Protein AF-A0A8T4YFN0-F1 (afdb_monomer)

Sequence (771 aa):
RGIVEEEQVALVSEVLDKLFQASITRRVKPFYCFMDEAHRFAGKEKRSTTEFVKRFAQEGRKFGANLVVVTQRPQLLDTTVRGLVGTWIIHRVTDPNDIKIVLESGGLGKKWEEIIQWLDKGEAVVTGEVVEKVPILVKIRARETMHGAPGFNPLDFAEPELKDKISQRIRDTKRRLISRQRDEQYWDTPPNITPDLPQGFLPMKVDVKTIVDELSGRCPYISIELSDYKLEYKPSLQYEVRAQVNRREPNVNFQCNLVGFTPLAEGFNLMRTDAYGISFDELSSIVLLTEPPLKGRYVQPGVDLSERGFKRLLKGLKVNTSMRLARVVYYHSDLGYASQTSDKKAFIEECRQEAKRLVEEKIKQEFDSLQKILENVREDYKRKKEMMMKSVDEFEELTKSVKRLKSGLSDARRLSKSARRIKMMVEVREERIEKLKRRIAALEEELRELKKYEDALLQDWNVKMDSIRKRYMDLEKTAVRNYVIQPTSKELEIALLQLVWVPMFKTILTVSSGDVKTTMVVTWNAVNGRGFYGECIECGRTIDAPDEFILCGVCLKPICDEHKHLCEKCGKPVCSVHSWKCSSCNRTLCDNEEKYTCSLCSKLVCGECARKCAECDVSVAYCPDDIVECPHCGLNLCKEHFKEHLTWCDVCGEEVCIKSSSICSVCGKTLCSSCVVKCAECGKSVCPDHAWICNVCGRSFCLNEEKHICEVCSKPVCSNDIVKCQSCGGFIGRTRVVKCPNCSREVCENCIVVKRKGLFRDIGCKLCLGE

Secondary structure (DSSP, 8-state):
--S-HHHHHHHHHHHHHHHHHHHHTT-S--EEEEETTGGGTSBSS--HHHHHHHHHHHHGGGGTEEEEE--S-GGGB-HHHHHT--EEEE-----HHHHHHHHHHTT--TTHHHHHHHPPTTEEEEEETTSSSS-EEEEPPPPSS--SS-SS-GGGGS-HHHHHHHHHHHHHHHHHH--------EESS-----TTS-EEEPPP---HHHHHHHHHHH-TTSEEEEEEEEEEEEEEEEEEEEEEEEEETTEEEEEEEEEEEEESSS---TT-BEETTEEHHHHHTSPPBSS-SS--EEEPPSS--SHHHHHHHHHHHHHHHHHHT-EEEEEETTTTEE-SSS-HHHHHHHHHHHHHHHHHHHHHHHHHHHHHHHHHHHHHHHHHHHHHHHHHHHHHHHHHHHHHHHHHHHHHHHTT---HHHHHHHHHHHHHHHHHHHHHHHHHHHHHHHHHHHHHHHHHHHHHHHHHHHHHHHHHHSPPEEEEEPPPTTSEEEEEEEEEEEEEEEEEEEEEETTEEEEEEEEEETTT--EE--B-TTT--B--SGGG-EE-TTT--EE-GGGPEEPTTT--EE-GGGEEE-TTT--EEETTS-EEEBTTT--EEETTT-B--TTS-TT-BB-GGGEEE-TTT--EEEHHHHHHTEEE-TTT--EEEGGG-EE-TTT--EE-TTT-EE-TTT--EE-GGGEEE-TTT--EEETTS--EE-TTT--EE-TTSEEE-TTT--EEEGGGEEE-TTT--EEEGGGEEEEEETTEEEEEEHHHH--

Mean predicted aligned error: 19.52 Å

Structure (mmCIF, N/CA/C/O backbone):
data_AF-A0A8T4YFN0-F1
#
_entry.id   AF-A0A8T4YFN0-F1
#
loop_
_atom_site.group_PDB
_atom_site.id
_atom_site.type_symbol
_atom_site.label_atom_id
_atom_site.label_alt_id
_atom_site.label_comp_id
_atom_site.label_asym_id
_atom_site.label_entity_id
_atom_site.label_seq_id
_atom_site.pdbx_PDB_ins_code
_atom_site.Cartn_x
_atom_site.Cartn_y
_atom_site.Cartn_z
_atom_site.occupancy
_atom_site.B_iso_or_equiv
_atom_site.auth_seq_id
_atom_site.auth_comp_id
_atom_site.auth_asym_id
_atom_site.auth_atom_id
_atom_site.pdbx_PDB_model_num
ATOM 1 N N . ARG A 1 1 ? 1.394 10.080 21.755 1.00 41.12 1 ARG A N 1
ATOM 2 C CA . ARG A 1 1 ? 0.022 10.288 22.289 1.00 41.12 1 ARG A CA 1
ATOM 3 C C . ARG A 1 1 ? 0.156 10.453 23.797 1.00 41.12 1 ARG A C 1
ATOM 5 O O . ARG A 1 1 ? 0.753 9.570 24.389 1.00 41.12 1 ARG A O 1
ATOM 12 N N . GLY A 1 2 ? -0.310 11.558 24.386 1.00 56.12 2 GLY A N 1
ATOM 13 C CA . GLY A 1 2 ? -0.199 11.792 25.840 1.00 56.12 2 GLY A CA 1
ATOM 14 C C . GLY A 1 2 ? 0.571 13.048 26.269 1.00 56.12 2 GLY A C 1
ATOM 15 O O . GLY A 1 2 ? 0.671 13.285 27.459 1.00 56.12 2 GLY A O 1
ATOM 16 N N . ILE A 1 3 ? 1.074 13.843 25.321 1.00 68.44 3 ILE A N 1
ATOM 17 C CA . ILE A 1 3 ? 1.655 15.174 25.563 1.00 68.44 3 ILE A CA 1
ATOM 18 C C . ILE A 1 3 ? 0.606 16.205 25.130 1.00 68.44 3 ILE A C 1
ATOM 20 O O . ILE A 1 3 ? -0.033 15.988 24.090 1.00 68.44 3 ILE A O 1
ATOM 24 N N . VAL A 1 4 ? 0.395 17.272 25.903 1.00 78.12 4 VAL A N 1
ATOM 25 C CA . VAL A 1 4 ? -0.586 18.326 25.574 1.00 78.12 4 VAL A CA 1
ATOM 26 C C . VAL A 1 4 ? -0.137 19.063 24.305 1.00 78.12 4 VAL A C 1
ATOM 28 O O . VAL A 1 4 ? 1.048 19.091 23.987 1.00 78.12 4 VAL A O 1
ATOM 31 N N . GLU A 1 5 ? -1.063 19.612 23.516 1.00 75.88 5 GLU A N 1
ATOM 32 C CA . GLU A 1 5 ? -0.723 20.243 22.228 1.00 75.88 5 GLU A CA 1
ATOM 33 C C . GLU A 1 5 ? 0.319 21.363 22.369 1.00 75.88 5 GLU A C 1
ATOM 35 O O . GLU A 1 5 ? 1.261 21.425 21.583 1.00 75.88 5 GLU A O 1
ATOM 40 N N . GLU A 1 6 ? 0.207 22.180 23.412 1.00 78.56 6 GLU A N 1
ATOM 41 C CA . GLU A 1 6 ? 1.153 23.257 23.726 1.00 78.56 6 GLU A CA 1
ATOM 42 C C . GLU A 1 6 ? 2.569 22.723 23.998 1.00 78.56 6 GLU A C 1
ATOM 44 O O . GLU A 1 6 ? 3.549 23.240 23.461 1.00 78.56 6 GLU A O 1
ATOM 49 N N . GLU A 1 7 ? 2.681 21.629 24.753 1.00 81.62 7 GLU A N 1
ATOM 50 C CA . GLU A 1 7 ? 3.954 20.957 25.028 1.00 81.62 7 GLU A CA 1
ATOM 51 C C . GLU A 1 7 ? 4.546 20.307 23.767 1.00 81.62 7 GLU A C 1
ATOM 53 O O . GLU A 1 7 ? 5.759 20.331 23.571 1.00 81.62 7 GLU A O 1
ATOM 58 N N . GLN A 1 8 ? 3.710 19.759 22.876 1.00 83.00 8 GLN A N 1
ATOM 59 C CA . GLN A 1 8 ? 4.174 19.226 21.588 1.00 83.00 8 GLN A CA 1
ATOM 60 C C . GLN A 1 8 ? 4.756 20.336 20.712 1.00 83.00 8 GLN A C 1
ATOM 62 O O . GLN A 1 8 ? 5.819 20.159 20.123 1.00 83.00 8 GLN A O 1
ATOM 67 N N . VAL A 1 9 ? 4.077 21.482 20.640 1.00 82.94 9 VAL A N 1
ATOM 68 C CA . VAL A 1 9 ? 4.528 22.665 19.894 1.00 82.94 9 VAL A CA 1
ATOM 69 C C . VAL A 1 9 ? 5.861 23.174 20.459 1.00 82.94 9 VAL A C 1
ATOM 71 O O . VAL A 1 9 ? 6.799 23.424 19.697 1.00 82.94 9 VAL A O 1
ATOM 74 N N . ALA A 1 10 ? 5.990 23.262 21.785 1.00 83.44 10 ALA A N 1
ATOM 75 C CA . ALA A 1 10 ? 7.230 23.670 22.443 1.00 83.44 10 ALA A CA 1
ATOM 76 C C . ALA A 1 10 ? 8.388 22.695 22.160 1.00 83.44 10 ALA A C 1
ATOM 78 O O . ALA A 1 10 ? 9.454 23.119 21.709 1.00 83.44 10 ALA A O 1
ATOM 79 N N . LEU A 1 11 ? 8.160 21.390 22.336 1.00 86.69 11 LEU A N 1
ATOM 80 C CA . LEU A 1 11 ? 9.165 20.353 22.102 1.00 86.69 11 LEU A CA 1
ATOM 81 C C . LEU A 1 11 ? 9.638 20.333 20.644 1.00 86.69 11 LEU A C 1
ATOM 83 O O . LEU A 1 11 ? 10.836 20.270 20.379 1.00 86.69 11 LEU A O 1
ATOM 87 N N . VAL A 1 12 ? 8.704 20.396 19.691 1.00 87.31 12 VAL A N 1
ATOM 88 C CA . VAL A 1 12 ? 9.032 20.412 18.260 1.00 87.31 12 VAL A CA 1
ATOM 89 C C . VAL A 1 12 ? 9.845 21.657 17.911 1.00 87.31 12 VAL A C 1
ATOM 91 O O . VAL A 1 12 ? 10.840 21.538 17.201 1.00 87.31 12 VAL A O 1
ATOM 94 N N . SER A 1 13 ? 9.485 22.825 18.455 1.00 85.75 13 SER A N 1
ATOM 95 C CA . SER A 1 13 ? 10.267 24.056 18.265 1.00 85.75 13 SER A CA 1
ATOM 96 C C . SER A 1 13 ? 11.704 23.889 18.752 1.00 85.75 13 SER A C 1
ATOM 98 O O . SER A 1 13 ? 12.645 24.194 18.024 1.00 85.75 13 SER A O 1
ATOM 100 N N . GLU A 1 14 ? 11.876 23.370 19.969 1.00 88.00 14 GLU A N 1
ATOM 101 C CA . GLU A 1 14 ? 13.189 23.209 20.589 1.00 88.00 14 GLU A CA 1
ATOM 102 C C . GLU A 1 14 ? 14.067 22.205 19.828 1.00 88.00 14 GLU A C 1
ATOM 104 O O . GLU A 1 14 ? 15.249 22.456 19.584 1.00 88.00 14 GLU A O 1
ATOM 109 N N . VAL A 1 15 ? 13.493 21.071 19.417 1.00 89.50 15 VAL A N 1
ATOM 110 C CA . VAL A 1 15 ? 14.210 20.045 18.648 1.00 89.50 15 VAL A CA 1
ATOM 111 C C . VAL A 1 15 ? 14.617 20.577 17.276 1.00 89.50 15 VAL A C 1
ATOM 113 O O . VAL A 1 15 ? 15.765 20.383 16.869 1.00 89.50 15 VAL A O 1
ATOM 116 N N . LEU A 1 16 ? 13.713 21.264 16.570 1.00 88.38 16 LEU A N 1
ATOM 117 C CA . LEU A 1 16 ? 14.006 21.834 15.256 1.00 88.38 16 LEU A CA 1
ATOM 118 C C . LEU A 1 16 ? 15.097 22.902 15.331 1.00 88.38 16 LEU A C 1
ATOM 120 O O . LEU A 1 16 ? 16.002 22.885 14.498 1.00 88.38 16 LEU A O 1
ATOM 124 N N . ASP A 1 17 ? 15.062 23.785 16.333 1.00 87.06 17 ASP A N 1
ATOM 125 C CA . ASP A 1 17 ? 16.102 24.802 16.498 1.00 87.06 17 ASP A CA 1
ATOM 126 C C . ASP A 1 17 ? 17.458 24.161 16.829 1.00 87.06 17 ASP A C 1
ATOM 128 O O . ASP A 1 17 ? 18.451 24.450 16.161 1.00 87.06 17 ASP A O 1
ATOM 132 N N . LYS A 1 18 ? 17.508 23.189 17.753 1.00 90.81 18 LYS A N 1
ATOM 133 C CA . LYS A 1 18 ? 18.744 22.446 18.066 1.00 90.81 18 LYS A CA 1
ATOM 134 C C . LYS A 1 18 ? 19.329 21.738 16.844 1.00 90.81 18 LYS A C 1
ATOM 136 O O . LYS A 1 18 ? 20.538 21.817 16.616 1.00 90.81 18 LYS A O 1
ATOM 141 N N . LEU A 1 19 ? 18.494 21.064 16.051 1.00 89.88 19 LEU A N 1
ATOM 142 C CA . LEU A 1 19 ? 18.927 20.384 14.826 1.00 89.88 19 LEU A CA 1
ATOM 143 C C . LEU A 1 19 ? 19.421 21.376 13.772 1.00 89.88 19 LEU A C 1
ATOM 145 O O . LEU A 1 19 ? 20.456 21.145 13.149 1.00 89.88 19 LEU A O 1
ATOM 149 N N . PHE A 1 20 ? 18.723 22.497 13.598 1.00 88.19 20 PHE A N 1
ATOM 150 C CA . PHE A 1 20 ? 19.110 23.536 12.652 1.00 88.19 20 PHE A CA 1
ATOM 151 C C . PHE A 1 20 ? 20.444 24.189 13.040 1.00 88.19 20 PHE A C 1
ATOM 153 O O . PHE A 1 20 ? 21.345 24.280 12.206 1.00 88.19 20 PHE A O 1
ATOM 160 N N . GLN A 1 21 ? 20.636 24.538 14.317 1.00 88.94 21 GLN A N 1
ATOM 161 C CA . GLN A 1 21 ? 21.912 25.057 14.828 1.00 88.94 21 GLN A CA 1
ATOM 162 C C . GLN A 1 21 ? 23.049 24.041 14.688 1.00 88.94 21 GLN A C 1
ATOM 164 O O . GLN A 1 21 ? 24.167 24.393 14.300 1.00 88.94 21 GLN A O 1
ATOM 169 N N . ALA A 1 22 ? 22.781 22.762 14.961 1.00 89.69 22 ALA A N 1
ATOM 170 C CA . ALA A 1 22 ? 23.754 21.698 14.746 1.00 89.69 22 ALA A CA 1
ATOM 171 C C . ALA A 1 22 ? 24.134 21.560 13.260 1.00 89.69 22 ALA A C 1
ATOM 173 O O . ALA A 1 22 ? 25.297 21.295 12.957 1.00 89.69 22 ALA A O 1
ATOM 174 N N . SER A 1 23 ? 23.188 21.783 12.342 1.00 89.88 23 SER A N 1
ATOM 175 C CA . SER A 1 23 ? 23.435 21.777 10.895 1.00 89.88 23 SER A CA 1
ATOM 176 C C . SER A 1 23 ? 24.272 22.977 10.446 1.00 89.88 23 SER A C 1
ATOM 178 O O . SER A 1 23 ? 25.248 22.800 9.720 1.00 89.88 23 SER A O 1
ATOM 180 N N . ILE A 1 24 ? 23.951 24.187 10.926 1.00 88.75 24 ILE A N 1
ATOM 181 C CA . ILE A 1 24 ? 24.720 25.413 10.641 1.00 88.75 24 ILE A CA 1
ATOM 182 C C . ILE A 1 24 ? 26.166 25.258 11.120 1.00 88.75 24 ILE A C 1
ATOM 184 O O . ILE A 1 24 ? 27.111 25.558 10.392 1.00 88.75 24 ILE A O 1
ATOM 188 N N . THR A 1 25 ? 26.344 24.731 12.332 1.00 89.69 25 THR A N 1
ATOM 189 C CA . THR A 1 25 ? 27.664 24.483 12.933 1.00 89.69 25 THR A CA 1
ATOM 190 C C . THR A 1 25 ? 28.339 23.204 12.425 1.00 89.69 25 THR A C 1
ATOM 192 O O . THR A 1 25 ? 29.422 22.864 12.899 1.00 89.69 25 THR A O 1
ATOM 195 N N . ARG A 1 26 ? 27.724 22.494 11.463 1.00 85.12 26 ARG A N 1
ATOM 196 C CA . ARG A 1 26 ? 28.207 21.239 10.854 1.00 85.12 26 ARG A CA 1
ATOM 197 C C . ARG A 1 26 ? 28.547 20.133 11.861 1.00 85.12 26 ARG A C 1
ATOM 199 O O . ARG A 1 26 ? 29.380 19.271 11.590 1.00 85.12 26 ARG A O 1
ATOM 206 N N . ARG A 1 27 ? 27.890 20.130 13.023 1.00 87.31 27 ARG A N 1
ATOM 207 C CA . ARG A 1 27 ? 28.024 19.074 14.043 1.00 87.31 27 ARG A CA 1
ATOM 208 C C . ARG A 1 27 ? 27.264 17.802 13.677 1.00 87.31 27 ARG A C 1
ATOM 210 O O . ARG A 1 27 ? 27.545 16.745 14.234 1.00 87.31 27 ARG A O 1
ATOM 217 N N . VAL A 1 28 ? 26.306 17.899 12.758 1.00 89.12 28 VAL A N 1
ATOM 218 C CA . VAL A 1 28 ? 25.544 16.767 12.221 1.00 89.12 28 VAL A CA 1
ATOM 219 C C . VAL A 1 28 ? 25.707 16.692 10.707 1.00 89.12 28 VAL A C 1
ATOM 221 O O . VAL A 1 28 ? 25.900 17.707 10.037 1.00 89.12 28 VAL A O 1
ATOM 224 N N . LYS A 1 29 ? 25.654 15.4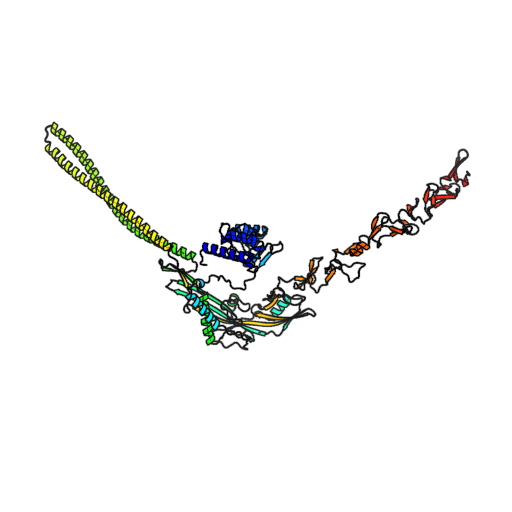71 10.166 1.00 90.06 29 LYS A N 1
ATOM 225 C CA . LYS A 1 29 ? 25.652 15.240 8.716 1.00 90.06 29 LYS A CA 1
ATOM 226 C C . LYS A 1 29 ? 24.333 15.733 8.103 1.00 90.06 29 LYS A C 1
ATOM 228 O O . LYS A 1 29 ? 23.341 15.792 8.831 1.00 90.06 29 LYS A O 1
ATOM 233 N N . PRO A 1 30 ? 24.299 16.033 6.789 1.00 90.31 30 PRO A N 1
ATOM 234 C CA . PRO A 1 30 ? 23.059 16.341 6.089 1.00 90.31 30 PRO A CA 1
ATOM 235 C C . PRO A 1 30 ? 21.972 15.303 6.374 1.00 90.31 30 PRO A C 1
ATOM 237 O O . PRO A 1 30 ? 22.253 14.104 6.440 1.00 90.31 30 PRO A O 1
ATOM 240 N N . PHE A 1 31 ? 20.740 15.767 6.554 1.00 89.38 31 PHE A N 1
ATOM 241 C CA . PHE A 1 31 ? 19.629 14.930 6.988 1.00 89.38 31 PHE A CA 1
ATOM 242 C C . PHE A 1 31 ? 18.311 15.350 6.339 1.00 89.38 31 PHE A C 1
ATOM 244 O O . PHE A 1 31 ? 18.181 16.440 5.777 1.00 89.38 31 PHE A O 1
ATOM 251 N N . TYR A 1 32 ? 17.327 14.460 6.446 1.00 91.62 32 TYR A N 1
ATOM 252 C CA . TYR A 1 32 ? 15.929 14.731 6.139 1.00 91.62 32 TYR A CA 1
ATOM 253 C C . TYR A 1 32 ? 15.130 14.733 7.443 1.00 91.62 32 TYR A C 1
ATOM 255 O O . TYR A 1 32 ? 15.145 13.757 8.192 1.00 91.62 32 TYR A O 1
ATOM 263 N N . CYS A 1 33 ? 14.446 15.837 7.721 1.00 90.94 33 CYS A N 1
ATOM 264 C CA . CYS A 1 33 ? 13.522 15.982 8.835 1.00 90.94 33 CYS A CA 1
ATOM 265 C C . CYS A 1 33 ? 12.104 15.712 8.338 1.00 90.94 33 CYS A C 1
ATOM 267 O O . CYS A 1 33 ? 11.565 16.502 7.568 1.00 90.94 33 CYS A O 1
ATOM 269 N N . PHE A 1 34 ? 11.510 14.599 8.762 1.00 92.44 34 PHE A N 1
ATOM 270 C CA . PHE A 1 34 ? 10.128 14.260 8.433 1.00 92.44 34 PHE A CA 1
ATOM 271 C C . PHE A 1 34 ? 9.193 14.783 9.521 1.00 92.44 34 PHE A C 1
ATOM 273 O O . PHE A 1 34 ? 9.318 14.399 10.684 1.00 92.44 34 PHE A O 1
ATOM 280 N N . MET A 1 35 ? 8.247 15.636 9.134 1.00 91.00 35 MET A N 1
ATOM 281 C CA . MET A 1 35 ? 7.235 16.197 10.020 1.00 91.00 35 MET A CA 1
ATOM 282 C C . MET A 1 35 ? 5.852 15.692 9.614 1.00 91.00 35 MET A C 1
ATOM 284 O O . MET A 1 35 ? 5.304 16.112 8.595 1.00 91.00 35 MET A O 1
ATOM 288 N N . ASP A 1 36 ? 5.310 14.784 10.421 1.00 89.44 36 ASP A N 1
ATOM 289 C CA . ASP A 1 36 ? 3.967 14.230 10.245 1.00 89.44 36 ASP A CA 1
ATOM 290 C C . ASP A 1 36 ? 2.898 15.139 10.870 1.00 89.44 36 ASP A C 1
ATOM 292 O O . ASP A 1 36 ? 3.174 15.879 11.817 1.00 89.44 36 ASP A O 1
ATOM 296 N N . GLU A 1 37 ? 1.681 15.106 10.326 1.00 88.69 37 GLU A N 1
ATOM 297 C CA . GLU A 1 37 ? 0.578 16.020 10.669 1.00 88.69 37 GLU A CA 1
ATOM 298 C C . GLU A 1 37 ? 1.007 17.497 10.707 1.00 88.69 37 GLU A C 1
ATOM 300 O O . GLU A 1 37 ? 0.627 18.285 11.578 1.00 88.69 37 GLU A O 1
ATOM 305 N N . ALA A 1 38 ? 1.823 17.887 9.730 1.00 90.88 38 ALA A N 1
ATOM 306 C CA . ALA A 1 38 ? 2.532 19.156 9.716 1.00 90.88 38 ALA A CA 1
ATOM 307 C C . ALA A 1 38 ? 1.652 20.405 9.830 1.00 90.88 38 ALA A C 1
ATOM 309 O O . ALA A 1 38 ? 2.112 21.434 10.323 1.00 90.88 38 ALA A O 1
ATOM 310 N N . HIS A 1 39 ? 0.388 20.330 9.411 1.00 89.00 39 HIS A N 1
ATOM 311 C CA . HIS A 1 39 ? -0.560 21.435 9.545 1.00 89.00 39 HIS A CA 1
ATOM 312 C C . HIS A 1 39 ? -0.775 21.868 11.008 1.00 89.00 39 HIS A C 1
ATOM 314 O O . HIS A 1 39 ? -1.209 22.991 11.246 1.00 89.00 39 HIS A O 1
ATOM 320 N N . ARG A 1 40 ? -0.446 21.017 11.993 1.00 86.81 40 ARG A N 1
ATOM 321 C CA . ARG A 1 40 ? -0.497 21.354 13.426 1.00 86.81 40 ARG A CA 1
ATOM 322 C C . ARG A 1 40 ? 0.654 22.249 13.891 1.00 86.81 40 ARG A C 1
ATOM 324 O O . ARG A 1 40 ? 0.490 23.006 14.843 1.00 86.81 40 ARG A O 1
ATOM 331 N N . PHE A 1 41 ? 1.811 22.154 13.235 1.00 87.69 41 PHE A N 1
ATOM 332 C CA . PHE A 1 41 ? 3.048 22.838 13.638 1.00 87.69 41 PHE A CA 1
ATOM 333 C C . PHE A 1 41 ? 3.423 23.983 12.695 1.00 87.69 41 PHE A C 1
ATOM 335 O O . PHE A 1 41 ? 4.044 24.953 13.119 1.00 87.69 41 PHE A O 1
ATOM 342 N N . ALA A 1 42 ? 3.020 23.883 11.430 1.00 87.25 42 ALA A N 1
ATOM 343 C CA . ALA A 1 42 ? 3.284 24.838 10.362 1.00 87.25 42 ALA A CA 1
ATOM 344 C C . ALA A 1 42 ? 1.979 25.271 9.677 1.00 87.25 42 ALA A C 1
ATOM 346 O O . ALA A 1 42 ? 1.907 25.379 8.453 1.00 87.25 42 ALA A O 1
ATOM 347 N N . GLY A 1 43 ? 0.918 25.436 10.468 1.00 85.50 43 GLY A N 1
ATOM 348 C CA . GLY A 1 43 ? -0.385 25.875 9.983 1.00 85.50 43 GLY A CA 1
ATOM 349 C C . GLY A 1 43 ? -0.443 27.379 9.707 1.00 85.50 43 GLY A C 1
ATOM 350 O O . GLY A 1 43 ? 0.465 28.128 10.063 1.00 85.50 43 GLY A O 1
ATOM 351 N N . LYS A 1 44 ? -1.547 27.835 9.105 1.00 79.25 44 LYS A N 1
ATOM 352 C CA . LYS A 1 44 ? -1.809 29.268 8.844 1.00 79.25 44 LYS A CA 1
ATOM 353 C C . LYS A 1 44 ? -1.891 30.130 10.111 1.00 79.25 44 LYS A C 1
ATOM 355 O O . LYS A 1 44 ? -1.660 31.336 10.048 1.00 79.25 44 LYS A O 1
ATOM 360 N N . GLU A 1 45 ? -2.232 29.532 11.250 1.00 78.44 45 GLU A N 1
ATOM 361 C CA . GLU A 1 45 ? -2.184 30.213 12.543 1.00 78.44 45 GLU A CA 1
ATOM 362 C C . GLU A 1 45 ? -0.729 30.502 12.935 1.00 78.44 45 GLU A C 1
ATOM 364 O O . GLU A 1 45 ? 0.129 29.613 12.929 1.00 78.44 45 GLU A O 1
ATOM 369 N N . LYS A 1 46 ? -0.444 31.756 13.305 1.00 69.31 46 LYS A N 1
ATOM 370 C CA . LYS A 1 46 ? 0.881 32.151 13.788 1.00 69.31 46 LYS A CA 1
ATOM 371 C C . LYS A 1 46 ? 1.140 31.533 15.160 1.00 69.31 46 LYS A C 1
ATOM 373 O O . LYS A 1 46 ? 0.660 32.030 16.174 1.00 69.31 46 LYS A O 1
ATOM 378 N N . ARG A 1 47 ? 1.927 30.461 15.172 1.00 75.12 47 ARG A N 1
ATOM 379 C CA . ARG A 1 47 ? 2.494 29.834 16.371 1.00 75.12 47 ARG A CA 1
ATOM 380 C C . ARG A 1 47 ? 4.008 30.023 16.365 1.00 75.12 47 ARG A C 1
ATOM 382 O O . ARG A 1 47 ? 4.597 30.284 15.316 1.00 75.12 47 ARG A O 1
ATOM 389 N N . SER A 1 48 ? 4.646 29.858 17.522 1.00 71.62 48 SER A N 1
ATOM 390 C CA . SER A 1 48 ? 6.111 29.888 17.631 1.00 71.62 48 SER A CA 1
ATOM 391 C C . SER A 1 48 ? 6.767 28.869 16.691 1.00 71.62 48 SER A C 1
ATOM 393 O O . SER A 1 48 ? 7.695 29.225 15.970 1.00 71.62 48 SER A O 1
ATOM 395 N N . THR A 1 49 ? 6.224 27.650 16.593 1.00 81.81 49 THR A N 1
ATOM 396 C CA . THR A 1 49 ? 6.684 26.622 15.640 1.00 81.81 49 THR A CA 1
ATOM 397 C C . THR A 1 49 ? 6.610 27.068 14.185 1.00 81.81 49 THR A C 1
ATOM 399 O O . THR A 1 49 ? 7.512 26.756 13.411 1.00 81.81 49 THR A O 1
ATOM 402 N N . THR A 1 50 ? 5.557 27.794 13.800 1.00 83.31 50 THR A N 1
ATOM 403 C CA . THR A 1 50 ? 5.303 28.169 12.404 1.00 83.31 50 THR A CA 1
ATOM 404 C C . THR A 1 50 ? 6.433 29.040 11.853 1.00 83.31 50 THR A C 1
ATOM 406 O O . THR A 1 50 ? 6.919 28.792 10.751 1.00 83.31 50 THR A O 1
ATOM 409 N N . GLU A 1 51 ? 6.902 30.021 12.628 1.00 83.00 51 GLU A N 1
ATOM 410 C CA . GLU A 1 51 ? 8.008 30.901 12.221 1.00 83.00 51 GLU A CA 1
ATOM 411 C C . GLU A 1 51 ? 9.342 30.143 12.120 1.00 83.00 51 GLU A C 1
ATOM 413 O O . GLU A 1 51 ? 10.108 30.347 11.175 1.00 83.00 51 GLU A O 1
ATOM 418 N N . PHE A 1 52 ? 9.600 29.194 13.026 1.00 84.44 52 PHE A N 1
ATOM 419 C CA . PHE A 1 52 ? 10.789 28.342 12.936 1.00 84.44 52 PHE A CA 1
ATOM 420 C C . PHE A 1 52 ? 10.760 27.427 11.714 1.00 84.44 52 PHE A C 1
ATOM 422 O O . PHE A 1 52 ? 11.763 27.330 11.008 1.00 84.44 52 PHE A O 1
ATOM 429 N N . VAL A 1 53 ? 9.623 26.786 11.425 1.00 88.69 53 VAL A N 1
ATOM 430 C CA . VAL A 1 53 ? 9.488 25.923 10.244 1.00 88.69 53 VAL A CA 1
ATOM 431 C C . VAL A 1 53 ? 9.653 26.733 8.956 1.00 88.69 53 VAL A C 1
ATOM 433 O O . VAL A 1 53 ? 10.306 26.254 8.031 1.00 88.69 53 VAL A O 1
ATOM 436 N N . LYS A 1 54 ? 9.143 27.971 8.894 1.00 89.00 54 LYS A N 1
ATOM 437 C CA . LYS A 1 54 ? 9.394 28.880 7.761 1.00 89.00 54 LYS A CA 1
ATOM 438 C C . LYS A 1 54 ? 10.878 29.153 7.571 1.00 89.00 54 LYS A C 1
ATOM 440 O O . LYS A 1 54 ? 11.383 28.956 6.468 1.00 89.00 54 LYS A O 1
ATOM 445 N N . ARG A 1 55 ? 11.577 29.558 8.638 1.00 86.62 55 ARG A N 1
ATOM 446 C CA . ARG A 1 55 ? 13.023 29.818 8.585 1.00 86.62 55 ARG A CA 1
ATOM 447 C C . ARG A 1 55 ? 13.786 28.568 8.148 1.00 86.62 55 ARG A C 1
ATOM 449 O O . ARG A 1 55 ? 14.644 28.638 7.273 1.00 86.62 55 ARG A O 1
ATOM 456 N N . PHE A 1 56 ? 13.422 27.408 8.695 1.00 87.69 56 PHE A N 1
ATOM 457 C CA . PHE A 1 56 ? 14.008 26.123 8.322 1.00 87.69 56 PHE A CA 1
ATOM 458 C C . PHE A 1 56 ? 13.776 25.807 6.837 1.00 87.69 56 PHE A C 1
ATOM 460 O O . PHE A 1 56 ? 14.717 25.434 6.145 1.00 87.69 56 PHE A O 1
ATOM 467 N N . ALA A 1 57 ? 12.558 25.987 6.321 1.00 88.50 57 ALA A N 1
ATOM 468 C CA . ALA A 1 57 ? 12.240 25.755 4.911 1.00 88.50 57 ALA A CA 1
ATOM 469 C C . ALA A 1 57 ? 12.999 26.712 3.970 1.00 88.50 57 ALA A C 1
ATOM 471 O O . ALA A 1 57 ? 13.410 26.310 2.885 1.00 88.50 57 ALA A O 1
ATOM 472 N N . GLN A 1 58 ? 13.221 27.962 4.389 1.00 89.31 58 GLN A N 1
ATOM 473 C CA . GLN A 1 58 ? 13.939 28.975 3.607 1.00 89.31 58 GLN A CA 1
ATOM 474 C C . GLN A 1 58 ? 15.459 28.760 3.582 1.00 89.31 58 GLN A C 1
ATOM 476 O O . GLN A 1 58 ? 16.108 28.995 2.561 1.00 89.31 58 GLN A O 1
ATOM 481 N N . GLU A 1 59 ? 16.047 28.338 4.702 1.00 88.19 59 GLU A N 1
ATOM 482 C CA . GLU A 1 59 ? 17.503 28.342 4.889 1.00 88.19 59 GLU A CA 1
ATOM 483 C C . GLU A 1 59 ? 18.121 26.942 4.994 1.00 88.19 59 GLU A C 1
ATOM 485 O O . GLU A 1 59 ? 19.295 26.769 4.663 1.00 88.19 59 GLU A O 1
ATOM 490 N N . GLY A 1 60 ? 17.351 25.929 5.400 1.00 86.25 60 GLY A N 1
ATOM 491 C CA . GLY A 1 60 ? 17.830 24.577 5.710 1.00 86.25 60 GLY A CA 1
ATOM 492 C C . GLY A 1 60 ? 18.593 23.907 4.572 1.00 86.25 60 GLY A C 1
ATOM 493 O O . GLY A 1 60 ? 19.662 23.332 4.804 1.00 86.25 60 GLY A O 1
ATOM 494 N N . ARG A 1 61 ? 18.127 24.078 3.326 1.00 84.25 61 ARG A N 1
ATOM 495 C CA . ARG A 1 61 ? 18.780 23.533 2.120 1.00 84.25 61 ARG A CA 1
ATOM 496 C C . ARG A 1 61 ? 20.250 23.955 2.007 1.00 84.25 61 ARG A C 1
ATOM 498 O O . ARG A 1 61 ? 21.074 23.149 1.587 1.00 84.25 61 ARG A O 1
ATOM 505 N N . LYS A 1 62 ? 20.608 25.178 2.429 1.00 86.94 62 LYS A N 1
ATOM 506 C CA . LYS A 1 62 ? 21.995 25.691 2.379 1.00 86.94 62 LYS A CA 1
ATOM 507 C C . LYS A 1 62 ? 22.946 24.918 3.296 1.00 86.94 62 LYS A C 1
ATOM 509 O O . LYS A 1 62 ? 24.147 24.888 3.048 1.00 86.94 62 LYS A O 1
ATOM 514 N N . PHE A 1 63 ? 22.410 24.298 4.344 1.00 88.44 63 PHE A N 1
ATOM 515 C CA . PHE A 1 63 ? 23.177 23.625 5.391 1.00 88.44 63 PHE A CA 1
ATOM 516 C C . PHE A 1 63 ? 22.972 22.105 5.402 1.00 88.44 63 PHE A C 1
ATOM 518 O O . PHE A 1 63 ? 23.372 21.450 6.361 1.00 88.44 63 PHE A O 1
ATOM 525 N N . GLY A 1 64 ? 22.357 21.536 4.358 1.00 84.88 64 GLY A N 1
ATOM 526 C CA . GLY A 1 64 ? 22.069 20.100 4.272 1.00 84.88 64 GLY A CA 1
ATOM 527 C C . GLY A 1 64 ? 20.926 19.627 5.179 1.00 84.88 64 GLY A C 1
ATOM 528 O O . GLY A 1 64 ? 20.782 18.425 5.388 1.00 84.88 64 GLY A O 1
ATOM 529 N N . ALA A 1 65 ? 20.121 20.549 5.711 1.00 91.06 65 ALA A N 1
ATOM 530 C CA . ALA A 1 65 ? 18.954 20.258 6.533 1.00 91.06 65 ALA A CA 1
ATOM 531 C C . ALA A 1 65 ? 17.689 20.300 5.661 1.00 91.06 65 ALA A C 1
ATOM 533 O O . ALA A 1 65 ? 17.120 21.363 5.413 1.00 91.06 65 ALA A O 1
ATOM 534 N N . ASN A 1 66 ? 17.265 19.142 5.159 1.00 90.75 66 ASN A N 1
ATOM 535 C CA . ASN A 1 66 ? 16.112 19.031 4.267 1.00 90.75 66 ASN A CA 1
ATOM 536 C C . ASN A 1 66 ? 14.837 18.798 5.081 1.00 90.75 66 ASN A C 1
ATOM 538 O O . ASN A 1 66 ? 14.836 17.983 6.003 1.00 90.75 66 ASN A O 1
ATOM 542 N N . LEU A 1 67 ? 13.748 19.480 4.735 1.00 92.00 67 LEU A N 1
ATOM 543 C CA . LEU A 1 67 ? 12.457 19.336 5.406 1.00 92.00 67 LEU A CA 1
ATOM 544 C C . LEU A 1 67 ? 11.479 18.563 4.518 1.00 92.00 67 LEU A C 1
ATOM 546 O O . LEU A 1 67 ? 11.291 18.908 3.355 1.00 92.00 67 LEU A O 1
ATOM 550 N N . VAL A 1 68 ? 10.833 17.547 5.086 1.00 94.00 68 VAL A N 1
ATOM 551 C CA . VAL A 1 68 ? 9.753 16.782 4.459 1.00 94.00 68 VAL A CA 1
ATOM 552 C C . VAL A 1 68 ? 8.501 16.947 5.301 1.00 94.00 68 VAL A C 1
ATOM 554 O O . VAL A 1 68 ? 8.489 16.656 6.496 1.00 94.00 68 VAL A O 1
ATOM 557 N N . VAL A 1 69 ? 7.440 17.426 4.666 1.00 93.38 69 VAL A N 1
ATOM 558 C CA . VAL A 1 69 ? 6.203 17.830 5.325 1.00 93.38 69 VAL A CA 1
ATOM 559 C C . VAL A 1 69 ? 5.098 16.873 4.894 1.00 93.38 69 VAL A C 1
ATOM 561 O O . VAL A 1 69 ? 4.817 16.763 3.704 1.00 93.38 69 VAL A O 1
ATOM 564 N N . VAL A 1 70 ? 4.476 16.178 5.845 1.00 94.94 70 VAL A N 1
ATOM 565 C CA . VAL A 1 70 ? 3.409 15.204 5.579 1.00 94.94 70 VAL A CA 1
ATOM 566 C C . VAL A 1 70 ? 2.115 15.700 6.217 1.00 94.94 70 VAL A C 1
ATOM 568 O O . VAL A 1 70 ? 2.085 16.084 7.387 1.00 94.94 70 VAL A O 1
ATOM 571 N N . THR A 1 71 ? 1.035 15.764 5.437 1.00 93.62 71 THR A N 1
ATOM 572 C CA . THR A 1 71 ? -0.274 16.219 5.921 1.00 93.62 71 THR A CA 1
ATOM 573 C C . THR A 1 71 ? -1.408 15.665 5.069 1.00 93.62 71 THR A C 1
ATOM 575 O O . THR A 1 71 ? -1.297 15.569 3.851 1.00 93.62 71 THR A O 1
ATOM 578 N N . GLN A 1 72 ? -2.527 15.367 5.721 1.00 91.44 72 GLN A N 1
ATOM 579 C CA . GLN A 1 72 ? -3.800 15.020 5.081 1.00 91.44 72 GLN A CA 1
ATOM 580 C C . GLN A 1 72 ? -4.648 16.248 4.698 1.00 91.44 72 GLN A C 1
ATOM 582 O O . GLN A 1 72 ? -5.629 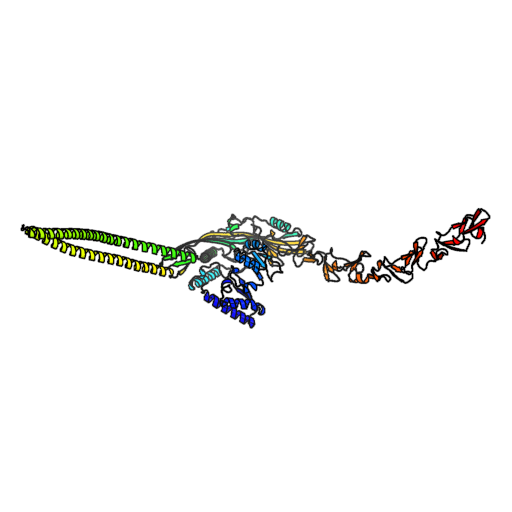16.110 3.980 1.00 91.44 72 GLN A O 1
ATOM 587 N N . ARG A 1 73 ? -4.291 17.447 5.188 1.00 89.75 73 ARG A N 1
ATOM 588 C CA . ARG A 1 73 ? -5.008 18.716 4.947 1.00 89.75 73 ARG A CA 1
ATOM 589 C C . ARG A 1 73 ? -4.049 19.801 4.449 1.00 89.75 73 ARG A C 1
ATOM 591 O O . ARG A 1 73 ? -3.625 20.648 5.245 1.00 89.75 73 ARG A O 1
ATOM 598 N N . PRO A 1 74 ? -3.626 19.767 3.174 1.00 90.75 74 PRO A N 1
ATOM 599 C CA . PRO A 1 74 ? -2.684 20.742 2.626 1.00 90.75 74 PRO A CA 1
ATOM 600 C C . PRO A 1 74 ? -3.196 22.191 2.691 1.00 90.75 74 PRO A C 1
ATOM 602 O O . PRO A 1 74 ? -2.388 23.101 2.868 1.00 90.75 74 PRO A O 1
ATOM 605 N N . GLN A 1 75 ? -4.511 22.435 2.643 1.00 91.31 75 GLN A N 1
ATOM 606 C CA . GLN A 1 75 ? -5.088 23.785 2.737 1.00 91.31 75 GLN A CA 1
ATOM 607 C C . GLN A 1 75 ? -4.844 24.490 4.079 1.00 91.31 75 GLN A C 1
ATOM 609 O O . GLN A 1 75 ? -4.928 25.721 4.153 1.00 91.31 75 GLN A O 1
ATOM 614 N N . LEU A 1 76 ? -4.580 23.728 5.145 1.00 90.62 76 LEU A N 1
ATOM 615 C CA . LEU A 1 76 ? -4.321 24.261 6.484 1.00 90.62 76 LEU A CA 1
ATOM 616 C C . LEU A 1 76 ? -2.848 24.616 6.701 1.00 90.62 76 LEU A C 1
ATOM 618 O O . LEU A 1 76 ? -2.535 25.320 7.662 1.00 90.62 76 LEU A O 1
ATOM 622 N N . LEU A 1 77 ? -1.961 24.160 5.815 1.00 91.44 77 LEU A N 1
ATOM 623 C CA . LEU A 1 77 ? -0.539 24.464 5.869 1.00 91.44 77 LEU A CA 1
ATOM 624 C C . LEU A 1 77 ? -0.289 25.938 5.523 1.00 91.44 77 LEU A C 1
ATOM 626 O O . LEU A 1 77 ? -0.987 26.544 4.701 1.00 91.44 77 LEU A O 1
ATOM 630 N N . ASP A 1 78 ? 0.727 26.516 6.151 1.00 92.38 78 ASP A N 1
ATOM 631 C CA . ASP A 1 78 ? 1.180 27.864 5.860 1.00 92.38 78 ASP A CA 1
ATOM 632 C C . ASP A 1 78 ? 1.596 28.017 4.385 1.00 92.38 78 ASP A C 1
ATOM 634 O O . ASP A 1 78 ? 2.225 27.145 3.779 1.00 92.38 78 ASP A O 1
ATOM 638 N N . THR A 1 79 ? 1.240 29.159 3.797 1.00 90.12 79 THR A N 1
ATOM 639 C CA . THR A 1 79 ? 1.449 29.452 2.375 1.00 90.12 79 THR A CA 1
ATOM 640 C C . THR A 1 79 ? 2.919 29.554 1.985 1.00 90.12 79 THR A C 1
ATOM 642 O O . THR A 1 79 ? 3.268 29.150 0.880 1.00 90.12 79 THR A O 1
ATOM 645 N N . THR A 1 80 ? 3.775 30.067 2.870 1.00 88.75 80 THR A N 1
ATOM 646 C CA . THR A 1 80 ? 5.217 30.187 2.633 1.00 88.75 80 THR A CA 1
ATOM 647 C C . THR A 1 80 ? 5.871 28.815 2.667 1.00 88.75 80 THR A C 1
ATOM 649 O O . THR A 1 80 ? 6.631 28.487 1.763 1.00 88.75 80 THR A O 1
ATOM 652 N N . VAL A 1 81 ? 5.539 27.988 3.666 1.00 90.25 81 VAL A N 1
ATOM 653 C CA . VAL A 1 81 ? 6.063 26.614 3.753 1.00 90.25 81 VAL A CA 1
ATOM 654 C C . VAL A 1 81 ? 5.634 25.821 2.524 1.00 90.25 81 VAL A C 1
ATOM 656 O O . VAL A 1 81 ? 6.481 25.246 1.851 1.00 90.25 81 VAL A O 1
ATOM 659 N N . ARG A 1 82 ? 4.342 25.874 2.175 1.00 90.50 82 ARG A N 1
ATOM 660 C CA . ARG A 1 82 ? 3.786 25.238 0.974 1.00 90.50 82 ARG A CA 1
ATOM 661 C C . ARG A 1 82 ? 4.476 25.696 -0.315 1.00 90.50 82 ARG A C 1
ATOM 663 O O . ARG A 1 82 ? 4.778 24.865 -1.162 1.00 90.50 82 ARG A O 1
ATOM 670 N N . GLY A 1 83 ? 4.716 26.998 -0.469 1.00 86.94 83 GLY A N 1
ATOM 671 C CA . GLY A 1 83 ? 5.316 27.572 -1.677 1.00 86.94 83 GLY A CA 1
ATOM 672 C C . GLY A 1 83 ? 6.798 27.237 -1.874 1.00 86.94 83 GLY A C 1
ATOM 673 O O . GLY A 1 83 ? 7.296 27.356 -2.986 1.00 86.94 83 GLY A O 1
ATOM 674 N N . LEU A 1 84 ? 7.495 26.810 -0.818 1.00 89.44 84 LEU A N 1
ATOM 675 C CA . LEU A 1 84 ? 8.907 26.411 -0.864 1.00 89.44 84 LEU A CA 1
ATOM 676 C C . LEU A 1 84 ? 9.101 24.899 -1.049 1.00 89.44 84 LEU A C 1
ATOM 678 O O . LEU A 1 84 ? 10.236 24.430 -1.135 1.00 89.44 84 LEU A O 1
ATOM 682 N N . VAL A 1 85 ? 8.014 24.123 -1.104 1.00 90.31 85 VAL A N 1
ATOM 683 C CA . VAL A 1 85 ? 8.079 22.683 -1.362 1.00 90.31 85 VAL A CA 1
ATOM 684 C C . VAL A 1 85 ? 8.454 22.453 -2.823 1.00 90.31 85 VAL A C 1
ATOM 686 O O . VAL A 1 85 ? 7.639 22.629 -3.725 1.00 90.31 85 VAL A O 1
ATOM 689 N N . GLY A 1 86 ? 9.696 22.021 -3.045 1.00 88.25 86 GLY A N 1
ATOM 690 C CA . GLY A 1 86 ? 10.209 21.709 -4.379 1.00 88.25 86 GLY A CA 1
ATOM 691 C C . GLY A 1 86 ? 9.737 20.365 -4.936 1.00 88.25 86 GLY A C 1
ATOM 692 O O . GLY A 1 86 ? 9.892 20.119 -6.121 1.00 88.25 86 GLY A O 1
ATOM 693 N N . THR A 1 87 ? 9.178 19.462 -4.126 1.00 92.50 87 THR A N 1
ATOM 694 C CA . THR A 1 87 ? 8.729 18.128 -4.568 1.00 92.50 87 THR A CA 1
ATOM 695 C C . THR A 1 87 ? 7.443 17.732 -3.865 1.00 92.50 87 THR A C 1
ATOM 697 O O . THR A 1 87 ? 7.365 17.775 -2.639 1.00 92.50 87 THR A O 1
ATOM 700 N N . TRP A 1 88 ? 6.460 17.298 -4.645 1.00 94.12 88 TRP A N 1
ATOM 701 C CA . TRP A 1 88 ? 5.138 16.904 -4.181 1.00 94.12 88 TRP A CA 1
ATOM 702 C C . TRP A 1 88 ? 4.883 15.434 -4.491 1.00 94.12 88 TRP A C 1
ATOM 704 O O . TRP A 1 88 ? 5.044 14.997 -5.627 1.00 94.12 88 TRP A O 1
ATOM 714 N N . ILE A 1 89 ? 4.449 14.691 -3.474 1.00 95.56 89 ILE A N 1
ATOM 715 C CA . ILE A 1 89 ? 3.959 13.315 -3.592 1.00 95.56 89 ILE A CA 1
ATOM 716 C C . ILE A 1 89 ? 2.501 13.342 -3.138 1.00 95.56 89 ILE A C 1
ATOM 718 O O . ILE A 1 89 ? 2.212 13.505 -1.953 1.00 95.56 89 ILE A O 1
ATOM 722 N N . ILE A 1 90 ? 1.585 13.261 -4.097 1.00 95.69 90 ILE A N 1
ATOM 723 C CA . ILE A 1 90 ? 0.161 13.529 -3.914 1.00 95.69 90 ILE A CA 1
ATOM 724 C C . ILE A 1 90 ? -0.590 12.207 -3.983 1.00 95.69 90 ILE A C 1
ATOM 726 O O . ILE A 1 90 ? -0.774 11.639 -5.054 1.00 95.69 90 ILE A O 1
ATOM 730 N N . HIS A 1 91 ? -1.017 11.711 -2.828 1.00 96.00 91 HIS A N 1
ATOM 731 C CA . HIS A 1 91 ? -1.931 10.575 -2.740 1.00 96.00 91 HIS A CA 1
ATOM 732 C C . HIS A 1 91 ? -3.372 10.991 -3.050 1.00 96.00 91 HIS A C 1
ATOM 734 O O . HIS A 1 91 ? -3.641 12.152 -3.351 1.00 96.00 91 HIS A O 1
ATOM 740 N N . ARG A 1 92 ? -4.312 10.045 -2.946 1.00 94.81 92 ARG A N 1
ATOM 741 C CA . ARG A 1 92 ? -5.740 10.327 -3.091 1.00 94.81 92 ARG A CA 1
ATOM 742 C C . ARG A 1 92 ? -6.178 11.478 -2.178 1.00 94.81 92 ARG A C 1
ATOM 744 O O . ARG A 1 92 ? -6.105 11.364 -0.954 1.00 94.81 92 ARG A O 1
ATOM 751 N N . VAL A 1 93 ? -6.690 12.548 -2.782 1.00 92.44 93 VAL A N 1
ATOM 752 C CA . VAL A 1 93 ? -7.325 13.681 -2.094 1.00 92.44 93 VAL A CA 1
ATOM 753 C C . VAL A 1 93 ? -8.728 13.847 -2.659 1.00 92.44 93 VAL A C 1
ATOM 755 O O . VAL A 1 93 ? -8.910 13.843 -3.872 1.00 92.44 93 VAL A O 1
ATOM 758 N N . THR A 1 94 ? -9.722 13.971 -1.783 1.00 88.12 94 THR A N 1
ATOM 759 C CA . THR A 1 94 ? -11.141 14.039 -2.169 1.00 88.12 94 THR A CA 1
ATOM 760 C C . THR A 1 94 ? -11.800 15.380 -1.857 1.00 88.12 94 THR A C 1
ATOM 762 O O . THR A 1 94 ? -12.818 15.699 -2.464 1.00 88.12 94 THR A O 1
ATOM 765 N N . ASP A 1 95 ? -11.241 16.179 -0.943 1.00 91.94 95 ASP A N 1
ATOM 766 C CA . ASP A 1 95 ? -11.772 17.506 -0.622 1.00 91.94 95 ASP A CA 1
ATOM 767 C C . ASP A 1 95 ? -11.452 18.512 -1.748 1.00 91.94 95 ASP A C 1
ATOM 769 O O . ASP A 1 95 ? -10.277 18.677 -2.088 1.00 91.94 95 ASP A O 1
ATOM 773 N N . PRO A 1 96 ? -12.447 19.220 -2.318 1.00 89.44 96 PRO A N 1
ATOM 774 C CA . PRO A 1 96 ? -12.225 20.144 -3.432 1.00 89.44 96 PRO A CA 1
ATOM 775 C C . PRO A 1 96 ? -11.254 21.294 -3.126 1.00 89.44 96 PRO A C 1
ATOM 777 O O . PRO A 1 96 ? -10.514 21.730 -4.011 1.00 89.44 96 PRO A O 1
ATOM 780 N N . ASN A 1 97 ? -11.228 21.795 -1.883 1.00 91.56 97 ASN A N 1
ATOM 781 C CA . ASN A 1 97 ? -10.318 22.878 -1.509 1.00 91.56 97 ASN A CA 1
ATOM 782 C C . ASN A 1 97 ? -8.884 22.364 -1.405 1.00 91.56 97 ASN A C 1
ATOM 784 O O . ASN A 1 97 ? -7.964 23.014 -1.902 1.00 91.56 97 ASN A O 1
ATOM 788 N N . ASP A 1 98 ? -8.690 21.188 -0.806 1.00 93.06 98 ASP A N 1
ATOM 789 C CA . ASP A 1 98 ? -7.381 20.545 -0.767 1.00 93.06 98 ASP A CA 1
ATOM 790 C C . ASP A 1 98 ? -6.893 20.198 -2.178 1.00 93.06 98 ASP A C 1
ATOM 792 O O . ASP A 1 98 ? -5.755 20.527 -2.499 1.00 93.06 98 ASP A O 1
ATOM 796 N N . ILE A 1 99 ? -7.749 19.655 -3.052 1.00 92.75 99 ILE A N 1
ATOM 797 C CA . ILE A 1 99 ? -7.432 19.372 -4.465 1.00 92.75 99 ILE A CA 1
ATOM 798 C C . ILE A 1 99 ? -6.915 20.620 -5.175 1.00 92.75 99 ILE A C 1
ATOM 800 O O . ILE A 1 99 ? -5.840 20.590 -5.774 1.00 92.75 99 ILE A O 1
ATOM 804 N N . LYS A 1 100 ? -7.638 21.739 -5.068 1.00 93.25 100 LYS A N 1
ATOM 805 C CA . LYS A 1 100 ? -7.220 23.008 -5.673 1.00 93.25 100 LYS A CA 1
ATOM 806 C C . LYS A 1 100 ? -5.823 23.422 -5.203 1.00 93.25 100 LYS A C 1
ATOM 808 O O . LYS A 1 100 ? -4.992 23.828 -6.011 1.00 93.25 100 LYS A O 1
ATOM 813 N N . ILE A 1 101 ? -5.550 23.268 -3.909 1.00 92.81 101 ILE A N 1
ATOM 814 C CA . ILE A 1 101 ? -4.259 23.592 -3.298 1.00 92.81 101 ILE A CA 1
ATOM 815 C C . ILE A 1 101 ? -3.134 22.700 -3.837 1.00 92.81 101 ILE A C 1
ATOM 817 O O . ILE A 1 101 ? -2.064 23.228 -4.150 1.00 92.81 101 ILE A O 1
ATOM 821 N N . VAL A 1 102 ? -3.351 21.384 -3.963 1.00 92.81 102 VAL A N 1
ATOM 822 C CA . VAL A 1 102 ? -2.331 20.473 -4.518 1.00 92.81 102 VAL A CA 1
ATOM 823 C C . VAL A 1 102 ? -2.120 20.682 -6.014 1.00 92.81 102 VAL A C 1
ATOM 825 O O . VAL A 1 102 ? -0.984 20.580 -6.468 1.00 92.81 102 VAL A O 1
ATOM 828 N N . LEU A 1 103 ? -3.163 21.025 -6.776 1.00 92.44 103 LEU A N 1
ATOM 829 C CA . LEU A 1 103 ? -3.022 21.344 -8.198 1.00 92.44 103 LEU A CA 1
ATOM 830 C C . LEU A 1 103 ? -2.191 22.617 -8.404 1.00 92.44 103 LEU A C 1
ATOM 832 O O . LEU A 1 103 ? -1.209 22.601 -9.145 1.00 92.44 103 LEU A O 1
ATOM 836 N N . GLU A 1 104 ? -2.545 23.701 -7.707 1.00 90.31 104 GLU A N 1
ATOM 837 C CA . GLU A 1 104 ? -1.852 24.990 -7.812 1.00 90.31 104 GLU A CA 1
ATOM 838 C C . GLU A 1 104 ? -0.399 24.902 -7.327 1.00 90.31 104 GLU A C 1
ATOM 840 O O . GLU A 1 104 ? 0.513 25.345 -8.021 1.00 90.31 104 GLU A O 1
ATOM 845 N N . SER A 1 105 ? -0.160 24.322 -6.146 1.00 88.38 105 SER A N 1
ATOM 846 C CA . SER A 1 105 ? 1.192 24.247 -5.573 1.00 88.38 105 SER A CA 1
ATOM 847 C C . SER A 1 105 ? 2.053 23.130 -6.149 1.00 88.38 105 SER A C 1
ATOM 849 O O . SER A 1 105 ? 3.273 23.260 -6.144 1.00 88.38 105 SER A O 1
ATOM 851 N N . GLY A 1 106 ? 1.444 22.061 -6.661 1.00 86.81 106 GLY A N 1
ATOM 852 C CA . GLY A 1 106 ? 2.140 20.981 -7.359 1.00 86.81 106 GLY A CA 1
ATOM 853 C C . GLY A 1 106 ? 2.424 21.276 -8.836 1.00 86.81 106 GLY A C 1
ATOM 854 O O . GLY A 1 106 ? 3.035 20.444 -9.508 1.00 86.81 106 GLY A O 1
ATOM 855 N N . GLY A 1 107 ? 1.978 22.423 -9.364 1.00 87.25 107 GLY A N 1
ATOM 856 C CA . GLY A 1 107 ? 2.162 22.787 -10.773 1.00 87.25 107 GLY A CA 1
ATOM 857 C C . GLY A 1 107 ? 1.395 21.880 -11.742 1.00 87.25 107 GLY A C 1
ATOM 858 O O . GLY A 1 107 ? 1.858 21.623 -12.853 1.00 87.25 107 GLY A O 1
ATOM 859 N N . LEU A 1 108 ? 0.240 21.358 -11.321 1.00 90.62 108 LEU A N 1
ATOM 860 C CA . LEU A 1 108 ? -0.571 20.425 -12.098 1.00 90.62 108 LEU A CA 1
ATOM 861 C C . LEU A 1 108 ? -1.710 21.149 -12.825 1.00 90.62 108 LEU A C 1
ATOM 863 O O . LEU A 1 108 ? -2.417 21.979 -12.259 1.00 90.62 108 LEU A O 1
ATOM 867 N N . GLY A 1 109 ? -1.931 20.794 -14.093 1.00 88.25 109 GLY A N 1
ATOM 868 C CA . GLY A 1 109 ? -3.106 21.252 -14.841 1.00 88.25 109 GLY A CA 1
ATOM 869 C C . GLY A 1 109 ? -4.408 20.605 -14.350 1.00 88.25 109 GLY A C 1
ATOM 870 O O . GLY A 1 109 ? -4.385 19.509 -13.793 1.00 88.25 109 GLY A O 1
ATOM 871 N N . LYS A 1 110 ? -5.558 21.231 -14.645 1.00 89.69 110 LYS A N 1
ATOM 872 C CA . LYS A 1 110 ? -6.898 20.767 -14.218 1.00 89.69 110 LYS A CA 1
ATOM 873 C C . LYS A 1 110 ? -7.206 19.297 -14.524 1.00 89.69 110 LYS A C 1
ATOM 875 O O . LYS A 1 110 ? -7.901 18.659 -13.754 1.00 89.69 110 LYS A O 1
ATOM 880 N N . LYS A 1 111 ? -6.654 18.732 -15.603 1.00 88.56 111 LYS A N 1
ATOM 881 C CA . LYS A 1 111 ? -6.836 17.313 -15.966 1.00 88.56 111 LYS A CA 1
ATOM 882 C C . LYS A 1 111 ? -6.408 16.318 -14.875 1.00 88.56 111 LYS A C 1
ATOM 884 O O . LYS A 1 111 ? -6.848 15.178 -14.887 1.00 88.56 111 LYS A O 1
ATOM 889 N N . TRP A 1 112 ? -5.540 16.733 -13.952 1.00 92.25 112 TRP A N 1
ATOM 890 C CA . TRP A 1 112 ? -5.093 15.896 -12.839 1.00 92.25 112 TRP A CA 1
ATOM 891 C C . TRP A 1 112 ? -6.094 15.838 -11.683 1.00 92.25 112 TRP A C 1
ATOM 893 O O . TRP A 1 112 ? -5.943 14.987 -10.816 1.00 92.25 112 TRP A O 1
ATOM 903 N N . GLU A 1 113 ? -7.109 16.706 -11.672 1.00 93.12 113 GLU A N 1
ATOM 904 C CA . GLU A 1 113 ? -8.162 16.730 -10.653 1.00 93.12 113 GLU A CA 1
ATOM 905 C C . GLU A 1 113 ? -8.878 15.381 -10.552 1.00 93.12 113 GLU A C 1
ATOM 907 O O . GLU A 1 113 ? -8.898 14.772 -9.484 1.00 93.12 113 GLU A O 1
ATOM 912 N N . GLU A 1 114 ? -9.385 14.881 -11.681 1.00 89.44 114 GLU A N 1
ATOM 913 C CA . GLU A 1 114 ? -10.057 13.582 -11.742 1.00 89.44 114 GLU A CA 1
ATOM 914 C C . GLU A 1 114 ? -9.087 12.454 -11.368 1.00 89.44 114 GLU A C 1
ATOM 916 O O . GLU A 1 114 ? -9.404 11.621 -10.524 1.00 89.44 114 GLU A O 1
ATOM 921 N N . ILE A 1 115 ? -7.864 12.468 -11.908 1.00 89.94 115 ILE A N 1
ATOM 922 C CA . ILE A 1 115 ? -6.861 11.427 -11.635 1.00 89.94 115 ILE A CA 1
ATOM 923 C C . ILE A 1 115 ? -6.578 11.322 -10.130 1.00 89.94 115 ILE A C 1
ATOM 925 O O . ILE A 1 115 ? -6.614 10.225 -9.583 1.00 89.94 115 ILE A O 1
ATOM 929 N N . ILE A 1 116 ? -6.350 12.448 -9.445 1.00 94.19 116 ILE A N 1
ATOM 930 C CA . ILE A 1 116 ? -6.041 12.480 -8.006 1.00 94.19 116 ILE A CA 1
ATOM 931 C C . ILE A 1 116 ? -7.214 11.963 -7.157 1.00 94.19 116 ILE A C 1
ATOM 933 O O . ILE A 1 116 ? -6.988 11.276 -6.159 1.00 94.19 116 ILE A O 1
ATOM 937 N N . GLN A 1 117 ? -8.461 12.260 -7.536 1.00 91.12 117 GLN A N 1
ATOM 938 C CA . GLN A 1 117 ? -9.650 11.805 -6.801 1.00 91.12 117 GLN A CA 1
ATOM 939 C C . GLN A 1 117 ? -9.854 10.283 -6.861 1.00 91.12 117 GLN A C 1
ATOM 941 O O . GLN A 1 117 ? -10.388 9.698 -5.906 1.00 91.12 117 GLN A O 1
ATOM 946 N N . TRP A 1 118 ? -9.421 9.658 -7.960 1.00 90.62 118 TRP A N 1
ATOM 947 C CA . TRP A 1 118 ? -9.609 8.235 -8.259 1.00 90.62 118 TRP A CA 1
ATOM 948 C C . TRP A 1 118 ? -8.399 7.344 -7.941 1.00 90.62 118 TRP A C 1
ATOM 950 O O . TRP A 1 118 ? -8.504 6.136 -8.120 1.00 90.62 118 TRP A O 1
ATOM 960 N N . LEU A 1 119 ? -7.294 7.898 -7.424 1.00 92.25 119 LEU A N 1
ATOM 961 C CA . LEU A 1 119 ? -6.120 7.115 -7.008 1.00 92.25 119 LEU A CA 1
ATOM 962 C C . LEU A 1 119 ? -6.482 6.008 -6.009 1.00 92.25 119 LEU A C 1
ATOM 964 O O . LEU A 1 119 ? -7.139 6.264 -4.991 1.00 92.25 119 LEU A O 1
ATOM 968 N N . ASP A 1 120 ? -5.968 4.802 -6.243 1.00 88.31 120 ASP A N 1
ATOM 969 C CA . ASP A 1 120 ? -6.102 3.695 -5.304 1.00 88.31 120 ASP A CA 1
ATOM 970 C C . ASP A 1 120 ? -5.127 3.808 -4.123 1.00 88.31 120 ASP A C 1
ATOM 972 O O . ASP A 1 120 ? -4.165 4.584 -4.096 1.00 88.31 120 ASP A O 1
ATOM 976 N N . LYS A 1 121 ? -5.370 3.010 -3.077 1.00 85.00 121 LYS A N 1
ATOM 977 C CA . LYS A 1 121 ? -4.468 2.960 -1.924 1.00 85.00 121 LYS A CA 1
ATOM 978 C C . LYS A 1 121 ? -3.081 2.488 -2.368 1.00 85.00 121 LYS A C 1
ATOM 980 O O . LYS A 1 121 ? -2.920 1.379 -2.865 1.00 85.00 121 LYS A O 1
ATOM 985 N N . G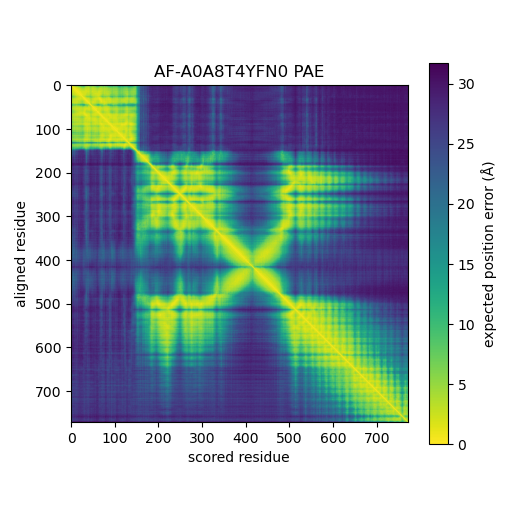LY A 1 122 ? -2.075 3.308 -2.077 1.00 86.62 122 GLY A N 1
ATOM 986 C CA . GLY A 1 122 ? -0.699 3.065 -2.502 1.00 86.62 122 GLY A CA 1
ATOM 987 C C . GLY A 1 122 ? -0.348 3.751 -3.818 1.00 86.62 122 GLY A C 1
ATOM 988 O O . GLY A 1 122 ? 0.823 3.778 -4.155 1.00 86.62 122 GLY A O 1
ATOM 989 N N . GLU A 1 123 ? -1.291 4.369 -4.524 1.00 94.69 123 GLU A N 1
ATOM 990 C CA . GLU A 1 123 ? -0.995 5.185 -5.702 1.00 94.69 123 GLU A CA 1
ATOM 991 C C . GLU A 1 123 ? -0.783 6.654 -5.326 1.00 94.69 123 GLU A C 1
ATOM 993 O O . GLU A 1 123 ? -1.350 7.158 -4.347 1.00 94.69 123 GLU A O 1
ATOM 998 N N . ALA A 1 124 ? 0.073 7.337 -6.084 1.00 96.69 124 ALA A N 1
ATOM 999 C CA . ALA A 1 124 ? 0.371 8.752 -5.916 1.00 96.69 124 ALA A CA 1
ATOM 1000 C C . ALA A 1 124 ? 0.750 9.413 -7.244 1.00 96.69 124 ALA A C 1
ATOM 1002 O O . ALA A 1 124 ? 1.318 8.781 -8.130 1.00 96.69 124 ALA A O 1
ATOM 1003 N N . VAL A 1 125 ? 0.511 10.716 -7.348 1.00 95.75 125 VAL A N 1
ATOM 1004 C CA . VAL A 1 125 ? 1.084 11.579 -8.383 1.00 95.75 125 VAL A CA 1
ATOM 1005 C C . VAL A 1 125 ? 2.322 12.265 -7.810 1.00 95.75 125 VAL A C 1
ATOM 1007 O O . VAL A 1 125 ? 2.239 12.942 -6.786 1.00 95.75 125 VAL A O 1
ATOM 1010 N N . VAL A 1 126 ? 3.471 12.109 -8.463 1.00 95.62 126 VAL A N 1
ATOM 1011 C CA . VAL A 1 126 ? 4.727 12.775 -8.091 1.00 95.62 126 VAL A CA 1
ATOM 1012 C C . VAL A 1 126 ? 5.014 13.906 -9.073 1.00 95.62 126 VAL A C 1
ATOM 1014 O O . VAL A 1 126 ? 4.974 13.704 -10.285 1.00 95.62 126 VAL A O 1
ATOM 1017 N N . THR A 1 127 ? 5.292 15.101 -8.554 1.00 93.56 127 THR A N 1
ATOM 1018 C CA . THR A 1 127 ? 5.573 16.318 -9.335 1.00 93.56 127 THR A CA 1
ATOM 1019 C C . THR A 1 127 ? 6.605 17.208 -8.626 1.00 93.56 127 THR A C 1
ATOM 1021 O O . THR A 1 127 ? 6.900 17.017 -7.444 1.00 93.56 127 THR A O 1
ATOM 1024 N N . GLY A 1 128 ? 7.169 18.187 -9.335 1.00 88.94 128 GLY A N 1
ATOM 1025 C CA . GLY A 1 128 ? 8.209 19.096 -8.837 1.00 88.94 128 GLY A CA 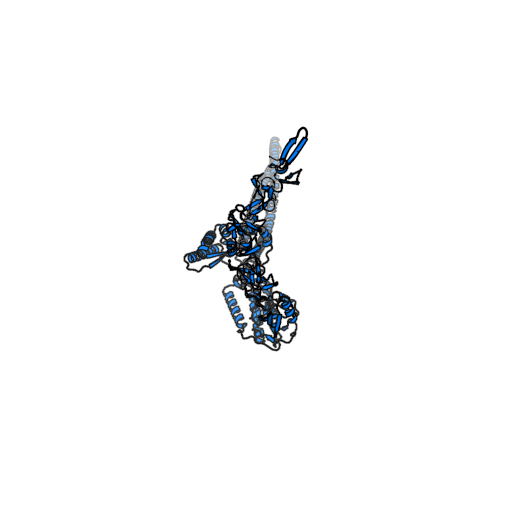1
ATOM 1026 C C . GLY A 1 128 ? 9.625 18.720 -9.289 1.00 88.94 128 GLY A C 1
ATOM 1027 O O . GLY A 1 128 ? 9.794 17.989 -10.254 1.00 88.94 128 GLY A O 1
ATOM 1028 N N . GLU A 1 129 ? 10.647 19.223 -8.592 1.00 86.06 129 GLU A N 1
ATOM 1029 C CA . GLU A 1 129 ? 12.078 19.110 -8.938 1.00 86.06 129 GLU A CA 1
ATOM 1030 C C . GLU A 1 129 ? 12.586 17.663 -9.066 1.00 86.06 129 GLU A C 1
ATOM 1032 O O . GLU A 1 129 ? 13.572 17.431 -9.759 1.00 86.06 129 GLU A O 1
ATOM 1037 N N . VAL A 1 130 ? 11.936 16.691 -8.413 1.00 86.31 130 VAL A N 1
ATOM 1038 C CA . VAL A 1 130 ? 12.356 15.278 -8.444 1.00 86.31 130 VAL A CA 1
ATOM 1039 C C . VAL A 1 130 ? 12.044 14.576 -9.773 1.00 86.31 130 VAL A C 1
ATOM 1041 O O . VAL A 1 130 ? 12.626 13.534 -10.060 1.00 86.31 130 VAL A O 1
ATOM 1044 N N . VAL A 1 131 ? 11.134 15.126 -10.583 1.00 83.12 131 VAL A N 1
ATOM 1045 C CA . VAL A 1 131 ? 10.740 14.579 -11.889 1.00 83.12 131 VAL A CA 1
ATOM 1046 C C . VAL A 1 131 ? 10.933 15.646 -12.959 1.00 83.12 131 VAL A C 1
ATOM 1048 O O . VAL A 1 131 ? 10.584 16.807 -12.762 1.00 83.12 131 VAL A O 1
ATOM 1051 N N . GLU A 1 132 ? 11.520 15.289 -14.102 1.00 65.62 132 GLU A N 1
ATOM 1052 C CA . GLU A 1 132 ? 11.852 16.249 -15.163 1.00 65.62 132 GLU A CA 1
ATOM 1053 C C . GLU A 1 132 ? 10.588 16.828 -15.824 1.00 65.62 132 GLU A C 1
ATOM 1055 O O . GLU A 1 132 ? 10.131 16.362 -16.863 1.00 65.62 132 GLU A O 1
ATOM 1060 N N . LYS A 1 133 ? 10.014 17.872 -15.211 1.00 64.38 133 LYS A N 1
ATOM 1061 C CA . LYS A 1 133 ? 8.902 18.718 -15.698 1.00 64.38 133 LYS A CA 1
ATOM 1062 C C . LYS A 1 133 ? 7.574 18.012 -16.010 1.00 64.38 133 LYS A C 1
ATOM 1064 O O . LYS A 1 133 ? 6.595 18.697 -16.301 1.00 64.38 133 LYS A O 1
ATOM 1069 N N . VAL A 1 134 ? 7.510 16.687 -15.938 1.00 84.56 134 VAL A N 1
ATOM 1070 C CA . VAL A 1 134 ? 6.308 15.896 -16.207 1.00 84.56 134 VAL A CA 1
ATOM 1071 C C . VAL A 1 134 ? 5.873 15.196 -14.919 1.00 84.56 134 VAL A C 1
ATOM 1073 O O . VAL A 1 134 ? 6.649 14.414 -14.370 1.00 84.56 134 VAL A O 1
ATOM 1076 N N . PRO A 1 135 ? 4.646 15.446 -14.427 1.00 90.25 135 PRO A N 1
ATOM 1077 C CA . PRO A 1 135 ? 4.091 14.690 -13.314 1.00 90.25 135 PRO A CA 1
ATOM 1078 C C . PRO A 1 135 ? 3.938 13.217 -13.690 1.00 90.25 135 PRO A C 1
ATOM 1080 O O . PRO A 1 135 ? 3.421 12.905 -14.765 1.00 90.25 135 PRO A O 1
ATOM 1083 N N . ILE A 1 136 ? 4.349 12.322 -12.798 1.00 93.44 136 ILE A N 1
ATOM 1084 C CA . ILE A 1 136 ? 4.258 10.873 -13.003 1.00 93.44 136 ILE A CA 1
ATOM 1085 C C . ILE A 1 136 ? 3.265 10.260 -12.022 1.00 93.44 136 ILE A C 1
ATOM 1087 O O . ILE A 1 136 ? 3.213 10.631 -10.850 1.00 93.44 136 ILE A O 1
ATOM 1091 N N . LEU A 1 137 ? 2.477 9.307 -12.507 1.00 93.38 137 LEU A N 1
ATOM 1092 C CA . LEU A 1 137 ? 1.644 8.452 -11.673 1.00 93.38 137 LEU A CA 1
ATOM 1093 C C . LEU A 1 137 ? 2.488 7.254 -11.227 1.00 93.38 137 LEU A C 1
ATOM 1095 O O . LEU A 1 137 ? 3.077 6.578 -12.066 1.00 93.38 137 LEU A O 1
ATOM 1099 N N . VAL A 1 138 ? 2.564 7.000 -9.923 1.00 93.69 138 VAL A N 1
ATOM 1100 C CA . VAL A 1 138 ? 3.376 5.919 -9.349 1.00 93.69 138 VAL A CA 1
ATOM 1101 C C . VAL A 1 138 ? 2.552 5.056 -8.408 1.00 93.69 138 VAL A C 1
ATOM 1103 O O . VAL A 1 138 ? 1.674 5.546 -7.696 1.00 93.69 138 VAL A O 1
ATOM 1106 N N . LYS A 1 139 ? 2.897 3.769 -8.344 1.00 91.56 139 LYS A N 1
ATOM 1107 C CA . LYS A 1 139 ? 2.405 2.843 -7.327 1.00 91.56 139 LYS A CA 1
ATOM 1108 C C . LYS A 1 139 ? 3.497 2.617 -6.289 1.00 91.56 139 LYS A C 1
ATOM 1110 O O . LYS A 1 139 ? 4.537 2.027 -6.560 1.00 91.56 139 LYS A O 1
ATOM 1115 N N . ILE A 1 140 ? 3.272 3.123 -5.087 1.00 87.94 140 ILE A N 1
ATOM 1116 C CA . ILE A 1 140 ? 4.184 2.983 -3.959 1.00 87.94 140 ILE A CA 1
ATOM 1117 C C . ILE A 1 140 ? 4.134 1.539 -3.463 1.00 87.94 140 ILE A C 1
ATOM 1119 O O . ILE A 1 140 ? 3.084 1.033 -3.058 1.00 87.94 140 ILE A O 1
ATOM 1123 N N . ARG A 1 141 ? 5.299 0.883 -3.465 1.00 83.88 141 ARG A N 1
ATOM 1124 C CA . ARG A 1 141 ? 5.476 -0.465 -2.916 1.00 83.88 141 ARG A CA 1
ATOM 1125 C C . ARG A 1 141 ? 4.978 -0.560 -1.472 1.00 83.88 141 ARG A C 1
ATOM 1127 O O . ARG A 1 141 ? 5.082 0.392 -0.693 1.00 83.88 141 ARG A O 1
ATOM 1134 N N . ALA A 1 142 ? 4.521 -1.744 -1.075 1.00 71.75 142 ALA A N 1
ATOM 1135 C CA . ALA A 1 142 ? 4.234 -2.009 0.327 1.00 71.75 142 ALA A CA 1
ATOM 1136 C C . ALA A 1 142 ? 5.503 -1.814 1.177 1.00 71.75 142 ALA A C 1
ATOM 1138 O O . ALA A 1 142 ? 6.619 -2.166 0.783 1.00 71.75 142 ALA A O 1
ATOM 1139 N N . ARG A 1 143 ? 5.331 -1.223 2.359 1.00 71.56 143 ARG A N 1
ATOM 1140 C CA . ARG A 1 143 ? 6.409 -1.074 3.339 1.00 71.56 143 ARG A CA 1
ATOM 1141 C C . ARG A 1 143 ? 6.884 -2.448 3.828 1.00 71.56 143 ARG A C 1
ATOM 1143 O O . ARG A 1 143 ? 6.068 -3.281 4.202 1.00 71.56 143 ARG A O 1
ATOM 1150 N N . GLU A 1 144 ? 8.195 -2.644 3.915 1.00 63.97 144 GLU A N 1
ATOM 1151 C CA . GLU A 1 144 ? 8.797 -3.856 4.506 1.00 63.97 144 GLU A CA 1
ATOM 1152 C C . GLU A 1 144 ? 8.972 -3.748 6.027 1.00 63.97 144 GLU A C 1
ATOM 1154 O O . GLU A 1 144 ? 8.985 -4.742 6.749 1.00 63.97 144 GLU A O 1
ATOM 1159 N N . THR A 1 145 ? 9.108 -2.524 6.541 1.00 58.16 145 THR A N 1
ATOM 1160 C CA . THR A 1 145 ? 9.269 -2.271 7.976 1.00 58.16 145 THR A CA 1
ATOM 1161 C C . THR A 1 145 ? 7.914 -2.296 8.677 1.00 58.16 145 THR A C 1
ATOM 1163 O O . THR A 1 145 ? 6.907 -1.900 8.099 1.00 58.16 145 THR A O 1
ATOM 1166 N N . MET A 1 146 ? 7.853 -2.679 9.952 1.00 47.09 146 MET A N 1
ATOM 1167 C CA . MET A 1 146 ? 6.625 -2.535 10.746 1.00 47.09 146 MET A CA 1
ATOM 1168 C C . MET A 1 146 ? 6.333 -1.065 11.070 1.00 47.09 146 MET A C 1
ATOM 1170 O O . MET A 1 146 ? 7.252 -0.300 11.367 1.00 47.09 146 MET A O 1
ATOM 1174 N N . HIS A 1 147 ? 5.058 -0.656 11.047 1.00 50.75 147 HIS A N 1
ATOM 1175 C CA . HIS A 1 147 ? 4.663 0.692 11.469 1.00 50.75 147 HIS A CA 1
ATOM 1176 C C . HIS A 1 147 ? 5.016 0.899 12.946 1.00 50.75 147 HIS A C 1
ATOM 1178 O O . HIS A 1 147 ? 4.496 0.202 13.812 1.00 50.75 147 HIS A O 1
ATOM 1184 N N . GLY A 1 148 ? 5.935 1.834 13.221 1.00 44.25 148 GLY A N 1
ATOM 1185 C CA . GLY A 1 148 ? 6.409 2.135 14.577 1.00 44.25 148 GLY A CA 1
ATOM 1186 C C . GLY A 1 148 ? 5.365 2.848 15.438 1.00 44.25 148 GLY A C 1
ATOM 1187 O O . GLY A 1 148 ? 5.382 2.705 16.653 1.00 44.25 148 GLY A O 1
ATOM 1188 N N . ALA A 1 149 ? 4.415 3.555 14.815 1.00 43.88 149 ALA A N 1
ATOM 1189 C CA . ALA A 1 149 ? 3.107 3.775 15.424 1.00 43.88 149 ALA A CA 1
ATOM 1190 C C . ALA A 1 149 ? 2.273 2.519 15.149 1.00 43.88 149 ALA A C 1
ATOM 1192 O O . ALA A 1 149 ? 1.907 2.304 13.991 1.00 43.88 149 ALA A O 1
ATOM 1193 N N . PRO A 1 150 ? 2.008 1.658 16.140 1.00 43.34 150 PRO A N 1
ATOM 1194 C CA . PRO A 1 150 ? 1.169 0.503 15.907 1.00 43.34 150 PRO A CA 1
ATOM 1195 C C . PRO A 1 150 ? -0.174 1.011 15.381 1.00 43.34 150 PRO A C 1
ATOM 1197 O O . PRO A 1 150 ? -0.698 2.014 15.882 1.00 43.34 150 PRO A O 1
ATOM 1200 N N . GLY A 1 151 ? -0.777 0.304 14.423 1.00 39.78 151 GLY A N 1
ATOM 1201 C CA . GLY A 1 151 ? -2.237 0.286 14.406 1.00 39.78 151 GLY A CA 1
ATOM 1202 C C . GLY A 1 151 ? -2.672 0.035 15.848 1.00 39.78 151 GLY A C 1
ATOM 1203 O O . GLY A 1 151 ? -2.098 -0.852 16.470 1.00 39.78 151 GLY A O 1
ATOM 1204 N N . PHE A 1 152 ? -3.523 0.915 16.386 1.00 43.41 152 PHE A N 1
ATOM 1205 C CA . PHE A 1 152 ? -3.994 0.948 17.776 1.00 43.41 152 PHE A CA 1
ATOM 1206 C C . PHE A 1 152 ? -3.595 -0.306 18.573 1.00 43.41 152 PHE A C 1
ATOM 1208 O O . PHE A 1 152 ? -4.270 -1.322 18.457 1.00 43.41 152 PHE A O 1
ATOM 1215 N N . ASN A 1 153 ? -2.468 -0.269 19.302 1.00 52.22 153 ASN A N 1
ATOM 1216 C CA . ASN A 1 153 ? -2.052 -1.387 20.146 1.00 52.22 153 ASN A CA 1
ATOM 1217 C C . ASN A 1 153 ? -2.580 -1.127 21.556 1.00 52.22 153 ASN A C 1
ATOM 1219 O O . ASN A 1 153 ? -2.073 -0.240 22.249 1.00 52.22 153 ASN A O 1
ATOM 1223 N N . PRO A 1 154 ? -3.589 -1.880 22.013 1.00 53.41 154 PRO A N 1
ATOM 1224 C CA . PRO A 1 154 ? -4.208 -1.646 23.312 1.00 53.41 154 PRO A CA 1
ATOM 1225 C C . PRO A 1 154 ? -3.225 -1.767 24.469 1.00 53.41 154 PRO A C 1
ATOM 1227 O O . PRO A 1 154 ? -3.410 -1.144 25.509 1.00 53.41 154 PRO A O 1
ATOM 1230 N N . LEU A 1 155 ? -2.141 -2.517 24.266 1.00 57.06 155 LEU A N 1
ATOM 1231 C CA . LEU A 1 155 ? -1.095 -2.744 25.254 1.00 57.06 155 LEU A CA 1
ATOM 1232 C C . LEU A 1 155 ? -0.250 -1.494 25.535 1.00 57.06 155 LEU A C 1
ATOM 1234 O O . LEU A 1 155 ? 0.349 -1.400 26.604 1.00 57.06 155 LEU A O 1
ATOM 1238 N N . ASP A 1 156 ? -0.249 -0.499 24.645 1.00 55.97 156 ASP A N 1
ATOM 1239 C CA . ASP A 1 156 ? 0.450 0.772 24.875 1.00 55.97 156 ASP A CA 1
ATOM 1240 C C . ASP A 1 156 ? -0.210 1.604 25.986 1.00 55.97 156 ASP A C 1
ATOM 1242 O O . ASP A 1 156 ? 0.436 2.476 26.570 1.00 55.97 156 ASP A O 1
ATOM 1246 N N . PHE A 1 157 ? -1.468 1.306 26.323 1.00 57.69 157 PHE A N 1
ATOM 1247 C CA . PHE A 1 157 ? -2.230 1.938 27.404 1.00 57.69 157 PHE A CA 1
ATOM 1248 C C . PHE A 1 157 ? -2.230 1.115 28.698 1.00 57.69 157 PHE A C 1
ATOM 1250 O O . PHE A 1 157 ? -2.892 1.493 29.660 1.00 57.69 157 PHE A O 1
ATOM 1257 N N . ALA A 1 158 ? -1.513 -0.012 28.727 1.00 60.28 158 ALA A N 1
ATOM 1258 C CA . ALA A 1 158 ? -1.340 -0.805 29.936 1.00 60.28 158 ALA A CA 1
ATOM 1259 C C . ALA A 1 158 ? -0.381 -0.112 30.917 1.00 60.28 158 ALA A C 1
ATOM 1261 O O . ALA A 1 158 ? 0.572 0.554 30.499 1.00 60.28 158 ALA A O 1
ATOM 1262 N N . GLU A 1 159 ? -0.598 -0.336 32.214 1.00 66.19 159 GLU A N 1
ATOM 1263 C CA . GLU A 1 159 ? 0.338 0.058 33.273 1.00 66.19 159 GLU A CA 1
ATOM 1264 C C . GLU A 1 159 ? 1.756 -0.497 33.004 1.00 66.19 159 GLU A C 1
ATOM 1266 O O . GLU A 1 159 ? 1.875 -1.614 32.476 1.00 66.19 159 GLU A O 1
ATOM 1271 N N . PRO A 1 160 ? 2.838 0.223 33.366 1.00 65.44 160 PRO A N 1
ATOM 1272 C CA . PRO A 1 160 ? 4.221 -0.199 33.108 1.00 65.44 160 PRO A CA 1
ATOM 1273 C C . PRO A 1 160 ? 4.532 -1.631 33.571 1.00 65.44 160 PRO A C 1
ATOM 1275 O O . PRO A 1 160 ? 5.087 -2.422 32.812 1.00 65.44 160 PRO A O 1
ATOM 1278 N N . GLU A 1 161 ? 4.067 -2.023 34.760 1.00 68.06 161 GLU A N 1
ATOM 1279 C CA . GLU A 1 161 ? 4.253 -3.383 35.286 1.00 68.06 161 GLU A CA 1
ATOM 1280 C C . GLU A 1 161 ? 3.609 -4.463 34.404 1.00 68.06 161 GLU A C 1
ATOM 1282 O O . GLU A 1 161 ? 4.130 -5.574 34.253 1.00 68.06 161 GLU A O 1
ATOM 1287 N N . LEU A 1 162 ? 2.446 -4.157 33.823 1.00 65.25 162 LEU A N 1
ATOM 1288 C CA . LEU A 1 162 ? 1.746 -5.061 32.920 1.00 65.25 162 LEU A CA 1
ATOM 1289 C C . LEU A 1 162 ? 2.491 -5.145 31.580 1.00 65.25 162 LEU A C 1
ATOM 1291 O O . LEU A 1 162 ? 2.655 -6.249 31.057 1.00 65.25 162 LEU A O 1
ATOM 1295 N N . LYS A 1 163 ? 3.018 -4.025 31.066 1.00 62.78 163 LYS A N 1
ATOM 1296 C CA . LYS A 1 163 ? 3.873 -3.994 29.863 1.00 62.78 163 LYS A CA 1
ATOM 1297 C C . LYS A 1 163 ? 5.137 -4.833 30.023 1.00 62.78 163 LYS A C 1
ATOM 1299 O O . LYS A 1 163 ? 5.483 -5.584 29.106 1.00 62.78 163 LYS A O 1
ATOM 1304 N N . ASP A 1 164 ? 5.786 -4.775 31.180 1.00 67.81 164 ASP A N 1
ATOM 1305 C CA . ASP A 1 164 ? 6.986 -5.565 31.463 1.00 67.81 164 ASP A CA 1
ATOM 1306 C C . ASP A 1 164 ? 6.673 -7.061 31.541 1.00 67.81 164 ASP A C 1
ATOM 1308 O O . ASP A 1 164 ? 7.337 -7.872 30.884 1.00 67.81 164 ASP A O 1
ATOM 1312 N N . LYS A 1 165 ? 5.593 -7.436 32.243 1.00 71.12 165 LYS A N 1
ATOM 1313 C CA . LYS A 1 165 ? 5.102 -8.826 32.298 1.00 71.12 165 LYS A CA 1
ATOM 1314 C C . LYS A 1 165 ? 4.755 -9.363 30.906 1.00 71.12 165 LYS A C 1
ATOM 1316 O O . LYS A 1 165 ? 5.078 -10.510 30.591 1.00 71.12 165 LYS A O 1
ATOM 1321 N N . ILE A 1 166 ? 4.116 -8.556 30.056 1.00 64.75 166 ILE A N 1
ATOM 1322 C CA . ILE A 1 166 ? 3.801 -8.906 28.660 1.00 64.75 166 ILE A CA 1
ATOM 1323 C C . ILE A 1 166 ? 5.090 -9.093 27.856 1.00 64.75 166 ILE A C 1
ATOM 1325 O O . ILE A 1 166 ? 5.265 -10.127 27.216 1.00 64.75 166 ILE A O 1
ATOM 1329 N N . SER A 1 167 ? 6.016 -8.137 27.924 1.00 63.16 167 SER A N 1
ATOM 1330 C CA . SER A 1 167 ? 7.287 -8.172 27.191 1.00 63.16 167 SER A CA 1
ATOM 1331 C C . SER A 1 167 ? 8.147 -9.369 27.596 1.00 63.16 167 SER A C 1
ATOM 1333 O O . SER A 1 167 ? 8.791 -10.005 26.759 1.00 63.16 167 SER A O 1
ATOM 1335 N N . GLN A 1 168 ? 8.138 -9.730 28.879 1.00 70.12 168 GLN A N 1
ATOM 1336 C CA . GLN A 1 168 ? 8.770 -10.945 29.385 1.00 70.12 168 GLN A CA 1
ATOM 1337 C C . GLN A 1 168 ? 8.083 -12.205 28.837 1.00 70.12 168 GLN A C 1
ATOM 1339 O O . GLN A 1 168 ? 8.764 -13.081 28.310 1.00 70.12 168 GLN A O 1
ATOM 1344 N N . ARG A 1 169 ? 6.742 -12.265 28.835 1.00 67.12 169 ARG A N 1
ATOM 1345 C CA . ARG A 1 169 ? 5.982 -13.379 28.232 1.00 67.12 169 ARG A CA 1
ATOM 1346 C C . ARG A 1 169 ? 6.243 -13.539 26.733 1.00 67.12 169 ARG A C 1
ATOM 1348 O O . ARG A 1 169 ? 6.365 -14.676 26.279 1.00 67.12 169 ARG A O 1
ATOM 1355 N N . ILE A 1 170 ? 6.347 -12.446 25.972 1.00 62.72 170 ILE A N 1
ATOM 1356 C CA . ILE A 1 170 ? 6.681 -12.474 24.535 1.00 62.72 170 ILE A CA 1
ATOM 1357 C C . ILE A 1 170 ? 8.082 -13.049 24.342 1.00 62.72 170 ILE A C 1
ATOM 1359 O O . ILE A 1 170 ? 8.257 -13.984 23.560 1.00 62.72 170 ILE A O 1
ATOM 1363 N N . ARG A 1 171 ? 9.073 -12.531 25.082 1.00 64.50 171 ARG A N 1
ATOM 1364 C CA . ARG A 1 171 ? 10.462 -13.010 25.021 1.00 64.50 171 ARG A CA 1
ATOM 1365 C C . ARG A 1 171 ? 10.562 -14.493 25.373 1.00 64.50 171 ARG A C 1
ATOM 1367 O O . ARG A 1 171 ? 11.193 -15.241 24.630 1.00 64.50 171 ARG A O 1
ATOM 1374 N N . ASP A 1 172 ? 9.890 -14.931 26.433 1.00 67.62 172 ASP A N 1
ATOM 1375 C CA . ASP A 1 172 ? 9.862 -16.332 26.858 1.00 67.62 172 ASP A CA 1
ATOM 1376 C C . ASP A 1 172 ? 9.172 -17.239 25.834 1.00 67.62 172 ASP A C 1
ATOM 1378 O O . ASP A 1 172 ? 9.631 -18.350 25.578 1.00 67.62 172 ASP A O 1
ATOM 1382 N N . THR A 1 173 ? 8.074 -16.778 25.233 1.00 61.84 173 THR A N 1
ATOM 1383 C CA . THR A 1 173 ? 7.330 -17.531 24.213 1.00 61.84 173 THR A CA 1
ATOM 1384 C C . THR A 1 173 ? 8.155 -17.666 22.937 1.00 61.84 173 THR A C 1
ATOM 1386 O O . THR A 1 173 ? 8.336 -18.775 22.442 1.00 61.84 173 THR A O 1
ATOM 1389 N N . LYS A 1 174 ? 8.760 -16.569 22.465 1.00 61.69 174 LYS A N 1
ATOM 1390 C CA . LYS A 1 174 ? 9.662 -16.558 21.308 1.00 61.69 174 LYS A CA 1
ATOM 1391 C C . LYS A 1 174 ? 10.880 -17.462 21.540 1.00 61.69 174 LYS A C 1
ATOM 1393 O O . LYS A 1 174 ? 11.214 -18.266 20.679 1.00 61.69 174 LYS A O 1
ATOM 1398 N N . ARG A 1 175 ? 11.484 -17.417 22.733 1.00 63.69 175 ARG A N 1
ATOM 1399 C CA . ARG A 1 175 ? 12.617 -18.284 23.112 1.00 63.69 175 ARG A CA 1
ATOM 1400 C C . ARG A 1 175 ? 12.240 -19.772 23.182 1.00 63.69 175 ARG A C 1
ATOM 1402 O O . ARG A 1 175 ? 13.091 -20.613 22.931 1.00 63.69 175 ARG A O 1
ATOM 1409 N N . ARG A 1 176 ? 10.989 -20.106 23.526 1.00 62.53 176 ARG A N 1
ATOM 1410 C CA . ARG A 1 176 ? 10.488 -21.495 23.605 1.00 62.53 176 ARG A CA 1
ATOM 1411 C C . ARG A 1 176 ? 10.050 -22.079 22.257 1.00 62.53 176 ARG A C 1
ATOM 1413 O O . ARG A 1 176 ? 9.985 -23.300 22.155 1.00 62.53 176 ARG A O 1
ATOM 1420 N N . LEU A 1 177 ? 9.711 -21.232 21.281 1.00 58.75 177 LEU A N 1
ATOM 1421 C CA . LEU A 1 177 ? 9.194 -21.637 19.966 1.00 58.75 177 LEU A CA 1
ATOM 1422 C C . LEU A 1 177 ? 10.258 -21.622 18.862 1.00 58.75 177 LEU A C 1
ATOM 1424 O O . LEU A 1 177 ? 10.122 -22.358 17.893 1.00 58.75 177 LEU A O 1
ATOM 1428 N N . ILE A 1 178 ? 11.315 -20.814 18.994 1.00 55.41 178 ILE A N 1
ATOM 1429 C CA . ILE A 1 178 ? 12.420 -20.799 18.030 1.00 55.41 178 ILE A CA 1
ATOM 1430 C C . ILE A 1 178 ? 13.354 -21.976 18.320 1.00 55.41 178 ILE A C 1
ATOM 1432 O O . ILE A 1 178 ? 14.080 -21.966 19.317 1.00 55.41 178 ILE A O 1
ATOM 1436 N N . SER A 1 179 ? 13.383 -22.969 17.430 1.00 49.69 179 SER A N 1
ATOM 1437 C CA . SER A 1 179 ? 14.576 -23.800 17.279 1.00 49.69 179 SER A CA 1
ATOM 1438 C C . SER A 1 179 ? 15.622 -23.014 16.472 1.00 49.69 179 SER A C 1
ATOM 1440 O O . SER A 1 179 ? 15.278 -22.222 15.593 1.00 49.69 179 SER A O 1
ATOM 1442 N N . ARG A 1 180 ? 16.908 -23.142 16.826 1.00 49.06 180 ARG A N 1
ATOM 1443 C CA . ARG A 1 180 ? 18.015 -22.576 16.032 1.00 49.06 180 ARG A CA 1
ATOM 1444 C C . ARG A 1 180 ? 17.874 -23.052 14.581 1.00 49.06 180 ARG A C 1
ATOM 1446 O O . ARG A 1 180 ? 17.642 -24.242 14.395 1.00 49.06 180 ARG A O 1
ATOM 1453 N N . GLN A 1 181 ? 18.067 -22.151 13.609 1.00 43.12 181 GLN A N 1
ATOM 1454 C CA . GLN A 1 181 ? 18.256 -22.500 12.195 1.00 43.12 181 GLN A CA 1
ATOM 1455 C C . GLN A 1 181 ? 19.263 -23.653 12.114 1.00 43.12 181 GLN A C 1
ATOM 1457 O O . GLN A 1 181 ? 20.432 -23.492 12.465 1.00 43.12 181 GLN A O 1
ATOM 1462 N N . ARG A 1 182 ? 18.768 -24.834 11.752 1.00 51.06 182 ARG A N 1
ATOM 1463 C CA . ARG A 1 182 ? 19.574 -25.952 11.267 1.00 51.06 182 ARG A CA 1
ATOM 1464 C C . ARG A 1 182 ? 19.423 -25.962 9.752 1.00 51.06 182 ARG A C 1
ATOM 1466 O O . ARG A 1 182 ? 18.449 -25.409 9.242 1.00 51.06 182 ARG A O 1
ATOM 1473 N N . ASP A 1 183 ? 20.364 -26.591 9.065 1.00 56.44 183 ASP A N 1
ATOM 1474 C CA . ASP A 1 183 ? 20.215 -26.918 7.647 1.00 56.44 183 ASP A CA 1
ATOM 1475 C C . ASP A 1 183 ? 18.852 -27.586 7.393 1.00 56.44 183 ASP A C 1
ATOM 1477 O O . ASP A 1 183 ? 18.348 -28.304 8.264 1.00 56.44 183 ASP A O 1
ATOM 1481 N N . GLU A 1 184 ? 18.240 -27.335 6.229 1.00 65.56 184 GLU A N 1
ATOM 1482 C CA . GLU A 1 184 ? 16.952 -27.935 5.859 1.00 65.56 184 GLU A CA 1
ATOM 1483 C C . GLU A 1 184 ? 17.047 -29.466 5.935 1.00 65.56 184 GLU A C 1
ATOM 1485 O O . GLU A 1 184 ? 17.749 -30.108 5.154 1.00 65.56 184 GLU A O 1
ATOM 1490 N N . GLN A 1 185 ? 16.344 -30.054 6.903 1.00 80.25 185 GLN A N 1
ATOM 1491 C CA . GLN A 1 185 ? 16.216 -31.501 7.041 1.00 80.25 185 GLN A CA 1
ATOM 1492 C C . GLN A 1 185 ? 14.926 -31.964 6.370 1.00 80.25 185 GLN A C 1
ATOM 1494 O O . GLN A 1 185 ? 13.927 -31.243 6.349 1.00 80.25 185 GLN A O 1
ATOM 1499 N N . TYR A 1 186 ? 14.946 -33.188 5.851 1.00 86.50 186 TYR A N 1
ATOM 1500 C CA . TYR A 1 186 ? 13.842 -33.761 5.091 1.00 86.50 186 TYR A CA 1
ATOM 1501 C C . TYR A 1 186 ? 13.374 -35.073 5.728 1.00 86.50 186 TYR A C 1
ATOM 1503 O O . TYR A 1 186 ? 14.170 -35.802 6.323 1.00 86.50 186 TYR A O 1
ATOM 1511 N N . TRP A 1 187 ? 12.084 -35.374 5.601 1.00 87.31 187 TRP A N 1
ATOM 1512 C CA . TRP A 1 187 ? 11.529 -36.715 5.794 1.00 87.31 187 TRP A CA 1
ATOM 1513 C C . TRP A 1 187 ? 11.100 -37.298 4.443 1.00 87.31 187 TRP A C 1
ATOM 1515 O O . TRP A 1 187 ? 10.609 -36.568 3.582 1.00 87.31 187 TRP A O 1
ATOM 1525 N N . ASP A 1 188 ? 11.252 -38.610 4.261 1.00 86.81 188 ASP A N 1
ATOM 1526 C CA . ASP A 1 188 ? 10.819 -39.312 3.038 1.00 86.81 188 ASP A CA 1
ATOM 1527 C C . ASP A 1 188 ? 9.335 -39.712 3.067 1.00 86.81 188 ASP A C 1
ATOM 1529 O O . ASP A 1 188 ? 8.743 -40.046 2.043 1.00 86.81 188 ASP A O 1
ATOM 1533 N N . THR A 1 189 ? 8.721 -39.682 4.248 1.00 84.31 189 THR A N 1
ATOM 1534 C CA . THR A 1 189 ? 7.299 -39.964 4.468 1.00 84.31 189 THR A CA 1
ATOM 1535 C C . THR A 1 189 ? 6.690 -38.877 5.353 1.00 84.31 189 THR A C 1
ATOM 1537 O O . THR A 1 189 ? 7.437 -38.219 6.089 1.00 84.31 189 THR A O 1
ATOM 1540 N N . PRO A 1 190 ? 5.361 -38.658 5.293 1.00 82.75 190 PRO A N 1
ATOM 1541 C CA . PRO A 1 190 ? 4.696 -37.747 6.213 1.00 82.75 190 PRO A CA 1
ATOM 1542 C C . PRO A 1 190 ? 5.047 -38.103 7.664 1.00 82.75 190 PRO A C 1
ATOM 1544 O O . PRO A 1 190 ? 4.982 -39.280 8.033 1.00 82.75 190 PRO A O 1
ATOM 1547 N N . PRO A 1 191 ? 5.428 -37.125 8.500 1.00 83.06 191 PRO A N 1
ATOM 1548 C CA . PRO A 1 191 ? 5.794 -37.398 9.880 1.00 83.06 191 PRO A CA 1
ATOM 1549 C C . PRO A 1 191 ? 4.601 -37.944 10.664 1.00 83.06 191 PRO A C 1
ATOM 1551 O O . PRO A 1 191 ? 3.463 -37.505 10.493 1.00 83.06 191 PRO A O 1
ATOM 1554 N N . ASN A 1 192 ? 4.883 -38.851 11.597 1.00 78.75 192 ASN A N 1
ATOM 1555 C CA . ASN A 1 192 ? 3.900 -39.256 12.590 1.00 78.75 192 ASN A CA 1
ATOM 1556 C C . ASN A 1 192 ? 3.768 -38.144 13.644 1.00 78.75 192 ASN A C 1
ATOM 1558 O O . ASN A 1 192 ? 4.665 -37.944 14.467 1.00 78.75 192 ASN A O 1
ATOM 1562 N N . ILE A 1 193 ? 2.677 -37.388 13.568 1.00 81.69 193 ILE A N 1
ATOM 1563 C CA . ILE A 1 193 ? 2.362 -36.259 14.451 1.00 81.69 193 ILE A CA 1
ATOM 1564 C C . ILE A 1 193 ? 1.275 -36.645 15.457 1.00 81.69 193 ILE A C 1
ATOM 1566 O O . ILE A 1 193 ? 0.589 -37.652 15.300 1.00 81.69 193 ILE A O 1
ATOM 1570 N N . THR A 1 194 ? 1.119 -35.845 16.513 1.00 80.62 194 THR A N 1
ATOM 1571 C CA . THR A 1 194 ? 0.055 -36.076 17.502 1.00 80.62 194 THR A CA 1
ATOM 1572 C C . THR A 1 194 ? -1.336 -36.045 16.843 1.00 80.62 194 THR A C 1
ATOM 1574 O O . THR A 1 194 ? -1.581 -35.142 16.042 1.00 80.62 194 THR A O 1
ATOM 1577 N N . PRO A 1 195 ? -2.269 -36.955 17.195 1.00 80.44 195 PRO A N 1
ATOM 1578 C CA . PRO A 1 195 ? -3.637 -36.947 16.662 1.00 80.44 195 PRO 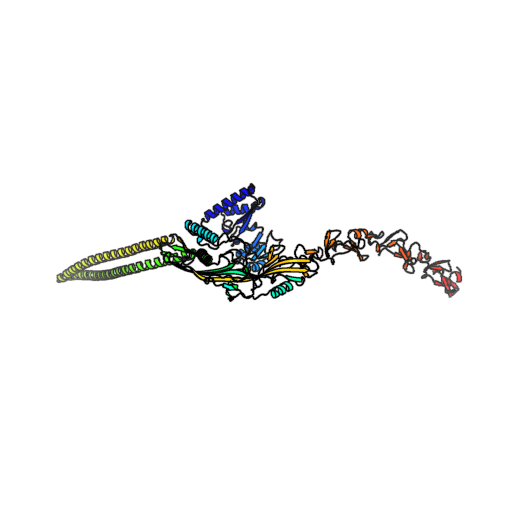A CA 1
ATOM 1579 C C . PRO A 1 195 ? -4.389 -35.627 16.888 1.00 80.44 195 PRO A C 1
ATOM 1581 O O . PRO A 1 195 ? -5.261 -35.269 16.104 1.00 80.44 195 PRO A O 1
ATOM 1584 N N . ASP A 1 196 ? -4.017 -34.880 17.932 1.00 84.62 196 ASP A N 1
ATOM 1585 C CA . ASP A 1 196 ? -4.588 -33.567 18.260 1.00 84.62 196 ASP A CA 1
ATOM 1586 C C . ASP A 1 196 ? -4.188 -32.447 17.276 1.00 84.62 196 ASP A C 1
ATOM 1588 O O . ASP A 1 196 ? -4.708 -31.332 17.359 1.00 84.62 196 ASP A O 1
ATOM 1592 N N . LEU A 1 197 ? -3.239 -32.711 16.372 1.00 89.19 197 LEU A N 1
ATOM 1593 C CA . LEU A 1 197 ? -2.851 -31.821 15.284 1.00 89.19 197 LEU A CA 1
ATOM 1594 C C . LEU A 1 197 ? -3.132 -32.535 13.956 1.00 89.19 197 LEU A C 1
ATOM 1596 O O . LEU A 1 197 ? -2.230 -33.179 13.419 1.00 89.19 197 LEU A O 1
ATOM 1600 N N . PRO A 1 198 ? -4.359 -32.450 13.416 1.00 90.69 198 PRO A N 1
ATOM 1601 C CA . PRO A 1 198 ? -4.666 -33.054 12.128 1.00 90.69 198 PRO A CA 1
ATOM 1602 C C . PRO A 1 198 ? -3.763 -32.469 11.039 1.00 90.69 198 PRO A C 1
ATOM 1604 O O . PRO A 1 198 ? -3.417 -31.283 11.070 1.00 90.69 198 PRO A O 1
ATOM 1607 N N . GLN A 1 199 ? -3.387 -33.311 10.078 1.00 91.56 199 GLN A N 1
ATOM 1608 C CA . GLN A 1 199 ? -2.671 -32.886 8.880 1.00 91.56 199 GLN A CA 1
ATOM 1609 C C . GLN A 1 199 ? -3.558 -32.968 7.646 1.00 91.56 199 GLN A C 1
ATOM 1611 O O . GLN A 1 199 ? -4.341 -33.904 7.501 1.00 91.56 199 GLN A O 1
ATOM 1616 N N . GLY A 1 200 ? -3.386 -32.007 6.747 1.00 94.25 200 GLY A N 1
ATOM 1617 C CA . GLY A 1 200 ? -3.993 -32.003 5.427 1.00 94.25 200 GLY A CA 1
ATOM 1618 C C . GLY A 1 200 ? -2.983 -31.607 4.358 1.00 94.25 200 GLY A C 1
ATOM 1619 O O . GLY A 1 200 ? -2.018 -30.886 4.620 1.00 94.25 200 GLY A O 1
ATOM 1620 N N . PHE A 1 201 ? -3.205 -32.080 3.140 1.00 96.19 201 PHE A N 1
ATOM 1621 C CA . PHE A 1 201 ? -2.348 -31.819 1.989 1.00 96.19 201 PHE A CA 1
ATOM 1622 C C . PHE A 1 201 ? -3.110 -30.970 0.983 1.00 96.19 201 PHE A C 1
ATOM 1624 O O . PHE A 1 201 ? -4.271 -31.246 0.674 1.00 96.19 201 PHE A O 1
ATOM 1631 N N . LEU A 1 202 ? -2.468 -29.924 0.470 1.00 96.69 202 LEU A N 1
ATOM 1632 C CA . LEU A 1 202 ? -3.083 -29.132 -0.585 1.00 96.69 202 LEU A CA 1
ATOM 1633 C C . LEU A 1 202 ? -3.131 -29.935 -1.897 1.00 96.69 202 LEU A C 1
ATOM 1635 O O . LEU A 1 202 ? -2.144 -30.590 -2.248 1.00 96.69 202 LEU A O 1
ATOM 1639 N N . PRO A 1 203 ? -4.258 -29.885 -2.632 1.00 95.44 203 PRO A N 1
ATOM 1640 C CA . PRO A 1 203 ? -4.377 -30.540 -3.923 1.00 95.44 203 PRO A CA 1
ATOM 1641 C C . PRO A 1 203 ? -3.471 -29.862 -4.951 1.00 95.44 203 PRO A C 1
ATOM 1643 O O . PRO A 1 203 ? -3.276 -28.646 -4.927 1.00 95.44 203 PRO A O 1
ATOM 1646 N N . MET A 1 204 ? -2.955 -30.650 -5.888 1.00 93.25 204 MET A N 1
ATOM 1647 C CA . MET A 1 204 ? -2.152 -30.145 -6.999 1.00 93.25 204 MET A CA 1
ATOM 1648 C C . MET A 1 204 ? -3.073 -29.811 -8.172 1.00 93.25 204 MET A C 1
ATOM 1650 O O . MET A 1 204 ? -3.794 -30.680 -8.657 1.00 93.25 204 MET A O 1
ATOM 1654 N N . LYS A 1 205 ? -3.063 -28.549 -8.602 1.00 93.06 205 LYS A N 1
ATOM 1655 C CA . LYS A 1 205 ? -3.807 -28.046 -9.767 1.00 93.06 205 LYS A CA 1
ATOM 1656 C C . LYS A 1 205 ? -2.883 -27.626 -10.909 1.00 93.06 205 LYS A C 1
ATOM 1658 O O . LYS A 1 205 ? -3.308 -27.648 -12.055 1.00 93.06 205 LYS A O 1
ATOM 1663 N N . VAL A 1 206 ? -1.645 -27.249 -10.587 1.00 91.94 206 VAL A N 1
ATOM 1664 C CA . VAL A 1 206 ? -0.633 -26.786 -11.540 1.00 91.94 206 VAL A CA 1
ATOM 1665 C C . VAL A 1 206 ? 0.515 -27.787 -11.549 1.00 91.94 206 VAL A C 1
ATOM 1667 O O . VAL A 1 206 ? 1.168 -28.011 -10.525 1.00 91.94 206 VAL A O 1
ATOM 1670 N N . ASP A 1 207 ? 0.740 -28.408 -12.701 1.00 88.19 207 ASP A N 1
ATOM 1671 C CA . ASP A 1 207 ? 1.835 -29.347 -12.918 1.00 88.19 207 ASP A CA 1
ATOM 1672 C C . ASP A 1 207 ? 3.059 -28.669 -13.557 1.00 88.19 207 ASP A C 1
ATOM 1674 O O . ASP A 1 207 ? 3.050 -27.487 -13.904 1.00 88.19 207 ASP A O 1
ATOM 1678 N N . VAL A 1 208 ? 4.151 -29.427 -13.685 1.00 88.94 208 VAL A N 1
ATOM 1679 C CA . VAL A 1 208 ? 5.403 -28.937 -14.282 1.00 88.94 208 VAL A CA 1
ATOM 1680 C C . VAL A 1 208 ? 5.195 -28.525 -15.740 1.00 88.94 208 VAL A C 1
ATOM 1682 O O . VAL A 1 208 ? 5.757 -27.525 -16.175 1.00 88.94 208 VAL A O 1
ATOM 1685 N N . LYS A 1 209 ? 4.377 -29.273 -16.490 1.00 89.62 209 LYS A N 1
ATOM 1686 C CA . LYS A 1 209 ? 4.142 -29.020 -17.912 1.00 89.62 209 LYS A CA 1
ATOM 1687 C C . LYS A 1 209 ? 3.452 -27.673 -18.131 1.00 89.62 209 LYS A C 1
ATOM 1689 O O . LYS A 1 209 ? 3.900 -26.904 -18.970 1.00 89.62 209 LYS A O 1
ATOM 1694 N N . THR A 1 210 ? 2.439 -27.370 -17.322 1.00 91.25 210 THR A N 1
ATOM 1695 C CA . THR A 1 210 ? 1.714 -26.092 -17.350 1.00 91.25 210 THR A CA 1
ATOM 1696 C C . THR A 1 210 ? 2.674 -24.916 -17.165 1.00 91.25 210 THR A C 1
ATOM 1698 O O . THR A 1 210 ? 2.641 -23.972 -17.947 1.00 91.25 210 THR A O 1
ATOM 1701 N N . ILE A 1 211 ? 3.596 -25.007 -16.198 1.00 92.44 211 ILE A N 1
ATOM 1702 C CA . ILE A 1 211 ? 4.615 -23.969 -15.981 1.00 92.44 211 ILE A CA 1
ATOM 1703 C C . ILE A 1 211 ? 5.557 -23.847 -17.183 1.00 92.44 211 ILE A C 1
ATOM 1705 O O . ILE A 1 211 ? 5.834 -22.737 -17.621 1.00 92.44 211 ILE A O 1
ATOM 1709 N N . VAL A 1 212 ? 6.041 -24.955 -17.753 1.00 90.69 212 VAL A N 1
ATOM 1710 C CA . VAL A 1 212 ? 6.909 -24.902 -18.947 1.00 90.69 212 VAL A CA 1
ATOM 1711 C C . VAL A 1 212 ? 6.200 -24.231 -20.120 1.00 90.69 212 VAL A C 1
ATOM 1713 O O . VAL A 1 212 ? 6.804 -23.383 -20.780 1.00 90.69 212 VAL A O 1
ATOM 1716 N N . ASP A 1 213 ? 4.937 -24.580 -20.360 1.00 90.75 213 ASP A N 1
ATOM 1717 C CA . ASP A 1 213 ? 4.129 -24.020 -21.443 1.00 90.75 213 ASP A CA 1
ATOM 1718 C C . ASP A 1 213 ? 3.909 -22.506 -21.236 1.00 90.75 213 ASP A C 1
ATOM 1720 O O . ASP A 1 213 ? 4.063 -21.725 -22.178 1.00 90.75 213 ASP A O 1
ATOM 1724 N N . GLU A 1 214 ? 3.647 -22.061 -20.001 1.00 91.81 214 GLU A N 1
ATOM 1725 C CA . GLU A 1 214 ? 3.511 -20.637 -19.657 1.00 91.81 214 GLU A CA 1
ATOM 1726 C C . GLU A 1 214 ? 4.824 -19.857 -19.827 1.00 91.81 214 GLU A C 1
ATOM 1728 O O . GLU A 1 214 ? 4.839 -18.812 -20.486 1.00 91.81 214 GLU A O 1
ATOM 1733 N N . LEU A 1 215 ? 5.939 -20.369 -19.292 1.00 92.00 215 LEU A N 1
ATOM 1734 C CA . LEU A 1 215 ? 7.251 -19.721 -19.411 1.00 92.00 215 LEU A CA 1
ATOM 1735 C C . LEU A 1 215 ? 7.695 -19.638 -20.881 1.00 92.00 215 LEU A C 1
ATOM 1737 O O . LEU A 1 215 ? 8.183 -18.597 -21.328 1.00 92.00 215 LEU A O 1
ATOM 1741 N N . SER A 1 216 ? 7.485 -20.711 -21.650 1.00 91.00 216 SER A N 1
ATOM 1742 C CA . SER A 1 216 ? 7.816 -20.764 -23.082 1.00 91.00 216 SER A CA 1
ATOM 1743 C C . SER A 1 216 ? 6.924 -19.831 -23.900 1.00 91.00 216 SER A C 1
ATOM 1745 O O . SER A 1 216 ? 7.405 -19.156 -24.809 1.00 91.00 216 SER A O 1
ATOM 1747 N N . GLY A 1 217 ? 5.637 -19.727 -23.551 1.00 90.00 217 GLY A N 1
ATOM 1748 C CA . GLY A 1 217 ? 4.707 -18.785 -24.171 1.00 90.00 217 GLY A CA 1
ATOM 1749 C C . GLY A 1 217 ? 5.086 -17.320 -23.933 1.00 90.00 217 GLY A C 1
ATOM 1750 O O . GLY A 1 217 ? 4.905 -16.485 -24.820 1.00 90.00 217 GLY A O 1
ATOM 1751 N N . ARG A 1 218 ? 5.655 -16.998 -22.765 1.00 89.12 218 ARG A N 1
ATOM 1752 C CA . ARG A 1 218 ? 6.138 -15.646 -22.433 1.00 89.12 218 ARG A CA 1
ATOM 1753 C C . ARG A 1 218 ? 7.477 -15.306 -23.076 1.00 89.12 218 ARG A C 1
ATOM 1755 O O . ARG A 1 218 ? 7.696 -14.153 -23.451 1.00 89.12 218 ARG A O 1
ATOM 1762 N N . CYS A 1 219 ? 8.350 -16.295 -23.237 1.00 88.31 219 CYS A N 1
ATOM 1763 C CA . CYS A 1 219 ? 9.676 -16.129 -23.824 1.00 88.31 219 CYS A CA 1
ATOM 1764 C C . CYS A 1 219 ? 9.859 -16.994 -25.090 1.00 88.31 219 CYS A C 1
ATOM 1766 O O . CYS A 1 219 ? 10.778 -17.811 -25.130 1.00 88.31 219 CYS A O 1
ATOM 1768 N N . PRO A 1 220 ? 9.070 -16.791 -26.167 1.00 87.69 220 PRO A N 1
ATOM 1769 C CA . PRO A 1 220 ? 9.097 -17.661 -27.354 1.00 87.69 220 PRO A CA 1
ATOM 1770 C C . PRO A 1 220 ? 10.413 -17.588 -28.148 1.00 87.69 220 PRO A C 1
ATOM 1772 O O . PRO A 1 220 ? 10.663 -18.389 -29.042 1.00 87.69 220 PRO A O 1
ATOM 1775 N N . TYR A 1 221 ? 11.257 -16.601 -27.847 1.00 86.50 221 TYR A N 1
ATOM 1776 C CA . TYR A 1 221 ? 12.558 -16.370 -28.473 1.00 86.50 221 TYR A CA 1
ATOM 1777 C C . TYR A 1 221 ? 13.718 -17.080 -27.749 1.00 86.50 221 TYR A C 1
ATOM 1779 O O . TYR A 1 221 ? 14.870 -16.869 -28.134 1.00 86.50 221 TYR A O 1
ATOM 1787 N N . ILE A 1 222 ? 13.438 -17.871 -26.704 1.00 89.25 222 ILE A N 1
ATOM 1788 C CA . ILE A 1 222 ? 14.413 -18.593 -25.873 1.00 89.25 222 ILE A CA 1
ATOM 1789 C C . ILE A 1 222 ? 13.950 -20.046 -25.712 1.00 89.25 222 ILE A C 1
ATOM 1791 O O . ILE A 1 222 ? 12.769 -20.301 -25.502 1.00 89.25 222 ILE A O 1
ATOM 1795 N N . SER A 1 223 ? 14.884 -20.998 -25.774 1.00 89.44 223 SER A N 1
ATOM 1796 C CA . SER A 1 223 ? 14.605 -22.389 -25.404 1.00 89.44 223 SER A CA 1
ATOM 1797 C C . SER A 1 223 ? 14.659 -22.544 -23.888 1.00 89.44 223 SER A C 1
ATOM 1799 O O . SER A 1 223 ? 15.626 -22.103 -23.257 1.00 89.44 223 SER A O 1
ATOM 1801 N N . ILE A 1 224 ? 13.626 -23.162 -23.320 1.00 90.81 224 ILE A N 1
ATOM 1802 C CA . ILE A 1 224 ? 13.462 -23.359 -21.882 1.00 90.81 224 ILE A CA 1
ATOM 1803 C C . ILE A 1 224 ? 13.365 -24.852 -21.587 1.00 90.81 224 ILE A C 1
ATOM 1805 O O . ILE A 1 224 ? 12.486 -25.542 -22.096 1.00 90.81 224 ILE A O 1
ATOM 1809 N N . GLU A 1 225 ? 14.241 -25.335 -20.713 1.00 89.88 225 GLU A N 1
ATOM 1810 C CA . GLU A 1 225 ? 14.248 -26.716 -20.243 1.00 89.88 225 GLU A CA 1
ATOM 1811 C C . GLU A 1 225 ? 14.285 -26.752 -18.714 1.00 89.88 225 GLU A C 1
ATOM 1813 O O . GLU A 1 225 ? 15.098 -26.079 -18.075 1.00 89.88 225 GLU A O 1
ATOM 1818 N N . LEU A 1 226 ? 13.413 -27.563 -18.115 1.00 86.94 226 LEU A N 1
ATOM 1819 C CA . LEU A 1 226 ? 13.439 -27.862 -16.685 1.00 86.94 226 LEU A CA 1
ATOM 1820 C C . LEU A 1 226 ? 14.129 -29.204 -16.450 1.00 86.94 226 LEU A C 1
ATOM 1822 O O . LEU A 1 226 ? 13.758 -30.210 -17.056 1.00 86.94 226 LEU A O 1
ATOM 1826 N N . SER A 1 227 ? 15.094 -29.235 -15.533 1.00 86.56 227 SER A N 1
ATOM 1827 C CA . SER A 1 227 ? 15.784 -30.460 -15.120 1.00 86.56 227 SER A CA 1
ATOM 1828 C C . SER A 1 227 ? 15.754 -30.652 -13.600 1.00 86.56 227 SER A C 1
ATOM 1830 O O . SER A 1 227 ? 15.559 -29.707 -12.829 1.00 86.56 227 SER A O 1
ATOM 1832 N N . ASP A 1 228 ? 15.905 -31.905 -13.156 1.00 80.50 228 ASP A N 1
ATOM 1833 C CA . ASP A 1 228 ? 15.996 -32.283 -11.737 1.00 80.50 228 ASP A CA 1
ATOM 1834 C C . ASP A 1 228 ? 14.879 -31.706 -10.844 1.00 80.50 228 ASP A C 1
ATOM 1836 O O . ASP A 1 228 ? 15.132 -31.221 -9.736 1.00 80.50 228 ASP A O 1
ATOM 1840 N N . TYR A 1 229 ? 13.624 -31.741 -11.309 1.00 85.94 229 TYR A N 1
ATOM 1841 C CA . TYR A 1 229 ? 12.506 -31.260 -10.499 1.00 85.94 229 TYR A CA 1
ATOM 1842 C C . TYR A 1 229 ? 12.273 -32.165 -9.283 1.00 85.94 229 TYR A C 1
ATOM 1844 O O . TYR A 1 229 ? 12.162 -33.388 -9.376 1.00 85.94 229 TYR A O 1
ATOM 1852 N N . LYS A 1 230 ? 12.191 -31.540 -8.110 1.00 91.31 230 LYS A N 1
ATOM 1853 C CA . LYS A 1 230 ? 11.928 -32.187 -6.825 1.00 91.31 230 LYS A CA 1
ATOM 1854 C C . LYS A 1 230 ? 10.623 -31.650 -6.264 1.00 91.31 230 LYS A C 1
ATOM 1856 O O . LYS A 1 230 ? 10.423 -30.438 -6.225 1.00 91.31 230 LYS A O 1
ATOM 1861 N N . LEU A 1 231 ? 9.752 -32.560 -5.835 1.00 93.62 231 LEU A N 1
ATOM 1862 C CA . LEU A 1 231 ? 8.534 -32.224 -5.108 1.00 93.62 231 LEU A CA 1
ATOM 1863 C C . LEU A 1 231 ? 8.823 -32.242 -3.604 1.00 93.62 231 LEU A C 1
ATOM 1865 O O . LEU A 1 231 ? 9.187 -33.277 -3.038 1.00 93.62 231 LEU A O 1
ATOM 1869 N N . GLU A 1 232 ? 8.648 -31.089 -2.975 1.00 94.00 232 GLU A N 1
ATOM 1870 C CA . GLU A 1 232 ? 8.845 -30.851 -1.552 1.00 94.00 232 GLU A CA 1
ATOM 1871 C C . GLU A 1 232 ? 7.530 -30.380 -0.927 1.00 94.00 232 GLU A C 1
ATOM 1873 O O . GLU A 1 232 ? 6.928 -29.405 -1.357 1.00 94.00 232 GLU A O 1
ATOM 1878 N N . TYR A 1 233 ? 7.077 -31.045 0.123 1.00 95.06 233 TYR A N 1
ATOM 1879 C CA . TYR A 1 233 ? 5.948 -30.611 0.926 1.00 95.06 233 TYR A CA 1
ATOM 1880 C C . TYR A 1 233 ? 6.458 -29.712 2.045 1.00 95.06 233 TYR A C 1
ATOM 1882 O O . TYR A 1 233 ? 7.169 -30.165 2.948 1.00 95.06 233 TYR A O 1
ATOM 1890 N N . LYS A 1 234 ? 6.098 -28.428 1.993 1.00 94.19 234 LYS A N 1
ATOM 1891 C CA . LYS A 1 234 ? 6.483 -27.452 3.012 1.00 94.19 234 LYS A CA 1
ATOM 1892 C C . LYS A 1 234 ? 5.405 -27.328 4.099 1.00 94.19 234 LYS A C 1
ATOM 1894 O O . LYS A 1 234 ? 4.231 -27.157 3.764 1.00 94.19 234 LYS A O 1
ATOM 1899 N N . PRO A 1 235 ? 5.770 -27.415 5.390 1.00 93.50 235 PRO A N 1
ATOM 1900 C CA . PRO A 1 235 ? 4.809 -27.401 6.484 1.00 93.50 235 PRO A CA 1
ATOM 1901 C C . PRO A 1 235 ? 4.340 -25.978 6.794 1.00 93.50 235 PRO A C 1
ATOM 1903 O O . PRO A 1 235 ? 5.156 -25.077 7.006 1.00 93.50 235 PRO A O 1
ATOM 1906 N N . SER A 1 236 ? 3.030 -25.803 6.926 1.00 94.00 236 SER A N 1
ATOM 1907 C CA . SER A 1 236 ? 2.386 -24.552 7.326 1.00 94.00 236 SER A CA 1
ATOM 1908 C C . SER A 1 236 ? 1.327 -24.813 8.391 1.00 94.00 236 SER A C 1
ATOM 1910 O O . SER A 1 236 ? 0.651 -25.834 8.366 1.00 94.00 236 SER A O 1
ATOM 1912 N N . LEU A 1 237 ? 1.154 -23.900 9.341 1.00 92.81 237 LEU A N 1
ATOM 1913 C CA . LEU A 1 237 ? 0.137 -24.020 10.383 1.00 92.81 237 LEU A CA 1
ATOM 1914 C C . LEU A 1 237 ? -1.063 -23.139 10.050 1.00 92.81 237 LEU A C 1
ATOM 1916 O O . LEU A 1 237 ? -0.910 -21.920 9.941 1.00 92.81 237 LEU A O 1
ATOM 1920 N N . GLN A 1 238 ? -2.243 -23.746 9.955 1.00 94.12 238 GLN A N 1
ATOM 1921 C CA . GLN A 1 238 ? -3.516 -23.035 9.900 1.00 94.12 238 GLN A CA 1
ATOM 1922 C C . GLN A 1 238 ? -4.173 -23.061 11.276 1.00 94.12 238 GLN A C 1
ATOM 1924 O O . GLN A 1 238 ? -4.208 -24.100 11.939 1.00 94.12 238 GLN A O 1
ATOM 1929 N N . TYR A 1 239 ? -4.702 -21.921 11.709 1.00 92.25 239 TYR A N 1
ATOM 1930 C CA . TYR A 1 239 ? -5.410 -21.832 12.977 1.00 92.25 239 TYR A CA 1
ATOM 1931 C C . TYR A 1 239 ? -6.519 -20.781 12.962 1.00 92.25 239 TYR A C 1
ATOM 1933 O O . TYR A 1 239 ? -6.415 -19.747 12.302 1.00 92.25 239 TYR A O 1
ATOM 1941 N N . GLU A 1 240 ? -7.549 -21.033 13.764 1.00 92.75 240 GLU A N 1
ATOM 1942 C CA . GLU A 1 240 ? -8.568 -20.068 14.165 1.00 92.75 240 GLU A CA 1
ATOM 1943 C C . GLU A 1 240 ? -8.719 -20.141 15.684 1.00 92.75 240 GLU A C 1
ATOM 1945 O O . GLU A 1 240 ? -8.958 -21.205 16.258 1.00 92.75 240 GLU A O 1
ATOM 1950 N N . VAL A 1 241 ? -8.590 -18.997 16.347 1.00 92.75 241 VAL A N 1
ATOM 1951 C CA . VAL A 1 241 ? -8.769 -18.874 17.792 1.00 92.75 241 VAL A CA 1
ATOM 1952 C C . VAL A 1 241 ? -9.870 -17.865 18.059 1.00 92.75 241 VAL A C 1
ATOM 1954 O O . VAL A 1 241 ? -9.777 -16.716 17.634 1.00 92.75 241 VAL A O 1
ATOM 1957 N N . ARG A 1 242 ? -10.904 -18.281 18.784 1.00 93.88 242 ARG A N 1
ATOM 1958 C CA . ARG A 1 242 ? -12.037 -17.447 19.181 1.00 93.88 242 ARG A CA 1
ATOM 1959 C C . ARG A 1 242 ? -11.858 -17.009 20.627 1.00 93.88 242 ARG A C 1
ATOM 1961 O O . ARG A 1 242 ? -11.474 -17.794 21.491 1.00 93.88 242 ARG A O 1
ATOM 1968 N N . ALA A 1 243 ? -12.117 -15.737 20.877 1.00 92.69 243 ALA A N 1
ATOM 1969 C CA . ALA A 1 243 ? -12.150 -15.142 22.197 1.00 92.69 243 ALA A CA 1
ATOM 1970 C C . ALA A 1 243 ? -13.581 -14.727 22.516 1.00 92.69 243 ALA A C 1
ATOM 1972 O O . ALA A 1 243 ? -14.193 -13.971 21.759 1.00 92.69 243 ALA A O 1
ATOM 1973 N N . GLN A 1 244 ? -14.081 -15.187 23.657 1.00 92.75 244 GLN A N 1
ATOM 1974 C CA . GLN A 1 244 ? -15.355 -14.753 24.212 1.00 92.75 244 GLN A CA 1
ATOM 1975 C C . GLN A 1 244 ? -15.101 -14.210 25.614 1.00 92.75 244 GLN A C 1
ATOM 1977 O O . GLN A 1 244 ? -14.821 -14.957 26.551 1.00 92.75 244 GLN A O 1
ATOM 1982 N N . VAL A 1 245 ? -15.146 -12.887 25.744 1.00 89.56 245 VAL A N 1
ATOM 1983 C CA . VAL A 1 245 ? -14.883 -12.193 27.003 1.00 89.56 245 VAL A CA 1
ATOM 1984 C C . VAL A 1 245 ? -16.211 -11.745 27.582 1.00 89.56 245 VAL A C 1
ATOM 1986 O O . VAL A 1 245 ? -16.902 -10.947 26.962 1.00 89.56 245 VAL A O 1
ATOM 1989 N N . ASN A 1 246 ? -16.546 -12.247 28.769 1.00 89.56 246 ASN A N 1
ATOM 1990 C CA . ASN A 1 246 ? -17.710 -11.828 29.543 1.00 89.56 246 ASN A CA 1
ATOM 1991 C C . ASN A 1 246 ? -17.281 -11.649 31.004 1.00 89.56 246 ASN A C 1
ATOM 1993 O O . ASN A 1 246 ? -17.054 -12.628 31.719 1.00 89.56 246 ASN A O 1
ATOM 1997 N N . ARG A 1 247 ? -17.099 -10.397 31.428 1.00 87.25 247 ARG A N 1
ATOM 1998 C CA . ARG A 1 247 ? -16.612 -10.045 32.769 1.00 87.25 247 ARG A CA 1
ATOM 1999 C C . ARG A 1 247 ? -17.537 -9.029 33.410 1.00 87.25 247 ARG A C 1
ATOM 2001 O O . ARG A 1 247 ? -18.081 -8.178 32.723 1.00 87.25 247 ARG A O 1
ATOM 2008 N N . ARG A 1 248 ? -17.674 -9.107 34.735 1.00 78.94 248 ARG A N 1
ATOM 2009 C CA . ARG A 1 248 ? -18.497 -8.177 35.526 1.00 78.94 248 ARG A CA 1
ATOM 2010 C C . ARG A 1 248 ? -17.741 -6.917 35.954 1.00 78.94 248 ARG A C 1
ATOM 2012 O O . ARG A 1 248 ? -18.364 -5.879 36.120 1.00 78.94 248 ARG A O 1
ATOM 2019 N N . GLU A 1 249 ? -16.417 -6.995 36.093 1.00 73.00 249 GLU A N 1
ATOM 2020 C CA . GLU A 1 249 ? -15.572 -5.883 36.543 1.00 73.00 249 GLU A CA 1
ATOM 2021 C C . GLU A 1 249 ? -14.295 -5.756 35.687 1.00 73.00 249 GLU A C 1
ATOM 2023 O O . GLU A 1 249 ? -13.408 -6.613 35.773 1.00 73.00 249 GLU A O 1
ATOM 2028 N N . PRO A 1 250 ? -14.171 -4.699 34.858 1.00 72.62 250 PRO A N 1
ATOM 2029 C CA . PRO A 1 250 ? -15.273 -3.853 34.380 1.00 72.62 250 PRO A CA 1
ATOM 2030 C C . PRO A 1 250 ? -16.308 -4.685 33.596 1.00 72.62 250 PRO A C 1
ATOM 2032 O O . PRO A 1 250 ? -15.964 -5.741 33.064 1.00 72.62 250 PRO A O 1
ATOM 2035 N N . ASN A 1 251 ? -17.566 -4.232 33.534 1.00 81.50 251 ASN A N 1
ATOM 2036 C CA . ASN A 1 251 ? -18.640 -4.944 32.831 1.00 81.50 251 ASN A CA 1
ATOM 2037 C C . ASN A 1 251 ? -18.422 -4.913 31.308 1.00 81.50 251 ASN A C 1
ATOM 2039 O O . ASN A 1 251 ? -18.766 -3.935 30.643 1.00 81.50 251 ASN A O 1
ATOM 2043 N N . VAL A 1 252 ? -17.817 -5.963 30.756 1.00 84.81 252 VAL A N 1
ATOM 2044 C CA . VAL A 1 252 ? -17.434 -6.035 29.341 1.00 84.81 252 VAL A CA 1
ATOM 2045 C C . VAL A 1 252 ? -17.887 -7.346 28.731 1.00 84.81 252 VAL A C 1
ATOM 2047 O O . VAL A 1 252 ? -17.628 -8.420 29.282 1.00 84.81 252 VAL A O 1
ATOM 2050 N N . ASN A 1 253 ? -18.527 -7.250 27.567 1.00 87.88 253 ASN A N 1
ATOM 2051 C CA . ASN A 1 253 ? -18.945 -8.404 26.791 1.00 87.88 253 ASN A CA 1
ATOM 2052 C C . ASN A 1 253 ? -18.567 -8.212 25.321 1.00 87.88 253 ASN A C 1
ATOM 2054 O O . ASN A 1 253 ? -19.122 -7.357 24.634 1.00 87.88 253 ASN A O 1
ATOM 2058 N N . PHE A 1 254 ? -17.613 -9.003 24.832 1.00 85.44 254 PHE A N 1
ATOM 2059 C CA . PHE A 1 254 ? -17.274 -8.994 23.416 1.00 85.44 254 PHE A CA 1
ATOM 2060 C C . PHE A 1 254 ? -16.763 -10.340 22.917 1.00 85.44 254 PHE A C 1
ATOM 2062 O O . PHE A 1 254 ? -16.140 -11.118 23.642 1.00 85.44 254 PHE A O 1
ATOM 2069 N N . GLN A 1 255 ? -16.973 -10.554 21.621 1.00 88.50 255 GLN A N 1
ATOM 2070 C CA . GLN A 1 255 ? -16.427 -11.673 20.874 1.00 88.50 255 GLN A CA 1
ATOM 2071 C C . GLN A 1 255 ? -15.468 -11.165 19.796 1.00 88.50 255 GLN A C 1
ATOM 2073 O O . GLN A 1 255 ? -15.691 -10.125 19.167 1.00 88.50 255 GLN A O 1
ATOM 2078 N N . CYS A 1 256 ? -14.375 -11.889 19.594 1.00 86.69 256 CYS A N 1
ATOM 2079 C CA . CYS A 1 256 ? -13.451 -11.671 18.488 1.00 86.69 256 CYS A CA 1
ATOM 2080 C C . CYS A 1 256 ? -12.733 -12.969 18.132 1.00 86.69 256 CYS A C 1
ATOM 2082 O O . CYS A 1 256 ? -12.734 -13.923 18.903 1.00 86.69 256 CYS A O 1
ATOM 2084 N N . ASN A 1 257 ? -12.117 -13.016 16.959 1.00 89.50 257 ASN A N 1
ATOM 2085 C CA . ASN A 1 257 ? -11.325 -14.152 16.524 1.00 89.50 257 ASN A CA 1
ATOM 2086 C C . ASN A 1 257 ? -9.995 -13.696 15.924 1.00 89.50 257 ASN A C 1
ATOM 2088 O O . ASN A 1 257 ? -9.825 -12.552 15.503 1.00 89.50 257 ASN A O 1
ATOM 2092 N N . LEU A 1 258 ? -9.035 -14.613 15.930 1.00 89.62 258 LEU A N 1
ATOM 2093 C CA . LEU A 1 258 ? -7.758 -14.481 15.259 1.00 89.62 258 LEU A CA 1
ATOM 2094 C C . LEU A 1 258 ? -7.573 -15.690 14.351 1.00 89.62 258 LEU A C 1
ATOM 2096 O O . LEU A 1 258 ? -7.557 -16.825 14.826 1.00 89.62 258 LEU A O 1
ATOM 2100 N N . VAL A 1 259 ? -7.397 -15.425 13.064 1.00 91.31 259 VAL A N 1
ATOM 2101 C CA . VAL A 1 259 ? -7.058 -16.431 12.059 1.00 91.31 259 VAL A CA 1
ATOM 2102 C C . VAL A 1 259 ? -5.606 -16.277 11.631 1.00 91.31 259 VAL A C 1
ATOM 2104 O O . VAL A 1 259 ? -5.034 -15.185 11.719 1.00 91.31 259 VAL A O 1
ATOM 2107 N N . GLY A 1 260 ? -5.008 -17.361 11.153 1.00 91.19 260 GLY A N 1
ATOM 2108 C CA . GLY A 1 260 ? -3.704 -17.286 10.518 1.00 91.19 260 GLY A CA 1
ATOM 2109 C C . GLY A 1 260 ? -3.344 -18.524 9.719 1.00 91.19 260 GLY A C 1
ATOM 2110 O O . GLY A 1 260 ? -3.858 -19.621 9.942 1.00 91.19 260 GLY A O 1
ATOM 2111 N N . PHE A 1 261 ? -2.424 -18.305 8.787 1.00 93.12 261 PHE A N 1
ATOM 2112 C CA . PHE A 1 261 ? -1.772 -19.323 7.982 1.00 93.12 261 PHE A CA 1
ATOM 2113 C C . PHE A 1 261 ? -0.303 -18.933 7.890 1.00 93.12 261 PHE A C 1
ATOM 2115 O O . PHE A 1 261 ? 0.006 -17.823 7.463 1.00 93.12 261 PHE A O 1
ATOM 2122 N N . THR A 1 262 ? 0.594 -19.772 8.408 1.00 90.44 262 THR A N 1
ATOM 2123 C CA . THR A 1 262 ? 2.001 -19.386 8.577 1.00 90.44 262 THR A CA 1
ATOM 2124 C C . THR A 1 262 ? 2.960 -20.530 8.259 1.00 90.44 262 THR A C 1
ATOM 2126 O O . THR A 1 262 ? 2.721 -21.651 8.716 1.00 90.44 262 THR A O 1
ATOM 2129 N N . PRO A 1 263 ? 4.047 -20.281 7.505 1.00 90.88 263 PRO A N 1
ATOM 2130 C CA . PRO A 1 263 ? 5.051 -21.295 7.220 1.00 90.88 263 PRO A CA 1
ATOM 2131 C C . PRO A 1 263 ? 5.804 -21.689 8.495 1.00 90.88 263 PRO A C 1
ATOM 2133 O O . PRO A 1 263 ? 6.131 -20.850 9.336 1.00 90.88 263 PRO A O 1
ATOM 2136 N N . LEU A 1 264 ? 6.110 -22.977 8.635 1.00 87.31 264 LEU A N 1
ATOM 2137 C CA . LEU A 1 264 ? 6.844 -23.514 9.782 1.00 87.31 264 LEU A CA 1
ATOM 2138 C C . LEU A 1 264 ? 8.334 -23.741 9.497 1.00 87.31 264 LEU A C 1
ATOM 2140 O O . LEU A 1 264 ? 9.102 -23.870 10.449 1.00 87.31 264 LEU A O 1
ATOM 2144 N N . ALA A 1 265 ? 8.759 -23.780 8.229 1.00 80.56 265 ALA A N 1
ATOM 2145 C CA . ALA A 1 265 ? 10.162 -24.014 7.863 1.00 80.56 265 ALA A CA 1
ATOM 2146 C C . ALA A 1 265 ? 11.037 -22.742 7.923 1.00 80.56 265 ALA A C 1
ATOM 2148 O O . ALA A 1 265 ? 12.183 -22.800 8.351 1.00 80.56 265 ALA A O 1
ATOM 2149 N N . GLU A 1 266 ? 10.495 -21.575 7.558 1.00 69.44 266 GLU A N 1
ATOM 2150 C CA . GLU A 1 266 ? 11.255 -20.313 7.399 1.00 69.44 266 GLU A CA 1
ATOM 2151 C C . GLU A 1 266 ? 11.243 -19.422 8.658 1.00 69.44 266 GLU A C 1
ATOM 2153 O O . GLU A 1 266 ? 11.672 -18.268 8.640 1.00 69.44 266 GLU A O 1
ATOM 2158 N N . GLY A 1 267 ? 10.755 -19.961 9.777 1.00 61.09 267 GLY A N 1
ATOM 2159 C CA . GLY A 1 267 ? 10.626 -19.262 11.052 1.00 61.09 267 GLY A CA 1
ATOM 2160 C C . GLY A 1 267 ? 9.171 -19.059 11.472 1.00 61.09 267 GLY A C 1
ATOM 2161 O O . GLY A 1 267 ? 8.290 -18.751 10.676 1.00 61.09 267 GLY A O 1
ATOM 2162 N N . PHE A 1 268 ? 8.915 -19.229 12.769 1.00 65.69 268 PHE A N 1
ATOM 2163 C CA . PHE A 1 268 ? 7.561 -19.223 13.311 1.00 65.69 268 PHE A CA 1
ATOM 2164 C C . PHE A 1 268 ? 7.034 -17.796 13.521 1.00 65.69 268 PHE A C 1
ATOM 2166 O O . PHE A 1 268 ? 7.440 -17.110 14.466 1.00 65.69 268 PHE A O 1
ATOM 2173 N N . ASN A 1 269 ? 6.109 -17.352 12.663 1.00 71.50 269 ASN A N 1
ATOM 2174 C CA . ASN A 1 269 ? 5.472 -16.038 12.765 1.00 71.50 269 ASN A CA 1
ATOM 2175 C C . ASN A 1 269 ? 3.938 -16.139 12.778 1.00 71.50 269 ASN A C 1
ATOM 2177 O O . ASN A 1 269 ? 3.290 -16.173 11.734 1.00 71.50 269 ASN A O 1
ATOM 2181 N N . LEU A 1 270 ? 3.343 -16.081 13.972 1.00 72.25 270 LEU A N 1
ATOM 2182 C CA . LEU A 1 270 ? 1.887 -16.062 14.185 1.00 72.25 270 LEU A CA 1
ATOM 2183 C C . LEU A 1 270 ? 1.197 -14.760 13.722 1.00 72.25 270 LEU A C 1
ATOM 2185 O O . LEU A 1 270 ? 0.051 -14.501 14.083 1.00 72.25 270 LEU A O 1
ATOM 2189 N N . MET A 1 271 ? 1.895 -13.897 12.983 1.00 69.56 271 MET A N 1
ATOM 2190 C CA . MET A 1 271 ? 1.326 -12.695 12.380 1.00 69.56 271 MET A CA 1
ATOM 2191 C C . MET A 1 271 ? 0.912 -12.902 10.923 1.00 69.56 271 MET A C 1
ATOM 2193 O O . MET A 1 271 ? 0.109 -12.108 10.439 1.00 69.56 271 MET A O 1
ATOM 2197 N N . ARG A 1 272 ? 1.453 -13.931 10.252 1.00 81.75 272 ARG A N 1
ATOM 2198 C CA . ARG A 1 272 ? 1.202 -14.212 8.834 1.00 81.75 272 ARG A CA 1
ATOM 2199 C C . ARG A 1 272 ? -0.189 -14.799 8.594 1.00 81.75 272 ARG A C 1
ATOM 2201 O O . ARG A 1 272 ? -0.710 -15.563 9.411 1.00 81.75 272 ARG A O 1
ATOM 2208 N N . THR A 1 273 ? -0.751 -14.430 7.451 1.00 88.88 273 THR A N 1
ATOM 2209 C CA . THR A 1 273 ? -2.033 -14.914 6.915 1.00 88.88 273 THR A CA 1
ATOM 2210 C C . THR A 1 273 ? -1.834 -15.513 5.522 1.00 88.88 273 THR A C 1
ATOM 2212 O O . THR A 1 273 ? -2.753 -15.532 4.710 1.00 88.88 273 THR A O 1
ATOM 2215 N N . ASP A 1 274 ? -0.616 -15.957 5.238 1.00 91.88 274 ASP A N 1
ATOM 2216 C CA . ASP A 1 274 ? -0.153 -16.484 3.967 1.00 91.88 274 ASP A CA 1
ATOM 2217 C C . ASP A 1 274 ? 1.048 -17.411 4.207 1.00 91.88 274 ASP A C 1
ATOM 2219 O O . ASP A 1 274 ? 1.836 -17.225 5.144 1.00 91.88 274 ASP A O 1
ATOM 2223 N N . ALA A 1 275 ? 1.193 -18.415 3.349 1.00 92.19 275 ALA A N 1
ATOM 2224 C CA . ALA A 1 275 ? 2.384 -19.247 3.295 1.00 92.19 275 ALA A CA 1
ATOM 2225 C C . ALA A 1 275 ? 2.642 -19.696 1.855 1.00 92.19 275 ALA A C 1
ATOM 2227 O O . ALA A 1 275 ? 1.739 -20.193 1.185 1.00 92.19 275 ALA A O 1
ATOM 2228 N N . TYR A 1 276 ? 3.888 -19.543 1.396 1.00 92.25 276 TYR A N 1
ATOM 2229 C CA . TYR A 1 276 ? 4.362 -20.047 0.100 1.00 92.25 276 TYR A CA 1
ATOM 2230 C C . TYR A 1 276 ? 3.522 -19.599 -1.116 1.00 92.25 276 TYR A C 1
ATOM 2232 O O . TYR A 1 276 ? 3.300 -20.372 -2.044 1.00 92.25 276 TYR A O 1
ATOM 2240 N N . GLY A 1 277 ? 3.049 -18.346 -1.111 1.00 90.44 277 GLY A N 1
ATOM 2241 C CA . GLY A 1 277 ? 2.254 -17.775 -2.208 1.00 90.44 277 GLY A CA 1
ATOM 2242 C C . GLY A 1 277 ? 0.759 -18.113 -2.168 1.00 90.44 277 GLY A C 1
ATOM 2243 O O . GLY A 1 277 ? 0.051 -17.827 -3.135 1.00 90.44 277 GLY A O 1
ATOM 2244 N N . ILE A 1 278 ? 0.282 -18.703 -1.064 1.00 93.56 278 ILE A N 1
ATOM 2245 C CA . ILE A 1 278 ? -1.127 -19.044 -0.831 1.00 93.56 278 ILE A CA 1
ATOM 2246 C C . ILE A 1 278 ? -1.642 -18.252 0.370 1.00 93.56 278 ILE A C 1
ATOM 2248 O O . ILE A 1 278 ? -1.062 -18.318 1.459 1.00 93.56 278 ILE A O 1
ATOM 2252 N N . SER A 1 279 ? -2.730 -17.506 0.183 1.00 93.94 279 SER A N 1
ATOM 2253 C CA . SER A 1 279 ? -3.358 -16.725 1.257 1.00 93.94 279 SER A CA 1
ATOM 2254 C C . SER A 1 279 ? -4.300 -17.575 2.121 1.00 93.94 279 SER A C 1
ATOM 2256 O O . SER A 1 279 ? -4.746 -18.649 1.719 1.00 93.94 279 SER A O 1
ATOM 2258 N N . PHE A 1 280 ? -4.637 -17.095 3.322 1.00 90.81 280 PHE A N 1
ATOM 2259 C CA . PHE A 1 280 ? -5.632 -17.742 4.186 1.00 90.81 280 PHE A CA 1
ATOM 2260 C C . PHE A 1 280 ? -7.013 -17.830 3.515 1.00 90.81 280 PHE A C 1
ATOM 2262 O O . PHE A 1 280 ? -7.704 -18.837 3.673 1.00 90.81 280 PHE A O 1
ATOM 2269 N N . ASP A 1 281 ? -7.409 -16.809 2.753 1.00 90.69 281 ASP A N 1
ATOM 2270 C CA . ASP A 1 281 ? -8.700 -16.785 2.056 1.00 90.69 281 ASP A CA 1
ATOM 2271 C C . ASP A 1 281 ? -8.730 -17.808 0.912 1.00 90.69 281 ASP A C 1
ATOM 2273 O O . ASP A 1 281 ? -9.688 -18.572 0.789 1.00 90.69 281 ASP A O 1
ATOM 2277 N N . GLU A 1 282 ? -7.643 -17.901 0.132 1.00 92.69 282 GLU A N 1
ATOM 2278 C CA . GLU A 1 282 ? -7.473 -18.945 -0.886 1.00 92.69 282 GLU A CA 1
ATOM 2279 C C . GLU A 1 282 ? -7.522 -20.337 -0.237 1.00 92.69 282 GLU A C 1
ATOM 2281 O O . GLU A 1 282 ? -8.295 -21.190 -0.674 1.00 92.69 282 GLU A O 1
ATOM 2286 N N . LEU A 1 283 ? -6.774 -20.555 0.851 1.00 93.62 283 LEU A N 1
ATOM 2287 C CA . LEU A 1 283 ? -6.769 -21.812 1.605 1.00 93.62 283 LEU A CA 1
ATOM 2288 C C . LEU A 1 283 ? -8.164 -22.194 2.118 1.00 93.62 283 LEU A C 1
ATOM 2290 O O . LEU A 1 283 ? -8.546 -23.356 2.028 1.00 93.62 283 LEU A O 1
ATOM 2294 N N . SER A 1 284 ? -8.930 -21.232 2.632 1.00 88.81 284 SER A N 1
ATOM 2295 C CA . SER A 1 284 ? -10.268 -21.472 3.193 1.00 88.81 284 SER A CA 1
ATOM 2296 C C . SER A 1 284 ? -11.274 -21.967 2.148 1.00 88.81 284 SER A C 1
ATOM 2298 O O . SER A 1 284 ? -12.259 -22.611 2.500 1.00 88.81 284 SER A O 1
ATOM 2300 N N . SER A 1 285 ? -11.019 -21.695 0.865 1.00 90.69 285 SER A N 1
ATOM 2301 C CA . SER A 1 285 ? -11.825 -22.191 -0.257 1.00 90.69 285 SER A CA 1
ATOM 2302 C C . SER A 1 285 ? -11.412 -23.585 -0.756 1.00 90.69 285 SER A C 1
ATOM 2304 O O . SER A 1 285 ? -12.095 -24.167 -1.600 1.00 90.69 285 SER A O 1
ATOM 2306 N N . ILE A 1 286 ? -10.296 -24.130 -0.262 1.00 92.94 286 ILE A N 1
ATOM 2307 C CA . ILE A 1 286 ? -9.711 -25.387 -0.731 1.00 92.94 286 ILE A CA 1
ATOM 2308 C C . ILE A 1 286 ? -10.028 -26.517 0.251 1.00 92.94 286 ILE A C 1
ATOM 2310 O O . ILE A 1 286 ? -9.758 -26.430 1.446 1.00 92.94 286 ILE A O 1
ATOM 2314 N N . VAL A 1 287 ? -10.536 -27.632 -0.276 1.00 93.62 287 VAL A N 1
ATOM 2315 C CA . VAL A 1 287 ? -10.685 -28.876 0.489 1.00 93.62 287 VAL A CA 1
ATOM 2316 C C . VAL A 1 287 ? -9.331 -29.583 0.561 1.00 93.62 287 VAL A C 1
ATOM 2318 O O . VAL A 1 287 ? -8.745 -29.914 -0.471 1.00 93.62 287 VAL A O 1
ATOM 2321 N N . LEU A 1 288 ? -8.829 -29.801 1.778 1.00 95.56 288 LEU A N 1
ATOM 2322 C CA . LEU A 1 288 ? -7.566 -30.499 2.015 1.00 95.56 288 LEU A CA 1
ATOM 2323 C C . LEU A 1 288 ? -7.722 -32.011 1.829 1.00 95.56 288 LEU A C 1
ATOM 2325 O O . LEU A 1 288 ? -8.715 -32.605 2.245 1.00 95.56 288 LEU A O 1
ATOM 2329 N N . LEU A 1 289 ? -6.704 -32.631 1.238 1.00 95.38 289 LEU A N 1
ATOM 2330 C CA . LEU A 1 289 ? -6.593 -34.080 1.112 1.00 95.38 289 LEU A CA 1
ATOM 2331 C C . LEU A 1 289 ? -6.059 -34.680 2.417 1.00 95.38 289 LEU A C 1
ATOM 2333 O O . LEU A 1 289 ? -5.260 -34.053 3.112 1.00 95.38 289 LEU A O 1
ATOM 2337 N N . THR A 1 290 ? -6.459 -35.910 2.733 1.00 91.25 290 THR A N 1
ATOM 2338 C CA . THR A 1 290 ? -5.950 -36.660 3.898 1.00 91.25 290 THR A CA 1
ATOM 2339 C C . THR A 1 290 ? -4.601 -37.325 3.634 1.00 91.25 290 THR A C 1
ATOM 2341 O O . THR A 1 290 ? -3.889 -37.666 4.573 1.00 91.25 290 THR A O 1
ATOM 2344 N N . GLU A 1 291 ? -4.242 -37.492 2.361 1.00 90.94 291 GLU A N 1
ATOM 2345 C CA . GLU A 1 291 ? -2.998 -38.104 1.898 1.00 90.94 291 GLU A CA 1
ATOM 2346 C C . GLU A 1 291 ? -2.315 -37.210 0.852 1.00 90.94 291 GLU A C 1
ATOM 2348 O O . GLU A 1 291 ? -2.989 -36.432 0.166 1.00 90.94 291 GLU A O 1
ATOM 2353 N N . PRO A 1 292 ? -0.978 -37.287 0.725 1.00 92.56 292 PRO A N 1
ATOM 2354 C CA . PRO A 1 292 ? -0.243 -36.500 -0.252 1.00 92.56 292 PRO A CA 1
ATOM 2355 C C . PRO A 1 292 ? -0.632 -36.908 -1.684 1.00 92.56 292 PRO A C 1
ATOM 2357 O O . PRO A 1 292 ? -0.649 -38.099 -1.997 1.00 92.56 292 PRO A O 1
ATOM 2360 N N . PRO A 1 293 ? -0.890 -35.944 -2.587 1.00 90.81 293 PRO A N 1
ATOM 2361 C CA . PRO A 1 293 ? -1.311 -36.245 -3.957 1.00 90.81 293 PRO A CA 1
ATOM 2362 C C . PRO A 1 293 ? -0.244 -36.982 -4.783 1.00 90.81 293 PRO A C 1
ATOM 2364 O O . PRO A 1 293 ? -0.589 -37.732 -5.692 1.00 90.81 293 PRO A O 1
ATOM 2367 N N . LEU A 1 294 ? 1.046 -36.788 -4.479 1.00 92.06 294 LEU A N 1
ATOM 2368 C CA . LEU A 1 294 ? 2.171 -37.461 -5.129 1.00 92.06 294 LEU A CA 1
ATOM 2369 C C . LEU A 1 294 ? 3.276 -37.780 -4.113 1.00 92.06 294 LEU A C 1
ATOM 2371 O O . LEU A 1 294 ? 3.356 -37.197 -3.033 1.00 92.06 294 LEU A O 1
ATOM 2375 N N . LYS A 1 295 ? 4.174 -38.708 -4.466 1.00 90.94 295 LYS A N 1
ATOM 2376 C CA . LYS A 1 295 ? 5.367 -38.977 -3.653 1.00 90.94 295 LYS A CA 1
ATOM 2377 C C . LYS A 1 295 ? 6.337 -37.798 -3.748 1.00 90.94 295 LYS A C 1
ATOM 2379 O O . LYS A 1 295 ? 6.699 -37.373 -4.841 1.00 90.94 295 LYS A O 1
ATOM 2384 N N . GLY A 1 296 ? 6.788 -37.315 -2.598 1.00 91.25 296 GLY A N 1
ATOM 2385 C CA . GLY A 1 296 ? 7.732 -36.210 -2.470 1.00 91.25 296 GLY A CA 1
ATOM 2386 C C . GLY A 1 296 ? 8.416 -36.241 -1.109 1.00 91.25 296 GLY A C 1
ATOM 2387 O O . GLY A 1 296 ? 8.149 -37.125 -0.294 1.00 91.25 296 GLY A O 1
ATOM 2388 N N . ARG A 1 297 ? 9.305 -35.281 -0.867 1.00 93.38 297 ARG A N 1
ATOM 2389 C CA . ARG A 1 297 ? 9.995 -35.124 0.422 1.00 93.38 297 ARG A CA 1
ATOM 2390 C C . ARG A 1 297 ? 9.270 -34.106 1.285 1.00 93.38 297 ARG A C 1
ATOM 2392 O O . ARG A 1 297 ? 8.663 -33.186 0.759 1.00 93.38 297 ARG A O 1
ATOM 2399 N N . TYR A 1 298 ? 9.370 -34.223 2.599 1.00 92.81 298 TYR A N 1
ATOM 2400 C CA . TYR A 1 298 ? 8.710 -33.325 3.546 1.00 92.81 298 TYR A CA 1
ATOM 2401 C C . TYR A 1 298 ? 9.757 -32.479 4.243 1.00 92.81 298 TYR A C 1
ATOM 2403 O O . TYR A 1 298 ? 10.664 -33.019 4.874 1.00 92.81 298 TYR A O 1
ATOM 2411 N N . VAL A 1 299 ? 9.641 -31.159 4.135 1.00 91.44 299 VAL A N 1
ATOM 2412 C CA . VAL A 1 299 ? 10.551 -30.245 4.825 1.00 91.44 299 VAL A CA 1
ATOM 2413 C C . VAL A 1 299 ? 10.241 -30.294 6.314 1.00 91.44 299 VAL A C 1
ATOM 2415 O O . VAL A 1 299 ? 9.089 -30.137 6.723 1.00 91.44 299 VAL A O 1
ATOM 2418 N N . GLN A 1 300 ? 11.260 -30.519 7.140 1.00 87.06 300 GLN A N 1
ATOM 2419 C CA . GLN A 1 300 ? 11.068 -30.537 8.581 1.00 87.06 300 GLN A CA 1
ATOM 2420 C C . GLN A 1 300 ? 10.719 -29.129 9.088 1.00 87.06 300 GLN A C 1
ATOM 2422 O O . GLN A 1 300 ? 11.394 -28.156 8.745 1.00 87.06 300 GLN A O 1
ATOM 2427 N N . PRO A 1 301 ? 9.675 -28.989 9.919 1.00 84.19 301 PRO A N 1
ATOM 2428 C CA . PRO A 1 301 ? 9.329 -27.712 10.514 1.00 84.19 301 PRO A CA 1
ATOM 2429 C C . PRO A 1 301 ? 10.407 -27.279 11.510 1.00 84.19 301 PRO A C 1
ATOM 2431 O O . PRO A 1 301 ? 10.951 -28.085 12.263 1.00 84.19 301 PRO A O 1
ATOM 2434 N N . GLY A 1 302 ? 10.639 -25.971 11.609 1.00 77.50 302 GLY A N 1
ATOM 2435 C CA . GLY A 1 302 ? 11.495 -25.383 12.642 1.00 77.50 302 GLY A CA 1
ATOM 2436 C C . GLY A 1 302 ? 10.894 -25.455 14.054 1.00 77.50 302 GLY A C 1
ATOM 2437 O O . GLY A 1 302 ? 11.482 -24.931 15.001 1.00 77.50 302 GLY A O 1
ATOM 2438 N N . VAL A 1 303 ? 9.728 -26.080 14.220 1.00 76.62 303 VAL A N 1
ATOM 2439 C CA . VAL A 1 303 ? 9.054 -26.300 15.503 1.00 76.62 303 VAL A CA 1
ATOM 2440 C C . VAL A 1 303 ? 8.947 -27.795 15.794 1.00 76.62 303 VAL A C 1
ATOM 2442 O O . VAL A 1 303 ? 8.698 -28.601 14.905 1.00 76.62 303 VAL A O 1
ATOM 2445 N N . ASP A 1 304 ? 9.113 -28.164 17.063 1.00 77.88 304 ASP A N 1
ATOM 2446 C CA . ASP A 1 304 ? 8.891 -29.531 17.536 1.00 77.88 304 ASP A CA 1
ATOM 2447 C C . ASP A 1 304 ? 7.391 -29.872 17.435 1.00 77.88 304 ASP A C 1
ATOM 2449 O O . ASP A 1 304 ? 6.566 -29.208 18.066 1.00 77.88 304 ASP A O 1
ATOM 2453 N N . LEU A 1 305 ? 7.046 -30.882 16.630 1.00 78.94 305 LEU A N 1
ATOM 2454 C CA . LEU A 1 305 ? 5.673 -31.377 16.447 1.00 78.94 305 LEU A CA 1
ATOM 2455 C C . LEU A 1 305 ? 5.356 -32.628 17.283 1.00 78.94 305 LEU A C 1
ATOM 2457 O O . LEU A 1 305 ? 4.268 -33.189 17.158 1.00 78.94 305 LEU A O 1
ATOM 2461 N N . SER A 1 306 ? 6.270 -33.068 18.156 1.00 81.31 306 SER A N 1
ATOM 2462 C CA . SER A 1 306 ? 5.966 -34.114 19.140 1.00 81.31 306 SER A CA 1
ATOM 2463 C C . SER A 1 306 ? 4.852 -33.667 20.093 1.00 81.31 306 SER A C 1
ATOM 2465 O O . SER A 1 306 ? 4.559 -32.479 20.209 1.00 81.31 306 SER A O 1
ATOM 2467 N N . GLU A 1 307 ? 4.274 -34.583 20.872 1.00 82.06 307 GLU A N 1
ATOM 2468 C CA . GLU A 1 307 ? 3.250 -34.246 21.876 1.00 82.06 307 GLU A CA 1
ATOM 2469 C C . GLU A 1 307 ? 3.707 -33.120 22.834 1.00 82.06 307 GLU A C 1
ATOM 2471 O O . GLU A 1 307 ? 2.948 -32.216 23.205 1.00 82.06 307 GLU A O 1
ATOM 2476 N N . ARG A 1 308 ? 4.996 -33.122 23.204 1.00 81.56 308 ARG A N 1
ATOM 2477 C CA . ARG A 1 308 ? 5.604 -32.080 24.044 1.00 81.56 308 ARG A CA 1
ATOM 2478 C C . ARG A 1 308 ? 5.698 -30.745 23.304 1.00 81.56 308 ARG A C 1
ATOM 2480 O O . ARG A 1 308 ? 5.447 -29.697 23.908 1.00 81.56 308 ARG A O 1
ATOM 2487 N N . GLY A 1 309 ? 6.068 -30.778 22.030 1.00 80.75 309 GLY A N 1
ATOM 2488 C CA . GLY A 1 309 ? 6.125 -29.618 21.151 1.00 80.75 309 GLY A CA 1
ATOM 2489 C C . GLY A 1 309 ? 4.745 -29.016 20.870 1.00 80.75 309 GLY A C 1
ATOM 2490 O O . GLY A 1 309 ? 4.556 -27.810 21.031 1.00 80.75 309 GLY A O 1
ATOM 2491 N N . PHE A 1 310 ? 3.739 -29.855 20.626 1.00 84.25 310 PHE A N 1
ATOM 2492 C CA . PHE A 1 310 ? 2.344 -29.461 20.440 1.00 84.25 310 PHE A CA 1
ATOM 2493 C C . PHE A 1 310 ? 1.775 -28.714 21.655 1.00 84.25 310 PHE A C 1
ATOM 2495 O O . PHE A 1 310 ? 1.229 -27.618 21.519 1.00 84.25 310 PHE A O 1
ATOM 2502 N N . LYS A 1 311 ? 1.999 -29.212 22.881 1.00 85.19 311 LYS A N 1
ATOM 2503 C CA . LYS A 1 311 ? 1.596 -28.492 24.110 1.00 85.19 311 LYS A CA 1
ATOM 2504 C C . LYS A 1 311 ? 2.250 -27.106 24.216 1.00 85.19 311 LYS A C 1
ATOM 2506 O O . LYS A 1 311 ? 1.625 -26.157 24.701 1.00 85.19 311 LYS A O 1
ATOM 2511 N N . ARG A 1 312 ? 3.500 -26.954 23.757 1.00 82.19 312 ARG A N 1
ATOM 2512 C CA . ARG A 1 312 ? 4.184 -25.646 23.698 1.00 82.19 312 ARG A CA 1
ATOM 2513 C C . ARG A 1 312 ? 3.584 -24.744 22.624 1.00 82.19 312 ARG A C 1
ATOM 2515 O O . ARG A 1 312 ? 3.393 -23.560 22.902 1.00 82.19 312 ARG A O 1
ATOM 2522 N N . LEU A 1 313 ? 3.259 -25.296 21.456 1.00 82.69 313 LEU A N 1
ATOM 2523 C CA . LEU A 1 313 ? 2.606 -24.593 20.356 1.00 82.69 313 LEU A CA 1
ATOM 2524 C C . LEU A 1 313 ? 1.255 -24.018 20.795 1.00 82.69 313 LEU A C 1
ATOM 2526 O O . LEU A 1 313 ? 1.050 -22.813 20.676 1.00 82.69 313 LEU A O 1
ATOM 2530 N N . LEU A 1 314 ? 0.389 -24.834 21.407 1.00 86.25 314 LEU A N 1
ATOM 2531 C CA . LEU A 1 314 ? -0.910 -24.402 21.939 1.00 86.25 314 LEU A CA 1
ATOM 2532 C C . LEU A 1 314 ? -0.768 -23.255 22.944 1.00 86.25 314 LEU A C 1
ATOM 2534 O O . LEU A 1 314 ? -1.472 -22.246 22.870 1.00 86.25 314 LEU A O 1
ATOM 2538 N N . LYS A 1 315 ? 0.176 -23.387 23.884 1.00 83.88 315 LYS A N 1
ATOM 2539 C CA . LYS A 1 315 ? 0.453 -22.340 24.873 1.00 83.88 315 LYS A CA 1
ATOM 2540 C C . LYS A 1 315 ? 0.932 -21.054 24.198 1.00 83.88 315 LYS A C 1
ATOM 2542 O O . LYS A 1 315 ? 0.464 -19.976 24.556 1.00 83.88 315 LYS A O 1
ATOM 2547 N N . GLY A 1 316 ? 1.840 -21.165 23.231 1.00 80.75 316 GLY A N 1
ATOM 2548 C CA . GLY A 1 316 ? 2.348 -20.034 22.460 1.00 80.75 316 GLY A CA 1
ATOM 2549 C C . GLY A 1 316 ? 1.252 -19.326 21.668 1.00 80.75 316 GLY A C 1
ATOM 2550 O O . GLY A 1 316 ? 1.144 -18.102 21.736 1.00 80.75 316 GLY A O 1
ATOM 2551 N N . LEU A 1 317 ? 0.388 -20.095 21.004 1.00 84.38 317 LEU A N 1
ATOM 2552 C CA . LEU A 1 317 ? -0.746 -19.592 20.238 1.00 84.38 317 LEU A CA 1
ATOM 2553 C C . LEU A 1 317 ? -1.742 -18.840 21.128 1.00 84.38 317 LEU A C 1
ATOM 2555 O O . LEU A 1 317 ? -2.116 -17.714 20.801 1.00 84.38 317 LEU A O 1
ATOM 2559 N N . LYS A 1 318 ? -2.116 -19.400 22.287 1.00 86.44 318 LYS A N 1
ATOM 2560 C CA . LYS A 1 318 ? -3.009 -18.723 23.245 1.00 86.44 318 LYS A CA 1
ATOM 2561 C C . LYS A 1 318 ? -2.401 -17.434 23.799 1.00 86.44 318 LYS A C 1
ATOM 2563 O O . LYS A 1 318 ? -3.100 -16.431 23.899 1.00 86.44 318 LYS A O 1
ATOM 2568 N N . VAL A 1 319 ? -1.109 -17.434 24.139 1.00 82.44 319 VAL A N 1
ATOM 2569 C CA . VAL A 1 319 ? -0.417 -16.230 24.636 1.00 82.44 319 VAL A CA 1
ATOM 2570 C C . VAL A 1 319 ? -0.378 -15.141 23.564 1.00 82.44 319 VAL A C 1
ATOM 2572 O O . VAL A 1 319 ? -0.733 -14.000 23.849 1.00 82.44 319 VAL A O 1
ATOM 2575 N N . ASN A 1 320 ? -0.003 -15.488 22.332 1.00 80.94 320 ASN A N 1
ATOM 2576 C CA . ASN A 1 320 ? 0.031 -14.534 21.227 1.00 80.94 320 ASN A CA 1
ATOM 2577 C C . ASN A 1 320 ? -1.369 -13.990 20.906 1.00 80.94 320 ASN A C 1
ATOM 2579 O O . ASN A 1 320 ? -1.548 -12.786 20.742 1.00 80.94 320 ASN A O 1
ATOM 2583 N N . THR A 1 321 ? -2.377 -14.863 20.884 1.00 84.00 321 THR A N 1
ATOM 2584 C CA . THR A 1 321 ? -3.763 -14.469 20.610 1.00 84.00 321 THR A CA 1
ATOM 2585 C C . THR A 1 321 ? -4.316 -13.542 21.689 1.00 84.00 321 THR A C 1
ATOM 2587 O O . THR A 1 321 ? -4.890 -12.510 21.364 1.00 84.00 321 THR A O 1
ATOM 2590 N N . SER A 1 322 ? -4.075 -13.851 22.967 1.00 83.75 322 SER A N 1
ATOM 2591 C CA . SER A 1 322 ? -4.442 -13.001 24.110 1.00 83.75 322 SER A CA 1
ATOM 2592 C C . SER A 1 322 ? -3.900 -11.573 23.975 1.00 83.75 322 SER A C 1
ATOM 2594 O O . SER A 1 322 ? -4.601 -10.604 24.262 1.00 83.75 322 SER A O 1
ATOM 2596 N N . MET A 1 323 ? -2.666 -11.432 23.484 1.00 79.44 323 MET A N 1
ATOM 2597 C CA . MET A 1 323 ? -2.042 -10.129 23.259 1.00 79.44 323 MET A CA 1
ATOM 2598 C C . MET A 1 323 ? -2.634 -9.399 22.049 1.00 79.44 323 MET A C 1
ATOM 2600 O O . MET A 1 323 ? -2.881 -8.200 22.138 1.00 79.44 323 MET A O 1
ATOM 2604 N N . ARG A 1 324 ? -2.881 -10.099 20.933 1.00 78.44 324 ARG A N 1
ATOM 2605 C CA . ARG A 1 324 ? -3.418 -9.486 19.701 1.00 78.44 324 ARG A CA 1
ATOM 2606 C C . ARG A 1 324 ? -4.889 -9.101 19.812 1.00 78.44 324 ARG A C 1
ATOM 2608 O O . ARG A 1 324 ? -5.299 -8.111 19.222 1.00 78.44 324 ARG A O 1
ATOM 2615 N N . LEU A 1 325 ? -5.666 -9.874 20.564 1.00 84.31 325 LEU A N 1
ATOM 2616 C CA . LEU A 1 325 ? -7.083 -9.616 20.819 1.00 84.31 325 LEU A CA 1
ATOM 2617 C C . LEU A 1 325 ? -7.314 -8.749 22.062 1.00 84.31 325 LEU A C 1
ATOM 2619 O O . LEU A 1 325 ? -8.462 -8.571 22.473 1.00 84.31 325 LEU A O 1
ATOM 2623 N N . ALA A 1 326 ? -6.247 -8.211 22.663 1.00 83.00 326 ALA A N 1
ATOM 2624 C CA . ALA A 1 326 ? -6.372 -7.211 23.709 1.00 83.00 326 ALA A CA 1
ATOM 2625 C C . ALA A 1 326 ? -7.195 -6.024 23.196 1.00 83.00 326 ALA A C 1
ATOM 2627 O O . ALA A 1 326 ? -7.115 -5.680 22.020 1.00 83.00 326 ALA A O 1
ATOM 2628 N N . ARG A 1 327 ? -7.974 -5.388 24.069 1.00 81.69 327 ARG A N 1
ATOM 2629 C CA . ARG A 1 327 ? -8.758 -4.186 23.751 1.00 81.69 327 ARG A CA 1
ATOM 2630 C C . ARG A 1 327 ? -8.617 -3.156 24.857 1.00 81.69 327 ARG A C 1
ATOM 2632 O O . ARG A 1 327 ? -8.441 -3.519 26.019 1.00 81.69 327 ARG A O 1
ATOM 2639 N N . VAL A 1 328 ? -8.696 -1.877 24.494 1.00 80.69 328 VAL A N 1
ATOM 2640 C CA . VAL A 1 328 ? -8.840 -0.814 25.494 1.00 80.69 328 VAL A CA 1
ATOM 2641 C C . VAL A 1 328 ? -10.322 -0.633 25.741 1.00 80.69 328 VAL A C 1
ATOM 2643 O O . VAL A 1 328 ? -11.093 -0.471 24.793 1.00 80.69 328 VAL A O 1
ATOM 2646 N N . VAL A 1 329 ? -10.683 -0.665 27.011 1.00 84.38 329 VAL A N 1
ATOM 2647 C CA . VAL A 1 329 ? -12.008 -0.355 27.516 1.00 84.38 329 VAL A CA 1
ATOM 2648 C C . VAL A 1 329 ? -11.892 0.879 28.392 1.00 84.38 329 VAL A C 1
ATOM 2650 O O . VAL A 1 329 ? -10.944 1.029 29.163 1.00 84.38 329 VAL A O 1
ATOM 2653 N N . TYR A 1 330 ? -12.853 1.772 28.261 1.00 83.69 330 TYR A N 1
ATOM 2654 C CA . TYR A 1 330 ? -12.958 2.988 29.042 1.00 83.69 330 TYR A CA 1
ATOM 2655 C C . TYR A 1 330 ? -13.960 2.768 30.166 1.00 83.69 330 TYR A C 1
ATOM 2657 O O . TYR A 1 330 ? -14.995 2.155 29.943 1.00 83.69 330 TYR A O 1
ATOM 2665 N N . TYR A 1 331 ? -13.652 3.226 31.374 1.00 83.62 331 TYR A N 1
ATOM 2666 C CA . TYR A 1 331 ? -14.511 3.040 32.541 1.00 83.62 331 TYR A CA 1
ATOM 2667 C C . TYR A 1 331 ? -14.755 4.366 33.251 1.00 83.62 331 TYR A C 1
ATOM 2669 O O . TYR A 1 331 ? -13.810 5.111 33.533 1.00 83.62 331 TYR A O 1
ATOM 2677 N N . HIS A 1 332 ? -16.018 4.635 33.565 1.00 84.00 332 HIS A N 1
ATOM 2678 C CA . HIS A 1 332 ? -16.443 5.804 34.320 1.00 84.00 332 HIS A CA 1
ATOM 2679 C C . HIS A 1 332 ? -16.793 5.389 35.752 1.00 84.00 332 HIS A C 1
ATOM 2681 O O . HIS A 1 332 ? -17.806 4.727 35.977 1.00 84.00 332 HIS A O 1
ATOM 2687 N N . SER A 1 333 ? -15.971 5.788 36.730 1.00 78.69 333 SER A N 1
ATOM 2688 C CA . SER A 1 333 ? -16.089 5.330 38.125 1.00 78.69 333 SER A CA 1
ATOM 2689 C C . SER A 1 333 ? -17.453 5.606 38.741 1.00 78.69 333 SER A C 1
ATOM 2691 O O . SER A 1 333 ? -18.010 4.733 39.397 1.00 78.69 333 SER A O 1
ATOM 2693 N N . ASP A 1 334 ? -18.001 6.791 38.485 1.00 76.19 334 ASP A N 1
ATOM 2694 C CA . ASP A 1 334 ? -19.194 7.263 39.195 1.00 76.19 334 ASP A CA 1
ATOM 2695 C C . ASP A 1 334 ? -20.498 6.779 38.548 1.00 76.19 334 ASP A C 1
ATOM 2697 O O . ASP A 1 334 ? -21.539 6.758 39.197 1.00 76.19 334 ASP A O 1
ATOM 2701 N N . LEU A 1 335 ? -20.432 6.366 37.277 1.00 78.25 335 LEU A N 1
ATOM 2702 C CA . LEU A 1 335 ? -21.556 5.774 36.548 1.00 78.25 335 LEU A CA 1
ATOM 2703 C C . LEU A 1 335 ? -21.521 4.240 36.613 1.00 78.25 335 LEU A C 1
ATOM 2705 O O . LEU A 1 335 ? -22.496 3.594 36.248 1.00 78.25 335 LEU A O 1
ATOM 2709 N N . GLY A 1 336 ? -20.400 3.642 37.038 1.00 76.06 336 GLY A N 1
ATOM 2710 C CA . GLY A 1 336 ? -20.212 2.189 37.018 1.00 76.06 336 GLY A CA 1
ATOM 2711 C C . GLY A 1 336 ? -20.214 1.590 35.607 1.00 76.06 336 GLY A C 1
ATOM 2712 O O . GLY A 1 336 ? -20.449 0.394 35.442 1.00 76.06 336 GLY A O 1
ATOM 2713 N N . TYR A 1 337 ? -19.979 2.417 34.585 1.00 76.00 337 TYR A N 1
ATOM 2714 C CA . TYR A 1 337 ? -20.177 2.064 33.183 1.00 76.00 337 TYR A CA 1
ATOM 2715 C C . TYR A 1 337 ? -18.848 1.825 32.464 1.00 76.00 337 TYR A C 1
ATOM 2717 O O . TYR A 1 337 ? -17.868 2.537 32.705 1.00 76.00 337 TYR A O 1
ATOM 2725 N N . ALA A 1 338 ? -18.810 0.825 31.581 1.00 83.00 338 ALA A N 1
ATOM 2726 C CA . ALA A 1 338 ? -17.631 0.449 30.810 1.00 83.00 338 ALA A CA 1
ATOM 2727 C C . ALA A 1 338 ? -17.940 0.420 29.309 1.00 83.00 338 ALA A C 1
ATOM 2729 O O . ALA A 1 338 ? -19.004 -0.040 28.896 1.00 83.00 338 ALA A O 1
ATOM 2730 N N . SER A 1 339 ? -16.994 0.875 28.490 1.00 84.12 339 SER A N 1
ATOM 2731 C CA . SER A 1 339 ? -17.156 0.900 27.041 1.00 84.12 339 SER A CA 1
ATOM 2732 C C . SER A 1 339 ? -17.151 -0.513 26.463 1.00 84.12 339 SER A C 1
ATOM 2734 O O . SER A 1 339 ? -16.304 -1.343 26.790 1.00 84.12 339 SER A O 1
ATOM 2736 N N . GLN A 1 340 ? -18.068 -0.783 25.537 1.00 81.94 340 GLN A N 1
ATOM 2737 C CA . GLN A 1 340 ? -18.056 -2.041 24.777 1.00 81.94 340 GLN A CA 1
ATOM 2738 C C . GLN A 1 340 ? -17.103 -1.975 23.572 1.00 81.94 340 GLN A C 1
ATOM 2740 O O . GLN A 1 340 ? -16.691 -2.998 23.021 1.00 81.94 340 GLN A O 1
ATOM 2745 N N . THR A 1 341 ? -16.711 -0.763 23.174 1.00 76.44 341 THR A N 1
ATOM 2746 C CA . THR A 1 341 ? -15.784 -0.497 22.071 1.00 76.44 341 THR A CA 1
ATOM 2747 C C . THR A 1 341 ? -14.536 0.236 22.556 1.00 76.44 341 THR A C 1
ATOM 2749 O O . THR A 1 341 ? -14.479 0.755 23.672 1.00 76.44 341 THR A O 1
ATOM 2752 N N . SER A 1 342 ? -13.521 0.304 21.695 1.00 75.06 342 SER A N 1
ATOM 2753 C CA . SER A 1 342 ? -12.285 1.049 21.952 1.00 75.06 342 SER A CA 1
ATOM 2754 C C . SER A 1 342 ? -12.332 2.502 21.454 1.00 75.06 342 SER A C 1
ATOM 2756 O O . SER A 1 342 ? -11.283 3.128 21.299 1.00 75.06 342 SER A O 1
ATOM 2758 N N . ASP A 1 343 ? -13.524 3.059 21.219 1.00 80.00 343 ASP A N 1
ATOM 2759 C CA . ASP A 1 343 ? -13.697 4.467 20.851 1.00 80.00 343 ASP A CA 1
ATOM 2760 C C . ASP A 1 343 ? -13.968 5.334 22.089 1.00 80.00 343 ASP A C 1
ATOM 2762 O O . ASP A 1 343 ? -15.061 5.346 22.657 1.00 80.00 343 ASP A O 1
ATOM 2766 N N . LYS A 1 344 ? -12.949 6.102 22.493 1.00 78.31 344 LYS A N 1
ATOM 2767 C CA . LYS A 1 344 ? -13.035 6.998 23.651 1.00 78.31 344 LYS A CA 1
ATOM 2768 C C . LYS A 1 344 ? -14.068 8.106 23.465 1.00 78.31 344 LYS A C 1
ATOM 2770 O O . LYS A 1 344 ? -14.701 8.505 24.436 1.00 78.31 344 LYS A O 1
ATOM 2775 N N . LYS A 1 345 ? -14.193 8.657 22.254 1.00 80.00 345 LYS A N 1
ATOM 2776 C CA . LYS A 1 345 ? -15.087 9.795 22.000 1.00 80.00 345 LYS A CA 1
ATOM 2777 C C . LYS A 1 345 ? -16.534 9.340 22.062 1.00 80.00 345 LYS A C 1
ATOM 2779 O O . LYS A 1 345 ? -17.324 9.983 22.746 1.00 80.00 345 LYS A O 1
ATOM 2784 N N . ALA A 1 346 ? -16.834 8.215 21.412 1.00 81.81 346 ALA A N 1
ATOM 2785 C CA . ALA A 1 346 ? -18.152 7.597 21.480 1.00 81.81 346 ALA A CA 1
ATOM 2786 C C . ALA A 1 346 ? -18.540 7.287 22.933 1.00 81.81 346 ALA A C 1
ATOM 2788 O O . ALA A 1 346 ? -19.627 7.652 23.361 1.00 81.81 346 ALA A O 1
ATOM 2789 N N . PHE A 1 347 ? -17.616 6.722 23.719 1.00 84.06 347 PHE A N 1
ATOM 2790 C CA . PHE A 1 347 ? -17.874 6.420 25.126 1.00 84.06 347 PHE A CA 1
ATOM 2791 C C . PHE A 1 347 ? -18.101 7.667 25.996 1.00 84.06 347 PHE A C 1
ATOM 2793 O O . PHE A 1 347 ? -18.965 7.655 26.867 1.00 84.06 347 PHE A O 1
ATOM 2800 N N . ILE A 1 348 ? -17.350 8.754 25.783 1.00 81.12 348 ILE A N 1
ATOM 2801 C CA . ILE A 1 348 ? -17.568 10.011 26.522 1.00 81.12 348 ILE A CA 1
ATOM 2802 C C . ILE A 1 348 ? -18.958 10.575 26.218 1.00 81.12 348 ILE A C 1
ATOM 2804 O O . ILE A 1 348 ? -19.638 11.045 27.126 1.00 81.12 348 ILE A O 1
ATOM 2808 N N . GLU A 1 349 ? -19.382 10.525 24.957 1.00 83.19 349 GLU A N 1
ATOM 2809 C CA . GLU A 1 349 ? -20.707 10.996 24.561 1.00 83.19 349 GLU A CA 1
ATOM 2810 C C . GLU A 1 349 ? -21.823 10.123 25.146 1.00 83.19 349 GLU A C 1
ATOM 2812 O O . GLU A 1 349 ? -22.801 10.643 25.675 1.00 83.19 349 GLU A O 1
ATOM 2817 N N . GLU A 1 350 ? -21.634 8.806 25.155 1.00 83.88 350 GLU A N 1
ATOM 2818 C CA . GLU A 1 350 ? -22.528 7.859 25.823 1.00 83.88 350 GLU A CA 1
ATOM 2819 C C . GLU A 1 350 ? -22.641 8.141 27.332 1.00 83.88 350 GLU A C 1
ATOM 2821 O O . GLU A 1 350 ? -23.745 8.214 27.870 1.00 83.88 350 GLU A O 1
ATOM 2826 N N . CYS A 1 351 ? -21.517 8.407 28.012 1.00 83.62 351 CYS A N 1
ATOM 2827 C CA . CYS A 1 351 ? -21.515 8.803 29.424 1.00 83.62 351 CYS A CA 1
ATOM 2828 C C . CYS A 1 351 ? -22.303 10.099 29.664 1.00 83.62 351 CYS A C 1
ATOM 2830 O O . CYS A 1 351 ? -23.043 10.188 30.642 1.00 83.62 351 CYS A O 1
ATOM 2832 N N . ARG A 1 352 ? -22.170 11.100 28.780 1.00 81.56 352 ARG A N 1
ATOM 2833 C CA . ARG A 1 352 ? -22.930 12.361 28.876 1.00 81.56 352 ARG A CA 1
ATOM 2834 C C . ARG A 1 352 ? -24.425 12.132 28.713 1.00 81.56 352 ARG A C 1
ATOM 2836 O O . ARG A 1 352 ? -25.212 12.641 29.507 1.00 81.56 352 ARG A O 1
ATOM 2843 N N . GLN A 1 353 ? -24.822 11.357 27.708 1.00 84.56 353 GLN A N 1
ATOM 2844 C CA . GLN A 1 353 ? -26.229 11.047 27.461 1.00 84.56 353 GLN A CA 1
ATOM 2845 C C . GLN A 1 353 ? -26.858 10.326 28.653 1.00 84.56 353 GLN A C 1
ATOM 2847 O O . GLN A 1 353 ? -27.934 10.718 29.109 1.00 84.56 353 GLN A O 1
ATOM 2852 N N . GLU A 1 354 ? -26.164 9.333 29.206 1.00 83.75 354 GLU A N 1
ATOM 2853 C CA . GLU A 1 354 ? -26.666 8.580 30.353 1.00 83.75 354 GLU A CA 1
ATOM 2854 C C . GLU A 1 354 ? -26.736 9.439 31.618 1.00 83.75 354 GLU A C 1
ATOM 2856 O O . GLU A 1 354 ? -27.740 9.438 32.332 1.00 83.75 354 GLU A O 1
ATOM 2861 N N . ALA A 1 355 ? -25.714 10.251 31.878 1.00 81.75 355 ALA A N 1
ATOM 2862 C CA . ALA A 1 355 ? -25.749 11.154 33.014 1.00 81.75 355 ALA A CA 1
ATOM 2863 C C . ALA A 1 355 ? -26.885 12.201 32.858 1.00 81.75 355 ALA A C 1
ATOM 2865 O O . ALA A 1 355 ? -27.533 12.546 33.848 1.00 81.75 355 ALA A O 1
ATOM 2866 N N . LYS A 1 356 ? -27.184 12.667 31.630 1.00 83.44 356 LYS A N 1
ATOM 2867 C CA . LYS A 1 356 ? -28.280 13.613 31.360 1.00 83.44 356 LYS A CA 1
ATOM 2868 C C . LYS A 1 356 ? -29.630 12.955 31.635 1.00 83.44 356 LYS A C 1
ATOM 2870 O O . LYS A 1 356 ? -30.479 13.561 32.287 1.00 83.44 356 LYS A O 1
ATOM 2875 N N . ARG A 1 357 ? -29.793 11.697 31.219 1.00 85.31 357 ARG A N 1
ATOM 2876 C CA . ARG A 1 357 ? -30.980 1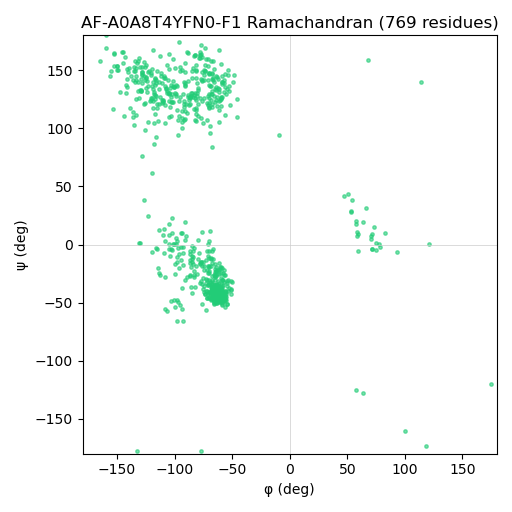0.882 31.507 1.00 85.31 357 ARG A CA 1
ATOM 2877 C C . ARG A 1 357 ? -31.226 10.763 33.015 1.00 85.31 357 ARG A C 1
ATOM 2879 O O . ARG A 1 357 ? -32.346 10.991 33.465 1.00 85.31 357 ARG A O 1
ATOM 2886 N N . LEU A 1 358 ? -30.184 10.476 33.802 1.00 82.94 358 LEU A N 1
ATOM 2887 C CA . LEU A 1 358 ? -30.279 10.388 35.267 1.00 82.94 358 LEU A CA 1
ATOM 2888 C C . LEU A 1 358 ? -30.688 11.721 35.917 1.00 82.94 358 LEU A C 1
ATOM 2890 O O . LEU A 1 358 ? -31.430 11.727 36.902 1.00 82.94 358 LEU A O 1
ATOM 2894 N N . VAL A 1 359 ? -30.226 12.852 35.376 1.00 83.19 359 VAL A N 1
ATOM 2895 C CA . VAL A 1 359 ? -30.643 14.189 35.831 1.00 83.19 359 VAL A CA 1
ATOM 2896 C C . VAL A 1 359 ? -32.112 14.434 35.535 1.00 83.19 359 VAL A C 1
ATOM 2898 O O . VAL A 1 359 ? -32.845 14.833 36.434 1.00 83.19 359 VAL A O 1
ATOM 2901 N N . GLU A 1 360 ? -32.545 14.195 34.299 1.00 84.25 360 GLU A N 1
ATOM 2902 C CA . GLU A 1 360 ? -33.937 14.391 33.885 1.00 84.25 360 GLU A CA 1
ATOM 2903 C C . GLU A 1 360 ? -34.889 13.525 34.715 1.00 84.25 360 GLU A C 1
ATOM 2905 O O . GLU A 1 360 ? -35.909 14.016 35.198 1.00 84.25 360 GLU A O 1
ATOM 2910 N N . GLU A 1 361 ? -34.520 12.265 34.960 1.00 86.81 361 GLU A N 1
ATOM 2911 C CA . GLU A 1 361 ? -35.288 11.340 35.791 1.00 86.81 361 GLU A CA 1
ATOM 2912 C C . GLU A 1 361 ? -35.417 11.848 37.235 1.00 86.81 361 GLU A C 1
ATOM 2914 O O . GLU A 1 361 ? -36.514 11.862 37.797 1.00 86.81 361 GLU A O 1
ATOM 2919 N N . LYS A 1 362 ? -34.323 12.346 37.823 1.00 85.62 362 LYS A N 1
ATOM 2920 C CA . LYS A 1 362 ? -34.326 12.855 39.199 1.00 85.62 362 LYS A CA 1
ATOM 2921 C C . LYS A 1 362 ? -35.051 14.194 39.343 1.00 85.62 362 LYS A C 1
ATOM 2923 O O . LYS A 1 362 ? -35.794 14.378 40.302 1.00 85.62 362 LYS A O 1
ATOM 2928 N N . ILE A 1 363 ? -34.887 15.108 38.385 1.00 86.75 363 ILE A N 1
ATOM 2929 C CA . ILE A 1 363 ? -35.644 16.368 38.332 1.00 86.75 363 ILE A CA 1
ATOM 2930 C C . ILE A 1 363 ? -37.137 16.070 38.228 1.00 86.75 363 ILE A C 1
ATOM 2932 O O . ILE A 1 363 ? -37.925 16.682 38.942 1.00 86.75 363 ILE A O 1
ATOM 2936 N N . LYS A 1 364 ? -37.528 15.115 37.380 1.00 88.12 364 LYS A N 1
ATOM 2937 C CA . LYS A 1 364 ? -38.928 14.717 37.233 1.00 88.12 364 LYS A CA 1
ATOM 2938 C C . LYS A 1 364 ? -39.506 14.182 38.544 1.00 88.12 364 LYS A C 1
ATOM 2940 O O . LYS A 1 364 ? -40.565 14.637 38.957 1.00 88.12 364 LYS A O 1
ATOM 2945 N N . GLN A 1 365 ? -38.790 13.284 39.226 1.00 87.19 365 GLN A N 1
ATOM 2946 C CA . GLN A 1 365 ? -39.219 12.748 40.526 1.00 87.19 365 GLN A CA 1
ATOM 2947 C C . GLN A 1 365 ? -39.446 13.853 41.568 1.00 87.19 365 GLN A C 1
ATOM 2949 O O . GLN A 1 365 ? -40.468 13.860 42.255 1.00 87.19 365 GLN A O 1
ATOM 2954 N N . GLU A 1 366 ? -38.522 14.810 41.669 1.00 87.19 366 GLU A N 1
ATOM 2955 C CA . GLU A 1 366 ? -38.658 15.939 42.595 1.00 87.19 366 GLU A CA 1
ATOM 2956 C C . GLU A 1 366 ? -39.795 16.889 42.163 1.00 87.19 366 GLU A C 1
ATOM 2958 O O . GLU A 1 366 ? -40.529 17.402 43.008 1.00 87.19 366 GLU A O 1
ATOM 2963 N N . PHE A 1 367 ? -39.976 17.117 40.856 1.00 88.06 367 PHE A N 1
ATOM 2964 C CA . PHE A 1 367 ? -41.011 18.009 40.318 1.00 88.06 367 PHE A CA 1
ATOM 2965 C C . PHE A 1 367 ? -42.407 17.470 40.608 1.00 88.06 367 PHE A C 1
ATOM 2967 O O . PHE A 1 367 ? -43.271 18.210 41.078 1.00 88.06 367 PHE A O 1
ATOM 2974 N N . ASP A 1 368 ? -42.606 16.170 40.389 1.00 88.06 368 ASP A N 1
ATOM 2975 C CA . ASP A 1 368 ? -43.862 15.483 40.675 1.00 88.06 368 ASP A CA 1
ATOM 2976 C C . ASP A 1 368 ? -44.206 15.556 42.175 1.00 88.06 368 ASP A C 1
ATOM 2978 O O . ASP A 1 368 ? -45.378 15.644 42.548 1.00 88.06 368 ASP A O 1
ATOM 2982 N N . SER A 1 369 ? -43.190 15.560 43.047 1.00 87.62 369 SER A N 1
ATOM 2983 C CA . SER A 1 369 ? -43.357 15.772 44.490 1.00 87.62 369 SER A CA 1
ATOM 2984 C C . SER A 1 369 ? -43.788 17.211 44.812 1.00 87.62 369 SER A C 1
ATOM 2986 O O . SER A 1 369 ? -44.769 17.418 45.529 1.00 87.62 369 SER A O 1
ATOM 2988 N N . LEU A 1 370 ? -43.116 18.215 44.233 1.00 89.62 370 LEU A N 1
ATOM 2989 C CA . LEU A 1 370 ? -43.439 19.631 44.441 1.00 89.62 370 LEU A CA 1
ATOM 2990 C C . LEU A 1 370 ? -44.835 19.996 43.922 1.00 89.62 370 LEU A C 1
ATOM 2992 O O . LEU A 1 370 ? -45.567 20.709 44.606 1.00 89.62 370 LEU A O 1
ATOM 2996 N N . GLN A 1 371 ? -45.211 19.515 42.732 1.00 89.06 371 GLN A N 1
ATOM 2997 C CA . GLN A 1 371 ? -46.516 19.795 42.126 1.00 89.06 371 GLN A CA 1
ATOM 2998 C C . GLN A 1 371 ? -47.663 19.401 43.056 1.00 89.06 371 GLN A C 1
ATOM 3000 O O . GLN A 1 371 ? -48.559 20.209 43.284 1.00 89.06 371 GLN A O 1
ATOM 3005 N N . LYS A 1 372 ? -47.584 18.216 43.675 1.00 89.88 372 LYS A N 1
ATOM 3006 C CA . LYS A 1 372 ? -48.591 17.751 44.642 1.00 89.88 372 LYS A CA 1
ATOM 3007 C C . LYS A 1 372 ? -48.718 18.685 45.846 1.00 89.88 372 LYS A C 1
ATOM 3009 O O . LYS A 1 372 ? -49.820 18.933 46.323 1.00 89.88 372 LYS A O 1
ATOM 3014 N N . ILE A 1 373 ? -47.600 19.204 46.355 1.00 90.69 373 ILE A N 1
ATOM 3015 C CA . ILE A 1 373 ? -47.606 20.128 47.499 1.00 90.69 373 ILE A CA 1
ATOM 3016 C C . ILE A 1 373 ? -48.198 21.481 47.087 1.00 90.69 373 ILE A C 1
ATOM 3018 O O . ILE A 1 373 ? -49.058 22.010 47.790 1.00 90.69 373 ILE A O 1
ATOM 3022 N N . LEU A 1 374 ? -47.774 22.026 45.943 1.00 90.50 374 LEU A N 1
ATOM 3023 C CA . LEU A 1 374 ? -48.275 23.300 45.422 1.00 90.50 374 LEU A CA 1
ATOM 3024 C C . LEU A 1 374 ? -49.773 23.253 45.126 1.00 90.50 374 LEU A C 1
ATOM 3026 O O . LEU A 1 374 ? -50.473 24.223 45.405 1.00 90.50 374 LEU A O 1
ATOM 3030 N N . GLU A 1 375 ? -50.271 22.143 44.584 1.00 90.88 375 GLU A N 1
ATOM 3031 C CA . GLU A 1 375 ? -51.696 21.946 44.324 1.00 90.88 375 GLU A CA 1
ATOM 3032 C C . GLU A 1 375 ? -52.507 22.043 45.622 1.00 90.88 375 GLU A C 1
ATOM 3034 O O . GLU A 1 375 ? -53.409 22.875 45.711 1.00 90.88 375 GLU A O 1
ATOM 3039 N N . ASN A 1 376 ? -52.092 21.334 46.678 1.00 90.94 376 ASN A N 1
ATOM 3040 C CA . ASN A 1 376 ? -52.733 21.417 47.996 1.00 90.94 376 ASN A CA 1
ATOM 3041 C C . ASN A 1 376 ? -52.724 22.846 48.577 1.00 90.94 376 ASN A C 1
ATOM 3043 O O . ASN A 1 376 ? -53.732 23.314 49.111 1.00 90.94 376 ASN A O 1
ATOM 3047 N N . VAL A 1 377 ? -51.596 23.563 48.471 1.00 91.31 377 VAL A N 1
ATOM 3048 C CA . VAL A 1 377 ? -51.467 24.950 48.964 1.00 91.31 377 VAL A CA 1
ATOM 3049 C C . VAL A 1 377 ? -52.378 25.900 48.181 1.00 91.31 377 VAL A C 1
ATOM 3051 O O . VAL A 1 377 ? -53.052 26.746 48.773 1.00 91.31 377 VAL A O 1
ATOM 3054 N N . ARG A 1 378 ? -52.444 25.749 46.853 1.00 91.06 378 ARG A N 1
ATOM 3055 C CA . ARG A 1 378 ? -53.294 26.567 45.974 1.00 91.06 378 ARG A CA 1
ATOM 3056 C C . ARG A 1 378 ? -54.775 26.303 46.195 1.00 91.06 378 ARG A C 1
ATOM 3058 O O . ARG A 1 378 ? -55.565 27.249 46.169 1.00 91.06 378 ARG A O 1
ATOM 3065 N N . GLU A 1 379 ? -55.155 25.054 46.435 1.00 91.19 379 GLU A N 1
ATOM 3066 C CA . GLU A 1 379 ? -56.526 24.698 46.794 1.00 91.19 379 GLU A CA 1
ATOM 3067 C C . GLU A 1 379 ? -56.938 25.317 48.134 1.00 91.19 379 GLU A C 1
ATOM 3069 O O . GLU A 1 379 ? -58.009 25.926 48.214 1.00 91.19 379 GLU A O 1
ATOM 3074 N N . ASP A 1 380 ? -56.086 25.253 49.166 1.00 91.62 380 ASP A N 1
ATOM 3075 C CA . ASP A 1 380 ? -56.385 25.893 50.454 1.00 91.62 380 ASP A CA 1
ATOM 3076 C C . ASP A 1 380 ? -56.438 27.423 50.326 1.00 91.62 380 ASP A C 1
ATOM 3078 O O . ASP A 1 380 ? -57.363 28.056 50.844 1.00 91.62 380 ASP A O 1
ATOM 3082 N N . TYR A 1 381 ? -55.530 28.024 49.546 1.00 92.94 381 TYR A N 1
ATOM 3083 C CA . TYR A 1 381 ? -55.569 29.454 49.226 1.00 92.94 381 TYR A CA 1
ATOM 3084 C C . TYR A 1 381 ? -56.890 29.841 48.551 1.00 92.94 381 TYR A C 1
ATOM 3086 O O . TYR A 1 381 ? -57.548 30.799 48.967 1.00 92.94 381 TYR A O 1
ATOM 3094 N N . LYS A 1 382 ? -57.328 29.078 47.540 1.00 91.62 382 LYS A N 1
ATOM 3095 C CA . LYS A 1 382 ? -58.603 29.304 46.847 1.00 91.62 382 LYS A CA 1
ATOM 3096 C C . LYS A 1 382 ? -59.782 29.194 47.814 1.00 91.62 382 LYS A C 1
ATOM 3098 O O . LYS A 1 382 ? -60.605 30.108 47.869 1.00 91.62 382 LYS A O 1
ATOM 3103 N N . ARG A 1 383 ? -59.828 28.133 48.627 1.00 93.12 383 ARG A N 1
ATOM 3104 C CA . ARG A 1 383 ? -60.886 27.904 49.621 1.00 93.12 383 ARG A CA 1
ATOM 3105 C C . ARG A 1 383 ? -60.976 29.056 50.625 1.00 93.12 383 ARG A C 1
ATOM 3107 O O . ARG A 1 383 ? -62.067 29.569 50.878 1.00 93.12 383 ARG A O 1
ATOM 3114 N N . LYS A 1 384 ? -59.845 29.496 51.183 1.00 92.62 384 LYS A N 1
ATOM 3115 C CA . LYS A 1 384 ? -59.801 30.609 52.146 1.00 92.62 384 LYS A CA 1
ATOM 3116 C C . LYS A 1 384 ? -60.156 31.947 51.504 1.00 92.62 384 LYS A C 1
ATOM 3118 O O . LYS A 1 384 ? -60.887 32.733 52.105 1.00 92.62 384 LYS A O 1
ATOM 3123 N N . LYS A 1 385 ? -59.725 32.186 50.263 1.00 91.94 385 LYS A N 1
ATOM 3124 C CA . LYS A 1 385 ? -60.086 33.384 49.495 1.00 91.94 385 LYS A CA 1
ATOM 3125 C C . LYS A 1 385 ? -61.589 33.455 49.235 1.00 91.94 385 LYS A C 1
ATOM 3127 O O . LYS A 1 385 ? -62.182 34.515 49.412 1.00 91.94 385 LYS A O 1
ATOM 3132 N N . GLU A 1 386 ? -62.225 32.338 48.889 1.00 92.00 386 GLU A N 1
ATOM 3133 C CA . GLU A 1 386 ? -63.684 32.263 48.748 1.00 92.00 386 GLU A CA 1
ATOM 3134 C C . GLU A 1 386 ? -64.409 32.540 50.078 1.00 92.00 386 GLU A C 1
ATOM 3136 O O . GLU A 1 386 ? -65.395 33.278 50.099 1.00 92.00 386 GLU A O 1
ATOM 3141 N N . MET A 1 387 ? -63.918 32.006 51.206 1.00 91.75 387 MET A N 1
ATOM 3142 C CA . MET A 1 387 ? -64.470 32.306 52.539 1.00 91.75 387 MET A CA 1
ATOM 3143 C C . MET A 1 387 ? -64.333 33.786 52.911 1.00 91.75 387 MET A C 1
ATOM 3145 O O . MET A 1 387 ? -65.246 34.359 53.514 1.00 91.75 387 MET A O 1
ATOM 3149 N N . MET A 1 388 ? -63.206 34.403 52.554 1.00 92.19 388 MET A N 1
ATOM 3150 C CA . MET A 1 388 ? -62.953 35.823 52.771 1.00 92.19 388 MET A CA 1
ATOM 3151 C C . MET A 1 388 ? -63.908 36.677 51.937 1.00 92.19 388 MET A C 1
ATOM 3153 O O . MET A 1 388 ? -64.582 37.525 52.509 1.00 92.19 388 MET A O 1
ATOM 3157 N N . MET A 1 389 ? -64.044 36.401 50.634 1.00 90.25 389 MET A N 1
ATOM 3158 C CA . MET A 1 389 ? -64.977 37.113 49.749 1.00 90.25 389 MET A CA 1
ATOM 3159 C C . MET A 1 389 ? -66.413 37.059 50.278 1.00 90.25 389 MET A C 1
ATOM 3161 O O . MET A 1 389 ? -67.036 38.099 50.447 1.00 90.25 389 MET A O 1
ATOM 3165 N N . LYS A 1 390 ? -66.899 35.874 50.677 1.00 92.00 390 LYS A N 1
ATOM 3166 C CA . LYS A 1 390 ? -68.231 35.733 51.296 1.00 92.00 390 LYS A CA 1
ATOM 3167 C C . LYS A 1 390 ? -68.377 36.555 52.581 1.00 92.00 390 LYS A C 1
ATOM 3169 O O . LYS A 1 390 ? -69.438 37.113 52.842 1.00 92.00 390 LYS A O 1
ATOM 3174 N N . SER A 1 391 ? -67.319 36.621 53.393 1.00 90.06 391 SER A N 1
ATOM 3175 C CA . SER A 1 391 ? -67.318 37.407 54.635 1.00 90.06 391 SER A CA 1
ATOM 3176 C C . SER A 1 391 ? -67.309 38.916 54.358 1.00 90.06 391 SER A C 1
ATOM 3178 O O . SER A 1 391 ? -67.933 39.667 55.106 1.00 90.06 391 SER A O 1
ATOM 3180 N N . VAL A 1 392 ? -66.629 39.353 53.292 1.00 91.31 392 VAL A N 1
ATOM 3181 C CA . VAL A 1 392 ? -66.628 40.742 52.802 1.00 91.31 392 VAL A CA 1
ATOM 3182 C C . VAL A 1 392 ? -68.011 41.122 52.270 1.00 91.31 392 VAL A C 1
ATOM 3184 O O . VAL A 1 392 ? -68.541 42.153 52.678 1.00 91.31 392 VAL A O 1
ATOM 3187 N N . ASP A 1 393 ? -68.638 40.266 51.461 1.00 90.50 393 ASP A N 1
ATOM 3188 C CA . ASP A 1 393 ? -69.995 40.485 50.947 1.00 90.50 393 ASP A CA 1
ATOM 3189 C C . ASP A 1 393 ? -71.012 40.614 52.101 1.00 90.50 393 ASP A C 1
ATOM 3191 O O . ASP A 1 393 ? -71.776 41.582 52.161 1.00 90.50 393 ASP A O 1
ATOM 3195 N N . GLU A 1 394 ? -70.973 39.699 53.084 1.00 91.38 394 GLU A N 1
ATOM 3196 C CA . GLU A 1 394 ? -71.831 39.760 54.282 1.00 91.38 394 GLU A CA 1
ATOM 3197 C C . GLU A 1 394 ? -71.577 41.044 55.092 1.00 91.38 394 GLU A C 1
ATOM 3199 O O . GLU A 1 394 ? -72.514 41.689 55.579 1.00 91.38 394 GLU A O 1
ATOM 3204 N N . PHE A 1 395 ? -70.310 41.444 55.228 1.00 91.38 395 PHE A N 1
ATOM 3205 C CA . PHE A 1 395 ? -69.925 42.681 55.898 1.00 91.38 395 PHE A CA 1
ATOM 3206 C C . PHE A 1 395 ? -70.498 43.915 55.185 1.00 91.38 395 PHE A C 1
ATOM 3208 O O . PHE A 1 395 ? -71.054 44.799 55.848 1.00 91.38 395 PHE A O 1
ATOM 3215 N N . GLU A 1 396 ? -70.419 43.983 53.855 1.00 89.25 396 GLU A N 1
ATOM 3216 C CA . GLU A 1 396 ? -70.987 45.081 53.072 1.00 89.25 396 GLU A CA 1
ATOM 3217 C C . GLU A 1 396 ? -72.513 45.151 53.196 1.00 89.25 396 GLU A C 1
ATOM 3219 O O . GLU A 1 396 ? -73.073 46.235 53.407 1.00 89.25 396 GLU A O 1
ATOM 3224 N N . GLU A 1 397 ? -73.200 44.011 53.097 1.00 89.56 397 GLU A N 1
ATOM 3225 C CA . GLU A 1 397 ? -74.655 43.933 53.239 1.00 89.56 397 GLU A CA 1
ATOM 3226 C C . GLU A 1 397 ? -75.121 44.367 54.630 1.00 89.56 397 GLU A C 1
ATOM 3228 O O . GLU A 1 397 ? -76.041 45.187 54.757 1.00 89.56 397 GLU A O 1
ATOM 3233 N N . LEU A 1 398 ? -74.468 43.868 55.684 1.00 87.94 398 LEU A N 1
ATOM 3234 C CA . LEU A 1 398 ? -74.770 44.248 57.062 1.00 87.94 398 LEU A CA 1
ATOM 3235 C C . LEU A 1 398 ? -74.486 45.727 57.305 1.00 87.94 398 LEU A C 1
ATOM 3237 O O . LEU A 1 398 ? -75.295 46.398 57.945 1.00 87.94 398 LEU A O 1
ATOM 3241 N N . THR A 1 399 ? -73.406 46.267 56.743 1.00 87.56 399 THR A N 1
ATOM 3242 C CA . THR A 1 399 ? -73.076 47.695 56.844 1.00 87.56 399 THR A CA 1
ATOM 3243 C C . THR A 1 399 ? -74.148 48.558 56.171 1.00 87.56 399 THR A C 1
ATOM 3245 O O . THR A 1 399 ? -74.655 49.512 56.775 1.00 87.56 399 THR A O 1
ATOM 3248 N N . LYS A 1 400 ? -74.591 48.186 54.959 1.00 88.75 400 LYS A N 1
ATOM 3249 C CA . LYS A 1 400 ? -75.725 48.827 54.265 1.00 88.75 400 LYS A CA 1
ATOM 3250 C C . LYS A 1 400 ? -77.020 48.700 55.083 1.00 88.75 400 LYS A C 1
ATOM 3252 O O . LYS A 1 400 ? -77.786 49.660 55.191 1.00 88.75 400 LYS A O 1
ATOM 3257 N N . SER A 1 401 ? -77.273 47.542 55.699 1.00 86.31 401 SER A N 1
ATOM 3258 C CA . SER A 1 401 ? -78.434 47.305 56.567 1.00 86.31 401 SER A CA 1
ATOM 3259 C C . SER A 1 401 ? -78.411 48.161 57.834 1.00 86.31 401 SER A C 1
ATOM 3261 O O . SER A 1 401 ? -79.443 48.724 58.193 1.00 86.31 401 SER A O 1
ATOM 3263 N N . VAL A 1 402 ? -77.271 48.276 58.518 1.00 86.62 402 VAL A N 1
ATOM 3264 C CA . VAL A 1 402 ? -77.121 49.113 59.718 1.00 86.62 402 VAL A CA 1
ATOM 3265 C C . VAL A 1 402 ? -77.337 50.580 59.367 1.00 86.62 402 VAL A C 1
ATOM 3267 O O . VAL A 1 402 ? -78.050 51.269 60.091 1.00 86.62 402 VAL A O 1
ATOM 3270 N N . LYS A 1 403 ? -76.820 51.050 58.223 1.00 86.75 403 LYS A N 1
ATOM 3271 C CA . LYS A 1 403 ? -77.066 52.415 57.732 1.00 86.75 403 LYS A CA 1
ATOM 3272 C C . LYS A 1 403 ? -78.566 52.696 57.547 1.00 86.75 403 LYS A C 1
ATOM 3274 O O . LYS A 1 403 ? -79.050 53.709 58.046 1.00 86.75 403 LYS A O 1
ATOM 3279 N N . ARG A 1 404 ? -79.309 51.765 56.926 1.00 84.88 404 ARG A N 1
ATOM 3280 C CA . ARG A 1 404 ? -80.780 51.838 56.769 1.00 84.88 404 ARG A CA 1
ATOM 3281 C C . ARG A 1 404 ? -81.535 51.786 58.104 1.00 84.88 404 ARG A C 1
ATOM 3283 O O . ARG A 1 404 ? -82.510 52.503 58.301 1.00 84.88 404 ARG A O 1
ATOM 3290 N N . LEU A 1 405 ? -81.099 50.947 59.042 1.00 83.44 405 LEU A N 1
ATOM 3291 C CA . LEU A 1 405 ? -81.727 50.848 60.364 1.00 83.44 405 LEU A CA 1
ATOM 3292 C C . LEU A 1 405 ? -81.450 52.082 61.227 1.00 83.44 405 LEU A C 1
ATOM 3294 O O . LEU A 1 405 ? -82.332 52.501 61.968 1.00 83.44 405 LEU A O 1
ATOM 3298 N N . LYS A 1 406 ? -80.265 52.695 61.114 1.00 83.56 406 LYS A N 1
ATOM 3299 C CA . LYS A 1 406 ? -79.934 53.957 61.789 1.00 83.56 406 LYS A CA 1
ATOM 3300 C C . LYS A 1 406 ? -80.761 55.125 61.253 1.00 83.56 406 LYS A C 1
ATOM 3302 O O . LYS A 1 406 ? -81.241 55.911 62.066 1.00 83.56 406 LYS A O 1
ATOM 3307 N N . SER A 1 407 ? -80.994 55.207 59.938 1.00 80.00 407 SER A N 1
ATOM 3308 C CA . SER A 1 407 ? -81.914 56.208 59.375 1.00 80.00 407 SER A CA 1
ATOM 3309 C C . SER A 1 407 ? -83.359 55.965 59.835 1.00 80.00 407 SER A C 1
ATOM 3311 O O . SER A 1 407 ? -84.008 56.876 60.344 1.00 80.00 407 SER A O 1
ATOM 3313 N N . GLY A 1 408 ? -83.829 54.712 59.810 1.00 77.19 408 GLY A N 1
ATOM 3314 C CA . GLY A 1 408 ? -85.144 54.355 60.357 1.00 77.19 408 GLY A CA 1
ATOM 3315 C C . GLY A 1 408 ? -85.277 54.610 61.869 1.00 77.19 408 GLY A C 1
ATOM 3316 O O . GLY A 1 408 ? -86.355 54.956 62.349 1.00 77.19 408 GLY A O 1
ATOM 3317 N N . LEU A 1 409 ? -84.185 54.496 62.635 1.00 76.38 409 LEU A N 1
ATOM 3318 C CA . LEU A 1 409 ? -84.131 54.844 64.058 1.00 76.38 409 LEU A CA 1
ATOM 3319 C C . LEU A 1 409 ? -84.253 56.358 64.277 1.00 76.38 409 LEU A C 1
ATOM 3321 O O . LEU A 1 409 ? -84.945 56.773 65.208 1.00 76.38 409 LEU A O 1
ATOM 3325 N N . SER A 1 410 ? -83.605 57.183 63.444 1.00 75.06 410 SER A N 1
ATOM 3326 C CA . SER A 1 410 ? -83.785 58.640 63.492 1.00 75.06 410 SER A CA 1
ATOM 3327 C C . SER A 1 410 ? -85.213 59.053 63.135 1.00 75.06 410 SER A C 1
ATOM 3329 O O . SER A 1 410 ? -85.766 59.924 63.804 1.00 75.06 410 SER A O 1
ATOM 3331 N N . ASP A 1 411 ? -85.847 58.375 62.177 1.00 73.12 411 ASP A N 1
ATOM 3332 C CA . ASP A 1 411 ? -87.230 58.653 61.774 1.00 73.12 411 ASP A CA 1
ATOM 3333 C C . ASP A 1 411 ? -88.242 58.226 62.853 1.00 73.12 411 ASP A C 1
ATOM 3335 O O . ASP A 1 411 ? -89.146 58.985 63.203 1.00 73.12 411 ASP A O 1
ATOM 3339 N N . ALA A 1 412 ? -88.058 57.052 63.471 1.00 68.50 412 ALA A N 1
ATOM 3340 C CA . ALA A 1 412 ? -88.902 56.578 64.574 1.00 68.50 412 ALA A CA 1
ATOM 3341 C C . ALA A 1 412 ? -88.804 57.464 65.831 1.00 68.50 412 ALA A C 1
ATOM 3343 O O . ALA A 1 412 ? -89.808 57.657 66.520 1.00 68.50 412 ALA A O 1
ATOM 3344 N N . ARG A 1 413 ? -87.616 58.028 66.108 1.00 68.38 413 ARG A N 1
ATOM 3345 C CA . ARG A 1 413 ? -87.402 59.009 67.189 1.00 68.38 413 ARG A CA 1
ATOM 3346 C C . ARG A 1 413 ? -88.111 60.338 66.918 1.00 68.38 413 ARG A C 1
ATOM 3348 O O . ARG A 1 413 ? -88.635 60.919 67.858 1.00 68.38 413 ARG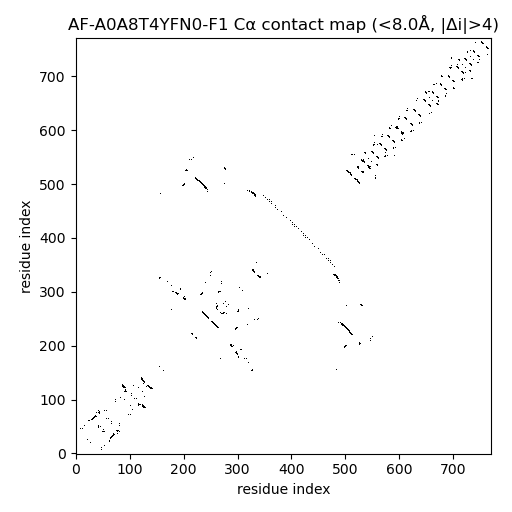 A O 1
ATOM 3355 N N . ARG A 1 414 ? -88.161 60.798 65.661 1.00 71.38 414 ARG A N 1
ATOM 3356 C CA . ARG A 1 414 ? -88.897 62.015 65.258 1.00 71.38 414 ARG A CA 1
ATOM 3357 C C . ARG A 1 414 ? -90.416 61.862 65.382 1.00 71.38 414 ARG A C 1
ATOM 3359 O O . ARG A 1 414 ? -91.098 62.831 65.677 1.00 71.38 414 ARG A O 1
ATOM 3366 N N . LEU A 1 415 ? -90.933 60.652 65.167 1.00 70.81 415 LEU A N 1
ATOM 3367 C CA . LEU A 1 415 ? -92.367 60.332 65.185 1.00 70.81 415 LEU A CA 1
ATOM 3368 C C . LEU A 1 415 ? -92.884 59.833 66.552 1.00 70.81 415 LEU A C 1
ATOM 3370 O O . LEU A 1 415 ? -93.996 59.315 66.621 1.00 70.81 415 LEU A O 1
ATOM 3374 N N . SER A 1 416 ? -92.086 59.928 67.625 1.00 63.44 416 SER A N 1
ATOM 3375 C CA . SER A 1 416 ? -92.436 59.481 68.990 1.00 63.44 416 SER A CA 1
ATOM 3376 C C . SER A 1 416 ? -92.919 58.020 69.094 1.00 63.44 416 SER A C 1
ATOM 3378 O O . SER A 1 416 ? -93.690 57.669 69.986 1.00 63.44 416 SER A O 1
ATOM 3380 N N . LYS A 1 417 ? -92.463 57.137 68.192 1.00 62.34 417 LYS A N 1
ATOM 3381 C CA . LYS A 1 417 ? -92.779 55.696 68.206 1.00 62.34 417 LYS A CA 1
ATOM 3382 C C . LYS A 1 417 ? -91.733 54.909 69.010 1.00 62.34 417 LYS A C 1
ATOM 3384 O O . LYS A 1 417 ? -90.585 55.329 69.144 1.00 62.34 417 LYS A O 1
ATOM 3389 N N . SER A 1 418 ? -92.102 53.727 69.520 1.00 63.03 418 SER A N 1
ATOM 3390 C CA . SER A 1 418 ? -91.187 52.865 70.293 1.00 63.03 418 SER A CA 1
ATOM 3391 C C . SER A 1 418 ? -89.971 52.425 69.460 1.00 63.03 418 SER A C 1
ATOM 3393 O O . SER A 1 418 ? -90.057 51.556 68.593 1.00 63.03 418 SER A O 1
ATOM 3395 N N . ALA A 1 419 ? -88.812 53.027 69.742 1.00 70.06 419 ALA A N 1
ATOM 3396 C CA . ALA A 1 419 ? -87.557 52.840 69.005 1.00 70.06 419 ALA A CA 1
ATOM 3397 C C . ALA A 1 419 ? -86.646 51.732 69.583 1.00 70.06 419 ALA A C 1
ATOM 3399 O O . ALA A 1 419 ? -85.575 51.446 69.041 1.00 70.06 419 ALA A O 1
ATOM 3400 N N . ARG A 1 420 ? -87.057 51.093 70.689 1.00 73.88 420 ARG A N 1
ATOM 3401 C CA . ARG A 1 420 ? -86.234 50.140 71.461 1.00 73.88 420 ARG A CA 1
ATOM 3402 C C . ARG A 1 420 ? -85.808 48.922 70.633 1.00 73.88 420 ARG A C 1
ATOM 3404 O O . ARG A 1 420 ? -84.647 48.527 70.678 1.00 73.88 420 ARG A O 1
ATOM 3411 N N . ARG A 1 421 ? -86.722 48.379 69.818 1.00 75.12 421 ARG A N 1
ATOM 3412 C CA . ARG A 1 421 ? -86.465 47.210 68.957 1.00 75.12 421 ARG A CA 1
ATOM 3413 C C . ARG A 1 421 ? -85.472 47.523 67.833 1.00 75.12 421 ARG A C 1
ATOM 3415 O O . ARG A 1 421 ? -84.616 46.698 67.539 1.00 75.12 421 ARG A O 1
ATOM 3422 N N . ILE A 1 422 ? -85.551 48.719 67.237 1.00 76.06 422 ILE A N 1
ATOM 3423 C CA . ILE A 1 422 ? -84.636 49.156 66.168 1.00 76.06 422 ILE A CA 1
ATOM 3424 C C . ILE A 1 422 ? -83.232 49.401 66.734 1.00 76.06 422 ILE A C 1
ATOM 3426 O O . ILE A 1 422 ? -82.259 48.965 66.128 1.00 76.06 422 ILE A O 1
ATOM 3430 N N . LYS A 1 423 ? -83.121 50.016 67.922 1.00 80.12 423 LYS A N 1
ATOM 3431 C CA . LYS A 1 423 ? -81.833 50.223 68.605 1.00 80.12 423 LYS A CA 1
ATOM 3432 C C . LYS A 1 423 ? -81.132 48.891 68.909 1.00 80.12 423 LYS A C 1
ATOM 3434 O O . LYS A 1 423 ? -79.987 48.716 68.512 1.00 80.12 423 LYS A O 1
ATOM 3439 N N . MET A 1 424 ? -81.850 47.932 69.499 1.00 80.62 424 MET A N 1
ATOM 3440 C CA . MET A 1 424 ? -81.322 46.585 69.762 1.00 80.62 424 MET A CA 1
ATOM 3441 C C . MET A 1 424 ? -80.887 45.876 68.465 1.00 80.62 424 MET A C 1
ATOM 3443 O O . MET A 1 424 ? -79.837 45.247 68.413 1.00 80.62 424 MET A O 1
ATOM 3447 N N . MET A 1 425 ? -81.660 46.019 67.382 1.00 81.00 425 MET A N 1
ATOM 3448 C CA . MET A 1 425 ? -81.319 45.472 66.062 1.00 81.00 425 MET A CA 1
ATOM 3449 C C . MET A 1 425 ? -80.081 46.106 65.409 1.00 81.00 425 MET A C 1
ATOM 3451 O O . MET A 1 425 ? -79.472 45.455 64.555 1.00 81.00 425 MET A O 1
ATOM 3455 N N . VAL A 1 426 ? -79.747 47.356 65.750 1.00 83.19 426 VAL A N 1
ATOM 3456 C CA . VAL A 1 426 ? -78.512 48.032 65.323 1.00 83.19 426 VAL A CA 1
ATOM 3457 C C . VAL A 1 426 ? -77.331 47.506 66.133 1.00 83.19 426 VAL A C 1
ATOM 3459 O O . VAL A 1 426 ? -76.380 47.034 65.524 1.00 83.19 426 VAL A O 1
ATOM 3462 N N . GLU A 1 427 ? -77.432 47.483 67.465 1.00 83.50 427 GLU A N 1
ATOM 3463 C CA . GLU A 1 427 ? -76.359 47.018 68.364 1.00 83.50 427 GLU A CA 1
ATOM 3464 C C . GLU A 1 427 ? -75.933 45.572 68.052 1.00 83.50 427 GLU A C 1
ATOM 3466 O O . GLU A 1 427 ? -74.749 45.300 67.862 1.00 83.50 427 GLU A O 1
ATOM 3471 N N . VAL A 1 428 ? -76.894 44.655 67.872 1.00 86.75 428 VAL A N 1
ATOM 3472 C CA . VAL A 1 428 ? -76.614 43.249 67.511 1.00 86.75 428 VAL A CA 1
ATOM 3473 C C . VAL A 1 428 ? -75.901 43.131 66.156 1.00 86.75 428 VAL A C 1
ATOM 3475 O O . VAL A 1 428 ? -75.021 42.287 65.975 1.00 86.75 428 VAL A O 1
ATOM 3478 N N . ARG A 1 429 ? -76.271 43.962 65.172 1.00 87.62 429 ARG A N 1
ATOM 3479 C CA . ARG A 1 429 ? -75.640 43.938 63.842 1.00 87.62 429 ARG A CA 1
ATOM 3480 C C . ARG A 1 429 ? -74.266 44.602 63.844 1.00 87.62 429 ARG A C 1
ATOM 3482 O O . ARG A 1 429 ? -73.391 44.123 63.134 1.00 87.62 429 ARG A O 1
ATOM 3489 N N . GLU A 1 430 ? -74.053 45.647 64.638 1.00 85.19 430 GLU A N 1
ATOM 3490 C CA . GLU A 1 430 ? -72.735 46.267 64.828 1.00 85.19 430 GLU A CA 1
ATOM 3491 C C . GLU A 1 430 ? -71.749 45.306 65.500 1.00 85.19 430 GLU A C 1
ATOM 3493 O O . GLU A 1 430 ? -70.614 45.179 65.045 1.00 85.19 430 GLU A O 1
ATOM 3498 N N . GLU A 1 431 ? -72.193 44.541 66.501 1.00 86.75 431 GLU A N 1
ATOM 3499 C CA . GLU A 1 431 ? -71.370 43.489 67.107 1.00 86.75 431 GLU A CA 1
ATOM 3500 C C . GLU A 1 431 ? -70.990 42.405 66.080 1.00 86.75 431 GLU A C 1
ATOM 3502 O O . GLU A 1 431 ? -69.848 41.938 66.036 1.00 86.75 431 GLU A O 1
ATOM 3507 N N . ARG A 1 432 ? -71.932 42.023 65.204 1.00 88.38 432 ARG A N 1
ATOM 3508 C CA . ARG A 1 432 ? -71.678 41.067 64.113 1.00 88.38 432 ARG A CA 1
ATOM 3509 C C . ARG A 1 432 ? -70.696 41.620 63.075 1.00 88.38 432 ARG A C 1
ATOM 3511 O O . ARG A 1 432 ? -69.816 40.881 62.644 1.00 88.38 432 ARG A O 1
ATOM 3518 N N . ILE A 1 433 ? -70.794 42.905 62.728 1.00 89.75 433 ILE A N 1
ATOM 3519 C CA . ILE A 1 433 ? -69.835 43.608 61.858 1.00 89.75 433 ILE A CA 1
ATOM 3520 C C . ILE A 1 433 ? -68.425 43.548 62.460 1.00 89.75 433 ILE A C 1
ATOM 3522 O O . ILE A 1 433 ? -67.475 43.222 61.753 1.00 89.75 433 ILE A O 1
ATOM 3526 N N . GLU A 1 434 ? -68.274 43.796 63.761 1.00 87.56 434 GLU A N 1
ATOM 3527 C CA . GLU A 1 434 ? -66.961 43.769 64.419 1.00 87.56 434 GLU A CA 1
ATOM 3528 C C . GLU A 1 434 ? -66.367 42.349 64.503 1.00 87.56 434 GLU A C 1
ATOM 3530 O O . GLU A 1 434 ? -65.154 42.152 64.395 1.00 87.56 434 GLU A O 1
ATOM 3535 N N . LYS A 1 435 ? -67.213 41.317 64.635 1.00 90.06 435 LYS A N 1
ATOM 3536 C CA . LYS A 1 435 ? -66.788 39.911 64.492 1.00 90.06 435 LYS A CA 1
ATOM 3537 C C . LYS A 1 435 ? -66.340 39.595 63.059 1.00 90.06 435 LYS A C 1
ATOM 3539 O O . LYS A 1 435 ? -65.313 38.942 62.887 1.00 90.06 435 LYS A O 1
ATOM 3544 N N . LEU A 1 436 ? -67.059 40.082 62.044 1.00 89.38 436 LEU A N 1
ATOM 3545 C CA . LEU A 1 436 ? -66.695 39.888 60.636 1.00 89.38 436 LEU A CA 1
ATOM 3546 C C . LEU A 1 436 ? -65.387 40.591 60.270 1.00 89.38 436 LEU A C 1
ATOM 3548 O O . LEU A 1 436 ? -64.552 39.970 59.625 1.00 89.38 436 LEU A O 1
ATOM 3552 N N . LYS A 1 437 ? -65.147 41.822 60.741 1.00 90.44 437 LYS A N 1
ATOM 3553 C CA . LYS A 1 437 ? -63.861 42.515 60.533 1.00 90.44 437 LYS A CA 1
ATOM 3554 C C . LYS A 1 437 ? -62.680 41.708 61.060 1.00 90.44 437 LYS A C 1
ATOM 3556 O O . LYS A 1 437 ? -61.706 41.515 60.340 1.00 90.44 437 LYS A O 1
ATOM 3561 N N . ARG A 1 438 ? -62.783 41.194 62.292 1.00 90.62 438 ARG A N 1
ATOM 3562 C CA . ARG A 1 438 ? -61.745 40.333 62.882 1.00 90.62 438 ARG A CA 1
ATOM 3563 C C . ARG A 1 438 ? -61.524 39.063 62.062 1.00 90.62 438 ARG A C 1
ATOM 3565 O O . ARG A 1 438 ? -60.383 38.669 61.854 1.00 90.62 438 ARG A O 1
ATOM 3572 N N . ARG A 1 439 ? -62.602 38.452 61.560 1.00 91.06 439 ARG A N 1
ATOM 3573 C CA . ARG A 1 439 ? -62.526 37.266 60.697 1.00 91.06 439 ARG A CA 1
ATOM 3574 C C . ARG A 1 439 ? -61.868 37.561 59.346 1.00 91.06 439 ARG A C 1
ATOM 3576 O O . ARG A 1 439 ? -61.045 36.766 58.911 1.00 91.06 439 ARG A O 1
ATOM 3583 N N . ILE A 1 440 ? -62.212 38.675 58.698 1.00 91.88 440 ILE A N 1
ATOM 3584 C CA . ILE A 1 440 ? -61.604 39.102 57.428 1.00 91.88 440 ILE A CA 1
ATOM 3585 C C . ILE A 1 440 ? -60.107 39.350 57.631 1.00 91.88 440 ILE A C 1
ATOM 3587 O O . ILE A 1 440 ? -59.309 38.778 56.902 1.00 91.88 440 ILE A O 1
ATOM 3591 N N . ALA A 1 441 ? -59.721 40.097 58.670 1.00 90.75 441 ALA A N 1
ATOM 3592 C CA . ALA A 1 441 ? -58.313 40.359 58.977 1.00 90.75 441 ALA A CA 1
ATOM 3593 C C . ALA A 1 441 ? -57.511 39.070 59.251 1.00 90.75 441 ALA A C 1
ATOM 3595 O O . ALA A 1 441 ? -56.374 38.946 58.801 1.00 90.75 441 ALA A O 1
ATOM 3596 N N . ALA A 1 442 ? -58.105 38.093 59.949 1.00 91.81 442 ALA A N 1
ATOM 3597 C CA . ALA A 1 442 ? -57.483 36.785 60.165 1.00 91.81 442 ALA A CA 1
ATOM 3598 C C . ALA A 1 442 ? -57.303 36.006 58.849 1.00 91.81 442 ALA A C 1
ATOM 3600 O O . ALA A 1 442 ? -56.222 35.486 58.588 1.00 91.81 442 ALA A O 1
ATOM 3601 N N . LEU A 1 443 ? -58.329 35.973 57.989 1.00 92.62 443 LEU A N 1
ATOM 3602 C CA . LEU A 1 443 ? -58.254 35.316 56.679 1.00 92.62 443 LEU A CA 1
ATOM 3603 C C . LEU A 1 443 ? -57.246 35.995 55.741 1.00 92.62 443 LEU A C 1
ATOM 3605 O O . LEU A 1 443 ? -56.545 35.305 55.007 1.00 92.62 443 LEU A O 1
ATOM 3609 N N . GLU A 1 444 ? -57.143 37.324 55.769 1.00 91.50 444 GLU A N 1
ATOM 3610 C CA . GLU A 1 444 ? -56.124 38.065 55.019 1.00 91.50 444 GLU A CA 1
ATOM 3611 C C . GLU A 1 444 ? -54.705 37.682 55.452 1.00 91.50 444 GLU A C 1
ATOM 3613 O O . GLU A 1 444 ? -53.841 37.494 54.596 1.00 91.50 444 GLU A O 1
ATOM 3618 N N . GLU A 1 445 ? -54.459 37.545 56.758 1.00 92.12 445 GLU A N 1
ATOM 3619 C CA . GLU A 1 445 ? -53.159 37.102 57.270 1.00 92.12 445 GLU A CA 1
ATOM 3620 C C . GLU A 1 445 ? -52.857 35.657 56.866 1.00 92.12 445 GLU A C 1
ATOM 3622 O O . GLU A 1 445 ? -51.780 35.380 56.345 1.00 92.12 445 GLU A O 1
ATOM 3627 N N . GLU A 1 446 ? -53.823 34.746 56.993 1.00 92.19 446 GLU A N 1
ATOM 3628 C CA . GLU A 1 446 ? -53.653 33.359 56.547 1.00 92.19 446 GLU A CA 1
ATOM 3629 C C . GLU A 1 446 ? -53.363 33.257 55.040 1.00 92.19 446 GLU A C 1
ATOM 3631 O O . GLU A 1 446 ? -52.538 32.445 54.623 1.00 92.19 446 GLU A O 1
ATOM 3636 N N . LEU A 1 447 ? -54.008 34.085 54.210 1.00 92.56 447 LEU A N 1
ATOM 3637 C CA . LEU A 1 447 ? -53.727 34.157 52.772 1.00 92.56 447 LEU A CA 1
ATOM 3638 C C . LEU A 1 447 ? -52.329 34.720 52.486 1.00 92.56 447 LEU A C 1
ATOM 3640 O O . LEU A 1 447 ? -51.675 34.257 51.548 1.00 92.56 447 LEU A O 1
ATOM 3644 N N . ARG A 1 448 ? -51.857 35.701 53.271 1.00 91.88 448 ARG A N 1
ATOM 3645 C CA . ARG A 1 448 ? -50.478 36.211 53.176 1.00 91.88 448 ARG A CA 1
ATOM 3646 C C . ARG A 1 448 ? -49.462 35.125 53.522 1.00 91.88 448 ARG A C 1
ATOM 3648 O O . ARG A 1 448 ? -48.501 34.955 52.776 1.00 91.88 448 ARG A O 1
ATOM 3655 N N . GLU A 1 449 ? -49.688 34.378 54.598 1.00 92.00 449 GLU A N 1
ATOM 3656 C CA . GLU A 1 449 ? -48.801 33.293 55.030 1.00 92.00 449 GLU A CA 1
ATOM 3657 C C . GLU A 1 449 ? -48.769 32.134 54.027 1.00 92.00 449 GLU A C 1
ATOM 3659 O O . GLU A 1 449 ? -47.689 31.670 53.667 1.00 92.00 449 GLU A O 1
ATOM 3664 N N . LEU A 1 450 ? -49.920 31.728 53.477 1.00 92.00 450 LEU A N 1
ATOM 3665 C CA . LEU A 1 450 ? -49.968 30.721 52.409 1.00 92.00 450 LEU A CA 1
ATOM 3666 C C . LEU A 1 450 ? -49.183 31.155 51.167 1.00 92.00 450 LEU A C 1
ATOM 3668 O O . LEU A 1 450 ? -48.475 30.343 50.575 1.00 92.00 450 LEU A O 1
ATOM 3672 N N . LYS A 1 451 ? -49.268 32.436 50.790 1.00 90.12 451 LYS A N 1
ATOM 3673 C CA . LYS A 1 451 ? -48.511 32.969 49.653 1.00 90.12 451 LYS A CA 1
ATOM 3674 C C . LYS A 1 451 ? -47.002 32.976 49.918 1.00 90.12 451 LYS A C 1
ATOM 3676 O O . LYS A 1 451 ? -46.240 32.539 49.064 1.00 90.12 451 LYS A O 1
ATOM 3681 N N . LYS A 1 452 ? -46.569 33.398 51.113 1.00 92.31 452 LYS A N 1
ATOM 3682 C CA . LYS A 1 452 ? -45.155 33.305 51.522 1.00 92.31 452 LYS A CA 1
ATOM 3683 C C . LYS A 1 452 ? -44.655 31.859 51.509 1.00 92.31 452 LYS A C 1
ATOM 3685 O O . LYS A 1 452 ? -43.517 31.613 51.124 1.00 92.31 452 LYS A O 1
ATOM 3690 N N . TYR A 1 453 ? -45.493 30.913 51.931 1.00 91.31 453 TYR A N 1
ATOM 3691 C CA . TYR A 1 453 ? -45.155 29.494 51.921 1.00 91.31 453 TYR A CA 1
ATOM 3692 C C . TYR A 1 453 ? -45.006 28.945 50.494 1.00 91.31 453 TYR A C 1
ATOM 3694 O O . TYR A 1 453 ? -44.037 28.239 50.221 1.00 91.31 453 TYR A O 1
ATOM 3702 N N . GLU A 1 454 ? -45.897 29.319 49.567 1.00 90.50 454 GLU A N 1
ATOM 3703 C CA . GLU A 1 454 ? -45.752 29.005 48.136 1.00 90.50 454 GLU A CA 1
ATOM 3704 C C . GLU A 1 454 ? -44.427 29.549 47.575 1.00 90.50 454 GLU A C 1
ATOM 3706 O O . GLU A 1 454 ? -43.666 28.800 46.958 1.00 90.50 454 GLU A O 1
ATOM 3711 N N . ASP A 1 455 ? -44.109 30.819 47.845 1.00 88.75 455 ASP A N 1
ATOM 3712 C CA . ASP A 1 455 ? -42.861 31.446 47.395 1.00 88.75 455 ASP A CA 1
ATOM 3713 C C . ASP A 1 455 ? -41.619 30.733 47.972 1.00 88.75 455 ASP A C 1
ATOM 3715 O O . ASP A 1 455 ? -40.643 30.498 47.255 1.00 88.75 455 ASP A O 1
ATOM 3719 N N . ALA A 1 456 ? -41.659 30.326 49.246 1.00 90.94 456 ALA A N 1
ATOM 3720 C CA . ALA A 1 456 ? -40.577 29.582 49.893 1.00 90.94 456 ALA A CA 1
ATOM 3721 C C . ALA A 1 456 ? -40.362 28.189 49.272 1.00 90.94 456 ALA A C 1
ATOM 3723 O O . ALA A 1 456 ? -39.219 27.782 49.056 1.00 90.94 456 ALA A O 1
ATOM 3724 N N . LEU A 1 457 ? -41.441 27.473 48.932 1.00 90.75 457 LEU A N 1
ATOM 3725 C CA . LEU A 1 457 ? -41.364 26.179 48.242 1.00 90.75 457 LEU A CA 1
ATOM 3726 C C . LEU A 1 457 ? -40.721 26.311 46.854 1.00 90.75 457 LEU A C 1
ATOM 3728 O O . LEU A 1 457 ? -39.899 25.479 46.468 1.00 90.75 457 LEU A O 1
ATOM 3732 N N . LEU A 1 458 ? -41.057 27.371 46.112 1.00 88.31 458 LEU A N 1
ATOM 3733 C CA . LEU A 1 458 ? -40.454 27.653 44.806 1.00 88.31 458 LEU A CA 1
ATOM 3734 C C . LEU A 1 458 ? -38.968 28.032 44.919 1.00 88.31 458 LEU A C 1
ATOM 3736 O O . LEU A 1 458 ? -38.174 27.685 44.042 1.00 88.31 458 LEU A O 1
ATOM 3740 N N . GLN A 1 459 ? -38.562 28.711 45.993 1.00 88.25 459 GLN A N 1
ATOM 3741 C CA . GLN A 1 459 ? -37.148 28.988 46.259 1.00 88.25 459 GLN A CA 1
ATOM 3742 C C . GLN A 1 459 ? -36.362 27.715 46.596 1.00 88.25 459 GLN A C 1
ATOM 3744 O O . GLN A 1 459 ? -35.304 27.490 46.005 1.00 88.25 459 GLN A O 1
ATOM 3749 N N . ASP A 1 460 ? -36.882 26.861 47.484 1.00 88.75 460 ASP A N 1
ATOM 3750 C CA . ASP A 1 460 ? -36.258 25.573 47.829 1.00 88.75 460 ASP A CA 1
ATOM 3751 C C . ASP A 1 460 ? -36.107 24.672 46.595 1.00 88.75 460 ASP A C 1
ATOM 3753 O O . ASP A 1 460 ? -35.055 24.068 46.371 1.00 88.75 460 ASP A O 1
ATOM 3757 N N . TRP A 1 461 ? -37.124 24.660 45.729 1.00 87.75 461 TRP A N 1
ATOM 3758 C CA . TRP A 1 461 ? -37.069 23.993 44.433 1.00 87.75 461 TRP A CA 1
ATOM 3759 C C . TRP A 1 461 ? -35.881 24.455 43.585 1.00 87.75 461 TRP A C 1
ATOM 3761 O O . TRP A 1 461 ? -35.103 23.623 43.117 1.00 87.75 461 TRP A O 1
ATOM 3771 N N . ASN A 1 462 ? -35.704 25.767 43.412 1.00 85.69 462 ASN A N 1
ATOM 3772 C CA . ASN A 1 462 ? -34.608 26.311 42.608 1.00 85.69 462 ASN A CA 1
ATOM 3773 C C . ASN A 1 462 ? -33.234 25.914 43.172 1.00 85.69 462 ASN A C 1
ATOM 3775 O O . ASN A 1 462 ? -32.368 25.469 42.419 1.00 85.69 462 ASN A O 1
ATOM 3779 N N . VAL A 1 463 ? -33.057 25.980 44.497 1.00 88.62 463 VAL A N 1
ATOM 3780 C CA . VAL A 1 463 ? -31.813 25.553 45.163 1.00 88.62 463 VAL A CA 1
ATOM 3781 C C . VAL A 1 463 ? -31.547 24.060 44.941 1.00 88.62 463 VAL A C 1
ATOM 3783 O O . VAL A 1 463 ? -30.421 23.663 44.622 1.00 88.62 463 VAL A O 1
ATOM 3786 N N . LYS A 1 464 ? -32.579 23.215 45.047 1.00 87.25 464 LYS A N 1
ATOM 3787 C CA . LYS A 1 464 ? -32.467 21.778 44.762 1.00 87.25 464 LYS A CA 1
ATOM 3788 C C . LYS A 1 464 ? -32.100 21.517 43.305 1.00 87.25 464 LYS A C 1
ATOM 3790 O O . LYS A 1 464 ? -31.201 20.711 43.057 1.00 87.25 464 LYS A O 1
ATOM 3795 N N . MET A 1 465 ? -32.722 22.213 42.355 1.00 83.31 465 MET A N 1
ATOM 3796 C CA . MET A 1 465 ? -32.401 22.089 40.929 1.00 83.31 465 MET A CA 1
ATOM 3797 C C . MET A 1 465 ? -30.940 22.422 40.643 1.00 83.31 465 MET A C 1
ATOM 3799 O O . MET A 1 465 ? -30.265 21.665 39.941 1.00 83.31 465 MET A O 1
ATOM 3803 N N . ASP A 1 466 ? -30.424 23.497 41.233 1.00 83.75 466 ASP A N 1
ATOM 3804 C CA . ASP A 1 466 ? -29.021 23.871 41.077 1.00 83.75 466 ASP A CA 1
ATOM 3805 C C . ASP A 1 466 ? -28.078 22.836 41.702 1.00 83.75 466 ASP A C 1
ATOM 3807 O O . ASP A 1 466 ? -27.048 22.508 41.111 1.00 83.75 466 ASP A O 1
ATOM 3811 N N . SER A 1 467 ? -28.448 22.233 42.837 1.00 86.38 467 SER A N 1
ATOM 3812 C CA . SER A 1 467 ? -27.660 21.154 43.450 1.00 86.38 467 SER A CA 1
ATOM 3813 C C . SER A 1 467 ? -27.595 19.890 42.574 1.00 86.38 467 SER A C 1
ATOM 3815 O O . SER A 1 467 ? -26.525 19.289 42.429 1.00 86.38 467 SER A O 1
ATOM 3817 N N . ILE A 1 468 ? -28.709 19.519 41.928 1.00 83.94 468 ILE A N 1
ATOM 3818 C CA . ILE A 1 468 ? -28.788 18.374 41.009 1.00 83.94 468 ILE A CA 1
ATOM 3819 C C . ILE A 1 468 ? -27.962 18.653 39.749 1.00 83.94 468 ILE A C 1
ATOM 3821 O O . ILE A 1 468 ? -27.162 17.810 39.341 1.00 83.94 468 ILE A O 1
ATOM 3825 N N . ARG A 1 469 ? -28.088 19.855 39.170 1.00 80.31 469 ARG A N 1
ATOM 3826 C CA . ARG A 1 469 ? -27.290 20.283 38.007 1.00 80.31 469 ARG A CA 1
ATOM 3827 C C . ARG A 1 469 ? -25.796 20.305 38.314 1.00 80.31 469 ARG A C 1
ATOM 3829 O O . ARG A 1 469 ? -24.998 19.853 37.496 1.00 80.31 469 ARG A O 1
ATOM 3836 N N . LYS A 1 470 ? -25.407 20.788 39.497 1.00 82.75 470 LYS A N 1
ATOM 3837 C CA . LYS A 1 470 ? -24.005 20.822 39.927 1.00 82.75 470 LYS A CA 1
ATOM 3838 C C . LYS A 1 470 ? -23.404 19.419 40.002 1.00 82.75 470 LYS A C 1
ATOM 3840 O O . LYS A 1 470 ? -22.335 19.195 39.448 1.00 82.75 470 LYS A O 1
ATOM 3845 N N . ARG A 1 471 ? -24.132 18.458 40.581 1.00 77.06 471 ARG A N 1
ATOM 3846 C CA . ARG A 1 471 ? -23.704 17.052 40.643 1.00 77.06 471 ARG A CA 1
ATOM 3847 C C . ARG A 1 471 ? -23.446 16.451 39.255 1.00 77.06 471 ARG A C 1
ATOM 3849 O O . ARG A 1 471 ? -22.534 15.649 39.105 1.00 77.06 471 ARG A O 1
ATOM 3856 N N . TYR A 1 472 ? -24.218 16.847 38.246 1.00 72.81 472 TYR A N 1
ATOM 3857 C CA . TYR A 1 472 ? -24.014 16.412 36.862 1.00 72.81 472 TYR A CA 1
ATOM 3858 C C . TYR A 1 472 ? -22.811 17.080 36.187 1.00 72.81 472 TYR A C 1
ATOM 3860 O O . TYR A 1 472 ? -22.027 16.400 35.530 1.00 72.81 472 TYR A O 1
ATOM 3868 N N . MET A 1 473 ? -22.601 18.383 36.409 1.00 71.19 473 MET A N 1
ATOM 3869 C CA . MET A 1 473 ? -21.372 19.052 35.959 1.00 71.19 473 MET A CA 1
ATOM 3870 C C . MET A 1 473 ? -20.115 18.422 36.567 1.00 71.19 473 MET A C 1
ATOM 3872 O O . MET A 1 473 ? -19.056 18.444 35.945 1.00 71.19 473 MET A O 1
ATOM 3876 N N . ASP A 1 474 ? -20.219 17.870 37.775 1.00 75.38 474 ASP A N 1
ATOM 3877 C CA . ASP A 1 474 ? -19.120 17.146 38.406 1.00 75.38 474 ASP A CA 1
ATOM 3878 C C . ASP A 1 474 ? -18.914 15.752 37.779 1.00 75.38 474 ASP A C 1
ATOM 3880 O O . ASP A 1 474 ? -17.766 15.368 37.571 1.00 75.38 474 ASP A O 1
ATOM 3884 N N . LEU A 1 475 ? -19.982 15.053 37.358 1.00 71.00 475 LEU A N 1
ATOM 3885 C CA . LEU A 1 475 ? -19.878 13.799 36.588 1.00 71.00 475 LEU A CA 1
ATOM 3886 C C . LEU A 1 475 ? -19.150 13.997 35.249 1.00 71.00 475 LEU A C 1
ATOM 3888 O O . LEU A 1 475 ? -18.313 13.177 34.891 1.00 71.00 475 LEU A O 1
ATOM 3892 N N . GLU A 1 476 ? -19.397 15.098 34.530 1.00 64.38 476 GLU A N 1
ATOM 3893 C CA . GLU A 1 476 ? -18.675 15.400 33.279 1.00 64.38 476 GLU A CA 1
ATOM 3894 C C . GLU A 1 476 ? -17.174 15.662 33.489 1.00 64.38 476 GLU A C 1
ATOM 3896 O O . GLU A 1 476 ? -16.377 15.498 32.561 1.00 64.38 476 GLU A O 1
ATOM 3901 N N . LYS A 1 477 ? -16.779 16.072 34.700 1.00 68.88 477 LYS A N 1
ATOM 3902 C CA . LYS A 1 477 ? -15.377 16.313 35.069 1.00 68.88 477 LYS A CA 1
ATOM 3903 C C . LYS A 1 477 ? -14.669 15.050 35.551 1.00 68.88 477 LYS A C 1
ATOM 3905 O O . LYS A 1 477 ? -13.436 15.048 35.612 1.00 68.88 477 LYS A O 1
ATOM 3910 N N . THR A 1 478 ? -15.403 13.992 35.895 1.00 73.94 478 THR A N 1
ATOM 3911 C CA . THR A 1 478 ? -14.813 12.738 36.363 1.00 73.94 478 THR A CA 1
ATOM 3912 C C . THR A 1 478 ? -13.952 12.114 35.265 1.00 73.94 478 THR A C 1
ATOM 3914 O O . THR A 1 478 ? -14.367 11.904 34.125 1.00 73.94 478 THR A O 1
ATOM 3917 N N . ALA A 1 479 ? -12.700 11.807 35.607 1.00 71.88 479 ALA A N 1
ATOM 3918 C CA . ALA A 1 479 ? -11.751 11.260 34.652 1.00 71.88 479 ALA A CA 1
ATOM 3919 C C . ALA A 1 479 ? -12.109 9.814 34.272 1.00 71.88 479 ALA A C 1
ATOM 3921 O O . ALA A 1 479 ? -12.092 8.903 35.103 1.00 71.88 479 ALA A O 1
ATOM 3922 N N . VAL A 1 480 ? -12.353 9.591 32.981 1.00 80.81 480 VAL A N 1
ATOM 3923 C CA . VAL A 1 480 ? -12.500 8.251 32.405 1.00 80.81 480 VAL A CA 1
ATOM 3924 C C . VAL A 1 480 ? -11.175 7.491 32.505 1.00 80.81 480 VAL A C 1
ATOM 3926 O O . VAL A 1 480 ? -10.152 7.929 31.967 1.00 80.81 480 VAL A O 1
ATOM 3929 N N . ARG A 1 481 ? -11.200 6.330 33.166 1.00 80.00 481 ARG A N 1
ATOM 3930 C CA . ARG A 1 481 ? -10.046 5.430 33.302 1.00 80.00 481 ARG A CA 1
ATOM 3931 C C . ARG A 1 481 ? -9.933 4.518 32.085 1.00 80.00 481 ARG A C 1
ATOM 3933 O O . ARG A 1 481 ? -10.942 4.137 31.498 1.00 80.00 481 ARG A O 1
ATOM 3940 N N . ASN A 1 482 ? -8.710 4.130 31.732 1.00 79.44 482 ASN A N 1
ATOM 3941 C CA . ASN A 1 482 ? -8.453 3.183 30.648 1.00 79.44 482 ASN A CA 1
ATOM 3942 C C . ASN A 1 482 ? -8.070 1.826 31.247 1.00 79.44 482 ASN A C 1
ATOM 3944 O O . ASN A 1 482 ? -7.171 1.754 32.080 1.00 79.44 482 ASN A O 1
ATOM 3948 N N . TYR A 1 483 ? -8.705 0.758 30.784 1.00 78.75 483 TYR A N 1
ATOM 3949 C CA . TYR A 1 483 ? -8.386 -0.618 31.139 1.00 78.75 483 TYR A CA 1
ATOM 3950 C C . TYR A 1 483 ? -7.992 -1.390 29.887 1.00 78.75 483 TYR A C 1
ATOM 3952 O O . TYR A 1 483 ? -8.650 -1.300 28.853 1.00 78.75 483 TYR A O 1
ATOM 3960 N N . VAL A 1 484 ? -6.930 -2.185 29.983 1.00 81.38 484 VAL A N 1
ATOM 3961 C CA . VAL A 1 484 ? -6.533 -3.099 28.910 1.00 81.38 484 VAL A CA 1
ATOM 3962 C C . VAL A 1 484 ? -7.086 -4.478 29.223 1.00 81.38 484 VAL A C 1
ATOM 3964 O O . VAL A 1 484 ? -6.601 -5.172 30.118 1.00 81.38 484 VAL A O 1
ATOM 3967 N N . ILE A 1 485 ? -8.111 -4.882 28.481 1.00 84.06 485 ILE A N 1
ATOM 3968 C CA . ILE A 1 485 ? -8.733 -6.192 28.618 1.00 84.06 485 ILE A CA 1
ATOM 3969 C C . ILE A 1 485 ? -8.045 -7.161 27.663 1.00 84.06 485 ILE A C 1
ATOM 3971 O O . ILE A 1 485 ? -8.219 -7.089 26.449 1.00 84.06 485 ILE A O 1
ATOM 3975 N N . GLN A 1 486 ? -7.254 -8.074 28.225 1.00 86.06 486 GLN A N 1
ATOM 3976 C CA . GLN A 1 486 ? -6.683 -9.216 27.509 1.00 86.06 486 GLN A CA 1
ATOM 3977 C C . GLN A 1 486 ? -7.526 -10.463 27.773 1.00 86.06 486 GLN A C 1
ATOM 3979 O O . GLN A 1 486 ? -7.718 -10.789 28.952 1.00 86.06 486 GLN A O 1
ATOM 3984 N N . PRO A 1 487 ? -7.978 -11.193 26.738 1.00 88.75 487 PRO A N 1
ATOM 3985 C CA . PRO A 1 487 ? -8.594 -12.501 26.927 1.00 88.75 487 PRO A CA 1
ATOM 3986 C C . PRO A 1 487 ? -7.646 -13.447 27.672 1.00 88.75 487 PRO A C 1
ATOM 3988 O O . PRO A 1 487 ? -6.469 -13.575 27.332 1.00 88.75 487 PRO A O 1
ATOM 3991 N N . THR A 1 488 ? -8.135 -14.112 28.708 1.00 88.62 488 THR A N 1
ATOM 3992 C CA . THR A 1 488 ? -7.404 -15.143 29.446 1.00 88.62 488 THR A CA 1
ATOM 3993 C C . THR A 1 488 ? -7.382 -16.453 28.667 1.00 88.62 488 THR A C 1
ATOM 3995 O O . THR A 1 488 ? -8.198 -16.693 27.786 1.00 88.62 488 THR A O 1
ATOM 3998 N N . SER A 1 489 ? -6.493 -17.379 29.033 1.00 86.12 489 SER A N 1
ATOM 3999 C CA . SER A 1 489 ? -6.422 -18.691 28.371 1.00 86.12 489 SER A CA 1
ATOM 4000 C C . SER A 1 489 ? -7.703 -19.536 28.478 1.00 86.12 489 SER A C 1
ATOM 4002 O O . SER A 1 489 ? -7.843 -20.470 27.687 1.00 86.12 489 SER A O 1
ATOM 4004 N N . LYS A 1 490 ? -8.589 -19.236 29.445 1.00 89.19 490 LYS A N 1
ATOM 4005 C CA . LYS A 1 490 ? -9.905 -19.879 29.621 1.00 89.19 490 LYS A CA 1
ATOM 4006 C C . LYS A 1 490 ? -10.988 -19.265 28.727 1.00 89.19 490 LYS A C 1
ATOM 4008 O O . LYS A 1 490 ? -11.910 -19.966 28.351 1.00 89.19 490 LYS A O 1
ATOM 4013 N N . GLU A 1 491 ? -10.850 -17.986 28.383 1.00 91.94 491 GLU A N 1
ATOM 4014 C CA . GLU A 1 491 ? -11.741 -17.253 27.466 1.00 91.94 491 GLU A CA 1
ATOM 4015 C C . GLU A 1 491 ? -11.344 -17.454 25.989 1.00 91.94 491 GLU A C 1
ATOM 4017 O O . GLU A 1 491 ? -11.976 -16.893 25.097 1.00 91.94 491 GLU A O 1
ATOM 4022 N N . LEU A 1 492 ? -10.271 -18.217 25.735 1.00 92.88 492 LEU A N 1
ATOM 4023 C CA . LEU A 1 492 ? -9.756 -18.540 24.407 1.00 92.88 492 LEU A CA 1
ATOM 4024 C C . LEU A 1 492 ? -10.028 -20.000 24.044 1.00 92.88 492 LEU A C 1
ATOM 4026 O O . LEU A 1 492 ? -9.481 -20.924 24.666 1.00 92.88 492 LEU A O 1
ATOM 4030 N N . GLU A 1 493 ? -10.771 -20.175 22.962 1.00 93.38 493 GLU A N 1
ATOM 4031 C CA . GLU A 1 493 ? -11.063 -21.445 22.312 1.00 93.38 493 GLU A CA 1
ATOM 4032 C C . GLU A 1 493 ? -10.292 -21.536 20.993 1.00 93.38 493 GLU A C 1
ATOM 4034 O O . GLU A 1 493 ? -10.254 -20.587 20.214 1.00 93.38 493 GLU A O 1
ATOM 4039 N N . ILE A 1 494 ? -9.650 -22.674 20.738 1.00 91.75 494 ILE A N 1
ATOM 4040 C CA . ILE A 1 494 ? -8.996 -22.938 19.454 1.00 91.75 494 ILE A CA 1
ATOM 4041 C C . ILE A 1 494 ? -10.027 -23.674 18.604 1.00 91.75 494 ILE A C 1
ATOM 4043 O O . ILE A 1 494 ? -10.255 -24.859 18.820 1.00 91.75 494 ILE A O 1
ATOM 4047 N N . ALA A 1 495 ? -10.682 -22.944 17.703 1.00 92.19 495 ALA A N 1
ATOM 4048 C CA . ALA A 1 495 ? -11.753 -23.464 16.857 1.00 92.19 495 ALA A CA 1
ATOM 4049 C C . ALA A 1 495 ? -11.210 -24.312 15.698 1.00 92.19 495 ALA A C 1
ATOM 4051 O O . ALA A 1 495 ? -11.853 -25.267 15.274 1.00 92.19 495 ALA A O 1
ATOM 4052 N N . LEU A 1 496 ? -10.014 -23.977 15.209 1.00 91.69 496 LEU A N 1
ATOM 4053 C CA . LEU A 1 496 ? -9.306 -24.722 14.174 1.00 91.69 496 LEU A CA 1
ATOM 4054 C C . LEU A 1 496 ? -7.811 -24.722 14.487 1.00 91.69 496 LEU A C 1
ATOM 4056 O O . LEU A 1 496 ? -7.245 -23.684 14.840 1.00 91.69 496 LEU A O 1
ATOM 4060 N N . LEU A 1 497 ? -7.165 -25.872 14.326 1.00 92.50 497 LEU A N 1
ATOM 4061 C CA . LEU A 1 497 ? -5.713 -25.997 14.348 1.00 92.50 497 LEU A CA 1
ATOM 4062 C C . LEU A 1 497 ? -5.310 -27.210 13.519 1.00 92.50 497 LEU A C 1
ATOM 4064 O O . LEU A 1 497 ? -5.656 -28.330 13.877 1.00 92.50 497 LEU A O 1
ATOM 4068 N N . GLN A 1 498 ? -4.581 -26.990 12.430 1.00 92.81 498 GLN A N 1
ATOM 4069 C CA . GLN A 1 498 ? -4.130 -28.079 11.570 1.00 92.81 498 GLN A CA 1
ATOM 4070 C C . GLN A 1 498 ? -2.804 -27.768 10.882 1.00 92.81 498 GLN A C 1
ATOM 4072 O O . GLN A 1 498 ? -2.472 -26.609 10.611 1.00 92.81 498 GLN A O 1
ATOM 4077 N N . LEU A 1 499 ? -2.045 -28.826 10.614 1.00 93.50 499 LEU A N 1
ATOM 4078 C CA . LEU A 1 499 ? -0.834 -28.787 9.811 1.00 93.50 499 LEU A CA 1
ATOM 4079 C C . LEU A 1 499 ? -1.211 -28.946 8.337 1.00 93.50 499 LEU A C 1
ATOM 4081 O O . LEU A 1 499 ? -1.792 -29.948 7.938 1.00 93.50 499 LEU A O 1
ATOM 4085 N N . VAL A 1 500 ? -0.868 -27.967 7.517 1.00 95.56 500 VAL A N 1
ATOM 4086 C CA . VAL A 1 500 ? -1.129 -27.975 6.080 1.00 95.56 500 VAL A CA 1
ATOM 4087 C C . VAL A 1 500 ? 0.190 -28.135 5.343 1.00 95.56 500 VAL A C 1
ATOM 4089 O O . VAL A 1 500 ? 1.115 -27.341 5.522 1.00 95.56 500 VAL A O 1
ATOM 4092 N N . TRP A 1 501 ? 0.270 -29.151 4.497 1.00 95.75 501 TRP A N 1
ATOM 4093 C CA . TRP A 1 501 ? 1.422 -29.409 3.646 1.00 95.75 501 TRP A CA 1
ATOM 4094 C C . TRP A 1 501 ? 1.225 -28.762 2.280 1.00 95.75 501 TRP A C 1
ATOM 4096 O O . TRP A 1 501 ? 0.332 -29.147 1.520 1.00 95.75 501 TRP A O 1
ATOM 4106 N N . VAL A 1 502 ? 2.073 -27.783 1.968 1.00 96.12 502 VAL A N 1
ATOM 4107 C CA . VAL A 1 502 ? 2.059 -27.078 0.685 1.00 96.12 502 VAL A CA 1
ATOM 4108 C C . VAL A 1 502 ? 2.996 -27.787 -0.299 1.00 96.12 502 VAL A C 1
ATOM 4110 O O . VAL A 1 502 ? 4.202 -27.808 -0.044 1.00 96.12 502 VAL A O 1
ATOM 4113 N N . PRO A 1 503 ? 2.490 -28.379 -1.399 1.00 96.31 503 PRO A N 1
ATOM 4114 C CA . PRO A 1 503 ? 3.328 -28.994 -2.421 1.00 96.31 503 PRO A CA 1
ATOM 4115 C C . PRO A 1 503 ? 4.082 -27.909 -3.192 1.00 96.31 503 PRO A C 1
ATOM 4117 O O . PRO A 1 503 ? 3.471 -27.077 -3.860 1.00 96.31 503 PRO A O 1
ATOM 4120 N N . MET A 1 504 ? 5.405 -27.935 -3.104 1.00 94.94 504 MET A N 1
ATOM 4121 C CA . MET A 1 504 ? 6.328 -27.030 -3.774 1.00 94.94 504 MET A CA 1
ATOM 4122 C C . MET A 1 504 ? 7.201 -27.818 -4.743 1.00 94.94 504 MET A C 1
ATOM 4124 O O . MET A 1 504 ? 7.842 -28.794 -4.359 1.00 94.94 504 MET A O 1
ATOM 4128 N N . PHE A 1 505 ? 7.275 -27.376 -5.988 1.00 94.31 505 PHE A N 1
ATOM 4129 C CA . PHE A 1 505 ? 8.301 -27.831 -6.910 1.00 94.31 505 PHE A CA 1
ATOM 4130 C C . PHE A 1 505 ? 9.543 -26.960 -6.778 1.00 94.31 505 PHE A C 1
ATOM 4132 O O . PHE A 1 505 ? 9.447 -25.743 -6.622 1.00 94.31 505 PHE A O 1
ATOM 4139 N N . LYS A 1 506 ? 10.710 -27.595 -6.856 1.00 92.38 506 LYS A N 1
ATOM 4140 C CA . LYS A 1 506 ? 12.024 -26.953 -6.909 1.00 92.38 506 LYS A CA 1
ATOM 4141 C C . LYS A 1 506 ? 12.835 -27.600 -8.018 1.00 92.38 506 LYS A C 1
ATOM 4143 O O . LYS A 1 506 ? 12.979 -28.820 -8.041 1.00 92.38 506 LYS A O 1
ATOM 4148 N N . THR A 1 507 ? 13.342 -26.803 -8.947 1.00 92.62 507 THR A N 1
ATOM 4149 C CA . THR A 1 507 ? 14.005 -27.293 -10.165 1.00 92.62 507 THR A CA 1
ATOM 4150 C C . THR A 1 507 ? 15.024 -26.275 -10.665 1.00 92.62 507 THR A C 1
ATOM 4152 O O . THR A 1 507 ? 15.037 -25.118 -10.231 1.00 92.62 507 THR A O 1
ATOM 4155 N N . ILE A 1 508 ? 15.906 -26.722 -11.555 1.00 92.06 508 ILE A N 1
ATOM 4156 C CA . ILE A 1 508 ? 16.843 -25.859 -12.263 1.00 92.06 508 ILE A CA 1
ATOM 4157 C C . ILE A 1 508 ? 16.245 -25.567 -13.637 1.00 92.06 508 ILE A C 1
ATOM 4159 O O . ILE A 1 508 ? 16.068 -26.461 -14.464 1.00 92.06 508 ILE A O 1
ATOM 4163 N N . LEU A 1 509 ? 15.948 -24.294 -13.867 1.00 92.00 509 LEU A N 1
ATOM 4164 C CA . LEU A 1 509 ? 15.561 -23.759 -15.158 1.00 92.00 509 LEU A CA 1
ATOM 4165 C C . LEU A 1 509 ? 16.818 -23.500 -15.977 1.00 92.00 509 LEU A C 1
ATOM 4167 O O . LEU A 1 509 ? 17.653 -22.676 -15.602 1.00 92.00 509 LEU A O 1
ATOM 4171 N N . THR A 1 510 ? 16.939 -24.194 -17.099 1.00 92.50 510 THR A N 1
ATOM 4172 C CA . THR A 1 510 ? 17.982 -23.976 -18.092 1.00 92.50 510 THR A CA 1
ATOM 4173 C C . THR A 1 510 ? 17.394 -23.194 -19.255 1.00 92.50 510 THR A C 1
ATOM 4175 O O . THR A 1 510 ? 16.427 -23.626 -19.874 1.00 92.50 510 THR A O 1
ATOM 4178 N N . VAL A 1 511 ? 17.986 -22.042 -19.551 1.00 93.19 511 VAL A N 1
ATOM 4179 C CA . VAL A 1 511 ? 17.562 -21.155 -20.636 1.00 93.19 511 VAL A CA 1
ATOM 4180 C C . VAL A 1 511 ? 18.695 -20.999 -21.638 1.00 93.19 511 VAL A C 1
ATOM 4182 O O . VAL A 1 511 ? 19.849 -20.789 -21.250 1.00 93.19 511 VAL A O 1
ATOM 4185 N N . SER A 1 512 ? 18.383 -21.107 -22.927 1.00 92.06 512 SER A N 1
ATOM 4186 C CA . SER A 1 512 ? 19.375 -20.960 -23.994 1.00 92.06 512 SER A CA 1
ATOM 4187 C C . SER A 1 512 ? 18.838 -20.219 -25.212 1.00 92.06 512 SER A C 1
ATOM 4189 O O . SER A 1 512 ? 17.698 -20.422 -25.627 1.00 92.06 512 SER A O 1
ATOM 4191 N N . SER A 1 513 ? 19.690 -19.392 -25.813 1.00 89.69 513 SER A N 1
ATOM 4192 C CA . SER A 1 513 ? 19.425 -18.663 -27.057 1.00 89.69 513 SER A CA 1
ATOM 4193 C C . SER A 1 513 ? 20.718 -18.603 -27.867 1.00 89.69 513 SER A C 1
ATOM 4195 O O . SER A 1 513 ? 21.673 -17.943 -27.453 1.00 89.69 513 SER A O 1
ATOM 4197 N N . GLY A 1 514 ? 20.768 -19.314 -28.997 1.00 83.56 514 GLY A N 1
ATOM 4198 C CA . GLY A 1 514 ? 22.013 -19.504 -29.750 1.00 83.56 514 GLY A CA 1
ATOM 4199 C C . GLY A 1 514 ? 23.089 -20.161 -28.878 1.00 83.56 514 GLY A C 1
ATOM 4200 O O . GLY A 1 514 ? 22.832 -21.193 -28.262 1.00 83.56 514 GLY A O 1
ATOM 4201 N N . ASP A 1 515 ? 24.258 -19.526 -28.780 1.00 79.75 515 ASP A N 1
ATOM 4202 C CA . ASP A 1 515 ? 25.404 -20.024 -28.003 1.00 79.75 515 ASP A CA 1
ATOM 4203 C C . ASP A 1 515 ? 25.361 -19.647 -26.508 1.00 79.75 515 ASP A C 1
ATOM 4205 O O . ASP A 1 515 ? 26.162 -20.141 -25.710 1.00 79.75 515 ASP A O 1
ATOM 4209 N N . VAL A 1 516 ? 24.439 -18.770 -26.093 1.00 86.62 516 VAL A N 1
ATOM 4210 C CA . VAL A 1 516 ? 24.336 -18.315 -24.698 1.00 86.62 516 VAL A CA 1
ATOM 4211 C C . VAL A 1 516 ? 23.428 -19.262 -23.919 1.00 86.62 516 VAL A C 1
ATOM 4213 O O . VAL A 1 516 ? 22.278 -19.487 -24.298 1.00 86.62 516 VAL A O 1
ATOM 4216 N N . LYS A 1 517 ? 23.929 -19.783 -22.792 1.00 90.69 517 LYS A N 1
ATOM 4217 C CA . LYS A 1 517 ? 23.195 -20.661 -21.870 1.00 90.69 517 LYS A CA 1
ATOM 4218 C C . LYS A 1 517 ? 23.309 -20.142 -20.440 1.00 90.69 517 LYS A C 1
ATOM 4220 O O . LYS A 1 517 ? 24.398 -19.807 -19.985 1.00 90.69 517 LYS A O 1
ATOM 4225 N N . THR A 1 518 ? 22.192 -20.068 -19.723 1.00 89.81 518 THR A N 1
ATOM 4226 C CA . THR A 1 518 ? 22.133 -19.671 -18.306 1.00 89.81 518 THR A CA 1
ATOM 4227 C C . THR A 1 518 ? 21.236 -20.637 -17.541 1.00 89.81 518 THR A C 1
ATOM 4229 O O . THR A 1 518 ? 20.299 -21.205 -18.096 1.00 89.81 518 THR A O 1
ATOM 4232 N N . THR A 1 519 ? 21.531 -20.845 -16.261 1.00 91.62 519 THR A N 1
ATOM 4233 C CA . THR A 1 519 ? 20.723 -21.678 -15.368 1.00 91.62 519 THR A CA 1
ATOM 4234 C C . THR A 1 519 ? 20.298 -20.882 -14.145 1.00 91.62 519 THR A C 1
ATOM 4236 O O . THR A 1 519 ? 21.109 -20.139 -13.591 1.00 91.62 519 THR A O 1
ATOM 4239 N N . MET A 1 520 ? 19.066 -21.069 -13.681 1.00 90.62 520 MET A N 1
ATOM 4240 C CA . MET A 1 520 ? 18.558 -20.456 -12.454 1.00 90.62 520 MET A CA 1
ATOM 4241 C C . MET A 1 520 ? 17.668 -21.427 -11.684 1.00 90.62 520 MET A C 1
ATOM 4243 O O . MET A 1 520 ? 17.050 -22.313 -12.264 1.00 90.62 520 MET A O 1
ATOM 4247 N N . VAL A 1 521 ? 17.620 -21.282 -10.362 1.00 91.00 521 VAL A N 1
ATOM 4248 C CA . VAL A 1 521 ? 16.727 -22.090 -9.527 1.00 91.00 521 VAL A CA 1
ATOM 4249 C C . VAL A 1 521 ? 15.356 -21.437 -9.527 1.00 91.00 521 VAL A C 1
ATOM 4251 O O . VAL A 1 521 ? 15.241 -20.259 -9.193 1.00 91.00 521 VAL A O 1
ATOM 4254 N N . VAL A 1 522 ? 14.332 -22.215 -9.860 1.00 93.00 522 VAL A N 1
ATOM 4255 C CA . VAL A 1 522 ? 12.939 -21.779 -9.787 1.00 93.00 522 VAL A CA 1
ATOM 4256 C C . VAL A 1 522 ? 12.159 -22.684 -8.844 1.00 93.00 522 VAL A C 1
ATOM 4258 O O . VAL A 1 522 ? 12.434 -23.884 -8.721 1.00 93.00 522 VAL A O 1
ATOM 4261 N N . THR A 1 523 ? 11.202 -22.093 -8.137 1.00 93.62 523 THR A N 1
ATOM 4262 C CA . THR A 1 523 ? 10.314 -22.810 -7.223 1.00 93.62 523 THR A CA 1
ATOM 4263 C C . THR A 1 523 ? 8.888 -22.316 -7.372 1.00 93.62 523 THR A C 1
ATOM 4265 O O . THR A 1 523 ? 8.688 -21.127 -7.580 1.00 93.62 523 THR A O 1
ATOM 4268 N N . TRP A 1 524 ? 7.896 -23.188 -7.232 1.00 95.19 524 TRP A N 1
ATOM 4269 C CA . TRP A 1 524 ? 6.489 -22.781 -7.232 1.00 95.19 524 TRP A CA 1
ATOM 4270 C C . TRP A 1 524 ? 5.628 -23.740 -6.428 1.00 95.19 524 TRP A C 1
ATOM 4272 O O . TRP A 1 524 ? 5.962 -24.917 -6.293 1.00 95.19 524 TRP A O 1
ATOM 4282 N N . ASN A 1 525 ? 4.509 -23.250 -5.897 1.00 95.06 525 ASN A N 1
ATOM 4283 C CA . ASN A 1 525 ? 3.507 -24.117 -5.299 1.00 95.06 525 ASN A CA 1
ATOM 4284 C C . ASN A 1 525 ? 2.633 -24.744 -6.397 1.00 95.06 525 ASN A C 1
ATOM 4286 O O . ASN A 1 525 ? 2.216 -24.079 -7.345 1.00 95.06 525 ASN A O 1
ATOM 4290 N N . ALA A 1 526 ? 2.305 -26.023 -6.251 1.00 95.06 526 ALA A N 1
ATOM 4291 C CA . ALA A 1 526 ? 1.505 -26.766 -7.225 1.00 95.06 526 ALA A CA 1
ATOM 4292 C C . ALA A 1 526 ? -0.004 -26.439 -7.168 1.00 95.06 526 ALA A C 1
ATOM 4294 O O . ALA A 1 526 ? -0.810 -27.153 -7.763 1.00 95.06 526 ALA A O 1
ATOM 4295 N N . VAL A 1 527 ? -0.418 -25.400 -6.433 1.00 94.50 527 VAL A N 1
ATOM 4296 C CA . VAL A 1 527 ? -1.829 -25.016 -6.254 1.00 94.50 527 VAL A CA 1
ATOM 4297 C C . VAL A 1 527 ? -2.220 -23.897 -7.212 1.00 94.50 527 VAL A C 1
ATOM 4299 O O . VAL A 1 527 ? -3.252 -23.997 -7.870 1.00 94.50 527 VAL A O 1
ATOM 4302 N N . ASN A 1 528 ? -1.413 -22.836 -7.276 1.00 93.62 528 ASN A N 1
ATOM 4303 C CA . ASN A 1 528 ? -1.660 -21.658 -8.109 1.00 93.62 528 ASN A CA 1
ATOM 4304 C C . ASN A 1 528 ? -0.446 -21.247 -8.964 1.00 93.62 528 ASN A C 1
ATOM 4306 O O . ASN A 1 528 ? -0.527 -20.246 -9.664 1.00 93.62 528 ASN A O 1
ATOM 4310 N N . GLY A 1 529 ? 0.671 -21.982 -8.905 1.00 94.06 529 GLY A N 1
ATOM 4311 C CA . GLY A 1 529 ? 1.864 -21.694 -9.706 1.00 94.06 529 GLY A CA 1
ATOM 4312 C C . GLY A 1 529 ? 2.730 -20.542 -9.185 1.00 94.06 529 GLY A C 1
ATOM 4313 O O . GLY A 1 529 ? 3.790 -20.288 -9.751 1.00 94.06 529 GLY A O 1
ATOM 4314 N N . ARG A 1 530 ? 2.355 -19.857 -8.097 1.00 95.06 530 ARG A N 1
ATOM 4315 C CA . ARG A 1 530 ? 3.186 -18.793 -7.506 1.00 95.06 530 ARG A CA 1
ATOM 4316 C C . ARG A 1 530 ? 4.405 -19.360 -6.777 1.00 95.06 530 ARG A C 1
ATOM 4318 O O . ARG A 1 530 ? 4.350 -20.438 -6.182 1.00 95.06 530 ARG A O 1
ATOM 4325 N N . GLY A 1 531 ? 5.498 -18.611 -6.755 1.00 92.88 531 GLY A N 1
ATOM 4326 C CA . GLY A 1 531 ? 6.711 -18.963 -6.029 1.00 92.88 531 GLY A CA 1
ATOM 4327 C C . GLY A 1 531 ? 7.861 -17.998 -6.275 1.00 92.88 531 GLY A C 1
ATOM 4328 O O . GLY A 1 531 ? 7.772 -16.832 -5.927 1.00 92.88 531 GLY A O 1
ATOM 4329 N N . PHE A 1 532 ? 8.969 -18.504 -6.800 1.00 93.06 532 PHE A N 1
ATOM 4330 C CA . PHE A 1 532 ? 10.186 -17.759 -7.092 1.00 93.06 532 PHE A CA 1
ATOM 4331 C C . PHE A 1 532 ? 10.697 -18.173 -8.469 1.00 93.06 532 PHE A C 1
ATOM 4333 O O . PHE A 1 532 ? 11.132 -19.310 -8.653 1.00 93.06 532 PHE A O 1
ATOM 4340 N N . TYR A 1 533 ? 10.674 -17.240 -9.413 1.00 93.31 533 TYR A N 1
ATOM 4341 C CA . TYR A 1 533 ? 11.138 -17.415 -10.790 1.00 93.31 533 TYR A CA 1
ATOM 4342 C C . TYR A 1 533 ? 12.423 -16.624 -11.079 1.00 93.31 533 TYR A C 1
ATOM 4344 O O . TYR A 1 533 ? 12.878 -16.554 -12.216 1.00 93.31 533 TYR A O 1
ATOM 4352 N N . GLY A 1 534 ? 13.033 -16.042 -10.047 1.00 91.50 534 GLY A N 1
ATOM 4353 C CA . GLY A 1 534 ? 14.235 -15.226 -10.143 1.00 91.50 534 GLY A CA 1
ATOM 4354 C C . GLY A 1 534 ? 14.004 -13.797 -9.669 1.00 91.50 534 GLY A C 1
ATOM 4355 O O . GLY A 1 534 ? 12.951 -13.447 -9.138 1.00 91.50 534 GLY A O 1
ATOM 4356 N N . GLU A 1 535 ? 15.019 -12.966 -9.861 1.00 92.75 535 GLU A N 1
ATOM 4357 C CA . GLU A 1 535 ? 15.000 -11.556 -9.487 1.00 92.75 535 GLU A CA 1
ATOM 4358 C C . GLU A 1 535 ? 15.324 -10.705 -10.708 1.00 92.75 535 GLU A C 1
ATOM 4360 O O . GLU A 1 535 ? 16.162 -11.073 -11.537 1.00 92.75 535 GLU A O 1
ATOM 4365 N N . CYS A 1 536 ? 14.664 -9.554 -10.813 1.00 92.56 536 CYS A N 1
ATOM 4366 C CA . CYS A 1 536 ? 14.972 -8.586 -11.850 1.00 92.56 536 CYS A CA 1
ATOM 4367 C C . CYS A 1 536 ? 16.431 -8.131 -11.721 1.00 92.56 536 CYS A C 1
ATOM 4369 O O . CYS A 1 536 ? 16.835 -7.621 -10.676 1.00 92.56 536 CYS A O 1
ATOM 4371 N N . ILE A 1 537 ? 17.194 -8.245 -12.812 1.00 88.88 537 ILE A N 1
ATOM 4372 C CA . ILE A 1 537 ? 18.614 -7.862 -12.854 1.00 88.88 537 ILE A CA 1
ATOM 4373 C C . ILE A 1 537 ? 18.870 -6.382 -12.508 1.00 88.88 537 ILE A C 1
ATOM 4375 O O . ILE A 1 537 ? 19.989 -6.031 -12.147 1.00 88.88 537 ILE A O 1
ATOM 4379 N N . GLU A 1 538 ? 17.860 -5.513 -12.615 1.00 87.88 538 GLU A N 1
ATOM 4380 C CA . GLU A 1 538 ? 18.016 -4.066 -12.411 1.00 87.88 538 GLU A CA 1
ATOM 4381 C C . GLU A 1 538 ? 17.604 -3.606 -11.015 1.00 87.88 538 GLU A C 1
ATOM 4383 O O . GLU A 1 538 ? 18.354 -2.880 -10.367 1.00 87.88 538 GLU A O 1
ATOM 4388 N N . CYS A 1 539 ? 16.434 -4.033 -10.532 1.00 89.25 539 CYS A N 1
ATOM 4389 C CA . CYS A 1 539 ? 15.898 -3.574 -9.248 1.00 89.25 539 CYS A CA 1
ATOM 4390 C C . CYS A 1 539 ? 15.902 -4.628 -8.137 1.00 89.25 539 CYS A C 1
ATOM 4392 O O . CYS A 1 539 ? 15.562 -4.299 -7.002 1.00 89.25 539 CYS A O 1
ATOM 4394 N N . GLY A 1 540 ? 16.234 -5.887 -8.440 1.00 89.81 540 GLY A N 1
ATOM 4395 C CA . GLY A 1 540 ? 16.202 -6.988 -7.473 1.00 89.81 540 GLY A CA 1
ATOM 4396 C C . GLY A 1 540 ? 14.794 -7.421 -7.052 1.00 89.81 540 GLY A C 1
ATOM 4397 O O . GLY A 1 540 ? 14.653 -8.235 -6.145 1.00 89.81 540 GLY A O 1
ATOM 4398 N N . ARG A 1 541 ? 13.730 -6.899 -7.686 1.00 90.88 541 ARG A N 1
ATOM 4399 C CA . ARG A 1 541 ? 12.356 -7.357 -7.430 1.00 90.88 541 ARG A CA 1
ATOM 4400 C C . ARG A 1 541 ? 12.254 -8.847 -7.753 1.00 90.88 541 ARG A C 1
ATOM 4402 O O . ARG A 1 541 ? 12.580 -9.256 -8.867 1.00 90.88 541 ARG A O 1
ATOM 4409 N N . THR A 1 542 ? 11.759 -9.625 -6.797 1.00 91.38 542 THR A N 1
ATOM 4410 C CA . THR A 1 542 ? 11.416 -11.033 -6.992 1.00 91.38 542 THR A CA 1
ATOM 4411 C C . THR A 1 542 ? 10.280 -11.171 -7.999 1.00 91.38 542 THR A C 1
ATOM 4413 O O . THR A 1 542 ? 9.277 -10.468 -7.896 1.00 91.38 542 THR A O 1
ATOM 4416 N N . ILE A 1 543 ? 10.445 -12.084 -8.950 1.00 92.75 543 ILE A N 1
ATOM 4417 C CA . ILE A 1 543 ? 9.400 -12.520 -9.874 1.00 92.75 543 ILE A CA 1
ATOM 4418 C C . ILE A 1 543 ? 8.737 -13.731 -9.231 1.00 92.75 543 ILE A C 1
ATOM 4420 O O . ILE A 1 543 ? 9.353 -14.793 -9.123 1.00 92.75 543 ILE A O 1
ATOM 4424 N N . ASP A 1 544 ? 7.518 -13.559 -8.736 1.00 92.56 544 ASP A N 1
ATOM 4425 C CA . ASP A 1 544 ? 6.829 -14.555 -7.916 1.00 92.56 544 ASP A CA 1
ATOM 4426 C C . ASP A 1 544 ? 5.722 -15.313 -8.658 1.00 92.56 544 ASP A C 1
ATOM 4428 O O . ASP A 1 544 ? 5.113 -16.226 -8.097 1.00 92.56 544 ASP A O 1
ATOM 4432 N N . ALA A 1 545 ? 5.511 -15.009 -9.937 1.00 91.62 545 ALA A N 1
ATOM 4433 C CA . ALA A 1 545 ? 4.522 -15.663 -10.775 1.00 91.62 545 ALA A CA 1
ATOM 4434 C C . ALA A 1 545 ? 5.051 -15.904 -12.206 1.00 91.62 545 ALA A C 1
ATOM 4436 O O . ALA A 1 545 ? 5.877 -15.130 -12.701 1.00 91.62 545 ALA A O 1
ATOM 4437 N N . PRO A 1 546 ? 4.603 -16.982 -12.875 1.00 90.00 546 PRO A N 1
ATOM 4438 C CA . PRO A 1 546 ? 5.078 -17.347 -14.211 1.00 90.00 546 PRO A CA 1
ATOM 4439 C C . PRO A 1 546 ? 4.650 -16.343 -15.292 1.00 90.00 546 PRO A C 1
ATOM 4441 O O . PRO A 1 546 ? 5.346 -16.167 -16.289 1.00 90.00 546 PRO A O 1
ATOM 4444 N N . ASP A 1 547 ? 3.541 -15.632 -15.098 1.00 88.69 547 ASP A N 1
ATOM 4445 C CA . ASP A 1 547 ? 3.045 -14.609 -16.018 1.00 88.69 547 ASP A CA 1
ATOM 4446 C C . ASP A 1 547 ? 3.854 -13.301 -15.970 1.00 88.69 547 ASP A C 1
ATOM 4448 O O . ASP A 1 547 ? 3.874 -12.566 -16.961 1.00 88.69 547 ASP A O 1
ATOM 4452 N N . GLU A 1 548 ? 4.566 -13.051 -14.867 1.00 89.88 548 GLU A N 1
ATOM 4453 C CA . GLU A 1 548 ? 5.543 -11.963 -14.722 1.00 89.88 548 GLU A CA 1
ATOM 4454 C C . GLU A 1 548 ? 6.938 -12.333 -15.277 1.00 89.88 548 GLU A C 1
ATOM 4456 O O . GLU A 1 548 ? 7.841 -11.493 -15.312 1.00 89.88 548 GLU A O 1
ATOM 4461 N N . PHE A 1 549 ? 7.150 -13.583 -15.709 1.00 91.81 549 PHE A N 1
ATOM 4462 C CA . PHE A 1 549 ? 8.466 -14.072 -16.114 1.00 91.81 549 PHE A CA 1
ATOM 4463 C C . PHE A 1 549 ? 8.875 -13.590 -17.507 1.00 91.81 549 PHE A C 1
ATOM 4465 O O . PHE A 1 549 ? 8.371 -14.050 -18.534 1.00 91.81 549 PHE A O 1
ATOM 4472 N N . ILE A 1 550 ? 9.846 -12.678 -17.543 1.00 92.88 550 ILE A N 1
ATOM 4473 C CA . ILE A 1 550 ? 10.414 -12.128 -18.774 1.00 92.88 550 ILE A CA 1
ATOM 4474 C C . ILE A 1 550 ? 11.934 -12.219 -18.692 1.00 92.88 550 ILE A C 1
ATOM 4476 O O . ILE A 1 550 ? 12.541 -11.826 -17.696 1.00 92.88 550 ILE A O 1
ATOM 4480 N N . LEU A 1 551 ? 12.563 -12.703 -19.761 1.00 94.12 551 LEU A N 1
ATOM 4481 C CA . LEU A 1 551 ? 14.016 -12.804 -19.867 1.00 94.12 551 LEU A CA 1
ATOM 4482 C C . LEU A 1 551 ? 14.565 -11.818 -20.891 1.00 94.12 551 LEU A C 1
ATOM 4484 O O . LEU A 1 551 ? 14.034 -11.692 -21.995 1.00 94.12 551 LEU A O 1
ATOM 4488 N N . CYS A 1 552 ? 15.686 -11.181 -20.562 1.00 93.75 552 CYS A N 1
ATOM 4489 C CA . CYS A 1 552 ? 16.445 -10.402 -21.533 1.00 93.75 552 CYS A CA 1
ATOM 4490 C C . CYS A 1 552 ? 16.909 -11.304 -22.691 1.00 93.75 552 CYS A C 1
ATOM 4492 O O . CYS A 1 552 ? 17.618 -12.284 -22.470 1.00 93.75 552 CYS A O 1
ATOM 4494 N N . GLY A 1 553 ? 16.576 -10.941 -23.930 1.00 91.25 553 GLY A N 1
ATOM 4495 C CA . GLY A 1 553 ? 16.938 -11.689 -25.139 1.00 91.25 553 GLY A CA 1
ATOM 4496 C C . GLY A 1 553 ? 18.436 -11.721 -25.467 1.00 91.25 553 GLY A C 1
ATOM 4497 O O . GLY A 1 553 ? 18.817 -12.388 -26.427 1.00 91.25 553 GLY A O 1
ATOM 4498 N N . VAL A 1 554 ? 19.268 -11.012 -24.694 1.00 91.06 554 VAL A N 1
ATOM 4499 C CA . VAL A 1 554 ? 20.735 -10.989 -24.828 1.00 91.06 554 VAL A CA 1
ATOM 4500 C C . VAL A 1 554 ? 21.401 -11.775 -23.694 1.00 91.06 554 VAL A C 1
ATOM 4502 O O . VAL A 1 554 ? 22.114 -12.735 -23.956 1.00 91.06 554 VAL A O 1
ATOM 4505 N N . CYS A 1 555 ? 21.147 -11.422 -22.427 1.00 91.44 555 CYS A N 1
ATOM 4506 C CA . CYS A 1 555 ? 21.827 -12.052 -21.284 1.00 91.44 555 CYS A CA 1
ATOM 4507 C C . CYS A 1 555 ? 21.051 -13.179 -20.593 1.00 91.44 555 CYS A C 1
ATOM 4509 O O . CYS A 1 555 ? 21.569 -13.758 -19.642 1.00 91.44 555 CYS A O 1
ATOM 4511 N N . LEU A 1 556 ? 19.819 -13.467 -21.027 1.00 93.25 556 LEU A N 1
ATOM 4512 C CA . LEU A 1 556 ? 18.949 -14.527 -20.494 1.00 93.25 556 LEU A CA 1
ATOM 4513 C C . LEU A 1 556 ? 18.652 -14.426 -18.990 1.00 93.25 556 LEU A C 1
ATOM 4515 O O . LEU A 1 556 ? 18.257 -15.405 -18.360 1.00 93.25 556 LEU A O 1
ATOM 4519 N N . LYS A 1 557 ? 18.835 -13.238 -18.405 1.00 92.31 557 LYS A N 1
ATOM 4520 C CA . LYS A 1 557 ? 18.506 -12.959 -17.005 1.00 92.31 557 LYS A CA 1
ATOM 4521 C C . LYS A 1 557 ? 17.097 -12.373 -16.875 1.00 92.31 557 LYS A C 1
ATOM 4523 O O . LYS A 1 557 ? 16.662 -11.676 -17.801 1.00 92.31 557 LYS A O 1
ATOM 4528 N N . PRO A 1 558 ? 16.407 -12.610 -15.745 1.00 93.56 558 PRO A N 1
ATOM 4529 C CA . PRO A 1 558 ? 15.060 -12.100 -15.542 1.00 93.56 558 PRO A CA 1
ATOM 4530 C C . PRO A 1 558 ? 14.999 -10.572 -15.439 1.00 93.56 558 PRO A C 1
ATOM 4532 O O . PRO A 1 558 ? 15.887 -9.925 -14.875 1.00 93.56 558 PRO A O 1
ATOM 4535 N N . ILE A 1 559 ? 13.931 -9.996 -15.983 1.00 94.38 559 ILE A N 1
ATOM 4536 C CA . ILE A 1 559 ? 13.607 -8.567 -15.954 1.00 94.38 559 ILE A CA 1
ATOM 4537 C C . ILE A 1 559 ? 12.131 -8.396 -15.600 1.00 94.38 559 ILE A C 1
ATOM 4539 O O . ILE A 1 559 ? 11.297 -9.159 -16.071 1.00 94.38 559 ILE A O 1
ATOM 4543 N N . CYS A 1 560 ? 11.796 -7.410 -14.767 1.00 91.81 560 CYS A N 1
ATOM 4544 C CA . CYS A 1 560 ? 10.394 -7.077 -14.525 1.00 91.81 560 CYS A CA 1
ATOM 4545 C C . CYS A 1 560 ? 9.857 -6.174 -15.644 1.00 91.81 560 CYS A C 1
ATOM 4547 O O . CYS A 1 560 ? 10.630 -5.542 -16.368 1.00 91.81 560 CYS A O 1
ATOM 4549 N N . ASP A 1 561 ? 8.533 -6.068 -15.749 1.00 90.06 561 ASP A N 1
ATOM 4550 C CA . ASP A 1 561 ? 7.875 -5.267 -16.787 1.00 90.06 561 ASP A CA 1
ATOM 4551 C C . ASP A 1 561 ? 8.296 -3.788 -16.807 1.00 90.06 561 ASP A C 1
ATOM 4553 O O . ASP A 1 561 ? 8.375 -3.197 -17.880 1.00 90.06 561 ASP A O 1
ATOM 4557 N N . GLU A 1 562 ? 8.620 -3.198 -15.652 1.00 90.31 562 GLU A N 1
ATOM 4558 C CA . GLU A 1 562 ? 9.054 -1.794 -15.554 1.00 90.31 562 GLU A CA 1
ATOM 4559 C C . GLU A 1 562 ? 10.448 -1.547 -16.153 1.00 90.31 562 GLU A C 1
ATOM 4561 O O . GLU A 1 562 ? 10.714 -0.465 -16.670 1.00 90.31 562 GLU A O 1
ATOM 4566 N N . HIS A 1 563 ? 11.332 -2.548 -16.107 1.00 90.38 563 HIS A N 1
ATOM 4567 C CA . HIS A 1 563 ? 12.711 -2.464 -16.613 1.00 90.38 563 HIS A CA 1
ATOM 4568 C C . HIS A 1 563 ? 12.879 -3.146 -17.981 1.00 90.38 563 HIS A C 1
ATOM 4570 O O . HIS A 1 563 ? 13.996 -3.346 -18.464 1.00 90.38 563 HIS A O 1
ATOM 4576 N N . LYS A 1 564 ? 11.765 -3.536 -18.610 1.00 92.44 564 LYS A N 1
ATOM 4577 C CA . LYS A 1 564 ? 11.744 -4.160 -19.929 1.00 92.44 564 LYS A CA 1
ATOM 4578 C C . LYS A 1 564 ? 11.803 -3.097 -21.020 1.00 92.44 564 LYS A C 1
ATOM 4580 O O . LYS A 1 564 ? 10.844 -2.356 -21.219 1.00 92.44 564 LYS A O 1
ATOM 4585 N N . HIS A 1 565 ? 12.867 -3.115 -21.818 1.00 93.94 565 HIS A N 1
ATOM 4586 C CA . HIS A 1 565 ? 12.936 -2.360 -23.071 1.00 93.94 565 HIS A CA 1
ATOM 4587 C C . HIS A 1 565 ? 12.679 -3.291 -24.246 1.00 93.94 565 HIS A C 1
ATOM 4589 O O . HIS A 1 565 ? 13.207 -4.398 -24.283 1.00 93.94 565 HIS A O 1
ATOM 4595 N N . LEU A 1 566 ? 11.878 -2.869 -25.221 1.00 94.38 566 LEU A N 1
ATOM 4596 C CA . LEU A 1 566 ? 11.645 -3.651 -26.435 1.00 94.38 566 LEU A CA 1
ATOM 4597 C C . LEU A 1 566 ? 12.585 -3.177 -27.538 1.00 94.38 566 LEU A C 1
ATOM 4599 O O . LEU A 1 566 ? 12.620 -1.992 -27.864 1.00 94.38 566 LEU A O 1
ATOM 4603 N N . CYS A 1 567 ? 13.331 -4.109 -28.129 1.00 94.00 567 CYS A N 1
ATOM 4604 C CA . CYS A 1 567 ? 14.079 -3.817 -29.341 1.00 94.00 567 CYS A CA 1
ATOM 4605 C C . CYS A 1 567 ? 13.100 -3.627 -30.504 1.00 94.00 567 CYS A C 1
ATOM 4607 O O . CYS A 1 567 ? 12.410 -4.564 -30.895 1.00 94.00 567 CYS A O 1
ATOM 4609 N N . GLU A 1 568 ? 13.077 -2.440 -31.104 1.00 92.88 568 GLU A N 1
ATOM 4610 C CA . GLU A 1 568 ? 12.154 -2.112 -32.200 1.00 92.88 568 GLU A CA 1
ATOM 4611 C C . GLU A 1 568 ? 12.477 -2.838 -33.517 1.00 92.88 568 GLU A C 1
ATOM 4613 O O . GLU A 1 568 ? 11.665 -2.822 -34.437 1.00 92.88 568 GLU A O 1
ATOM 4618 N N . LYS A 1 569 ? 13.647 -3.487 -33.617 1.00 91.06 569 LYS A N 1
ATOM 4619 C CA . LYS A 1 569 ? 14.054 -4.262 -34.797 1.00 91.06 569 LYS A CA 1
ATOM 4620 C C . LYS A 1 569 ? 13.733 -5.752 -34.669 1.00 91.06 569 LYS A C 1
ATOM 4622 O O . LYS A 1 569 ? 13.082 -6.304 -35.548 1.00 91.06 569 LYS A O 1
ATOM 4627 N N . CYS A 1 570 ? 14.146 -6.405 -33.579 1.00 90.12 570 CYS A N 1
ATOM 4628 C CA . CYS A 1 570 ? 13.895 -7.839 -33.382 1.00 90.12 570 CYS A CA 1
ATOM 4629 C C . CYS A 1 570 ? 12.657 -8.159 -32.525 1.00 90.12 570 CYS A C 1
ATOM 4631 O O . CYS A 1 570 ? 12.305 -9.327 -32.381 1.00 90.12 570 CYS A O 1
ATOM 4633 N N . GLY A 1 571 ? 12.021 -7.158 -31.910 1.00 90.25 571 GLY A N 1
ATOM 4634 C CA . GLY A 1 571 ? 10.860 -7.319 -31.027 1.00 90.25 571 GLY A CA 1
ATOM 4635 C C . GLY A 1 571 ? 11.170 -7.946 -29.663 1.00 90.25 571 GLY A C 1
ATOM 4636 O O . GLY A 1 571 ? 10.276 -8.057 -28.825 1.00 90.25 571 GLY A O 1
ATOM 4637 N N . LYS A 1 572 ? 12.420 -8.362 -29.412 1.00 92.06 572 LYS A N 1
ATOM 4638 C CA . LYS A 1 572 ? 12.802 -9.036 -28.167 1.00 92.06 572 LYS A CA 1
ATOM 4639 C C . LYS A 1 572 ? 12.918 -8.036 -27.012 1.00 92.06 572 LYS A C 1
ATOM 4641 O O . LYS A 1 572 ? 13.447 -6.936 -27.208 1.00 92.06 572 LYS A O 1
ATOM 4646 N N . PRO A 1 573 ? 12.492 -8.421 -25.802 1.00 93.69 573 PRO A N 1
ATOM 4647 C CA . PRO A 1 573 ? 12.726 -7.631 -24.609 1.00 93.69 573 PRO A CA 1
ATOM 4648 C C . PRO A 1 573 ? 14.188 -7.733 -24.163 1.00 93.69 573 PRO A C 1
ATOM 4650 O O . PRO A 1 573 ? 14.803 -8.798 -24.223 1.00 93.69 573 PRO A O 1
ATOM 4653 N N . VAL A 1 574 ? 14.749 -6.625 -23.700 1.00 94.50 574 VAL A N 1
ATOM 4654 C CA . VAL A 1 574 ? 16.128 -6.504 -23.228 1.00 94.50 574 VAL A CA 1
ATOM 4655 C C . VAL A 1 574 ? 16.196 -5.630 -21.982 1.00 94.50 574 VAL A C 1
ATOM 4657 O O . VAL A 1 574 ? 15.349 -4.763 -21.772 1.00 94.50 574 VAL A O 1
ATOM 4660 N N . CYS A 1 575 ? 17.198 -5.876 -21.138 1.00 93.00 575 CYS A N 1
ATOM 4661 C CA . CYS A 1 575 ? 17.488 -4.995 -20.010 1.00 93.00 575 CYS A CA 1
ATOM 4662 C C . CYS A 1 575 ? 18.192 -3.717 -20.492 1.00 93.00 575 CYS A C 1
ATOM 4664 O O . CYS A 1 575 ? 18.785 -3.695 -21.572 1.00 93.00 575 CYS A O 1
ATOM 4666 N N . SER A 1 576 ? 18.176 -2.676 -19.667 1.00 90.94 576 SER A N 1
ATOM 4667 C CA . SER A 1 576 ? 18.789 -1.368 -19.896 1.00 90.94 576 SER A CA 1
ATOM 4668 C C . SER A 1 576 ? 20.258 -1.480 -20.307 1.00 90.94 576 SER A C 1
ATOM 4670 O O . SER A 1 576 ? 20.693 -0.756 -21.196 1.00 90.94 576 SER A O 1
ATOM 4672 N N . VAL A 1 577 ? 21.008 -2.421 -19.719 1.00 90.88 577 VAL A N 1
ATOM 4673 C CA . VAL A 1 577 ? 22.434 -2.647 -20.034 1.00 90.88 577 VAL A CA 1
ATOM 4674 C C . VAL A 1 577 ? 22.647 -3.195 -21.447 1.00 90.88 577 VAL A C 1
ATOM 4676 O O . VAL A 1 577 ? 23.641 -2.845 -22.067 1.00 90.88 577 VAL A O 1
ATOM 4679 N N . HIS A 1 578 ? 21.723 -4.016 -21.958 1.00 92.50 578 HIS A N 1
ATOM 4680 C CA . HIS A 1 578 ? 21.817 -4.619 -23.297 1.00 92.50 578 HIS A CA 1
ATOM 4681 C C . HIS A 1 578 ? 20.922 -3.917 -24.323 1.00 92.50 578 HIS A C 1
ATOM 4683 O O . HIS A 1 578 ? 20.497 -4.516 -25.319 1.00 92.50 578 HIS A O 1
ATOM 4689 N N . SER A 1 579 ? 20.589 -2.660 -24.039 1.00 94.31 579 SER A N 1
ATOM 4690 C CA . SER A 1 579 ? 19.787 -1.797 -24.889 1.00 94.31 579 SER A CA 1
ATOM 4691 C C . SER A 1 579 ? 20.533 -0.494 -25.148 1.00 94.31 579 SER A C 1
ATOM 4693 O O . SER A 1 579 ? 21.227 0.034 -24.280 1.00 94.31 579 SER A O 1
ATOM 4695 N N . TRP A 1 580 ? 20.372 0.058 -26.341 1.00 94.12 580 TRP A N 1
ATOM 4696 C CA . TRP A 1 580 ? 20.933 1.346 -26.713 1.00 94.12 580 TRP A CA 1
ATOM 4697 C C . TRP A 1 580 ? 19.980 2.081 -27.657 1.00 94.12 580 TRP A C 1
ATOM 4699 O O . TRP A 1 580 ? 19.149 1.472 -28.329 1.00 94.12 580 TRP A O 1
ATOM 4709 N N . LYS A 1 581 ? 20.078 3.412 -27.704 1.00 94.12 581 LYS A N 1
ATOM 4710 C CA . LYS A 1 581 ? 19.236 4.247 -28.572 1.00 94.12 581 LYS A CA 1
ATOM 4711 C C . LYS A 1 581 ? 20.033 4.812 -29.731 1.00 94.12 581 LYS A C 1
ATOM 4713 O O . LYS A 1 581 ? 21.125 5.350 -29.539 1.00 94.12 581 LYS A O 1
ATOM 4718 N N . CYS A 1 582 ? 19.468 4.736 -30.931 1.00 94.12 582 CYS A N 1
ATOM 4719 C CA . CYS A 1 582 ? 20.048 5.408 -32.086 1.00 94.12 582 CYS A CA 1
ATOM 4720 C C . CYS A 1 582 ? 19.894 6.926 -31.943 1.00 94.12 582 CYS A C 1
ATOM 4722 O O . CYS A 1 582 ? 18.784 7.429 -31.809 1.00 94.12 582 CYS A O 1
ATOM 4724 N 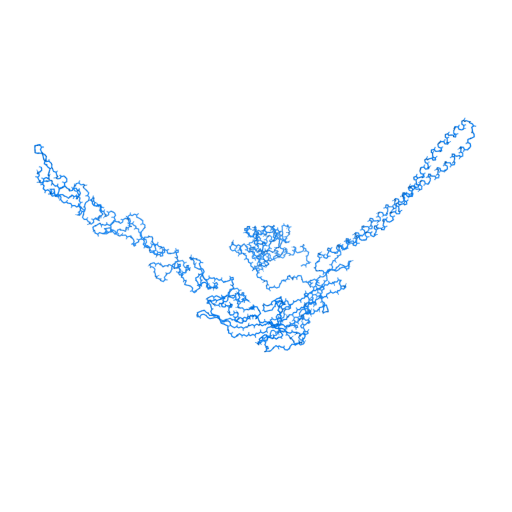N . SER A 1 583 ? 20.989 7.680 -32.047 1.00 93.00 583 SER A N 1
ATOM 4725 C CA . SER A 1 583 ? 20.962 9.143 -31.924 1.00 93.00 583 SER A CA 1
ATOM 4726 C C . SER A 1 583 ? 20.253 9.864 -33.079 1.00 93.00 583 SER A C 1
ATOM 4728 O O . SER A 1 583 ? 20.002 11.057 -32.963 1.00 93.00 583 SER A O 1
ATOM 4730 N N . SER A 1 584 ? 19.949 9.171 -34.183 1.00 90.31 584 SER A N 1
ATOM 4731 C CA . SER A 1 584 ? 19.300 9.757 -35.365 1.00 90.31 584 SER A CA 1
ATOM 4732 C C . SER A 1 584 ? 17.802 9.463 -35.432 1.00 90.31 584 SER A C 1
ATOM 4734 O O . SER A 1 584 ? 17.018 10.377 -35.646 1.00 90.31 584 SER A O 1
ATOM 4736 N N . CYS A 1 585 ? 17.382 8.209 -35.234 1.00 92.19 585 CYS A N 1
ATOM 4737 C CA . CYS A 1 585 ? 15.961 7.833 -35.280 1.00 92.19 585 CYS A CA 1
ATOM 4738 C C . CYS A 1 585 ? 15.326 7.621 -33.900 1.00 92.19 585 CYS A C 1
ATOM 4740 O O . CYS A 1 585 ? 14.130 7.359 -33.823 1.00 92.19 585 CYS A O 1
ATOM 4742 N N . ASN A 1 586 ? 16.111 7.709 -32.821 1.00 92.44 586 ASN A N 1
ATOM 4743 C CA . ASN A 1 586 ? 15.692 7.509 -31.430 1.00 92.44 586 ASN A CA 1
ATOM 4744 C C . ASN A 1 586 ? 15.093 6.124 -31.105 1.00 92.44 586 ASN A C 1
ATOM 4746 O O . ASN A 1 586 ? 14.592 5.924 -29.999 1.00 92.44 586 ASN A O 1
ATOM 4750 N N . ARG A 1 587 ? 15.175 5.161 -32.034 1.00 92.62 587 ARG A N 1
ATOM 4751 C CA . ARG A 1 587 ? 14.708 3.788 -31.814 1.00 92.62 587 ARG A CA 1
ATOM 4752 C C . ARG A 1 587 ? 15.566 3.077 -30.774 1.00 92.62 587 ARG A C 1
ATOM 4754 O O . ARG A 1 587 ? 16.792 3.248 -30.762 1.00 92.62 587 ARG A O 1
ATOM 4761 N N . THR A 1 588 ? 14.924 2.257 -29.945 1.00 94.44 588 THR A N 1
ATOM 4762 C CA . THR A 1 588 ? 15.607 1.404 -28.960 1.00 94.44 588 THR A CA 1
ATOM 4763 C C . THR A 1 588 ? 15.997 0.074 -29.599 1.00 94.44 588 THR A C 1
ATOM 4765 O O . THR A 1 588 ? 15.164 -0.638 -30.160 1.00 94.44 588 THR A O 1
ATOM 4768 N N . LEU A 1 589 ? 17.280 -0.263 -29.536 1.00 94.50 589 LEU A N 1
ATOM 4769 C CA . LEU A 1 589 ? 17.878 -1.436 -30.167 1.00 94.50 589 LEU A CA 1
ATOM 4770 C C . LEU A 1 589 ? 18.630 -2.261 -29.126 1.00 94.50 589 LEU A C 1
ATOM 4772 O O . LEU A 1 589 ? 19.077 -1.722 -28.117 1.00 94.50 589 LEU A O 1
ATOM 4776 N N . CYS A 1 590 ? 18.746 -3.569 -29.346 1.00 93.12 590 CYS A N 1
ATOM 4777 C CA . CYS A 1 590 ? 19.554 -4.421 -28.481 1.00 93.12 590 CYS A CA 1
ATOM 4778 C C . CYS A 1 590 ? 21.009 -4.482 -28.955 1.00 93.12 590 CYS A C 1
ATOM 4780 O O . CYS A 1 590 ? 21.317 -4.138 -30.095 1.00 93.12 590 CYS A O 1
ATOM 4782 N N . ASP A 1 591 ? 21.904 -4.956 -28.091 1.00 91.75 591 ASP A N 1
ATOM 4783 C CA . ASP A 1 591 ? 23.335 -5.091 -28.411 1.00 91.75 591 ASP A CA 1
ATOM 4784 C C . ASP A 1 591 ? 23.645 -6.106 -29.521 1.00 91.75 591 ASP A C 1
ATOM 4786 O O . ASP A 1 591 ? 24.723 -6.062 -30.106 1.00 91.75 591 ASP A O 1
ATOM 4790 N N . ASN A 1 592 ? 22.701 -6.995 -29.846 1.00 89.88 592 ASN A N 1
ATOM 4791 C CA . ASN A 1 592 ? 22.840 -7.897 -30.991 1.00 89.88 592 ASN A CA 1
ATOM 4792 C C . ASN A 1 592 ? 22.620 -7.179 -32.334 1.00 89.88 592 ASN A C 1
ATOM 4794 O O . ASN A 1 592 ? 22.937 -7.742 -33.379 1.00 89.88 592 ASN A O 1
ATOM 4798 N N . GLU A 1 593 ? 22.049 -5.971 -32.329 1.00 91.69 593 GLU A N 1
ATOM 4799 C CA . GLU A 1 593 ? 21.862 -5.178 -33.541 1.00 91.69 593 GLU A CA 1
ATOM 4800 C C . GLU A 1 593 ? 23.112 -4.364 -33.876 1.00 91.69 593 GLU A C 1
ATOM 4802 O O . GLU A 1 593 ? 23.777 -3.814 -32.998 1.00 91.69 593 GLU A O 1
ATOM 4807 N N . GLU A 1 594 ? 23.395 -4.234 -35.173 1.00 88.62 594 GLU A N 1
ATOM 4808 C CA . GLU A 1 594 ? 24.539 -3.470 -35.670 1.00 88.62 594 GLU A CA 1
ATOM 4809 C C . GLU A 1 594 ? 24.529 -2.021 -35.163 1.00 88.62 594 GLU A C 1
ATOM 4811 O O . GLU A 1 594 ? 23.549 -1.276 -35.309 1.00 88.62 594 GLU A O 1
ATOM 4816 N N . LYS A 1 595 ? 25.674 -1.615 -34.614 1.00 90.75 595 LYS A N 1
ATOM 4817 C CA . LYS A 1 595 ? 25.893 -0.315 -33.993 1.00 90.75 595 LYS A CA 1
ATOM 4818 C C . LYS A 1 595 ? 27.116 0.343 -34.608 1.00 90.75 595 LYS A C 1
ATOM 4820 O O . LYS A 1 595 ? 28.223 -0.184 -34.528 1.00 90.75 595 LYS A O 1
ATOM 4825 N N . TYR A 1 596 ? 26.910 1.517 -35.185 1.00 91.69 596 TYR A N 1
ATOM 4826 C CA . TYR A 1 596 ? 27.959 2.304 -35.817 1.00 91.69 596 TYR A CA 1
ATOM 4827 C C . TYR A 1 596 ? 28.215 3.578 -35.017 1.00 91.69 596 TYR A C 1
ATOM 4829 O O . TYR A 1 596 ? 27.286 4.182 -34.479 1.00 91.69 596 TYR A O 1
ATOM 4837 N N . THR A 1 597 ? 29.471 4.012 -34.968 1.00 92.44 597 THR A N 1
ATOM 4838 C CA . THR A 1 597 ? 29.865 5.284 -34.353 1.00 92.44 597 THR A CA 1
ATOM 4839 C C . THR A 1 597 ? 30.169 6.281 -35.459 1.00 92.44 597 THR A C 1
ATOM 4841 O O . THR A 1 597 ? 31.012 6.015 -36.312 1.00 92.44 597 THR A O 1
ATOM 4844 N N . CYS A 1 598 ? 29.483 7.424 -35.458 1.00 91.44 598 CYS A N 1
ATOM 4845 C CA . CYS A 1 598 ? 29.735 8.482 -36.429 1.00 91.44 598 CYS A CA 1
ATOM 4846 C C . CYS A 1 598 ? 31.154 9.038 -36.261 1.00 91.44 598 CYS A C 1
ATOM 4848 O O . CYS A 1 598 ? 31.489 9.528 -35.186 1.00 91.44 598 CYS A O 1
ATOM 4850 N N . SER A 1 599 ? 31.958 9.039 -37.326 1.00 90.38 599 SER A N 1
ATOM 4851 C CA . SER A 1 599 ? 33.362 9.475 -37.256 1.00 90.38 599 SER A CA 1
ATOM 4852 C C . SER A 1 599 ? 33.561 10.959 -36.922 1.00 90.38 599 SER A C 1
ATOM 4854 O O . SER A 1 599 ? 34.646 11.323 -36.484 1.00 90.38 599 SER A O 1
ATOM 4856 N N . LEU A 1 600 ? 32.552 11.813 -37.137 1.00 88.75 600 LEU A N 1
ATOM 4857 C CA . LEU A 1 600 ? 32.636 13.255 -36.854 1.00 88.75 600 LEU A CA 1
ATOM 4858 C C . LEU A 1 600 ? 32.122 13.621 -35.456 1.00 88.75 600 LEU A C 1
ATOM 4860 O O . LEU A 1 600 ? 32.841 14.234 -34.675 1.00 88.75 600 LEU A O 1
ATOM 4864 N N . CYS A 1 601 ? 30.885 13.249 -35.116 1.00 91.19 601 CYS A N 1
ATOM 4865 C CA . CYS A 1 601 ? 30.272 13.617 -33.834 1.00 91.19 601 CYS A CA 1
ATOM 4866 C C . CYS A 1 601 ? 30.286 12.520 -32.754 1.00 91.19 601 CYS A C 1
ATOM 4868 O O . CYS A 1 601 ? 29.728 12.731 -31.677 1.00 91.19 601 CYS A O 1
ATOM 4870 N N . SER A 1 602 ? 30.853 11.340 -33.030 1.00 91.25 602 SER A N 1
ATOM 4871 C CA . SER A 1 602 ? 30.908 10.179 -32.120 1.00 91.25 602 SER A CA 1
ATOM 4872 C C . SER A 1 602 ? 29.548 9.642 -31.646 1.00 91.25 602 SER A C 1
ATOM 4874 O O . SER A 1 602 ? 29.483 8.800 -30.751 1.00 91.25 602 SER A O 1
ATOM 4876 N N . LYS A 1 603 ? 28.441 10.100 -32.245 1.00 91.50 603 LYS A N 1
ATOM 4877 C CA . LYS A 1 603 ? 27.090 9.612 -31.947 1.00 91.50 603 LYS A CA 1
ATOM 4878 C C . LYS A 1 603 ? 26.890 8.189 -32.462 1.00 91.50 603 LYS A C 1
ATOM 4880 O O . LYS A 1 603 ? 27.412 7.815 -33.512 1.00 91.50 603 LYS A O 1
ATOM 4885 N N . LEU A 1 604 ? 26.071 7.424 -31.745 1.00 92.62 604 LEU A N 1
ATOM 4886 C CA . LEU A 1 604 ? 25.733 6.046 -32.087 1.00 92.62 604 LEU A CA 1
ATOM 4887 C C . LEU A 1 604 ? 24.550 6.006 -33.053 1.00 92.62 604 LEU A C 1
ATOM 4889 O O . LEU A 1 604 ? 23.488 6.568 -32.775 1.00 92.62 604 LEU A O 1
ATOM 4893 N N . VAL A 1 605 ? 24.706 5.310 -34.173 1.00 93.50 605 VAL A N 1
ATOM 4894 C CA . VAL A 1 605 ? 23.671 5.168 -35.200 1.00 93.50 605 VAL A CA 1
ATOM 4895 C C . VAL A 1 605 ? 23.444 3.705 -35.564 1.00 93.50 605 VAL A C 1
ATOM 4897 O O . VAL A 1 605 ? 24.362 2.889 -35.532 1.00 93.50 605 VAL A O 1
ATOM 4900 N N . CYS A 1 606 ? 22.195 3.363 -35.873 1.00 93.25 606 CYS A N 1
ATOM 4901 C CA . CYS A 1 606 ? 21.836 2.030 -36.351 1.00 93.25 606 CYS A CA 1
ATOM 4902 C C . CYS A 1 606 ? 22.200 1.845 -37.820 1.00 93.25 606 CYS A C 1
ATOM 4904 O O . CYS A 1 606 ? 22.385 2.830 -38.534 1.00 93.25 606 CYS A O 1
ATOM 4906 N N . GLY A 1 607 ? 22.249 0.593 -38.284 1.00 88.12 607 GLY A N 1
ATOM 4907 C CA . GLY A 1 607 ? 22.571 0.280 -39.681 1.00 88.12 607 GLY A CA 1
ATOM 4908 C C . GLY A 1 607 ? 21.694 0.995 -40.716 1.00 88.12 607 GLY A C 1
ATOM 4909 O O . GLY A 1 607 ? 22.198 1.413 -41.750 1.00 88.12 607 GLY A O 1
ATOM 4910 N N . GLU A 1 608 ? 20.415 1.249 -40.420 1.00 88.56 608 GLU A N 1
ATOM 4911 C CA . GLU A 1 608 ? 19.525 1.998 -41.328 1.00 88.56 608 GLU A CA 1
ATOM 4912 C C . GLU A 1 608 ? 19.846 3.500 -41.403 1.00 88.56 608 GLU A C 1
ATOM 4914 O O . GLU A 1 608 ? 19.619 4.145 -42.433 1.00 88.56 608 GLU A O 1
ATOM 4919 N N . CYS A 1 609 ? 20.359 4.075 -40.312 1.00 91.44 609 CYS A N 1
ATOM 4920 C CA . CYS A 1 609 ? 20.735 5.487 -40.228 1.00 91.44 609 CYS A CA 1
ATOM 4921 C C . CYS A 1 609 ? 22.204 5.730 -40.575 1.00 91.44 609 CYS A C 1
ATOM 4923 O O . CYS A 1 609 ? 22.568 6.869 -40.859 1.00 91.44 609 CYS A O 1
ATOM 4925 N N . ALA A 1 610 ? 23.040 4.693 -40.558 1.00 92.06 610 ALA A N 1
ATOM 4926 C CA . ALA A 1 610 ? 24.426 4.792 -40.967 1.00 92.06 610 ALA A CA 1
ATOM 4927 C C . ALA A 1 610 ? 24.505 5.203 -42.446 1.00 92.06 610 ALA A C 1
ATOM 4929 O O . ALA A 1 610 ? 23.786 4.702 -43.317 1.00 92.06 610 ALA A O 1
ATOM 4930 N N . ARG A 1 611 ? 25.375 6.167 -42.726 1.00 91.12 611 ARG A N 1
ATOM 4931 C CA . ARG A 1 611 ? 25.670 6.670 -44.068 1.00 91.12 611 ARG A CA 1
ATOM 4932 C C . ARG A 1 611 ? 27.169 6.575 -44.322 1.00 91.12 611 ARG A C 1
ATOM 4934 O O . ARG A 1 611 ? 27.962 6.582 -43.382 1.00 91.12 611 ARG A O 1
ATOM 4941 N N . LYS A 1 612 ? 27.551 6.480 -45.595 1.00 91.19 612 LYS A N 1
ATOM 4942 C CA . LYS A 1 612 ? 28.948 6.404 -46.038 1.00 91.19 612 LYS A CA 1
ATOM 4943 C C . LYS A 1 612 ? 29.286 7.620 -46.892 1.00 91.19 612 LYS A C 1
ATOM 4945 O O . LYS A 1 612 ? 28.439 8.088 -47.650 1.00 91.19 612 LYS A O 1
ATOM 4950 N N . CYS A 1 613 ? 30.513 8.110 -46.757 1.00 90.69 613 CYS A N 1
ATOM 4951 C CA . CYS A 1 613 ? 31.060 9.168 -47.602 1.00 90.69 613 CYS A CA 1
ATOM 4952 C C . CYS A 1 613 ? 31.761 8.538 -48.811 1.00 90.69 613 CYS A C 1
ATOM 4954 O O . CYS A 1 613 ? 32.489 7.563 -48.645 1.00 90.69 613 CYS A O 1
ATOM 4956 N N . ALA A 1 614 ? 31.562 9.099 -50.006 1.00 87.12 614 ALA A N 1
ATOM 4957 C CA . ALA A 1 614 ? 32.148 8.588 -51.247 1.00 87.12 614 ALA A CA 1
ATOM 4958 C C . ALA A 1 614 ? 33.689 8.641 -51.285 1.00 87.12 614 ALA A C 1
ATOM 4960 O O . ALA A 1 614 ? 34.296 7.858 -52.006 1.00 87.12 614 ALA A O 1
ATOM 4961 N N . GLU A 1 615 ? 34.301 9.546 -50.516 1.00 84.38 615 GLU A N 1
ATOM 4962 C CA . GLU A 1 615 ? 35.757 9.770 -50.488 1.00 84.38 615 GLU A CA 1
ATOM 4963 C C . GLU A 1 615 ? 36.437 9.167 -49.238 1.00 84.38 615 GLU A C 1
ATOM 4965 O O . GLU A 1 615 ? 37.660 9.104 -49.159 1.00 84.38 615 GLU A O 1
ATOM 4970 N N . CYS A 1 616 ? 35.666 8.710 -48.243 1.00 88.12 616 CYS A N 1
ATOM 4971 C CA . CYS A 1 616 ? 36.221 8.071 -47.042 1.00 88.12 616 CYS A CA 1
ATOM 4972 C C . CYS A 1 616 ? 36.369 6.557 -47.225 1.00 88.12 616 CYS A C 1
ATOM 4974 O O . CYS A 1 616 ? 35.746 5.957 -48.099 1.00 88.12 616 CYS A O 1
ATOM 4976 N N . ASP A 1 617 ? 37.129 5.919 -46.332 1.00 82.56 617 ASP A N 1
ATOM 4977 C CA . ASP A 1 617 ? 37.183 4.458 -46.249 1.00 82.56 617 ASP A CA 1
ATOM 4978 C C . ASP A 1 617 ? 35.774 3.863 -46.026 1.00 82.56 617 ASP A C 1
ATOM 4980 O O . ASP A 1 617 ? 34.961 4.377 -45.253 1.00 82.56 617 ASP A O 1
ATOM 4984 N N . VAL A 1 618 ? 35.488 2.752 -46.710 1.00 77.25 618 VAL A N 1
ATOM 4985 C CA . VAL A 1 618 ? 34.194 2.050 -46.726 1.00 77.25 618 VAL A CA 1
ATOM 4986 C C . VAL A 1 618 ? 33.772 1.542 -45.339 1.00 77.25 618 VAL A C 1
ATOM 4988 O O . VAL A 1 618 ? 32.581 1.286 -45.115 1.00 77.25 618 VAL A O 1
ATOM 4991 N N . SER A 1 619 ? 34.729 1.378 -44.424 1.00 78.88 619 SER A N 1
ATOM 4992 C CA . SER A 1 619 ? 34.510 0.991 -43.025 1.00 78.88 619 SER A CA 1
ATOM 4993 C C . SER A 1 619 ? 34.020 2.140 -42.135 1.00 78.88 619 SER A C 1
ATOM 4995 O O . SER A 1 619 ? 33.486 1.889 -41.053 1.00 78.88 619 SER A O 1
ATOM 4997 N N . VAL A 1 620 ? 34.145 3.392 -42.586 1.00 87.31 620 VAL A N 1
ATOM 4998 C CA . VAL A 1 620 ? 33.770 4.575 -41.809 1.00 87.31 620 VAL A CA 1
ATOM 4999 C C . VAL A 1 620 ? 32.285 4.883 -41.987 1.00 87.31 620 VAL A C 1
ATOM 5001 O O . VAL A 1 620 ? 31.763 4.961 -43.101 1.00 87.31 620 VAL A O 1
ATOM 5004 N N . ALA A 1 621 ? 31.599 5.085 -40.863 1.00 90.00 621 ALA A N 1
ATOM 5005 C CA . ALA A 1 621 ? 30.186 5.429 -40.824 1.00 90.00 621 ALA A CA 1
ATOM 5006 C C . ALA A 1 621 ? 29.971 6.864 -40.329 1.00 90.00 621 ALA A C 1
ATOM 5008 O O . ALA A 1 621 ? 30.688 7.371 -39.463 1.00 90.00 621 ALA A O 1
ATOM 5009 N N . TYR A 1 622 ? 28.929 7.495 -40.855 1.00 91.06 622 TYR A N 1
ATOM 5010 C CA . TYR A 1 622 ? 28.486 8.836 -40.494 1.00 91.06 622 TYR A CA 1
ATOM 5011 C C . TYR A 1 622 ? 26.997 8.826 -40.149 1.00 91.06 622 TYR A C 1
ATOM 5013 O O . TYR A 1 622 ? 26.239 7.980 -40.635 1.00 91.06 622 TYR A O 1
ATOM 5021 N N . CYS A 1 623 ? 26.568 9.764 -39.307 1.00 91.25 623 CYS A N 1
ATOM 5022 C CA . CYS A 1 623 ? 25.150 10.006 -39.075 1.00 91.25 623 CYS A CA 1
ATOM 5023 C C . CYS A 1 623 ? 24.543 10.821 -40.237 1.00 91.25 623 CYS A C 1
ATOM 5025 O O . CYS A 1 623 ? 25.283 11.488 -40.967 1.00 91.25 623 CYS A O 1
ATOM 5027 N N . PRO A 1 624 ? 23.208 10.813 -40.407 1.00 90.25 624 PRO A N 1
ATOM 5028 C CA . PRO A 1 624 ? 22.540 11.604 -41.440 1.00 90.25 624 PRO A CA 1
ATOM 5029 C C . PRO A 1 624 ? 22.822 13.108 -41.340 1.00 90.25 624 PRO A C 1
ATOM 5031 O O . PRO A 1 624 ? 22.875 13.773 -42.364 1.00 90.25 624 PRO A O 1
ATOM 5034 N N . ASP A 1 625 ? 23.054 13.634 -40.133 1.00 89.62 625 ASP A N 1
ATOM 5035 C CA . ASP A 1 625 ? 23.324 15.063 -39.919 1.00 89.62 625 ASP A CA 1
ATOM 5036 C C . ASP A 1 625 ? 24.713 15.496 -40.414 1.00 89.62 625 ASP A C 1
ATOM 5038 O O . ASP A 1 625 ? 24.945 16.689 -40.619 1.00 89.62 625 ASP A O 1
ATOM 5042 N N . ASP A 1 626 ? 25.654 14.557 -40.553 1.00 91.44 626 ASP A N 1
ATOM 5043 C CA . ASP A 1 626 ? 27.059 14.812 -40.898 1.00 91.44 626 ASP A CA 1
ATOM 5044 C C . ASP A 1 626 ? 27.425 14.373 -42.327 1.00 91.44 626 ASP A C 1
ATOM 5046 O O . ASP A 1 626 ? 28.579 14.524 -42.742 1.00 91.44 626 ASP A O 1
ATOM 5050 N N . ILE A 1 627 ? 26.439 13.891 -43.089 1.00 91.81 627 ILE A N 1
ATOM 5051 C CA . ILE A 1 627 ? 26.531 13.630 -44.527 1.00 91.81 627 ILE A CA 1
ATOM 5052 C C . ILE A 1 627 ? 25.706 14.665 -45.283 1.00 91.81 627 ILE A C 1
ATOM 5054 O O . ILE A 1 627 ? 24.575 14.972 -44.922 1.00 91.81 627 ILE A O 1
ATOM 5058 N N . VAL A 1 628 ? 26.284 15.179 -46.361 1.00 90.81 628 VAL A N 1
ATOM 5059 C CA . VAL A 1 628 ? 25.659 16.118 -47.284 1.00 90.81 628 VAL A CA 1
ATOM 5060 C C . VAL A 1 628 ? 25.657 15.483 -48.668 1.00 90.81 628 VAL A C 1
ATOM 5062 O O . VAL A 1 628 ? 26.701 15.064 -49.168 1.00 90.81 628 VAL A O 1
ATOM 5065 N N . GLU A 1 629 ? 24.484 15.407 -49.288 1.00 90.75 629 GLU A N 1
ATOM 5066 C CA . GLU A 1 629 ? 24.362 15.037 -50.696 1.00 90.75 629 GLU A CA 1
ATOM 5067 C C . GLU A 1 629 ? 24.635 16.272 -51.560 1.00 90.75 629 GLU A C 1
ATOM 5069 O O . GLU A 1 629 ? 24.004 17.317 -51.388 1.00 90.75 629 GLU A O 1
ATOM 5074 N N . CYS A 1 630 ? 25.594 16.182 -52.482 1.00 86.69 630 CYS A N 1
ATOM 5075 C CA . CYS A 1 630 ? 25.900 17.296 -53.369 1.00 86.69 630 CYS A CA 1
ATOM 5076 C C . CYS A 1 630 ? 24.759 17.516 -54.379 1.00 86.69 630 CYS A C 1
ATOM 5078 O O . CYS A 1 630 ? 24.512 16.628 -55.196 1.00 86.69 630 CYS A O 1
ATOM 5080 N N . PRO A 1 631 ? 24.134 18.709 -54.438 1.00 81.31 631 PRO A N 1
ATOM 5081 C CA . PRO A 1 631 ? 23.005 18.966 -55.338 1.00 81.31 631 PRO A CA 1
ATOM 5082 C C . PRO A 1 631 ? 23.388 18.955 -56.827 1.00 81.31 631 PRO A C 1
ATOM 5084 O O . PRO A 1 631 ? 22.516 18.872 -57.686 1.00 81.31 631 PRO A O 1
ATOM 5087 N N . HIS A 1 632 ? 24.682 19.044 -57.149 1.00 80.62 632 HIS A N 1
ATOM 5088 C CA . HIS A 1 632 ? 25.166 19.072 -58.530 1.00 80.62 632 HIS A CA 1
ATOM 5089 C C . HIS A 1 632 ? 25.546 17.688 -59.069 1.00 80.62 632 HIS A C 1
ATOM 5091 O O . HIS A 1 632 ? 25.308 17.416 -60.242 1.00 80.62 632 HIS A O 1
ATOM 5097 N N . CYS A 1 633 ? 26.138 16.816 -58.240 1.00 84.38 633 CYS A N 1
ATOM 5098 C CA . CYS A 1 633 ? 26.633 15.505 -58.680 1.00 84.38 633 CYS A CA 1
ATOM 5099 C C . CYS A 1 633 ? 25.989 14.298 -57.975 1.00 84.38 633 CYS A C 1
ATOM 5101 O O . CYS A 1 633 ? 26.275 13.166 -58.359 1.00 84.38 633 CYS A O 1
ATOM 5103 N N . GLY A 1 634 ? 25.152 14.514 -56.954 1.00 83.88 634 GLY A N 1
ATOM 5104 C CA . GLY A 1 634 ? 24.449 13.459 -56.211 1.00 83.88 634 GLY A CA 1
ATOM 5105 C C . GLY A 1 634 ? 25.331 12.610 -55.287 1.00 83.88 634 GLY A C 1
ATOM 5106 O O . GLY A 1 634 ? 24.889 11.580 -54.784 1.00 83.88 634 GLY A O 1
ATOM 5107 N N . LEU A 1 635 ? 26.598 12.983 -55.070 1.00 87.69 635 LEU A N 1
ATOM 5108 C CA . LEU A 1 635 ? 27.486 12.237 -54.173 1.00 87.69 635 LEU A CA 1
ATOM 5109 C C . LEU A 1 635 ? 27.215 12.580 -52.708 1.00 87.69 635 LEU A C 1
ATOM 5111 O O . LEU A 1 635 ? 27.150 13.751 -52.342 1.00 87.69 635 LEU A O 1
ATOM 5115 N N . ASN A 1 636 ? 27.145 11.544 -51.870 1.00 89.62 636 ASN A N 1
ATOM 5116 C CA . ASN A 1 636 ? 27.100 11.669 -50.415 1.00 89.62 636 ASN A CA 1
ATOM 5117 C C . ASN A 1 636 ? 28.512 11.880 -49.864 1.00 89.62 636 ASN A C 1
ATOM 5119 O O . ASN A 1 636 ? 29.366 10.997 -49.969 1.00 89.62 636 ASN A O 1
ATOM 5123 N N . LEU A 1 637 ? 28.752 13.042 -49.267 1.00 89.94 637 LEU A N 1
ATOM 5124 C CA . LEU A 1 637 ? 30.051 13.455 -48.746 1.00 89.94 637 LEU A CA 1
ATOM 5125 C C . LEU A 1 637 ? 29.927 13.827 -47.270 1.00 89.94 637 LEU A C 1
ATOM 5127 O O . LEU A 1 637 ? 28.920 14.395 -46.853 1.00 89.94 637 LEU A O 1
ATOM 5131 N N . CYS A 1 638 ? 30.942 13.523 -46.460 1.00 91.38 638 CYS A N 1
ATOM 5132 C CA . CYS A 1 638 ? 30.994 14.062 -45.102 1.00 91.38 638 CYS A CA 1
ATOM 5133 C C . CYS A 1 638 ? 31.196 15.582 -45.158 1.00 91.38 638 CYS A C 1
ATOM 5135 O O . CYS A 1 638 ? 31.697 16.110 -46.150 1.00 91.38 638 CYS A O 1
ATOM 5137 N N . LYS A 1 639 ? 30.828 16.306 -44.097 1.00 88.25 639 LYS A N 1
ATOM 5138 C CA . LYS A 1 639 ? 30.941 17.779 -44.061 1.00 88.25 639 LYS A CA 1
ATOM 5139 C C . LYS A 1 639 ? 32.335 18.323 -44.393 1.00 88.25 639 LYS A C 1
ATOM 5141 O O . LYS A 1 639 ? 32.430 19.433 -44.909 1.00 88.25 639 LYS A O 1
ATOM 5146 N N . GLU A 1 640 ? 33.394 17.580 -44.080 1.00 87.62 640 GLU A N 1
ATOM 5147 C CA . GLU A 1 640 ? 34.771 17.965 -44.409 1.00 87.62 640 GLU A CA 1
ATOM 5148 C C . GLU A 1 640 ? 35.028 17.819 -45.913 1.00 87.62 640 GLU A C 1
ATOM 5150 O O . GLU A 1 640 ? 35.281 18.818 -46.583 1.00 87.62 640 GLU A O 1
ATOM 5155 N N . HIS A 1 641 ? 34.813 16.626 -46.474 1.00 87.75 641 HIS A N 1
ATOM 5156 C CA . HIS A 1 641 ? 34.972 16.395 -47.912 1.00 87.75 641 HIS A CA 1
ATOM 5157 C C . HIS A 1 641 ? 33.987 17.191 -48.770 1.00 87.75 641 HIS A C 1
ATOM 515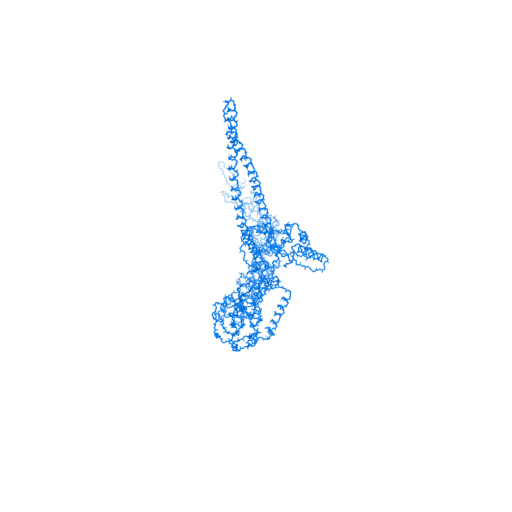9 O O . HIS A 1 641 ? 34.302 17.522 -49.906 1.00 87.75 641 HIS A O 1
ATOM 5165 N N . PHE A 1 642 ? 32.808 17.550 -48.257 1.00 88.00 642 PHE A N 1
ATOM 5166 C CA . PHE A 1 642 ? 31.880 18.418 -48.978 1.00 88.00 642 PHE A CA 1
ATOM 5167 C C . PHE A 1 642 ? 32.470 19.817 -49.199 1.00 88.00 642 PHE A C 1
ATOM 5169 O O . PHE A 1 642 ? 32.317 20.372 -50.282 1.00 88.00 642 PHE A O 1
ATOM 5176 N N . LYS A 1 643 ? 33.194 20.367 -48.213 1.00 85.44 643 LYS A N 1
ATOM 5177 C CA . LYS A 1 643 ? 33.883 21.659 -48.368 1.00 85.44 643 LYS A CA 1
ATOM 5178 C C . LYS A 1 643 ? 35.014 21.576 -49.386 1.00 85.44 643 LYS A C 1
ATOM 5180 O O . LYS A 1 643 ? 35.164 22.485 -50.190 1.00 85.44 643 LYS A O 1
ATOM 5185 N N . GLU A 1 644 ? 35.775 20.486 -49.374 1.00 85.50 644 GLU A N 1
ATOM 5186 C CA . GLU A 1 644 ? 36.852 20.249 -50.345 1.00 85.50 644 GLU A CA 1
ATOM 5187 C C . GLU A 1 644 ? 36.323 19.959 -51.758 1.00 85.50 644 GLU A C 1
ATOM 5189 O O . GLU A 1 644 ? 37.011 20.194 -52.747 1.00 85.50 644 GLU A O 1
ATOM 5194 N N . HIS A 1 645 ? 35.087 19.470 -51.867 1.00 85.50 645 HIS A N 1
ATOM 5195 C CA . HIS A 1 645 ? 34.427 19.152 -53.130 1.00 85.50 645 HIS A CA 1
ATOM 5196 C C . HIS A 1 645 ? 33.895 20.381 -53.887 1.00 85.50 645 HIS A C 1
ATOM 5198 O O . HIS A 1 645 ? 33.557 20.277 -55.076 1.00 85.50 645 HIS A O 1
ATOM 5204 N N . LEU A 1 646 ? 33.796 21.530 -53.215 1.00 86.31 646 LEU A N 1
ATOM 5205 C CA . LEU A 1 646 ? 33.363 22.791 -53.806 1.00 86.31 646 LEU A CA 1
ATOM 5206 C C . LEU A 1 646 ? 34.563 23.596 -54.316 1.00 86.31 646 LEU A C 1
ATOM 5208 O O . LEU A 1 646 ? 35.618 23.680 -53.695 1.00 86.31 646 LEU A O 1
ATOM 5212 N N . THR A 1 647 ? 34.376 24.207 -55.477 1.00 85.69 647 THR A N 1
ATOM 5213 C CA . THR A 1 647 ? 35.285 25.172 -56.093 1.00 85.69 647 THR A CA 1
ATOM 5214 C C . THR A 1 647 ? 34.485 26.388 -56.559 1.00 85.69 647 THR A C 1
ATOM 5216 O O . THR A 1 647 ? 33.279 26.453 -56.345 1.00 85.69 647 THR A O 1
ATOM 5219 N N . TRP A 1 648 ? 35.128 27.360 -57.194 1.00 86.62 648 TRP A N 1
ATOM 5220 C CA . TRP A 1 648 ? 34.519 28.637 -57.567 1.00 86.62 648 TRP A CA 1
ATOM 5221 C C . TRP A 1 648 ? 34.562 28.796 -59.081 1.00 86.62 648 TRP A C 1
ATOM 5223 O O . TRP A 1 648 ? 35.556 28.452 -59.723 1.00 86.62 648 TRP A O 1
ATOM 5233 N N . CYS A 1 649 ? 33.498 29.329 -59.675 1.00 89.12 649 CYS A N 1
ATOM 5234 C CA . CYS A 1 649 ? 33.556 29.729 -61.071 1.00 89.12 649 CYS A CA 1
ATOM 5235 C C . CYS A 1 649 ? 34.332 31.045 -61.217 1.00 89.12 649 CYS A C 1
ATOM 5237 O O . CYS A 1 649 ? 33.908 32.077 -60.705 1.00 89.12 649 CYS A O 1
ATOM 5239 N N . ASP A 1 650 ? 35.392 31.049 -62.025 1.00 88.25 650 ASP A N 1
ATOM 5240 C CA . ASP A 1 650 ? 36.231 32.231 -62.287 1.00 88.25 650 ASP A CA 1
ATOM 5241 C C . ASP A 1 650 ? 35.541 33.319 -63.144 1.00 88.25 650 ASP A C 1
ATOM 5243 O O . ASP A 1 650 ? 36.167 34.321 -63.504 1.00 88.25 650 ASP A O 1
ATOM 5247 N N . VAL A 1 651 ? 34.283 33.100 -63.548 1.00 87.44 651 VAL A N 1
ATOM 5248 C CA . VAL A 1 651 ? 33.483 34.032 -64.361 1.00 87.44 651 VAL A CA 1
ATOM 5249 C C . VAL A 1 651 ? 32.373 34.675 -63.532 1.00 87.44 651 VAL A C 1
ATOM 5251 O O . VAL A 1 651 ? 32.307 35.898 -63.479 1.00 87.44 651 VAL A O 1
ATOM 5254 N N . CYS A 1 652 ? 31.509 33.883 -62.884 1.00 89.38 652 CYS A N 1
ATOM 5255 C CA . CYS A 1 652 ? 30.394 34.413 -62.085 1.00 89.38 652 CYS A CA 1
ATOM 5256 C C . CYS A 1 652 ? 30.674 34.489 -60.576 1.00 89.38 652 CYS A C 1
ATOM 5258 O O . CYS A 1 652 ? 29.934 35.164 -59.868 1.00 89.38 652 CYS A O 1
ATOM 5260 N N . GLY A 1 653 ? 31.715 33.816 -60.074 1.00 84.38 653 GLY A N 1
ATOM 5261 C CA . GLY A 1 653 ? 32.048 33.763 -58.648 1.00 84.38 653 GLY A CA 1
ATOM 5262 C C . GLY A 1 653 ? 31.185 32.815 -57.806 1.00 84.38 653 GLY A C 1
ATOM 5263 O O . GLY A 1 653 ? 31.406 32.726 -56.603 1.00 84.38 653 GLY A O 1
ATOM 5264 N N . GLU A 1 654 ? 30.221 32.104 -58.400 1.00 85.50 654 GLU A N 1
ATOM 5265 C CA . GLU A 1 654 ? 29.388 31.129 -57.680 1.00 85.50 654 GLU A CA 1
ATOM 5266 C C . GLU A 1 654 ? 30.156 29.835 -57.364 1.00 85.50 654 GLU A C 1
ATOM 5268 O O . GLU A 1 654 ? 31.055 29.429 -58.111 1.00 85.50 654 GLU A O 1
ATOM 5273 N N . GLU A 1 655 ? 29.778 29.177 -56.264 1.00 84.94 655 GLU A N 1
ATOM 5274 C CA . GLU A 1 655 ? 30.299 27.863 -55.880 1.00 84.94 655 GLU A CA 1
ATOM 5275 C C . GLU A 1 655 ? 29.820 26.778 -56.854 1.00 84.94 655 GLU A C 1
ATOM 5277 O O . GLU A 1 655 ? 28.655 26.720 -57.249 1.00 84.94 655 GLU A O 1
ATOM 5282 N N . VAL A 1 656 ? 30.728 25.887 -57.241 1.00 84.31 656 VAL A N 1
ATOM 5283 C CA . VAL A 1 656 ? 30.480 24.791 -58.177 1.00 84.31 656 VAL A CA 1
ATOM 5284 C C . VAL A 1 656 ? 31.116 23.522 -57.639 1.00 84.31 656 VAL A C 1
ATOM 5286 O O . VAL A 1 656 ? 32.230 23.522 -57.130 1.00 84.31 656 VAL A O 1
ATOM 5289 N N . CYS A 1 657 ? 30.436 22.400 -57.818 1.00 86.00 657 CYS A N 1
ATOM 5290 C CA . CYS A 1 657 ? 31.019 21.079 -57.620 1.00 86.00 657 CYS A CA 1
ATOM 5291 C C . CYS A 1 657 ? 32.202 20.832 -58.579 1.00 86.00 657 CYS A C 1
ATOM 5293 O O . CYS A 1 657 ? 32.040 20.977 -59.792 1.00 86.00 657 CYS A O 1
ATOM 5295 N N . ILE A 1 658 ? 33.345 20.350 -58.069 1.00 83.81 658 ILE A N 1
ATOM 5296 C CA . ILE A 1 658 ? 34.536 20.012 -58.880 1.00 83.81 658 ILE A CA 1
ATOM 5297 C C . ILE A 1 658 ? 34.216 19.012 -60.003 1.00 83.81 658 ILE A C 1
ATOM 5299 O O . ILE A 1 658 ? 34.700 19.160 -61.119 1.00 83.81 658 ILE A O 1
ATOM 5303 N N . LYS A 1 659 ? 33.375 17.999 -59.751 1.00 81.12 659 LYS A N 1
ATOM 5304 C CA . LYS A 1 659 ? 33.000 17.014 -60.787 1.00 81.12 659 LYS A CA 1
ATOM 5305 C C . LYS A 1 659 ? 32.095 17.594 -61.876 1.00 81.12 659 LYS A C 1
ATOM 5307 O O . LYS A 1 659 ? 32.034 17.036 -62.966 1.00 81.12 659 LYS A O 1
ATOM 5312 N N . SER A 1 660 ? 31.378 18.675 -61.574 1.00 80.62 660 SER A N 1
ATOM 5313 C CA . SER A 1 660 ? 30.438 19.320 -62.500 1.00 80.62 660 SER A CA 1
ATOM 5314 C C . SER A 1 660 ? 31.015 20.584 -63.141 1.00 80.62 660 SER A C 1
ATOM 5316 O O . SER A 1 660 ? 30.361 21.183 -63.996 1.00 80.62 660 SER A O 1
ATOM 5318 N N . SER A 1 661 ? 32.214 21.009 -62.733 1.00 87.19 661 SER A N 1
ATOM 5319 C CA . SER A 1 661 ? 32.896 22.157 -63.311 1.00 87.19 661 SER A CA 1
ATOM 5320 C C . SER A 1 661 ? 33.607 21.775 -64.611 1.00 87.19 661 SER A C 1
ATOM 5322 O O . SER A 1 661 ? 33.924 20.617 -64.883 1.00 87.19 661 SER A O 1
ATOM 5324 N N . SER A 1 662 ? 33.809 22.762 -65.476 1.00 87.56 662 SER A N 1
ATOM 5325 C CA . SER A 1 662 ? 34.551 22.614 -66.728 1.00 87.56 662 SER A CA 1
ATOM 5326 C C . SER A 1 662 ? 35.741 23.555 -66.739 1.00 87.56 662 SER A C 1
ATOM 5328 O O . SER A 1 662 ? 35.659 24.658 -66.214 1.00 87.56 662 SER A O 1
ATOM 5330 N N . ILE A 1 663 ? 36.832 23.157 -67.384 1.00 89.62 663 ILE A N 1
ATOM 5331 C CA . ILE A 1 663 ? 38.008 24.015 -67.542 1.00 89.62 663 ILE A CA 1
ATOM 5332 C C . ILE A 1 663 ? 37.978 24.629 -68.939 1.00 89.62 663 ILE A C 1
ATOM 5334 O O . ILE A 1 663 ? 37.799 23.924 -69.934 1.00 89.62 663 ILE A O 1
ATOM 5338 N N . CYS A 1 664 ? 38.158 25.945 -69.020 1.00 90.88 664 CYS A N 1
ATOM 5339 C CA . CYS A 1 664 ? 38.301 26.641 -70.290 1.00 90.88 664 CYS A CA 1
ATOM 5340 C C . CYS A 1 664 ? 39.566 26.159 -71.008 1.00 90.88 664 CYS A C 1
ATOM 5342 O O . CYS A 1 664 ? 40.676 26.389 -70.527 1.00 90.88 664 CYS A O 1
ATOM 5344 N N . SER A 1 665 ? 39.425 25.578 -72.200 1.00 89.31 665 SER A N 1
ATOM 5345 C CA . SER A 1 665 ? 40.565 25.053 -72.963 1.00 89.31 665 SER A CA 1
ATOM 5346 C C . SER A 1 665 ? 41.533 26.122 -73.490 1.00 89.31 665 SER A C 1
ATOM 5348 O O . SER A 1 665 ? 42.533 25.769 -74.105 1.00 89.31 665 SER A O 1
ATOM 5350 N N . VAL A 1 666 ? 41.213 27.411 -73.321 1.00 87.62 666 VAL A N 1
ATOM 5351 C CA . VAL A 1 666 ? 42.030 28.544 -73.787 1.00 87.62 666 VAL A CA 1
ATOM 5352 C C . VAL A 1 666 ? 42.806 29.187 -72.635 1.00 87.62 666 VAL A C 1
ATOM 5354 O O . VAL A 1 666 ? 44.005 29.395 -72.761 1.00 87.62 666 VAL A O 1
ATOM 5357 N N . CYS A 1 667 ? 42.151 29.483 -71.507 1.00 89.38 667 CYS A N 1
ATOM 5358 C CA . CYS A 1 667 ? 42.774 30.210 -70.390 1.00 89.38 667 CYS A CA 1
ATOM 5359 C C . CYS A 1 667 ? 42.916 29.413 -69.088 1.00 89.38 667 CYS A C 1
ATOM 5361 O O . CYS A 1 667 ? 43.441 29.948 -68.118 1.00 89.38 667 CYS A O 1
ATOM 5363 N N . GLY A 1 668 ? 42.415 28.176 -69.028 1.00 87.31 668 GLY A N 1
ATOM 5364 C CA . GLY A 1 668 ? 42.507 27.331 -67.834 1.00 87.31 668 GLY A CA 1
ATOM 5365 C C . GLY A 1 668 ? 41.559 27.697 -66.685 1.00 87.31 668 GLY A C 1
ATOM 5366 O O . GLY A 1 668 ? 41.589 27.027 -65.661 1.00 87.31 668 GLY A O 1
ATOM 5367 N N . LYS A 1 669 ? 40.703 28.716 -66.841 1.00 89.75 669 LYS A N 1
ATOM 5368 C CA . LYS A 1 669 ? 39.688 29.098 -65.841 1.00 89.75 669 LYS A CA 1
ATOM 5369 C C . LYS A 1 669 ? 38.651 27.995 -65.600 1.00 89.75 669 LYS A C 1
ATOM 5371 O O . LYS A 1 669 ? 38.214 27.350 -66.557 1.00 89.75 669 LYS A O 1
ATOM 5376 N N . THR A 1 670 ? 38.202 27.854 -64.357 1.00 89.31 670 THR A N 1
ATOM 5377 C CA . THR A 1 670 ? 37.130 26.956 -63.910 1.00 89.31 670 THR A CA 1
ATOM 5378 C C . THR A 1 670 ? 35.758 27.588 -64.148 1.00 89.31 670 THR A C 1
ATOM 5380 O O . THR A 1 670 ? 35.499 28.740 -63.795 1.00 89.31 670 THR A O 1
ATOM 5383 N N . LEU A 1 671 ? 34.852 26.833 -64.762 1.00 88.81 671 LEU A N 1
ATOM 5384 C CA . LEU A 1 671 ? 33.551 27.291 -65.245 1.00 88.81 671 LEU A CA 1
ATOM 5385 C C . LEU A 1 671 ? 32.424 26.461 -64.634 1.00 88.81 671 LEU A C 1
ATOM 5387 O O . LEU A 1 671 ? 32.499 25.231 -64.607 1.00 88.81 671 LEU A O 1
ATOM 5391 N N . CYS A 1 672 ? 31.359 27.133 -64.198 1.00 88.00 672 CYS A N 1
ATOM 5392 C CA . CYS A 1 672 ? 30.097 26.484 -63.860 1.00 88.00 672 CYS A CA 1
ATOM 5393 C C . CYS A 1 672 ? 29.340 26.034 -65.120 1.00 88.00 672 CYS A C 1
ATOM 5395 O O . CYS A 1 672 ? 29.663 26.422 -66.248 1.00 88.00 672 CYS A O 1
ATOM 5397 N N . SER A 1 673 ? 28.288 25.239 -64.924 1.00 84.38 673 SER A N 1
ATOM 5398 C CA . SER A 1 673 ? 27.438 24.731 -66.006 1.00 84.38 673 SER A CA 1
ATOM 5399 C C . SER A 1 673 ? 26.709 25.824 -66.798 1.00 84.38 673 SER A C 1
ATOM 5401 O O . SER A 1 673 ? 26.345 25.586 -67.947 1.00 84.38 673 SER A O 1
ATOM 5403 N N . SER A 1 674 ? 26.515 27.016 -66.227 1.00 85.06 674 SER A N 1
ATOM 5404 C CA . SER A 1 674 ? 25.896 28.159 -66.910 1.00 85.06 674 SER A CA 1
ATOM 5405 C C . SER A 1 674 ? 26.904 29.050 -67.649 1.00 85.06 674 SER A C 1
ATOM 5407 O O . SER A 1 674 ? 26.549 29.656 -68.657 1.00 85.06 674 SER A O 1
ATOM 5409 N N . CYS A 1 675 ? 28.163 29.113 -67.201 1.00 88.06 675 CYS A N 1
ATOM 5410 C CA . CYS A 1 675 ? 29.220 29.899 -67.851 1.00 88.06 675 CYS A CA 1
ATOM 5411 C C . CYS A 1 675 ? 30.042 29.098 -68.870 1.00 88.06 675 CYS A C 1
ATOM 5413 O O . CYS A 1 675 ? 30.877 29.677 -69.566 1.00 88.06 675 CYS A O 1
ATOM 5415 N N . VAL A 1 676 ? 29.842 27.783 -68.974 1.00 90.69 676 VAL A N 1
ATOM 5416 C CA . VAL A 1 676 ? 30.518 26.970 -69.987 1.00 90.69 676 VAL A CA 1
ATOM 5417 C C . VAL A 1 676 ? 29.866 27.138 -71.359 1.00 90.69 676 VAL A C 1
ATOM 5419 O O . VAL A 1 676 ? 28.673 26.909 -71.546 1.00 90.69 676 VAL A O 1
ATOM 5422 N N . VAL A 1 677 ? 30.675 27.486 -72.355 1.00 90.62 677 VAL A N 1
ATOM 5423 C CA . VAL A 1 677 ? 30.276 27.516 -73.763 1.00 90.62 677 VAL A CA 1
ATOM 5424 C C . VAL A 1 677 ? 30.995 26.382 -74.484 1.00 90.62 677 VAL A C 1
ATOM 5426 O O . VAL A 1 677 ? 32.221 26.296 -74.453 1.00 90.62 677 VAL A O 1
ATOM 5429 N N . LYS A 1 678 ? 30.251 25.486 -75.139 1.00 90.81 678 LYS A N 1
ATOM 5430 C CA . LYS A 1 678 ? 30.847 24.415 -75.952 1.00 90.81 678 LYS A CA 1
ATOM 5431 C C . LYS A 1 678 ? 31.106 24.912 -77.371 1.00 90.81 678 LYS A C 1
ATOM 5433 O O . LYS A 1 678 ? 30.189 25.412 -78.021 1.00 90.81 678 LYS A O 1
ATOM 5438 N N . CYS A 1 679 ? 32.339 24.757 -77.848 1.00 91.19 679 CYS A N 1
ATOM 5439 C CA . CYS A 1 679 ? 32.688 25.039 -79.237 1.00 91.19 679 CYS A CA 1
ATOM 5440 C C . CYS A 1 679 ? 31.978 24.045 -80.164 1.00 91.19 679 CYS A C 1
ATOM 5442 O O . CYS A 1 679 ? 32.086 22.834 -79.977 1.00 91.19 679 CYS A O 1
ATOM 5444 N N . ALA A 1 680 ? 31.272 24.549 -81.172 1.00 90.00 680 ALA A N 1
ATOM 5445 C CA . ALA A 1 680 ? 30.530 23.732 -82.123 1.00 90.00 680 ALA A CA 1
ATOM 5446 C C . ALA A 1 680 ? 31.420 22.944 -83.096 1.00 90.00 680 ALA A C 1
ATOM 5448 O O . ALA A 1 680 ? 30.927 21.994 -83.696 1.00 90.00 680 ALA A O 1
ATOM 5449 N N . GLU A 1 681 ? 32.690 23.331 -83.246 1.00 86.69 681 GLU A N 1
ATOM 5450 C CA . GLU A 1 681 ? 33.645 22.658 -84.132 1.00 86.69 681 GLU A CA 1
ATOM 5451 C C . GLU A 1 681 ? 34.446 21.592 -83.370 1.00 86.69 681 GLU A C 1
ATOM 5453 O O . GLU A 1 681 ? 34.263 20.398 -83.580 1.00 86.69 681 GLU A O 1
ATOM 5458 N N . CYS A 1 682 ? 35.284 21.998 -82.409 1.00 89.19 682 CYS A N 1
ATOM 5459 C CA . CYS A 1 682 ? 36.141 21.060 -81.679 1.00 89.19 682 CYS A CA 1
ATOM 5460 C C . CYS A 1 682 ? 35.494 20.411 -80.443 1.00 89.19 682 CYS A C 1
ATOM 5462 O O . CYS A 1 682 ? 36.127 19.583 -79.788 1.00 89.19 682 CYS A O 1
ATOM 5464 N N . GLY A 1 683 ? 34.278 20.811 -80.056 1.00 87.62 683 GLY A N 1
ATOM 5465 C CA . GLY A 1 683 ? 33.570 20.274 -78.886 1.00 87.62 683 GLY A CA 1
ATOM 5466 C C . GLY A 1 683 ? 34.135 20.695 -77.522 1.00 87.62 683 GLY A C 1
ATOM 5467 O O . GLY A 1 683 ? 33.550 20.355 -76.492 1.00 87.62 683 GLY A O 1
ATOM 5468 N N . LYS A 1 684 ? 35.254 21.433 -77.486 1.00 90.69 684 LYS A N 1
ATOM 5469 C CA . LYS A 1 684 ? 35.915 21.861 -76.244 1.00 90.69 684 LYS A CA 1
ATOM 5470 C C . LYS A 1 684 ? 35.098 22.919 -75.496 1.00 90.69 684 LYS A C 1
ATOM 5472 O O . LYS A 1 684 ? 34.438 23.763 -76.104 1.00 90.69 684 LYS A O 1
ATOM 5477 N N . SER A 1 685 ? 35.194 22.883 -74.170 1.00 91.75 685 SER A N 1
ATOM 5478 C CA . SER A 1 685 ? 34.595 23.860 -73.259 1.00 91.75 685 SER A CA 1
ATOM 5479 C C . SER A 1 685 ? 35.450 25.125 -73.172 1.00 91.75 685 SER A C 1
ATOM 5481 O O . SER A 1 685 ? 36.644 25.056 -72.878 1.00 91.75 685 SER A O 1
ATOM 5483 N N . VAL A 1 686 ? 34.842 26.288 -73.388 1.00 91.00 686 VAL A N 1
ATOM 5484 C CA . VAL A 1 686 ? 35.477 27.605 -73.254 1.00 91.00 686 VAL A CA 1
ATOM 5485 C C . VAL A 1 686 ? 34.607 28.558 -72.441 1.00 91.00 686 VAL A C 1
ATOM 5487 O O . VAL A 1 686 ? 33.403 28.351 -72.302 1.00 91.00 686 VAL A O 1
ATOM 5490 N N . CYS A 1 687 ? 35.221 29.592 -71.870 1.00 90.81 687 CYS A N 1
ATOM 5491 C CA . CYS A 1 687 ? 34.486 30.646 -71.177 1.00 90.81 687 CYS A CA 1
ATOM 5492 C C . CYS A 1 687 ? 33.853 31.618 -72.189 1.00 90.81 687 CYS A C 1
ATOM 5494 O O . CYS A 1 687 ? 34.298 31.656 -73.341 1.00 90.81 687 CYS A O 1
ATOM 5496 N N . PRO A 1 688 ? 32.868 32.436 -71.778 1.00 88.19 688 PRO A N 1
ATOM 5497 C CA . PRO A 1 688 ? 32.170 33.342 -72.689 1.00 88.19 688 PRO A CA 1
ATOM 5498 C C . PRO A 1 688 ? 33.121 34.332 -73.376 1.00 88.19 688 PRO A C 1
ATOM 5500 O O . PRO A 1 688 ? 32.993 34.562 -74.573 1.00 88.19 688 PRO A O 1
ATOM 5503 N N . ASP A 1 689 ? 34.138 34.821 -72.657 1.00 88.44 689 ASP A N 1
ATOM 5504 C CA . ASP A 1 689 ? 35.153 35.743 -73.195 1.00 88.44 689 ASP A CA 1
ATOM 5505 C C . ASP A 1 689 ? 36.030 35.123 -74.298 1.00 88.44 689 ASP A C 1
ATOM 5507 O O . ASP A 1 689 ? 36.552 35.832 -75.156 1.00 88.44 689 ASP A O 1
ATOM 5511 N N . HIS A 1 690 ? 36.201 33.797 -74.289 1.00 91.25 690 HIS A N 1
ATOM 5512 C CA . HIS A 1 690 ? 36.991 33.063 -75.285 1.00 91.25 690 HIS A CA 1
ATOM 5513 C C . HIS A 1 690 ? 36.113 32.309 -76.290 1.00 91.25 690 HIS A C 1
ATOM 5515 O O . HIS A 1 690 ? 36.594 31.412 -76.995 1.00 91.25 690 HIS A O 1
ATOM 5521 N N . ALA A 1 691 ? 34.837 32.687 -76.371 1.00 91.06 691 ALA A N 1
ATOM 5522 C CA . ALA A 1 691 ? 33.902 32.209 -77.367 1.00 91.06 691 ALA A CA 1
ATOM 5523 C C . ALA A 1 691 ? 33.453 33.361 -78.274 1.00 91.06 691 ALA A C 1
ATOM 5525 O O . ALA A 1 691 ? 33.340 34.514 -77.867 1.00 91.06 691 ALA A O 1
ATOM 5526 N N . TRP A 1 692 ? 33.156 33.047 -79.526 1.00 91.25 692 TRP A N 1
ATOM 5527 C CA . TRP A 1 692 ? 32.510 33.958 -80.459 1.00 91.25 692 TRP A CA 1
ATOM 5528 C C . TRP A 1 692 ? 31.377 33.228 -81.172 1.00 91.25 692 TRP A C 1
ATOM 5530 O O . TRP A 1 692 ? 31.397 32.010 -81.321 1.00 91.25 692 TRP A O 1
ATOM 5540 N N . ILE A 1 693 ? 30.358 33.967 -81.600 1.00 90.62 693 ILE A N 1
ATOM 5541 C CA . ILE A 1 693 ? 29.157 33.387 -82.205 1.00 90.62 693 ILE A CA 1
ATOM 5542 C C . ILE A 1 693 ? 29.178 33.660 -83.703 1.00 90.62 693 ILE A C 1
ATOM 5544 O O . ILE A 1 693 ? 29.407 34.793 -84.136 1.00 90.62 693 ILE A O 1
ATOM 5548 N N . CYS A 1 694 ? 28.922 32.630 -84.507 1.00 91.19 694 CYS A N 1
ATOM 5549 C CA . CYS A 1 694 ? 28.715 32.815 -85.934 1.00 91.19 694 CYS A CA 1
ATOM 5550 C C . CYS A 1 694 ? 27.399 33.562 -86.173 1.00 91.19 694 CYS A C 1
ATOM 5552 O O . CYS A 1 694 ? 26.330 33.103 -85.777 1.00 91.19 694 CYS A O 1
ATOM 5554 N N . ASN A 1 695 ? 27.453 34.683 -86.891 1.00 87.62 695 ASN A N 1
ATOM 5555 C CA . ASN A 1 695 ? 26.263 35.481 -87.186 1.00 87.62 695 ASN A CA 1
ATOM 5556 C C . ASN A 1 695 ? 25.307 34.818 -88.206 1.00 87.62 695 ASN A C 1
ATOM 5558 O O . ASN A 1 695 ? 24.244 35.368 -88.484 1.00 87.62 695 ASN A O 1
ATOM 5562 N N . VAL A 1 696 ? 25.678 33.675 -88.792 1.00 86.50 696 VAL A N 1
ATOM 5563 C CA . VAL A 1 696 ? 24.831 32.930 -89.737 1.00 86.50 696 VAL A CA 1
ATOM 5564 C C . VAL A 1 696 ? 24.106 31.785 -89.029 1.00 86.50 696 VAL A C 1
ATOM 5566 O O . VAL A 1 696 ? 22.888 31.847 -88.902 1.00 86.50 696 VAL A O 1
ATOM 5569 N N . CYS A 1 697 ? 24.820 30.772 -88.526 1.00 89.56 697 CYS A N 1
ATOM 5570 C CA . CYS A 1 697 ? 24.185 29.634 -87.847 1.00 89.56 697 CYS A CA 1
ATOM 5571 C C . CYS A 1 697 ? 23.873 29.849 -86.358 1.00 89.56 697 CYS A C 1
ATOM 5573 O O . CYS A 1 697 ? 23.218 28.999 -85.758 1.00 89.56 697 CYS A O 1
ATOM 5575 N N . GLY A 1 698 ? 24.366 30.922 -85.731 1.00 88.25 698 GLY A N 1
ATOM 5576 C CA . GLY A 1 698 ? 24.166 31.186 -84.301 1.00 88.25 698 GLY A CA 1
ATOM 5577 C C . GLY A 1 698 ? 24.930 30.245 -83.362 1.00 88.25 698 GLY A C 1
ATOM 5578 O O . GLY A 1 698 ? 24.765 30.335 -82.149 1.00 88.25 698 GLY A O 1
ATOM 5579 N N . ARG A 1 699 ? 25.768 29.345 -83.892 1.00 91.19 699 ARG A N 1
ATOM 5580 C CA . ARG A 1 699 ? 26.598 28.441 -83.085 1.00 91.19 699 ARG A CA 1
ATOM 5581 C C . ARG A 1 699 ? 27.803 29.179 -82.496 1.00 91.19 699 ARG A C 1
ATOM 5583 O O . ARG A 1 699 ? 28.333 30.103 -83.120 1.00 91.19 699 ARG A O 1
ATOM 5590 N N . SER A 1 700 ? 28.238 28.742 -81.317 1.00 91.94 700 SER A N 1
ATOM 5591 C CA . SER A 1 700 ? 29.408 29.277 -80.614 1.00 91.94 700 SER A CA 1
ATOM 5592 C C . SER A 1 700 ? 30.680 28.522 -80.994 1.00 91.94 700 SER A C 1
ATOM 5594 O O . SER A 1 700 ? 30.681 27.297 -81.069 1.00 91.94 700 SER A O 1
ATOM 5596 N N . PHE A 1 701 ? 31.773 29.247 -81.187 1.00 90.81 701 PHE A N 1
ATOM 5597 C CA . PHE A 1 701 ? 33.091 28.737 -81.556 1.00 90.81 701 PHE A CA 1
ATOM 5598 C C . PHE A 1 701 ? 34.133 29.297 -80.587 1.00 90.81 701 PHE A C 1
ATOM 5600 O O . PHE A 1 701 ? 33.963 30.402 -80.074 1.00 90.81 701 PHE A O 1
ATOM 5607 N N . CYS A 1 702 ? 35.201 28.554 -80.300 1.00 90.12 702 CYS A N 1
ATOM 5608 C CA . CYS A 1 702 ? 36.290 29.087 -79.483 1.00 90.12 702 CYS A CA 1
ATOM 5609 C C . CYS A 1 702 ? 37.208 29.998 -80.310 1.00 90.12 702 CYS A C 1
ATOM 5611 O O . CYS A 1 702 ? 37.232 29.925 -81.537 1.00 90.12 702 CYS A O 1
ATOM 5613 N N . LEU A 1 703 ? 37.991 30.854 -79.645 1.00 88.44 703 LEU A N 1
ATOM 5614 C CA . LEU A 1 703 ? 38.955 31.741 -80.319 1.00 88.44 703 LEU A CA 1
ATOM 5615 C C . LEU A 1 703 ? 40.060 31.013 -81.098 1.00 88.44 703 LEU A C 1
ATOM 5617 O O . LEU A 1 703 ? 40.721 31.642 -81.917 1.00 88.44 703 LEU A O 1
ATOM 5621 N N . ASN A 1 704 ? 40.264 29.718 -80.846 1.00 87.25 704 ASN A N 1
ATOM 5622 C CA . ASN A 1 704 ? 41.219 28.917 -81.609 1.00 87.25 704 ASN A CA 1
ATOM 5623 C C . ASN A 1 704 ? 40.673 28.508 -82.984 1.00 87.25 704 ASN A C 1
ATOM 5625 O O . ASN A 1 704 ? 41.462 28.104 -83.832 1.00 87.25 704 ASN A O 1
ATOM 5629 N N . GLU A 1 705 ? 39.357 28.591 -83.203 1.00 88.31 705 GLU A N 1
ATOM 5630 C CA . GLU A 1 705 ? 38.771 28.325 -84.516 1.00 88.31 705 GLU A CA 1
ATOM 5631 C C . GLU A 1 705 ? 38.885 29.548 -85.421 1.00 88.31 705 GLU A C 1
ATOM 5633 O O . GLU A 1 705 ? 38.713 30.693 -84.983 1.00 88.31 705 GLU A O 1
ATOM 5638 N N . GLU A 1 706 ? 39.118 29.297 -86.709 1.00 83.62 706 GLU A N 1
ATOM 5639 C CA . GLU A 1 706 ? 39.205 30.353 -87.707 1.00 83.62 706 GLU A CA 1
ATOM 5640 C C . GLU A 1 706 ? 37.898 31.151 -87.783 1.00 83.62 706 GLU A C 1
ATOM 5642 O O . GLU A 1 706 ? 36.799 30.630 -87.993 1.00 83.62 706 GLU A O 1
ATOM 5647 N N . LYS A 1 707 ? 38.037 32.466 -87.619 1.00 87.00 707 LYS A N 1
ATOM 5648 C CA . LYS A 1 707 ? 36.951 33.430 -87.736 1.00 87.00 707 LYS A CA 1
ATOM 5649 C C . LYS A 1 707 ? 37.178 34.273 -88.971 1.00 87.00 707 LYS A C 1
ATOM 5651 O O . LYS A 1 707 ? 38.174 34.987 -89.077 1.00 87.00 707 LYS A O 1
ATOM 5656 N N . HIS A 1 708 ? 36.190 34.290 -89.848 1.00 87.06 708 HIS A N 1
ATOM 5657 C CA . HIS A 1 708 ? 36.194 35.184 -90.990 1.00 87.06 708 HIS A CA 1
ATOM 5658 C C . HIS A 1 708 ? 35.216 36.339 -90.779 1.00 87.06 708 HIS A C 1
ATOM 5660 O O . HIS A 1 708 ? 34.204 36.206 -90.087 1.00 87.06 708 HIS A O 1
ATOM 5666 N N . ILE A 1 709 ? 35.507 37.489 -91.382 1.00 87.00 709 ILE A N 1
ATOM 5667 C CA . ILE A 1 709 ? 34.647 38.672 -91.322 1.00 87.00 709 ILE A CA 1
ATOM 5668 C C . ILE A 1 709 ? 33.896 38.791 -92.642 1.00 87.00 709 ILE A C 1
ATOM 5670 O O . ILE A 1 709 ? 34.509 38.864 -93.703 1.00 87.00 709 ILE A O 1
ATOM 5674 N N . CYS A 1 710 ? 32.566 38.807 -92.575 1.00 84.75 710 CYS A N 1
ATOM 5675 C CA . CYS A 1 710 ? 31.737 39.050 -93.750 1.00 84.75 710 CYS A CA 1
ATOM 5676 C C . CYS A 1 710 ? 31.919 40.497 -94.222 1.00 84.75 710 CYS A C 1
ATOM 5678 O O . CYS A 1 710 ? 31.579 41.415 -93.481 1.00 84.75 710 CYS A O 1
ATOM 5680 N N . GLU A 1 711 ? 32.361 40.716 -95.457 1.00 82.69 711 GLU A N 1
ATOM 5681 C CA . GLU A 1 711 ? 32.561 42.068 -96.005 1.00 82.69 711 GLU A CA 1
ATOM 5682 C C . GLU A 1 711 ? 31.268 42.890 -96.121 1.00 82.69 711 GLU A C 1
ATOM 5684 O O . GLU A 1 711 ? 31.315 44.112 -96.212 1.00 82.69 711 GLU A O 1
ATOM 5689 N N . VAL A 1 712 ? 30.099 42.240 -96.114 1.00 81.25 712 VAL A N 1
ATOM 5690 C CA . VAL A 1 712 ? 28.803 42.925 -96.246 1.00 81.25 712 VAL A CA 1
ATOM 5691 C C . VAL A 1 712 ? 28.284 43.436 -94.902 1.00 81.25 712 VAL A C 1
ATOM 5693 O O . VAL A 1 712 ? 27.740 44.532 -94.834 1.00 81.25 712 VAL A O 1
ATOM 5696 N N . CYS A 1 713 ? 28.412 42.651 -93.828 1.00 83.25 713 CYS A N 1
ATOM 5697 C CA . CYS A 1 713 ? 27.848 43.008 -92.518 1.00 83.25 713 CYS A CA 1
ATOM 5698 C C . CYS A 1 713 ? 28.891 43.220 -91.417 1.00 83.25 713 CYS A C 1
ATOM 5700 O O . CYS A 1 713 ? 28.516 43.543 -90.292 1.00 83.25 713 CYS A O 1
ATOM 5702 N N . SER A 1 714 ? 30.172 43.004 -91.712 1.00 84.62 714 SER A N 1
ATOM 5703 C CA . SER A 1 714 ? 31.306 43.105 -90.784 1.00 84.62 714 SER A CA 1
ATOM 5704 C C . SER A 1 714 ? 31.207 42.208 -89.544 1.00 84.62 714 SER A C 1
ATOM 5706 O O . SER A 1 714 ? 31.909 42.421 -88.557 1.00 84.62 714 SER A O 1
ATOM 5708 N N . LYS A 1 715 ? 30.347 41.182 -89.575 1.00 87.81 715 LYS A N 1
ATOM 5709 C CA . LYS A 1 715 ? 30.152 40.241 -88.463 1.00 87.81 715 LYS A CA 1
ATOM 5710 C C . LYS A 1 715 ? 30.926 38.929 -88.674 1.00 87.81 715 LYS A C 1
ATOM 5712 O O . LYS A 1 715 ? 31.127 38.534 -89.826 1.00 87.81 715 LYS A O 1
ATOM 5717 N N . PRO A 1 716 ? 31.333 38.246 -87.582 1.00 88.00 716 PRO A N 1
ATOM 5718 C CA . PRO A 1 716 ? 31.962 36.924 -87.628 1.00 88.00 716 PRO A CA 1
ATOM 5719 C C . PRO A 1 716 ? 31.115 35.874 -88.346 1.00 88.00 716 PRO A C 1
ATOM 5721 O O . PRO A 1 716 ? 29.924 35.728 -88.060 1.00 88.00 716 PRO A O 1
ATOM 5724 N N . VAL A 1 717 ? 31.758 35.080 -89.198 1.00 88.31 717 VAL A N 1
ATOM 5725 C CA . VAL A 1 717 ? 31.183 33.907 -89.863 1.00 88.31 717 VAL A CA 1
ATOM 5726 C C . VAL A 1 717 ? 32.166 32.737 -89.754 1.00 88.31 717 VAL A C 1
ATOM 5728 O O . VAL A 1 717 ? 33.377 32.947 -89.821 1.00 88.31 717 VAL A O 1
ATOM 5731 N N . CYS A 1 718 ? 31.653 31.521 -89.547 1.00 89.75 718 CYS A N 1
ATOM 5732 C CA . CYS A 1 718 ? 32.472 30.313 -89.464 1.00 89.75 718 CYS A CA 1
ATOM 5733 C C . CYS A 1 718 ? 32.811 29.774 -90.855 1.00 89.75 718 CYS A C 1
ATOM 5735 O O . CYS A 1 718 ? 32.145 30.103 -91.839 1.00 89.75 718 CYS A O 1
ATOM 5737 N N . SER A 1 719 ? 33.814 28.902 -90.922 1.00 86.50 719 SER A N 1
ATOM 5738 C CA . SER A 1 719 ? 34.315 28.319 -92.171 1.00 86.50 719 SER A CA 1
ATOM 5739 C C . SER A 1 719 ? 33.267 27.499 -92.942 1.00 86.50 719 SER A C 1
ATOM 5741 O O . SER A 1 719 ? 33.379 27.348 -94.153 1.00 86.50 719 SER A O 1
ATOM 5743 N N . ASN A 1 720 ? 32.207 27.025 -92.277 1.00 85.12 720 ASN A N 1
ATOM 5744 C CA . ASN A 1 720 ? 31.101 26.305 -92.924 1.00 85.12 720 ASN A CA 1
ATOM 5745 C C . ASN A 1 720 ? 30.039 27.229 -93.548 1.00 85.12 720 ASN A C 1
ATOM 5747 O O . ASN A 1 720 ? 29.358 26.845 -94.501 1.00 85.12 720 ASN A O 1
ATOM 5751 N N . ASP A 1 721 ? 29.892 28.447 -93.024 1.00 86.38 721 ASP A N 1
ATOM 5752 C CA . ASP A 1 721 ? 28.871 29.410 -93.454 1.00 86.38 721 ASP A CA 1
ATOM 5753 C C . ASP A 1 721 ? 29.446 30.544 -94.302 1.00 86.38 721 ASP A C 1
ATOM 5755 O O . ASP A 1 721 ? 28.751 31.521 -94.602 1.00 86.38 721 ASP A O 1
ATOM 5759 N N . ILE A 1 722 ? 30.711 30.438 -94.689 1.00 87.06 722 ILE A N 1
ATOM 5760 C CA . ILE A 1 722 ? 31.387 31.428 -95.507 1.00 87.06 722 ILE A CA 1
ATOM 5761 C C . ILE A 1 722 ? 31.475 30.997 -96.963 1.00 87.06 722 ILE A C 1
ATOM 5763 O O . ILE A 1 722 ? 31.726 29.843 -97.294 1.00 87.06 722 ILE A O 1
ATOM 5767 N N . VAL A 1 723 ? 31.291 31.967 -97.847 1.00 86.00 723 VAL A N 1
ATOM 5768 C CA . VAL A 1 723 ? 31.430 31.818 -99.289 1.00 86.00 723 VAL A CA 1
ATOM 5769 C C . VAL A 1 723 ? 32.361 32.917 -99.784 1.00 86.00 723 VAL A C 1
ATOM 5771 O O . VAL A 1 723 ? 32.293 34.058 -99.330 1.00 86.00 723 VAL A O 1
ATOM 5774 N N . LYS A 1 724 ? 33.261 32.590 -100.712 1.00 86.25 724 LYS A N 1
ATOM 5775 C CA . LYS A 1 724 ? 34.138 33.578 -101.348 1.00 86.25 724 LYS A CA 1
ATOM 5776 C C . LYS A 1 724 ? 33.427 34.163 -102.565 1.00 86.25 724 LYS A C 1
ATOM 5778 O O . LYS A 1 724 ? 33.086 33.428 -103.489 1.00 86.25 724 LYS A O 1
ATOM 5783 N N . CYS A 1 725 ? 33.207 35.475 -102.578 1.00 85.25 725 CYS A N 1
ATOM 5784 C CA . CYS A 1 725 ? 32.583 36.165 -103.700 1.00 85.25 725 CYS A CA 1
ATOM 5785 C C . CYS A 1 725 ? 33.426 35.958 -104.961 1.00 85.25 725 CYS A C 1
ATOM 5787 O O . CYS A 1 725 ? 34.570 36.407 -105.036 1.00 85.25 725 CYS A O 1
ATOM 5789 N N . GLN A 1 726 ? 32.845 35.336 -105.987 1.00 84.19 726 GLN A N 1
ATOM 5790 C CA . GLN A 1 726 ? 33.560 35.047 -107.233 1.00 84.19 726 GLN A CA 1
ATOM 5791 C C . GLN A 1 726 ? 33.862 36.304 -108.065 1.00 84.19 726 GLN A C 1
ATOM 5793 O O . GLN A 1 726 ? 34.531 36.198 -109.087 1.00 84.19 726 GLN A O 1
ATOM 5798 N N . SER A 1 727 ? 33.369 37.477 -107.644 1.00 82.31 727 SER A N 1
ATOM 5799 C CA . SER A 1 727 ? 33.613 38.765 -108.299 1.00 82.31 727 SER A CA 1
ATOM 5800 C C . SER A 1 727 ? 34.700 39.599 -107.616 1.00 82.31 727 SER A C 1
ATOM 5802 O O . SER A 1 727 ? 35.622 40.021 -108.299 1.00 82.31 727 SER A O 1
ATOM 5804 N N . CYS A 1 728 ? 34.605 39.866 -106.307 1.00 83.06 728 CYS A N 1
ATOM 5805 C CA . CYS A 1 728 ? 35.592 40.690 -105.586 1.00 83.06 728 CYS A CA 1
ATOM 5806 C C . CYS A 1 728 ? 36.656 39.875 -104.840 1.00 83.06 728 CYS A C 1
ATOM 5808 O O . CYS A 1 728 ? 37.615 40.445 -104.336 1.00 83.06 728 CYS A O 1
ATOM 5810 N N . GLY A 1 729 ? 36.486 38.555 -104.720 1.00 81.12 729 GLY A N 1
ATOM 5811 C CA . GLY A 1 729 ? 37.359 37.702 -103.912 1.00 81.12 729 GLY A CA 1
ATOM 5812 C C . GLY A 1 729 ? 37.137 37.815 -102.399 1.00 81.12 729 GLY A C 1
ATOM 5813 O O . GLY A 1 729 ? 37.734 37.037 -101.658 1.00 81.12 729 GLY A O 1
ATOM 5814 N N . GLY A 1 730 ? 36.269 38.725 -101.959 1.00 81.94 730 GLY A N 1
ATOM 5815 C CA . GLY A 1 730 ? 35.924 38.953 -100.564 1.00 81.94 730 GLY A CA 1
ATOM 5816 C C . GLY A 1 730 ? 35.086 37.848 -99.933 1.00 81.94 730 GLY A C 1
ATOM 5817 O O . GLY A 1 730 ? 34.338 37.136 -100.610 1.00 81.94 730 GLY A O 1
ATOM 5818 N N . PHE A 1 731 ? 35.203 37.705 -98.618 1.00 85.25 731 PHE A N 1
ATOM 5819 C CA . PHE A 1 731 ? 34.483 36.699 -97.847 1.00 85.25 731 PHE A CA 1
ATOM 5820 C C . PHE A 1 731 ? 33.087 37.189 -97.444 1.00 85.25 731 PHE A C 1
ATOM 5822 O O . PHE A 1 731 ? 32.934 38.257 -96.854 1.00 85.25 731 PHE A O 1
ATOM 5829 N N . ILE A 1 732 ? 32.054 36.397 -97.733 1.00 85.12 732 ILE A N 1
ATOM 5830 C CA . ILE A 1 732 ? 30.654 36.722 -97.440 1.00 85.12 732 ILE A CA 1
ATOM 5831 C C . ILE A 1 732 ? 29.955 35.585 -96.706 1.00 85.12 732 ILE A C 1
ATOM 5833 O O . ILE A 1 732 ? 30.177 34.411 -96.985 1.00 85.12 732 ILE A O 1
ATOM 5837 N N . GLY A 1 733 ? 29.084 35.933 -95.760 1.00 83.31 733 GLY A N 1
ATOM 5838 C CA . GLY A 1 733 ? 28.213 34.949 -95.123 1.00 83.31 733 GLY A CA 1
ATOM 5839 C C . GLY A 1 733 ? 27.215 34.378 -96.128 1.00 83.31 733 GLY A C 1
ATOM 5840 O O . GLY A 1 733 ? 26.658 35.121 -96.935 1.00 83.31 733 GLY A O 1
ATOM 5841 N N . ARG A 1 734 ? 26.956 33.072 -96.058 1.00 82.50 734 ARG A N 1
ATOM 5842 C CA . ARG A 1 734 ? 26.139 32.312 -97.018 1.00 82.50 734 ARG A CA 1
ATOM 5843 C C . ARG A 1 734 ? 24.737 32.886 -97.243 1.00 82.50 734 ARG A C 1
ATOM 5845 O O . ARG A 1 734 ? 24.212 32.807 -98.345 1.00 82.50 734 ARG A O 1
ATOM 5852 N N . THR A 1 735 ? 24.148 33.514 -96.226 1.00 81.38 735 THR A N 1
ATOM 5853 C CA . THR A 1 735 ? 22.831 34.174 -96.306 1.00 81.38 735 THR A CA 1
ATOM 5854 C C . THR A 1 735 ? 22.830 35.488 -97.091 1.00 81.38 735 THR A C 1
ATOM 5856 O O . THR A 1 735 ? 21.762 35.989 -97.419 1.00 81.38 735 THR A O 1
ATOM 5859 N N . ARG A 1 736 ? 24.006 36.056 -97.385 1.00 80.19 736 ARG A N 1
ATOM 5860 C CA . ARG A 1 736 ? 24.204 37.304 -98.149 1.00 80.19 736 ARG A CA 1
ATOM 5861 C C . ARG A 1 736 ? 24.793 37.054 -99.541 1.00 80.19 736 ARG A C 1
ATOM 5863 O O . ARG A 1 736 ? 25.290 37.974 -100.192 1.00 80.19 736 ARG A O 1
ATOM 5870 N N . VAL A 1 737 ? 24.782 35.795 -99.973 1.00 83.56 737 VAL A N 1
ATOM 5871 C CA . VAL A 1 737 ? 25.203 35.375 -101.309 1.00 83.56 737 VAL A CA 1
ATOM 5872 C C . VAL A 1 737 ? 24.032 35.541 -102.267 1.00 83.56 737 VAL A C 1
ATOM 5874 O O . VAL A 1 737 ? 22.940 35.031 -102.021 1.00 83.56 737 VAL A O 1
ATOM 5877 N N . VAL A 1 738 ? 24.277 36.197 -103.398 1.00 82.69 738 VAL A N 1
ATOM 5878 C CA . VAL A 1 738 ? 23.321 36.317 -104.501 1.00 82.69 738 VAL A CA 1
ATOM 5879 C C . VAL A 1 738 ? 23.905 35.633 -105.731 1.00 82.69 738 VAL A C 1
ATOM 5881 O O . VAL A 1 738 ? 25.090 35.777 -106.037 1.00 82.69 738 VAL A O 1
ATOM 5884 N N . LYS A 1 739 ? 23.082 34.876 -106.462 1.00 84.38 739 LYS A N 1
ATOM 5885 C CA . LYS A 1 739 ? 23.485 34.298 -107.749 1.00 84.38 739 LYS A CA 1
ATOM 5886 C C . LYS A 1 739 ? 23.300 35.327 -108.853 1.00 84.38 739 LYS A C 1
ATOM 5888 O O . LYS A 1 739 ? 22.225 35.902 -108.999 1.00 84.38 739 LYS A O 1
ATOM 5893 N N . CYS A 1 740 ? 24.343 35.541 -109.647 1.00 81.44 740 CYS A N 1
ATOM 5894 C CA . CYS A 1 740 ? 24.264 36.400 -110.821 1.00 81.44 740 CYS A CA 1
ATOM 5895 C C . CYS A 1 740 ? 23.189 35.871 -111.795 1.00 81.44 740 CYS A C 1
ATOM 5897 O O . CYS A 1 740 ? 23.294 34.714 -112.205 1.00 81.44 740 CYS A O 1
ATOM 5899 N N . PRO A 1 741 ? 22.213 36.686 -112.230 1.00 79.81 741 PRO A N 1
ATOM 5900 C CA . PRO A 1 741 ? 21.197 36.256 -113.195 1.00 79.81 741 PRO A CA 1
ATOM 5901 C C . PRO A 1 741 ? 21.791 35.784 -114.531 1.00 79.81 741 PRO A C 1
ATOM 5903 O O . PRO A 1 741 ? 21.250 34.881 -115.157 1.00 79.81 741 PRO A O 1
ATOM 5906 N N . ASN A 1 742 ? 22.938 36.351 -114.929 1.00 80.38 742 ASN A N 1
ATOM 5907 C CA . ASN A 1 742 ? 23.527 36.136 -116.254 1.00 80.38 742 ASN A CA 1
ATOM 5908 C C . ASN A 1 742 ? 24.515 34.958 -116.318 1.00 80.38 742 ASN A C 1
ATOM 5910 O O . ASN A 1 742 ? 24.650 34.337 -117.365 1.00 80.38 742 ASN A O 1
ATOM 5914 N N . CYS A 1 743 ? 25.224 34.639 -115.230 1.00 83.06 743 CYS A N 1
ATOM 5915 C CA . CYS A 1 743 ? 26.224 33.554 -115.217 1.00 83.06 743 CYS A CA 1
ATOM 5916 C C . CYS A 1 743 ? 26.089 32.579 -114.046 1.00 83.06 743 CYS A C 1
ATOM 5918 O O . CYS A 1 743 ? 26.928 31.696 -113.882 1.00 83.06 743 CYS A O 1
ATOM 5920 N N . SER A 1 744 ? 25.084 32.777 -113.191 1.00 81.44 744 SER A N 1
ATOM 5921 C CA . SER A 1 744 ? 24.798 31.973 -111.995 1.00 81.44 744 SER A CA 1
ATOM 5922 C C . SER A 1 744 ? 25.923 31.887 -110.954 1.00 81.44 744 SER A C 1
ATOM 5924 O O . SER A 1 744 ? 25.778 31.161 -109.972 1.00 81.44 744 SER A O 1
ATOM 5926 N N . ARG A 1 745 ? 27.012 32.655 -111.113 1.00 83.56 745 ARG A N 1
ATOM 5927 C CA . ARG A 1 745 ? 28.101 32.760 -110.131 1.00 83.56 745 ARG A CA 1
ATOM 5928 C C . ARG A 1 745 ? 27.610 33.340 -108.809 1.00 83.56 745 ARG A C 1
ATOM 5930 O O . ARG A 1 745 ? 26.795 34.264 -108.802 1.00 83.56 745 ARG A O 1
ATOM 5937 N N . GLU A 1 746 ? 28.152 32.823 -107.713 1.00 85.69 746 GLU A N 1
ATOM 5938 C CA . GLU A 1 746 ? 27.864 33.275 -106.351 1.00 85.69 746 GLU A CA 1
ATOM 5939 C C . GLU A 1 746 ? 28.689 34.526 -106.027 1.00 85.69 746 GLU A C 1
ATOM 5941 O O . GLU A 1 746 ? 29.923 34.499 -105.961 1.00 85.69 746 GLU A O 1
ATOM 5946 N N . VAL A 1 747 ? 28.000 35.655 -105.876 1.00 83.00 747 VAL A N 1
ATOM 5947 C CA . VAL A 1 747 ? 28.605 36.973 -105.661 1.00 83.00 747 VAL A CA 1
ATOM 5948 C C . VAL A 1 747 ? 27.950 37.678 -104.476 1.00 83.00 747 VAL A C 1
ATOM 5950 O O . VAL A 1 747 ? 26.848 37.328 -104.057 1.00 83.00 747 VAL A O 1
ATOM 5953 N N . CYS A 1 748 ? 28.627 38.674 -103.909 1.00 83.75 748 CYS A N 1
ATOM 5954 C CA . CYS A 1 748 ? 28.025 39.511 -102.876 1.00 83.75 748 CYS A CA 1
ATOM 5955 C C . CYS A 1 748 ? 27.000 40.474 -103.488 1.00 83.75 748 CYS A C 1
ATOM 5957 O O . CYS A 1 748 ? 27.123 40.861 -104.653 1.00 83.75 748 CYS A O 1
ATOM 5959 N N . GLU A 1 749 ? 26.024 40.901 -102.686 1.00 81.00 749 GLU A N 1
ATOM 5960 C CA . GLU A 1 749 ? 25.030 41.917 -103.072 1.00 81.00 749 GLU A CA 1
ATOM 5961 C C . GLU A 1 749 ? 25.703 43.185 -103.638 1.00 81.00 749 GLU A C 1
ATOM 5963 O O . GLU A 1 749 ? 25.282 43.704 -104.668 1.00 81.00 749 GLU A O 1
ATOM 5968 N N . ASN A 1 750 ? 26.832 43.605 -103.053 1.00 81.94 750 ASN A N 1
ATOM 5969 C CA . ASN A 1 750 ? 27.612 44.769 -103.498 1.00 81.94 750 ASN A CA 1
ATOM 5970 C C . ASN A 1 750 ? 28.314 44.578 -104.864 1.00 81.94 750 ASN A C 1
ATOM 5972 O O . ASN A 1 750 ? 28.836 45.537 -105.436 1.00 81.94 750 ASN A O 1
ATOM 5976 N N . CYS A 1 751 ? 28.377 43.349 -105.386 1.00 81.69 751 CYS A N 1
ATOM 5977 C CA . CYS A 1 751 ? 28.955 43.026 -106.694 1.00 81.69 751 CYS A CA 1
ATOM 5978 C C . CYS A 1 751 ? 27.902 42.816 -107.789 1.00 81.69 751 CYS A C 1
ATOM 5980 O O . CYS A 1 751 ? 28.284 42.544 -108.930 1.00 81.69 751 CYS A O 1
ATOM 5982 N N . ILE A 1 752 ? 26.608 42.943 -107.480 1.00 81.31 752 ILE A N 1
ATOM 5983 C CA . ILE A 1 752 ? 25.547 43.033 -108.487 1.00 81.31 752 ILE A CA 1
ATOM 5984 C C . ILE A 1 752 ? 25.461 44.480 -108.974 1.00 81.31 752 ILE A C 1
ATOM 5986 O O . ILE A 1 752 ? 25.319 45.411 -108.186 1.00 81.31 752 ILE A O 1
ATOM 5990 N N . VAL A 1 753 ? 25.546 44.666 -110.287 1.00 80.19 753 VAL A N 1
ATOM 5991 C CA . VAL A 1 753 ? 25.438 45.965 -110.952 1.00 80.19 753 VAL A CA 1
ATOM 5992 C C . VAL A 1 753 ? 24.259 45.970 -111.914 1.00 80.19 753 VAL A C 1
ATOM 5994 O O . VAL A 1 753 ? 23.865 44.941 -112.467 1.00 80.19 753 VAL A O 1
ATOM 5997 N N . VAL A 1 754 ? 23.689 47.155 -112.114 1.00 78.69 754 VAL A N 1
ATOM 5998 C CA . VAL A 1 754 ? 22.588 47.380 -113.051 1.00 78.69 754 VAL A CA 1
ATOM 5999 C C . VAL A 1 754 ? 23.077 48.339 -114.128 1.00 78.69 754 VAL A C 1
ATOM 6001 O O . VAL A 1 754 ? 23.306 49.514 -113.842 1.00 78.69 754 VAL A O 1
ATOM 6004 N N . LYS A 1 755 ? 23.219 47.865 -115.370 1.00 73.06 755 LYS A N 1
ATOM 6005 C CA . LYS A 1 755 ? 23.561 48.717 -116.523 1.00 73.06 755 LYS A CA 1
ATOM 6006 C C . LYS A 1 755 ? 22.321 48.963 -117.383 1.00 73.06 755 LYS A C 1
ATOM 6008 O O . LYS A 1 755 ? 21.554 48.049 -117.680 1.00 73.06 755 LYS A O 1
ATOM 6013 N N . ARG A 1 756 ? 22.102 50.219 -117.787 1.00 67.62 756 ARG A N 1
ATOM 6014 C CA . ARG A 1 756 ? 21.021 50.605 -118.713 1.00 67.62 756 ARG A CA 1
ATOM 6015 C C . ARG A 1 756 ? 21.533 50.582 -120.153 1.00 67.62 756 ARG A C 1
ATOM 6017 O O . ARG A 1 756 ? 22.475 51.301 -120.468 1.00 67.62 756 ARG A O 1
ATOM 6024 N N . LYS A 1 757 ? 20.877 49.817 -121.031 1.00 59.53 757 LYS A N 1
ATOM 6025 C CA . LYS A 1 757 ? 21.041 49.895 -122.494 1.00 59.53 757 LYS A CA 1
ATOM 6026 C C . LYS A 1 757 ? 19.706 50.343 -123.096 1.00 59.53 757 LYS A C 1
ATOM 6028 O O . LYS A 1 757 ? 18.817 49.531 -123.337 1.00 59.53 757 LYS A O 1
ATOM 6033 N N . GLY A 1 758 ? 19.543 51.653 -123.287 1.00 68.62 758 GLY A N 1
ATOM 6034 C CA . GLY A 1 758 ? 18.284 52.236 -123.769 1.00 68.62 758 GLY A CA 1
ATOM 6035 C C . GLY A 1 758 ? 17.119 52.022 -122.789 1.00 68.62 758 GLY A C 1
ATOM 6036 O O . GLY A 1 758 ? 17.242 52.338 -121.606 1.00 68.62 758 GLY A O 1
ATOM 6037 N N . LEU A 1 759 ? 15.992 51.487 -123.281 1.00 59.19 759 LEU A N 1
ATOM 6038 C CA . LEU A 1 759 ? 14.762 51.243 -122.504 1.00 59.19 759 LEU A CA 1
ATOM 6039 C C . LEU A 1 759 ? 14.808 49.980 -121.610 1.00 59.19 759 LEU A C 1
ATOM 6041 O O . LEU A 1 759 ? 13.911 49.803 -120.787 1.00 59.19 759 LEU A O 1
ATOM 6045 N N . PHE A 1 760 ? 15.844 49.134 -121.709 1.00 59.22 760 PHE A N 1
ATOM 6046 C CA . PHE A 1 760 ? 15.985 47.899 -120.920 1.00 59.22 760 PHE A CA 1
ATOM 6047 C C . PHE A 1 760 ? 17.086 48.015 -119.843 1.00 59.22 760 PHE A C 1
ATOM 6049 O O . PHE A 1 760 ? 18.127 48.650 -120.049 1.00 59.22 760 PHE A O 1
ATOM 6056 N N . ARG A 1 761 ? 16.856 47.400 -118.671 1.00 70.50 761 ARG A N 1
ATOM 6057 C CA . ARG A 1 761 ? 17.842 47.267 -117.581 1.00 70.50 761 ARG A CA 1
ATOM 6058 C C . ARG A 1 761 ? 18.394 45.848 -117.578 1.00 70.50 761 ARG A C 1
ATOM 6060 O O . ARG A 1 761 ? 17.611 44.908 -117.506 1.00 70.50 761 ARG A O 1
ATOM 6067 N N . ASP A 1 762 ? 19.713 45.724 -117.608 1.00 74.38 762 ASP A N 1
ATOM 6068 C CA . ASP A 1 762 ? 20.406 44.445 -117.475 1.00 74.38 762 ASP A CA 1
ATOM 6069 C C . ASP A 1 762 ? 21.010 44.354 -116.065 1.00 74.38 762 ASP A C 1
ATOM 6071 O O . ASP A 1 762 ? 21.624 45.318 -115.589 1.00 74.38 762 ASP A O 1
ATOM 6075 N N . ILE A 1 763 ? 20.772 43.238 -115.371 1.00 78.94 763 ILE A N 1
ATOM 6076 C CA . ILE A 1 763 ? 21.193 43.006 -113.982 1.00 78.94 763 ILE A CA 1
ATOM 6077 C C . ILE A 1 763 ? 22.137 41.810 -113.974 1.00 78.94 763 ILE A C 1
ATOM 6079 O O . ILE A 1 763 ? 21.753 40.688 -114.288 1.00 78.94 763 ILE A O 1
ATOM 6083 N N . GLY A 1 764 ? 23.377 42.037 -113.564 1.00 79.50 764 GLY A N 1
ATOM 6084 C CA . GLY A 1 764 ? 24.422 41.023 -113.587 1.00 79.50 764 GLY A CA 1
ATOM 6085 C C . GLY A 1 764 ? 25.547 41.381 -112.632 1.00 79.50 764 GLY A C 1
ATOM 6086 O O . GLY A 1 764 ? 25.596 42.482 -112.093 1.00 79.50 764 GLY A O 1
ATOM 6087 N N . CYS A 1 765 ? 26.463 40.452 -112.378 1.00 82.06 765 CYS A N 1
ATOM 6088 C CA . CYS A 1 765 ? 27.627 40.757 -111.552 1.00 82.06 765 CYS A CA 1
ATOM 6089 C C . CYS A 1 765 ? 28.628 41.651 -112.302 1.00 82.06 765 CYS A C 1
ATOM 6091 O O . CYS A 1 765 ? 28.644 41.670 -113.538 1.00 82.06 765 CYS A O 1
ATOM 6093 N N . LYS A 1 766 ? 29.507 42.340 -111.561 1.00 79.31 766 LYS A N 1
ATOM 6094 C CA . LYS A 1 766 ? 30.582 43.185 -112.122 1.00 79.31 766 LYS A CA 1
ATOM 6095 C C . LYS A 1 766 ? 31.427 42.469 -113.188 1.00 79.31 766 LYS A C 1
ATOM 6097 O O . LYS A 1 766 ? 31.846 43.098 -114.149 1.00 79.31 766 LYS A O 1
ATOM 6102 N N . LEU A 1 767 ? 31.617 41.150 -113.081 1.00 79.75 767 LEU A N 1
ATOM 6103 C CA . LEU A 1 767 ? 32.341 40.359 -114.090 1.00 79.75 767 LEU A CA 1
ATOM 6104 C C . LEU A 1 767 ? 31.569 40.141 -115.402 1.00 79.75 767 LEU A C 1
ATOM 6106 O O . LEU A 1 767 ? 32.192 39.977 -116.444 1.00 79.75 767 LEU A O 1
ATOM 6110 N N . CYS A 1 768 ? 30.234 40.100 -115.370 1.00 78.00 768 CYS A N 1
ATOM 6111 C CA . CYS A 1 768 ? 29.409 39.895 -116.567 1.00 78.00 768 CYS A CA 1
ATOM 6112 C C . CYS A 1 768 ? 29.124 41.191 -117.316 1.00 78.00 768 CYS A C 1
ATOM 6114 O O . CYS A 1 768 ? 29.038 41.183 -118.540 1.00 78.00 768 CYS A O 1
ATOM 6116 N N . LEU A 1 769 ? 28.927 42.284 -116.582 1.00 75.56 769 LEU A N 1
ATOM 6117 C CA . LEU A 1 769 ? 28.528 43.566 -117.160 1.00 75.56 769 LEU A CA 1
ATOM 6118 C C . LEU A 1 769 ? 29.683 44.580 -117.225 1.00 75.56 769 LEU A C 1
ATOM 6120 O O . LEU A 1 769 ? 29.500 45.651 -117.808 1.00 75.56 769 LEU A O 1
ATOM 6124 N N . GLY A 1 770 ? 30.866 44.245 -116.690 1.00 65.56 770 GLY A N 1
ATOM 6125 C CA . GLY A 1 770 ? 32.006 45.155 -116.523 1.00 65.56 770 GLY A CA 1
ATOM 6126 C C . GLY A 1 770 ? 31.720 46.242 -115.482 1.00 65.56 770 GLY A C 1
ATOM 6127 O O . GLY A 1 770 ? 30.548 46.523 -115.214 1.00 65.56 770 GLY A O 1
ATOM 6128 N N . GLU A 1 771 ? 32.763 46.859 -114.917 1.00 57.38 771 GLU A N 1
ATOM 6129 C CA . GLU A 1 771 ? 32.607 47.997 -113.987 1.00 57.38 771 GLU A CA 1
ATOM 6130 C C . GLU A 1 771 ? 31.736 49.124 -114.556 1.00 57.38 771 GLU A C 1
ATOM 6132 O O . GLU A 1 771 ? 31.798 49.386 -115.787 1.00 57.38 771 GLU A O 1
#

pLDDT: mean 85.37, std 9.52, range [39.78, 96.69]

Solvent-accessible surface area (backbone atoms only — not comparable to full-atom values): 42733 Å² total; per-residue (Å²): 138,90,72,55,72,68,56,48,45,52,50,51,38,53,52,51,50,53,53,49,54,31,26,71,71,60,77,46,76,69,47,77,47,78,38,72,60,28,38,81,49,34,20,68,63,93,44,78,32,21,58,52,50,39,52,42,63,74,48,19,68,84,44,38,41,38,82,42,80,37,60,96,52,63,67,46,32,21,66,68,54,56,71,63,52,54,61,42,78,42,49,57,44,80,53,70,66,38,43,52,45,50,29,66,65,43,73,47,62,76,82,49,55,63,57,35,52,66,41,52,95,52,28,30,42,38,25,39,76,87,32,90,89,52,72,42,81,45,76,55,74,82,77,88,68,79,66,87,69,56,77,88,53,32,62,78,65,37,58,69,72,55,44,51,54,48,53,49,51,50,53,54,41,51,64,72,54,57,54,78,91,66,79,93,47,73,34,81,55,86,77,93,57,40,84,88,49,46,63,31,18,53,62,75,74,40,56,73,65,59,52,51,52,46,40,37,69,60,34,74,86,43,52,76,45,81,45,82,73,41,50,34,29,43,37,23,45,39,38,31,35,38,36,54,43,79,42,79,83,68,49,35,68,52,74,53,73,49,72,32,18,21,36,26,58,90,51,86,45,96,80,35,48,38,40,76,80,42,41,44,69,62,51,73,76,52,79,63,32,87,56,71,89,64,93,46,34,30,46,51,46,45,50,62,56,48,68,72,29,43,57,49,49,55,52,42,50,48,55,54,47,21,62,72,63,30,37,40,28,42,33,37,80,92,76,74,43,43,34,82,51,73,50,68,66,62,43,52,51,51,51,50,54,53,53,50,51,55,48,54,54,52,51,48,58,53,47,61,54,49,50,57,52,51,50,56,54,50,50,52,48,50,56,49,50,52,54,35,50,54,48,49,52,52,43,53,51,50,51,56,47,42,55,53,46,52,53,52,40,55,52,30,58,75,68,77,46,92,46,67,68,51,52,53,57,40,55,58,48,51,54,51,44,56,52,41,52,54,50,43,56,51,44,53,49,53,49,50,52,52,50,52,50,53,55,49,53,56,51,53,47,54,55,49,52,51,53,56,51,48,56,49,60,48,57,75,65,54,75,69,42,75,42,56,49,54,51,48,77,86,34,47,44,75,79,39,60,34,40,36,30,44,44,28,41,40,31,41,40,37,40,35,49,92,92,48,72,46,74,47,70,31,36,25,22,23,58,81,46,22,40,38,69,42,42,15,79,86,79,61,52,70,29,40,39,56,91,58,48,35,51,17,73,80,80,64,45,38,35,41,81,90,55,52,40,59,14,76,82,81,66,44,39,21,40,70,88,45,41,48,61,22,73,81,79,65,48,41,33,38,73,90,50,65,77,40,55,14,77,84,80,64,45,43,26,36,68,90,50,44,38,62,34,78,88,53,63,89,88,50,34,29,41,67,91,49,45,44,66,38,93,83,79,69,49,39,21,33,65,67,57,45,58,72,40,48,42,59,15,76,81,82,65,48,80,29,44,60,90,62,41,45,55,16,79,84,78,67,45,40,24,34,78,85,50,50,39,58,16,71,80,84,62,49,41,22,38,65,91,47,42,47,56,21,75,77,83,67,49,39,32,38,73,89,52,75,73,43,58,14,76,86,76,71,42,44,25,38,80,88,44,48,39,62,17,76,68,81,67,46,43,32,38,55,90,56,55,37,63,24,79,78,76,62,47,51,21,41,66,91,40,54,42,76,49,75,64,83,99,45,78,47,62,24,29,40,81,78,68,49,130

Nearest PDB structures (foldseek):
  3g67-assembly1_A  TM=4.055E-01  e=1.570E-01  Thermotoga maritima
  5nen-assembly1_B  TM=5.330E-01  e=6.828E-01  Serratia marcescens
  5c22-assembly4_D  TM=4.169E-01  e=4.417E-01  Escherichia coli
  7sqc-assembly1_1K  TM=3.207E-01  e=5.705E+00  Chlamydomonas reinhardtii

Foldseek 3Di:
DPADLVRVLVVLLVVLVVVQVCLVVVVDDQDEDEDAQCLSQCFQDDDSSNVSLLVCLVCVVVRNYHYHYHHLQLVRGHPSSLQSPQKDWQAAHQDPSSLVSCCVSQVHDPVCSVVSNPGDVQWTWIGGPVDDHDIDIDRHDDDPDADPPHPDQLLVQDDPVVVVVLVVVLVVLQVQFFDPDDPWDKDQADDDFDPVFAEFEFDFPFDPVNLLVLLCVQCVQWDKDWPDKAKEWFKKKWFKKKFFDQDVVLGETDIDMQTAIGTQAVGDDSVHQDDQHAGVVNVVPTDTHNHYPDRGMYTDGSFDRYPVRVVSVLVSNLSVQLSVPKAKWKAQPVVSDIDNHNDPVVVLVVLLVVLVVVLVVVLVVVVVVLVVVLVVLVVVLVVLVVVLVVLVVVLVVLVVVLVVLVVVLVVCVVVVHPSPVSVVVNVVSVVVSVVSVVSNVVSVVVSVVSVVVSVVSVVVSVVVSVVSVVVSVVSSVGDIRIDIDGRDSVSMDTPDIHMYTFTKMWTWMWMDRPPAIDIDIDMHTSNQQFHFPAAAPPPRHTDGHSNQFAAASPNRHTHGPVQWDAAPPPRHTHGPVQWDAAPAPRGIHGVVFDWAQAPPPRGIHGPVQWDDFPPDPPNHTHGPVQWDQDPQPRGTHGPVVVVVQWDAFPPPRDIDGPVQWFAAPPPRTIHHPVQWAQAPPPRHTHGPVQWDAAPAPRHIHGVVADWFAAPVPRGTHHPVQWDQAPAPRGIHGNVQWDQFPVHRGTHGPVQWDWDDDDPDIDIGGCVVPPD

Radius of gyration: 59.7 Å; Cα contacts (8 Å, |Δi|>4): 1288; chains: 1; bounding box: 136×102×195 Å